Protein AF-A0A917S3P7-F1 (afdb_monomer)

Structure (mmCIF, N/CA/C/O backbone):
data_AF-A0A917S3P7-F1
#
_entry.id   AF-A0A917S3P7-F1
#
loop_
_atom_site.group_PDB
_atom_site.id
_atom_site.type_symbol
_atom_site.label_atom_id
_atom_site.label_alt_id
_atom_site.label_comp_id
_atom_site.label_asym_id
_atom_site.label_entity_id
_atom_site.label_seq_id
_atom_site.pdbx_PDB_ins_code
_atom_site.Cartn_x
_atom_site.Cartn_y
_atom_site.Cartn_z
_atom_site.occupancy
_atom_site.B_iso_or_equiv
_atom_site.auth_seq_id
_atom_site.auth_comp_id
_atom_site.auth_asym_id
_atom_site.auth_atom_id
_atom_site.pdbx_PDB_model_num
ATOM 1 N N . MET A 1 1 ? 10.057 -21.459 41.020 1.00 34.91 1 MET A N 1
ATOM 2 C CA . MET A 1 1 ? 10.204 -22.318 42.220 1.00 34.91 1 MET A CA 1
ATOM 3 C C . MET A 1 1 ? 10.832 -23.628 41.782 1.00 34.91 1 MET A C 1
ATOM 5 O O . MET A 1 1 ? 10.300 -24.242 40.869 1.00 34.91 1 MET A O 1
ATOM 9 N N . THR A 1 2 ? 11.947 -24.036 42.382 1.00 39.66 2 THR A N 1
ATOM 10 C CA . THR A 1 2 ? 12.438 -25.419 42.319 1.00 39.66 2 THR A CA 1
ATOM 11 C C . THR A 1 2 ? 11.921 -26.112 43.572 1.00 39.66 2 THR A C 1
ATOM 13 O O . THR A 1 2 ? 12.489 -25.969 44.651 1.00 39.66 2 THR A O 1
ATOM 16 N N . ALA A 1 3 ? 10.764 -26.760 43.473 1.00 42.34 3 ALA A N 1
ATOM 17 C CA . ALA A 1 3 ? 10.204 -27.456 44.618 1.00 42.34 3 ALA A CA 1
ATOM 18 C C . ALA A 1 3 ? 10.988 -28.765 44.811 1.00 42.34 3 ALA A C 1
ATOM 20 O O . ALA A 1 3 ? 10.922 -29.668 43.983 1.00 42.34 3 ALA A O 1
ATOM 21 N N . ARG A 1 4 ? 11.822 -28.803 45.856 1.00 50.31 4 ARG A N 1
ATOM 22 C CA . ARG A 1 4 ? 12.484 -30.018 46.333 1.00 50.31 4 ARG A CA 1
ATOM 23 C C . ARG A 1 4 ? 11.538 -30.688 47.322 1.00 50.31 4 ARG A C 1
ATOM 25 O O . ARG A 1 4 ? 11.303 -30.132 48.391 1.00 50.31 4 ARG A O 1
ATOM 32 N N . SER A 1 5 ? 11.036 -31.865 46.991 1.00 47.75 5 SER A N 1
ATOM 33 C CA . SER A 1 5 ? 10.492 -32.792 47.980 1.00 47.75 5 SER A CA 1
ATOM 34 C C . SER A 1 5 ? 10.891 -34.205 47.592 1.00 47.75 5 SER A C 1
ATOM 36 O O . SER A 1 5 ? 10.848 -34.564 46.418 1.00 47.75 5 SER A O 1
ATOM 38 N N . ASP A 1 6 ? 11.253 -35.015 48.583 1.00 60.62 6 ASP A N 1
ATOM 39 C CA . ASP A 1 6 ? 11.542 -36.447 48.422 1.00 60.62 6 ASP A CA 1
ATOM 40 C C . ASP A 1 6 ? 10.246 -37.282 48.260 1.00 60.62 6 ASP A C 1
ATOM 42 O O . ASP A 1 6 ? 10.195 -38.460 48.601 1.00 60.62 6 ASP A O 1
ATOM 46 N N . GLY A 1 7 ? 9.170 -36.656 47.769 1.00 74.00 7 GLY A N 1
ATOM 47 C CA . GLY A 1 7 ? 7.848 -37.248 47.581 1.00 74.00 7 GLY A CA 1
ATOM 48 C C . GLY A 1 7 ? 6.935 -36.372 46.709 1.00 74.00 7 GLY A C 1
ATOM 49 O O . GLY A 1 7 ? 7.332 -35.261 46.346 1.00 74.00 7 GLY A O 1
ATOM 50 N N . PRO A 1 8 ? 5.717 -36.841 46.377 1.00 85.25 8 PRO A N 1
ATOM 51 C CA . PRO A 1 8 ? 4.840 -36.183 45.410 1.00 85.25 8 PRO A CA 1
ATOM 52 C C . PRO A 1 8 ? 4.456 -34.743 45.786 1.00 85.25 8 PRO A C 1
ATOM 54 O O . PRO A 1 8 ? 4.190 -34.437 46.955 1.00 85.25 8 PRO A O 1
ATOM 57 N N . ILE A 1 9 ? 4.380 -33.870 44.776 1.00 87.44 9 ILE A N 1
ATOM 58 C CA . ILE A 1 9 ? 3.940 -32.473 44.902 1.00 87.44 9 ILE A CA 1
ATOM 59 C C . ILE A 1 9 ? 2.613 -32.301 44.179 1.00 87.44 9 ILE A C 1
ATOM 61 O O . ILE A 1 9 ? 2.528 -32.544 42.978 1.00 87.44 9 ILE A O 1
ATOM 65 N N . THR A 1 10 ? 1.599 -31.810 44.884 1.00 90.19 10 THR A N 1
ATOM 66 C CA . THR A 1 10 ? 0.274 -31.532 44.329 1.00 90.19 10 THR A CA 1
ATOM 67 C C . THR A 1 10 ? 0.043 -30.027 44.217 1.00 90.19 10 THR A C 1
ATOM 69 O O . THR A 1 10 ? -0.058 -29.318 45.218 1.00 90.19 10 THR A O 1
ATOM 72 N N . PHE A 1 11 ? -0.088 -29.532 42.989 1.00 90.81 11 PHE A N 1
ATOM 73 C CA . PHE A 1 11 ? -0.558 -28.182 42.696 1.00 90.81 11 PHE A CA 1
ATOM 74 C C . PHE A 1 11 ? -2.083 -28.152 42.781 1.00 90.81 11 PHE A C 1
ATOM 76 O O . PHE A 1 11 ? -2.752 -28.933 42.109 1.00 90.81 11 PHE A O 1
ATOM 83 N N . THR A 1 12 ? -2.638 -27.261 43.598 1.00 91.19 12 THR A N 1
ATOM 84 C CA . THR A 1 12 ? -4.088 -27.122 43.825 1.00 91.19 12 THR A CA 1
ATOM 85 C C . THR A 1 12 ? -4.573 -25.728 43.431 1.00 91.19 12 THR A C 1
ATOM 87 O O . THR A 1 12 ? -3.758 -24.838 43.185 1.00 91.19 12 THR A O 1
ATOM 90 N N . GLY A 1 13 ? -5.892 -25.544 43.306 1.00 87.94 13 GLY A N 1
ATOM 91 C CA . GLY A 1 13 ? -6.479 -24.241 42.970 1.00 87.94 13 GLY A CA 1
ATOM 92 C C . GLY A 1 13 ? -6.049 -23.714 41.595 1.00 87.94 13 GLY A C 1
ATOM 93 O O . GLY A 1 13 ? -5.919 -22.507 41.417 1.00 87.94 13 GLY A O 1
ATOM 94 N N . ALA A 1 14 ? -5.763 -24.596 40.634 1.00 90.94 14 ALA A N 1
ATOM 95 C CA . ALA A 1 14 ? -5.163 -24.229 39.356 1.00 90.94 14 ALA A CA 1
ATOM 96 C C . ALA A 1 14 ? -6.200 -24.124 38.230 1.00 90.94 14 ALA A C 1
ATOM 98 O O . ALA A 1 14 ? -7.011 -25.032 38.043 1.00 90.94 14 ALA A O 1
ATOM 99 N N . ARG A 1 15 ? -6.080 -23.089 37.386 1.00 92.75 15 ARG A N 1
ATOM 100 C CA . ARG A 1 15 ? -6.682 -23.067 36.041 1.00 92.75 15 ARG A CA 1
ATOM 101 C C . ARG A 1 15 ? -5.778 -23.836 35.081 1.00 92.75 15 ARG A C 1
ATOM 103 O O . ARG A 1 15 ? -4.871 -23.262 34.479 1.00 92.75 15 ARG A O 1
ATOM 110 N N . MET A 1 16 ? -5.995 -25.139 34.967 1.00 93.88 16 MET A N 1
ATOM 111 C CA . MET A 1 16 ? -5.200 -26.011 34.105 1.00 93.88 16 MET A CA 1
ATOM 112 C C . MET A 1 16 ? -5.503 -25.748 32.630 1.00 93.88 16 MET A C 1
ATOM 114 O O . MET A 1 16 ? -6.666 -25.749 32.218 1.00 93.88 16 MET A O 1
ATOM 118 N N . VAL A 1 17 ? -4.451 -25.554 31.835 1.00 94.88 17 VAL A N 1
ATOM 119 C CA . VAL A 1 17 ? -4.526 -25.418 30.378 1.00 94.88 17 VAL A CA 1
ATOM 120 C C . VAL A 1 17 ? -4.373 -26.803 29.751 1.00 94.88 17 VAL A C 1
ATOM 122 O O . VAL A 1 17 ? -3.263 -27.309 29.583 1.00 94.88 17 VAL A O 1
ATOM 125 N N . LEU A 1 18 ? -5.506 -27.441 29.459 1.00 92.81 18 LEU A N 1
ATOM 126 C CA . LEU A 1 18 ? -5.570 -28.744 28.798 1.00 92.81 18 LEU A CA 1
ATOM 127 C C . LEU A 1 18 ? -5.633 -28.562 27.265 1.00 92.81 18 LEU A C 1
ATOM 129 O O . LEU A 1 18 ? -5.976 -27.473 26.802 1.00 92.81 18 LEU A O 1
ATOM 133 N N . PRO A 1 19 ? -5.324 -29.601 26.461 1.00 83.38 19 PRO A N 1
ATOM 134 C CA . PRO A 1 19 ? -5.235 -29.502 24.995 1.00 83.38 19 PRO A CA 1
ATOM 135 C C . PRO A 1 19 ? -6.457 -28.947 24.249 1.00 83.38 19 PRO A C 1
ATOM 137 O O . PRO A 1 19 ? -6.332 -28.561 23.087 1.00 83.38 19 PRO A O 1
ATOM 140 N N . ASP A 1 20 ? -7.632 -28.992 24.872 1.00 84.12 20 ASP A N 1
ATOM 141 C CA . ASP A 1 20 ? -8.933 -28.650 24.296 1.00 84.12 20 ASP A CA 1
ATOM 142 C C . ASP A 1 20 ? -9.741 -27.658 25.151 1.00 84.12 20 ASP A C 1
ATOM 144 O O . ASP A 1 20 ? -10.780 -27.175 24.702 1.00 84.12 20 ASP A O 1
ATOM 148 N N . ARG A 1 21 ? -9.312 -27.364 26.388 1.00 91.69 21 ARG A N 1
ATOM 149 C CA . ARG A 1 21 ? -10.095 -26.560 27.339 1.00 91.69 21 ARG A CA 1
ATOM 150 C C . ARG A 1 21 ? -9.273 -26.006 28.498 1.00 91.69 21 ARG A C 1
ATOM 152 O O . ARG A 1 21 ? -8.191 -26.488 28.818 1.00 91.69 21 ARG A O 1
ATOM 159 N N . LEU A 1 22 ? -9.859 -25.037 29.197 1.00 93.19 22 LEU A N 1
ATOM 160 C CA . LEU A 1 22 ? -9.431 -24.642 30.537 1.00 93.19 22 LEU A CA 1
ATOM 161 C C . LEU A 1 22 ? -10.242 -25.413 31.582 1.00 93.19 22 LEU A C 1
ATOM 163 O O . LEU A 1 22 ? -11.458 -25.537 31.447 1.00 93.19 22 LEU A O 1
ATOM 167 N N . GLN A 1 23 ? -9.588 -25.907 32.632 1.00 93.69 23 GLN A N 1
ATOM 168 C CA . GLN A 1 23 ? -10.253 -26.659 33.696 1.00 93.69 23 GLN A CA 1
ATOM 169 C C . GLN A 1 23 ? -9.719 -26.261 35.070 1.00 93.69 23 GLN A C 1
ATOM 171 O O . GLN A 1 23 ? -8.513 -26.280 35.299 1.00 93.69 23 GLN A O 1
ATOM 176 N N . GLN A 1 24 ? -10.617 -25.945 36.003 1.00 93.94 24 GLN A N 1
ATOM 177 C CA . GLN A 1 24 ? -10.243 -25.796 37.409 1.00 93.94 24 GLN A CA 1
ATOM 178 C C . GLN A 1 24 ? -9.926 -27.166 38.008 1.00 93.94 24 GLN A C 1
ATOM 180 O O . GLN A 1 24 ? -10.706 -28.110 37.847 1.00 93.94 24 GLN A O 1
ATOM 185 N N . GLY A 1 25 ? -8.802 -27.285 38.706 1.00 93.56 25 GLY A N 1
ATOM 186 C CA . GLY A 1 25 ? -8.443 -28.545 39.338 1.00 93.56 25 GLY A CA 1
ATOM 187 C C . GLY A 1 25 ? -7.072 -28.559 39.990 1.00 93.56 25 GLY A C 1
ATOM 188 O O . GLY A 1 25 ? -6.561 -27.538 40.458 1.00 93.56 25 GLY A O 1
ATOM 189 N N . TRP A 1 26 ? -6.510 -29.759 40.037 1.00 93.25 26 TRP A N 1
ATOM 190 C CA . TRP A 1 26 ? -5.241 -30.067 40.676 1.00 93.25 26 TRP A CA 1
ATOM 191 C C . TRP A 1 26 ? -4.399 -30.987 39.788 1.00 93.25 26 TRP A C 1
ATOM 193 O O . TRP A 1 26 ? -4.928 -31.725 38.952 1.00 93.25 26 TRP A O 1
ATOM 203 N N . LEU A 1 27 ? -3.082 -30.939 39.982 1.00 93.19 27 LEU A N 1
ATOM 204 C CA . LEU A 1 27 ? -2.104 -31.759 39.272 1.00 93.19 27 LEU A CA 1
ATOM 205 C C . LEU A 1 27 ? -1.014 -32.205 40.246 1.00 93.19 27 LEU A C 1
ATOM 207 O O . LEU A 1 27 ? -0.424 -31.373 40.931 1.00 93.19 27 LEU A O 1
ATOM 211 N N . THR A 1 28 ? -0.725 -33.502 40.274 1.00 91.44 28 THR A N 1
ATOM 212 C CA . THR A 1 28 ? 0.337 -34.097 41.086 1.00 91.44 28 THR A CA 1
ATOM 213 C C . THR A 1 28 ? 1.506 -34.515 40.208 1.00 91.44 28 THR A C 1
ATOM 215 O O . THR A 1 28 ? 1.333 -35.202 39.195 1.00 91.44 28 THR A O 1
ATOM 218 N N . ILE A 1 29 ? 2.703 -34.118 40.626 1.00 89.62 29 ILE A N 1
ATOM 219 C CA . ILE A 1 29 ? 3.967 -34.564 40.049 1.00 89.62 29 ILE A CA 1
ATOM 220 C C . ILE A 1 29 ? 4.716 -35.455 41.036 1.00 89.62 29 ILE A C 1
ATOM 222 O O . ILE A 1 29 ? 4.644 -35.247 42.247 1.00 89.62 29 ILE A O 1
ATOM 226 N N . ASP A 1 30 ? 5.454 -36.416 40.499 1.00 86.56 30 ASP A N 1
ATOM 227 C CA . ASP A 1 30 ? 6.445 -37.204 41.224 1.00 86.56 30 ASP A CA 1
ATOM 228 C C . ASP A 1 30 ? 7.744 -37.210 40.409 1.00 86.56 30 ASP A C 1
ATOM 230 O O . ASP A 1 30 ? 7.759 -37.581 39.230 1.00 86.56 30 ASP A O 1
ATOM 234 N N . GLY A 1 31 ? 8.822 -36.699 41.002 1.00 82.62 31 GLY A N 1
ATOM 235 C CA . GLY A 1 31 ? 10.071 -36.430 40.292 1.00 82.62 31 GLY A CA 1
ATOM 236 C C . GLY A 1 31 ? 9.878 -35.520 39.070 1.00 82.62 31 GLY A C 1
ATOM 237 O O . GLY A 1 31 ? 9.487 -34.360 39.195 1.00 82.62 31 GLY A O 1
ATOM 238 N N . ASP A 1 32 ? 10.190 -36.041 37.879 1.00 82.50 32 ASP A N 1
ATOM 239 C CA . ASP A 1 32 ? 10.070 -35.332 36.599 1.00 82.50 32 ASP A CA 1
ATOM 240 C C . ASP A 1 32 ? 8.775 -35.660 35.836 1.00 82.50 32 ASP A C 1
ATOM 242 O O . ASP A 1 32 ? 8.660 -35.278 34.672 1.00 82.50 32 ASP A O 1
ATOM 246 N N . ARG A 1 33 ? 7.798 -36.347 36.451 1.00 90.06 33 ARG A N 1
ATOM 247 C CA . ARG A 1 33 ? 6.580 -36.835 35.779 1.00 90.06 33 ARG A CA 1
ATOM 248 C C . ARG A 1 33 ? 5.296 -36.326 36.409 1.00 90.06 33 ARG A C 1
ATOM 250 O O . ARG A 1 33 ? 5.183 -36.189 37.621 1.00 90.06 33 ARG A O 1
ATOM 257 N N . ILE A 1 34 ? 4.291 -36.125 35.564 1.00 92.44 34 ILE A N 1
ATOM 258 C CA . ILE A 1 34 ? 2.899 -35.942 35.975 1.00 92.44 34 ILE A CA 1
ATOM 259 C C . ILE A 1 34 ? 2.317 -37.328 36.269 1.00 92.44 34 ILE A C 1
ATOM 261 O O . ILE A 1 34 ? 2.250 -38.172 35.373 1.00 92.44 34 ILE A O 1
ATOM 265 N N . VAL A 1 35 ? 1.885 -37.565 37.508 1.00 92.88 35 VAL A N 1
ATOM 266 C CA . VAL A 1 35 ? 1.344 -38.869 37.943 1.00 92.88 35 VAL A CA 1
ATOM 267 C C . VAL A 1 35 ? -0.174 -38.870 38.073 1.00 92.88 35 VAL A C 1
ATOM 269 O O . VAL A 1 35 ? -0.802 -39.911 37.903 1.00 92.88 35 VAL A O 1
ATOM 272 N N . ALA A 1 36 ? -0.779 -37.710 38.327 1.00 92.50 36 ALA A N 1
ATOM 273 C CA . ALA A 1 36 ? -2.225 -37.568 38.414 1.00 92.50 36 ALA A CA 1
ATOM 274 C C . ALA A 1 36 ? -2.656 -36.122 38.145 1.00 92.50 36 ALA A C 1
ATOM 276 O O . ALA A 1 36 ? -1.907 -35.180 38.389 1.00 92.50 36 ALA A O 1
ATOM 277 N N . LEU A 1 37 ? -3.876 -35.945 37.647 1.00 94.00 37 LEU A N 1
ATOM 278 C CA . LEU A 1 37 ? -4.552 -34.655 37.546 1.00 94.00 37 LEU A CA 1
ATOM 279 C C . LEU A 1 37 ? -6.065 -34.877 37.521 1.00 94.00 37 LEU A C 1
ATOM 281 O O . LEU A 1 37 ? -6.535 -35.907 37.036 1.00 94.00 37 LEU A O 1
ATOM 285 N N . GLY A 1 38 ? -6.834 -33.910 38.009 1.00 92.44 38 GLY A N 1
ATOM 286 C CA . GLY A 1 38 ? -8.287 -34.034 38.050 1.00 92.44 38 GLY A CA 1
ATOM 287 C C . GLY A 1 38 ? -9.005 -32.725 38.369 1.00 92.44 38 GLY A C 1
ATOM 288 O O . GLY A 1 38 ? -8.377 -31.753 38.793 1.00 92.44 38 GLY A O 1
ATOM 289 N N . PRO A 1 39 ? -10.326 -32.661 38.131 1.00 92.19 39 PRO A N 1
ATOM 290 C CA . PRO A 1 39 ? -11.153 -31.560 38.610 1.00 92.19 39 PRO A CA 1
ATOM 291 C C . PRO A 1 39 ? -11.396 -31.664 40.128 1.00 92.19 39 PRO A C 1
ATOM 293 O O . PRO A 1 39 ? -11.214 -32.723 40.730 1.00 92.19 39 PRO A O 1
ATOM 296 N N . GLY A 1 40 ? -11.872 -30.575 40.736 1.00 82.12 40 GLY A N 1
ATOM 297 C CA . GLY A 1 40 ? -12.367 -30.577 42.118 1.00 82.12 40 GLY A CA 1
ATOM 298 C C . GLY A 1 40 ? -11.271 -30.707 43.182 1.00 82.12 40 GLY A C 1
ATOM 299 O O . GLY A 1 40 ? -10.222 -30.073 43.082 1.00 82.12 40 GLY A O 1
ATOM 300 N N . THR A 1 41 ? -11.544 -31.487 44.229 1.00 79.69 41 THR A N 1
ATOM 301 C CA . THR A 1 41 ? -10.649 -31.683 45.381 1.00 79.69 41 THR A CA 1
ATOM 302 C C . THR A 1 41 ? -9.595 -32.759 45.081 1.00 79.69 41 THR A C 1
ATOM 304 O O . THR A 1 41 ? -9.957 -33.814 44.556 1.00 79.69 41 THR A O 1
ATOM 307 N N . PRO A 1 42 ? -8.307 -32.542 45.412 1.00 82.88 42 PRO A N 1
ATOM 308 C CA . PRO A 1 42 ? -7.267 -33.554 45.232 1.00 82.88 42 PRO A CA 1
ATOM 309 C C . PRO A 1 42 ? -7.502 -34.794 46.117 1.00 82.88 42 PRO A C 1
ATOM 311 O O . PRO A 1 42 ? -7.999 -34.661 47.239 1.00 82.88 42 PRO A O 1
ATOM 314 N N . PRO A 1 43 ? -7.145 -36.004 45.650 1.00 71.06 43 PRO A N 1
ATOM 315 C CA . PRO A 1 43 ? -7.279 -37.233 46.416 1.00 71.06 43 PRO A CA 1
ATOM 316 C C . PRO A 1 43 ? -6.232 -37.293 47.538 1.00 71.06 43 PRO A C 1
ATOM 318 O O . PRO A 1 43 ? -5.060 -37.565 47.301 1.00 71.06 43 PRO A O 1
ATOM 321 N N . GLY A 1 44 ? -6.695 -37.092 48.775 1.00 65.62 44 GLY A N 1
ATOM 322 C CA . GLY A 1 44 ? -5.953 -37.356 50.012 1.00 65.62 44 GLY A CA 1
ATOM 323 C C . GLY A 1 44 ? -5.001 -36.233 50.475 1.00 65.62 44 GLY A C 1
ATOM 324 O O . GLY A 1 44 ? -4.575 -35.410 49.671 1.00 65.62 44 GLY A O 1
ATOM 325 N N . PRO A 1 45 ? -4.655 -36.179 51.778 1.00 56.34 45 PRO A N 1
ATOM 326 C CA . PRO A 1 45 ? -3.771 -35.158 52.360 1.00 56.34 45 PRO A CA 1
ATOM 327 C C . PRO A 1 45 ? -2.266 -35.507 52.304 1.00 56.34 45 PRO A C 1
ATOM 329 O O . PRO A 1 45 ? -1.468 -34.872 52.990 1.00 56.34 45 PRO A O 1
ATOM 332 N N . GLY A 1 46 ? -1.864 -36.555 51.575 1.00 63.44 46 GLY A N 1
ATOM 333 C CA . GLY A 1 46 ? -0.475 -37.029 51.540 1.00 63.44 46 GLY A CA 1
ATOM 334 C C . GLY A 1 46 ? 0.380 -36.304 50.493 1.00 63.44 46 GLY A C 1
ATOM 335 O O . GLY A 1 46 ? 0.006 -36.263 49.326 1.00 63.44 46 GLY A O 1
ATOM 336 N N . GLY A 1 47 ? 1.553 -35.794 50.891 1.00 70.56 47 GLY A N 1
ATOM 337 C CA . GLY A 1 47 ? 2.511 -35.106 50.007 1.00 70.56 47 GLY A CA 1
ATOM 338 C C . GLY A 1 47 ? 2.574 -33.588 50.224 1.00 70.56 47 GLY A C 1
ATOM 339 O O . GLY A 1 47 ? 1.907 -33.038 51.097 1.00 70.56 47 GLY A O 1
ATOM 340 N N . THR A 1 48 ? 3.413 -32.885 49.458 1.00 83.44 48 THR A N 1
ATOM 341 C CA . THR A 1 48 ? 3.515 -31.414 49.533 1.00 83.44 48 THR A CA 1
ATOM 342 C C . THR A 1 48 ? 2.440 -30.770 48.663 1.00 83.44 48 THR A C 1
ATOM 344 O O . THR A 1 48 ? 2.408 -30.992 47.458 1.00 83.44 48 THR A O 1
ATOM 347 N N . HIS A 1 49 ? 1.576 -29.941 49.249 1.00 86.31 49 HIS A N 1
ATOM 348 C CA . HIS A 1 49 ? 0.549 -29.207 48.506 1.00 86.31 49 HIS A CA 1
ATOM 349 C C . HIS A 1 49 ? 0.974 -27.755 48.273 1.00 86.31 49 HIS A C 1
ATOM 351 O O . HIS A 1 49 ? 1.365 -27.056 49.207 1.00 86.31 49 HIS A O 1
ATOM 357 N N . ILE A 1 50 ? 0.872 -27.294 47.026 1.00 87.44 50 ILE A N 1
ATOM 358 C CA . ILE A 1 50 ? 1.121 -25.906 46.630 1.00 87.44 50 ILE A CA 1
ATOM 359 C C . ILE A 1 50 ? -0.180 -25.349 46.054 1.00 87.44 50 ILE A C 1
ATOM 361 O O . ILE A 1 50 ? -0.612 -25.751 44.974 1.00 87.44 50 ILE A O 1
ATOM 365 N N . ASP A 1 51 ? -0.820 -24.431 46.772 1.00 88.38 51 ASP A N 1
ATOM 366 C CA . ASP A 1 51 ? -1.985 -23.712 46.256 1.00 88.38 51 ASP A CA 1
ATOM 367 C C . ASP A 1 51 ? -1.542 -22.617 45.277 1.00 88.38 51 ASP A C 1
ATOM 369 O O . ASP A 1 51 ? -0.732 -21.741 45.597 1.00 88.38 51 ASP A O 1
ATOM 373 N N . LEU A 1 52 ? -2.063 -22.685 44.053 1.00 88.25 52 LEU A N 1
ATOM 374 C CA . LEU A 1 52 ? -1.788 -21.716 43.004 1.00 88.25 52 LEU A CA 1
ATOM 375 C C . LEU A 1 52 ? -2.731 -20.509 43.049 1.00 88.25 52 LEU A C 1
ATOM 377 O O . LEU A 1 52 ? -2.451 -19.534 42.348 1.00 88.25 52 LEU A O 1
ATOM 381 N N . GLY A 1 53 ? -3.773 -20.516 43.884 1.00 86.81 53 GLY A N 1
ATOM 382 C CA . GLY A 1 53 ? -4.640 -19.363 44.138 1.00 86.81 53 GLY A CA 1
ATOM 383 C C . GLY A 1 53 ? -5.423 -18.902 42.909 1.00 86.81 53 GLY A C 1
ATOM 384 O O . GLY A 1 53 ? -5.578 -17.713 42.688 1.00 86.81 53 GLY A O 1
ATOM 385 N N . GLY A 1 54 ? -5.852 -19.820 42.043 1.00 86.00 54 GLY A N 1
ATOM 386 C CA . GLY A 1 54 ? -6.555 -19.495 40.800 1.00 86.00 54 GLY A CA 1
ATOM 387 C C . GLY A 1 54 ? -5.639 -19.098 39.638 1.00 86.00 54 GLY A C 1
ATOM 388 O O . GLY A 1 54 ? -6.130 -18.702 38.578 1.00 86.00 54 GLY A O 1
ATOM 389 N N . ARG A 1 55 ? -4.312 -19.200 39.775 1.00 88.38 55 ARG A N 1
ATOM 390 C CA . ARG A 1 55 ? -3.357 -18.978 38.673 1.00 88.38 55 ARG A CA 1
ATOM 391 C C . ARG A 1 55 ? -3.476 -20.038 37.577 1.00 88.38 55 ARG A C 1
ATOM 393 O O . ARG A 1 55 ? -3.987 -21.136 37.804 1.00 88.38 55 ARG A O 1
ATOM 400 N N . TYR A 1 56 ? -2.998 -19.706 36.379 1.00 90.50 56 TYR A N 1
ATOM 401 C CA . TYR A 1 56 ? -2.933 -20.683 35.294 1.00 90.50 56 TYR A CA 1
ATOM 402 C C . TYR A 1 56 ? -1.783 -21.656 35.521 1.00 90.50 56 TYR A C 1
ATOM 404 O O . TYR A 1 56 ? -0.669 -21.233 35.834 1.00 90.50 56 TYR A O 1
ATOM 412 N N . LEU A 1 57 ? -2.058 -22.936 35.295 1.00 92.94 57 LEU A N 1
ATOM 413 C CA . LEU A 1 57 ? -1.056 -23.986 35.183 1.00 92.94 57 LEU A CA 1
ATOM 414 C C . LEU A 1 57 ? -1.067 -24.480 33.737 1.00 92.94 57 LEU A C 1
ATOM 416 O O . LEU A 1 57 ? -2.054 -25.066 33.297 1.00 92.94 57 LEU A O 1
ATOM 420 N N . ALA A 1 58 ? -0.004 -24.202 32.993 1.00 93.75 58 ALA A N 1
ATOM 421 C CA . ALA A 1 58 ? 0.116 -24.513 31.571 1.00 93.75 58 ALA A CA 1
ATOM 422 C C . ALA A 1 58 ? 1.258 -25.509 31.312 1.00 93.75 58 ALA A C 1
ATOM 424 O O . ALA A 1 58 ? 2.182 -25.595 32.129 1.00 93.75 58 ALA A O 1
ATOM 425 N N . PRO A 1 59 ? 1.225 -26.263 30.196 1.00 94.12 59 PRO A N 1
ATOM 426 C CA . PRO A 1 59 ? 2.390 -27.026 29.768 1.00 94.12 59 PRO A CA 1
ATOM 427 C C . PRO A 1 59 ? 3.547 -26.080 29.423 1.00 94.12 59 PRO A C 1
ATOM 429 O O . PRO A 1 59 ? 3.339 -24.950 28.978 1.00 94.12 59 PRO A O 1
ATOM 432 N N . GLY A 1 60 ? 4.772 -26.552 29.617 1.00 93.12 60 GLY A N 1
ATOM 433 C CA . GLY A 1 60 ? 5.984 -25.856 29.213 1.00 93.12 60 GLY A CA 1
ATOM 434 C C . GLY A 1 60 ? 6.032 -25.586 27.707 1.00 93.12 60 GLY A C 1
ATOM 435 O O . GLY A 1 60 ? 5.491 -26.361 26.910 1.00 93.12 60 GLY A O 1
ATOM 436 N N . LEU A 1 61 ? 6.636 -24.462 27.309 1.00 96.19 61 LEU A N 1
ATOM 437 C CA . LEU A 1 61 ? 6.717 -24.073 25.898 1.00 96.19 61 LEU A CA 1
ATOM 438 C C . LEU A 1 61 ? 7.832 -24.850 25.191 1.00 96.19 61 LEU A C 1
ATOM 440 O O . LEU A 1 61 ? 8.881 -25.137 25.784 1.00 96.19 61 LEU A O 1
ATOM 444 N N . VAL A 1 62 ? 7.598 -25.165 23.920 1.00 97.94 62 VAL A N 1
ATOM 445 C CA . VAL A 1 62 ? 8.510 -25.908 23.052 1.00 97.94 62 VAL A CA 1
ATOM 446 C C . VAL A 1 62 ? 8.833 -25.058 21.828 1.00 97.94 62 VAL A C 1
ATOM 448 O O . VAL A 1 62 ? 7.982 -24.882 20.963 1.00 97.94 62 VAL A O 1
ATOM 451 N N . ASP A 1 63 ? 10.056 -24.536 21.762 1.00 98.00 63 ASP A N 1
ATOM 452 C CA . ASP A 1 63 ? 10.504 -23.671 20.665 1.00 98.00 63 ASP A CA 1
ATOM 453 C C . ASP A 1 63 ? 11.406 -24.444 19.701 1.00 98.00 63 ASP A C 1
ATOM 455 O O . ASP A 1 63 ? 12.525 -24.823 20.044 1.00 98.00 63 ASP A O 1
ATOM 459 N N . ILE A 1 64 ? 10.909 -24.735 18.503 1.00 98.06 64 ILE A N 1
ATOM 460 C CA . ILE A 1 64 ? 11.633 -25.564 17.530 1.00 98.06 64 ILE A CA 1
ATOM 461 C C . ILE A 1 64 ? 12.443 -24.743 16.521 1.00 98.06 64 ILE A C 1
ATOM 463 O O . ILE A 1 64 ? 13.184 -25.337 15.742 1.00 98.06 64 ILE A O 1
ATOM 467 N N . HIS A 1 65 ? 12.346 -23.407 16.569 1.00 97.69 65 HIS A N 1
ATOM 468 C CA . HIS A 1 65 ? 13.073 -22.520 15.667 1.00 97.69 65 HIS A CA 1
ATOM 469 C C . HIS A 1 65 ? 13.521 -21.232 16.385 1.00 97.69 65 HIS A C 1
ATOM 471 O O . HIS A 1 65 ? 12.749 -20.292 16.572 1.00 97.69 65 HIS A O 1
ATOM 477 N N . CYS A 1 66 ? 14.785 -21.208 16.816 1.00 95.25 66 CYS A N 1
ATOM 478 C CA . CYS A 1 66 ? 15.409 -20.117 17.568 1.00 95.25 66 CYS A CA 1
ATOM 479 C C . CYS A 1 66 ? 16.941 -20.115 17.400 1.00 95.25 66 CYS A C 1
ATOM 481 O O . CYS A 1 66 ? 17.613 -21.130 17.611 1.00 95.25 66 CYS A O 1
ATOM 483 N N . HIS A 1 67 ? 17.512 -18.970 17.028 1.00 95.62 67 HIS A N 1
ATOM 484 C CA . HIS A 1 67 ? 18.929 -18.852 16.667 1.00 95.62 67 HIS A CA 1
ATOM 485 C C . HIS A 1 67 ? 19.809 -18.280 17.777 1.00 95.62 67 HIS A C 1
ATOM 487 O O . HIS A 1 67 ? 21.000 -18.589 17.854 1.00 95.62 67 HIS A O 1
ATOM 493 N N . GLY A 1 68 ? 19.253 -17.419 18.623 1.00 95.00 68 GLY A N 1
ATOM 494 C CA . GLY A 1 68 ? 20.007 -16.713 19.643 1.00 95.00 68 GLY A CA 1
ATOM 495 C C . GLY A 1 68 ? 19.120 -16.019 20.661 1.00 95.00 68 GLY A C 1
ATOM 496 O O . GLY A 1 68 ? 17.904 -15.949 20.518 1.00 95.00 68 GLY A O 1
ATOM 497 N N . ALA A 1 69 ? 19.763 -15.534 21.714 1.00 95.50 69 ALA A N 1
ATOM 498 C CA . ALA A 1 69 ? 19.170 -14.691 22.736 1.00 95.50 69 ALA A CA 1
ATOM 499 C C . ALA A 1 69 ? 20.276 -14.125 23.617 1.00 95.50 69 ALA A C 1
ATOM 501 O O . ALA A 1 69 ? 21.320 -14.755 23.790 1.00 95.50 69 ALA A O 1
ATOM 502 N N . ASP A 1 70 ? 19.998 -12.977 24.234 1.00 93.38 70 ASP A N 1
ATOM 503 C CA . ASP A 1 70 ? 20.894 -12.320 25.178 1.00 93.38 70 ASP A CA 1
ATOM 504 C C . ASP A 1 70 ? 22.308 -12.235 24.590 1.00 93.38 70 ASP A C 1
ATOM 506 O O . ASP A 1 70 ? 23.240 -12.753 25.166 1.00 93.38 70 ASP A O 1
ATOM 510 N N . GLY A 1 71 ? 22.494 -11.693 23.386 1.00 91.38 71 GLY A N 1
ATOM 511 C CA . GLY A 1 71 ? 23.833 -11.424 22.843 1.00 91.38 71 GLY A CA 1
ATOM 512 C C . GLY A 1 71 ? 24.649 -12.650 22.427 1.00 91.38 71 GLY A C 1
ATOM 513 O O . GLY A 1 71 ? 25.812 -12.482 22.075 1.00 91.38 71 GLY A O 1
ATOM 514 N N . ALA A 1 72 ? 24.070 -13.850 22.464 1.00 94.44 72 ALA A N 1
ATOM 515 C CA . ALA A 1 72 ? 24.696 -15.095 22.032 1.00 94.44 72 ALA A CA 1
ATOM 516 C C . ALA A 1 72 ? 23.872 -15.784 20.932 1.00 94.44 72 ALA A C 1
ATOM 518 O O . ALA A 1 72 ? 22.666 -15.553 20.793 1.00 94.44 72 ALA A O 1
ATOM 519 N N . VAL A 1 73 ? 24.529 -16.646 20.151 1.00 94.44 73 VAL A N 1
ATOM 520 C CA . VAL A 1 73 ? 23.913 -17.467 19.096 1.00 94.44 73 VAL A CA 1
ATOM 521 C C . VAL A 1 73 ? 24.311 -18.928 19.262 1.00 94.44 73 VAL A C 1
ATOM 523 O O . VAL A 1 73 ? 25.428 -19.231 19.669 1.00 94.44 73 VAL A O 1
ATOM 526 N N . VAL A 1 74 ? 23.418 -19.850 18.908 1.00 93.88 74 VAL A N 1
ATOM 527 C CA . VAL A 1 74 ? 23.628 -21.296 19.129 1.00 93.88 74 VAL A CA 1
ATOM 528 C C . VAL A 1 74 ? 24.647 -21.930 18.179 1.00 93.88 74 VAL A C 1
ATOM 530 O O . VAL A 1 74 ? 25.081 -23.056 18.395 1.00 93.88 74 VAL A O 1
ATOM 533 N N . TYR A 1 75 ? 25.028 -21.215 17.121 1.00 91.06 75 TYR A N 1
ATOM 534 C CA . TYR A 1 75 ? 25.948 -21.680 16.082 1.00 91.06 75 TYR A CA 1
ATOM 535 C C . TYR A 1 75 ? 27.323 -20.995 16.135 1.00 91.06 75 TYR A C 1
ATOM 537 O O . TYR A 1 75 ? 28.059 -21.008 15.149 1.00 91.06 75 TYR A O 1
ATOM 545 N N . SER A 1 76 ? 27.693 -20.393 17.272 1.00 88.44 76 SER A N 1
ATOM 546 C CA . SER A 1 76 ? 29.061 -19.895 17.486 1.00 88.44 76 SER A CA 1
ATOM 547 C C . SER A 1 76 ? 30.079 -21.021 17.705 1.00 88.44 76 SER A C 1
ATOM 549 O O . SER A 1 76 ? 31.277 -20.791 17.561 1.00 88.44 76 SER A O 1
ATOM 551 N N . GLY A 1 77 ? 29.608 -22.228 18.045 1.00 81.38 77 GLY A N 1
ATOM 552 C CA . GLY A 1 77 ? 30.437 -23.369 18.447 1.00 81.38 77 GLY A CA 1
ATOM 553 C C . GLY A 1 77 ? 30.823 -23.363 19.932 1.00 81.38 77 GLY A C 1
ATOM 554 O O . GLY A 1 77 ? 31.428 -24.326 20.395 1.00 81.38 77 GLY A O 1
ATOM 555 N N . SER A 1 78 ? 30.451 -22.321 20.685 1.00 90.75 78 SER A N 1
ATOM 556 C CA . SER A 1 78 ? 30.760 -22.167 22.111 1.00 90.75 78 SER A CA 1
ATOM 557 C C . SER A 1 78 ? 29.704 -22.819 23.012 1.00 90.75 78 SER A C 1
ATOM 559 O O . SER A 1 78 ? 28.511 -22.522 22.900 1.00 90.75 78 SER A O 1
ATOM 561 N N . ASP A 1 79 ? 30.151 -23.662 23.951 1.00 91.75 79 ASP A N 1
ATOM 562 C CA . ASP A 1 79 ? 29.305 -24.230 25.014 1.00 91.75 79 ASP A CA 1
ATOM 563 C C . ASP A 1 79 ? 28.694 -23.126 25.902 1.00 91.75 79 ASP A C 1
ATOM 565 O O . ASP A 1 79 ? 27.534 -23.233 26.307 1.00 91.75 79 ASP A O 1
ATOM 569 N N . ASP A 1 80 ? 29.437 -22.042 26.161 1.00 93.62 80 ASP A N 1
ATOM 570 C CA . ASP A 1 80 ? 28.983 -20.920 26.994 1.00 93.62 80 ASP A CA 1
ATOM 571 C C . ASP A 1 80 ? 27.876 -20.111 26.310 1.00 93.62 80 ASP A C 1
ATOM 573 O O . ASP A 1 80 ? 26.874 -19.761 26.942 1.00 93.62 80 ASP A O 1
ATOM 577 N N . ASP A 1 81 ? 28.011 -19.853 25.006 1.00 95.06 81 ASP A N 1
ATOM 578 C CA . ASP A 1 81 ? 26.970 -19.171 24.231 1.00 95.06 81 ASP A CA 1
ATOM 579 C C . ASP A 1 81 ? 25.705 -20.026 24.165 1.00 95.06 81 ASP A C 1
ATOM 581 O O . ASP A 1 81 ? 24.599 -19.529 24.397 1.00 95.06 81 ASP A O 1
ATOM 585 N N . LEU A 1 82 ? 25.856 -21.332 23.923 1.00 96.19 82 LEU A N 1
ATOM 586 C CA . LEU A 1 82 ? 24.741 -22.273 23.927 1.00 96.19 82 LEU A CA 1
ATOM 587 C C . LEU A 1 82 ? 24.043 -22.308 25.299 1.00 96.19 82 LEU A C 1
ATOM 589 O O . LEU A 1 82 ? 22.809 -22.262 25.374 1.00 96.19 82 LEU A O 1
ATOM 593 N N . ALA A 1 83 ? 24.804 -22.322 26.397 1.00 95.25 83 ALA A N 1
ATOM 594 C CA . ALA A 1 83 ? 24.270 -22.249 27.755 1.00 95.25 83 ALA A CA 1
ATOM 595 C C . ALA A 1 83 ? 23.538 -20.923 28.025 1.00 95.25 83 ALA A C 1
ATOM 597 O O . ALA A 1 83 ? 22.466 -20.917 28.643 1.00 95.25 83 ALA A O 1
ATOM 598 N N . ARG A 1 84 ? 24.069 -19.797 27.533 1.00 95.38 84 ARG A N 1
ATOM 599 C CA . ARG A 1 84 ? 23.460 -18.468 27.677 1.00 95.38 84 ARG A CA 1
ATOM 600 C C . ARG A 1 84 ? 22.125 -18.379 26.944 1.00 95.38 84 ARG A C 1
ATOM 602 O O . ARG A 1 84 ? 21.125 -17.999 27.562 1.00 95.38 84 ARG A O 1
ATOM 609 N N . VAL A 1 85 ? 22.076 -18.799 25.677 1.00 96.44 85 VAL A N 1
ATOM 610 C CA . VAL A 1 85 ? 20.842 -18.802 24.874 1.00 96.44 85 VAL A CA 1
ATOM 611 C C . VAL A 1 85 ? 19.782 -19.693 25.525 1.00 96.44 85 VAL A C 1
ATOM 613 O O . VAL A 1 85 ? 18.679 -19.230 25.829 1.00 96.44 85 VAL A O 1
ATOM 616 N N . THR A 1 86 ? 20.122 -20.951 25.818 1.00 95.06 86 THR A N 1
ATOM 617 C CA . THR A 1 86 ? 19.183 -21.922 26.411 1.00 95.06 86 THR A CA 1
ATOM 618 C C . THR A 1 86 ? 18.641 -21.443 27.761 1.00 95.06 86 THR A C 1
ATOM 620 O O . THR A 1 86 ? 17.428 -21.479 27.987 1.00 95.06 86 THR A O 1
ATOM 623 N N . THR A 1 87 ? 19.494 -20.880 28.623 1.00 92.88 87 THR A N 1
ATOM 624 C CA . THR A 1 87 ? 19.091 -20.290 29.912 1.00 92.88 87 THR A CA 1
ATOM 625 C C . THR A 1 87 ? 18.162 -19.087 29.733 1.00 92.88 87 THR A C 1
ATOM 627 O O . THR A 1 87 ? 17.184 -18.941 30.474 1.00 92.88 87 THR A O 1
ATOM 630 N N . SER A 1 88 ? 18.437 -18.222 28.754 1.00 93.56 88 SER A N 1
ATOM 631 C CA . SER A 1 88 ? 17.617 -17.046 28.444 1.00 93.56 88 SER A CA 1
ATOM 632 C C . SER A 1 88 ? 16.191 -17.447 28.036 1.00 93.56 88 SER A C 1
ATOM 634 O O . SER A 1 88 ? 15.215 -16.896 28.561 1.00 93.56 88 SER A O 1
ATOM 636 N N . HIS A 1 89 ? 16.061 -18.466 27.184 1.00 94.50 89 HIS A N 1
ATOM 637 C CA . HIS A 1 89 ? 14.775 -19.041 26.779 1.00 94.50 89 HIS A CA 1
ATOM 638 C C . HIS A 1 89 ? 14.063 -19.763 27.938 1.00 94.50 89 HIS A C 1
ATOM 640 O O . HIS A 1 89 ? 12.855 -19.579 28.132 1.00 94.50 89 HIS A O 1
ATOM 646 N N . LEU A 1 90 ? 14.799 -20.515 28.768 1.00 91.62 90 LEU A N 1
ATOM 647 C CA . LEU A 1 90 ? 14.249 -21.231 29.927 1.00 91.62 90 LEU A CA 1
ATOM 648 C C . LEU A 1 90 ? 13.611 -20.285 30.944 1.00 91.62 90 LEU A C 1
ATOM 650 O O . LEU A 1 90 ? 12.487 -20.513 31.393 1.00 91.62 90 LEU A O 1
ATOM 654 N N . ARG A 1 91 ? 14.294 -19.180 31.271 1.00 88.00 91 ARG A N 1
ATOM 655 C CA . ARG A 1 91 ? 13.795 -18.154 32.207 1.00 88.00 91 ARG A CA 1
ATOM 656 C C . ARG A 1 91 ? 12.466 -17.535 31.772 1.00 88.00 91 ARG A C 1
ATOM 658 O O . ARG A 1 91 ? 11.777 -16.940 32.597 1.00 88.00 91 ARG A O 1
ATOM 665 N N . ARG A 1 92 ? 12.106 -17.674 30.495 1.00 89.50 92 ARG A N 1
ATOM 666 C CA . ARG A 1 92 ? 10.896 -17.112 29.883 1.00 89.50 92 ARG A CA 1
ATOM 667 C C . ARG A 1 92 ? 9.886 -18.185 29.467 1.00 89.50 92 ARG A C 1
ATOM 669 O O . ARG A 1 92 ? 8.921 -17.888 28.773 1.00 89.50 92 ARG A O 1
ATOM 676 N N . GLY A 1 93 ? 10.078 -19.411 29.955 1.00 89.62 93 GLY A N 1
ATOM 677 C CA . GLY A 1 93 ? 9.098 -20.492 29.896 1.00 89.62 93 GLY A CA 1
ATOM 678 C C . GLY A 1 93 ? 9.329 -21.531 28.800 1.00 89.62 93 GLY A C 1
ATOM 679 O O . GLY A 1 93 ? 8.531 -22.458 28.681 1.00 89.62 93 GLY A O 1
ATOM 680 N N . THR A 1 94 ? 10.416 -21.421 28.033 1.00 94.62 94 THR A N 1
ATOM 681 C CA . THR A 1 94 ? 10.794 -22.428 27.028 1.00 94.62 94 THR A CA 1
ATOM 682 C C . THR A 1 94 ? 11.511 -23.588 27.707 1.00 94.62 94 THR A C 1
ATOM 684 O O . THR A 1 94 ? 12.720 -23.554 27.942 1.00 94.62 94 THR A O 1
ATOM 687 N N . THR A 1 95 ? 10.752 -24.617 28.062 1.00 93.62 95 THR A N 1
ATOM 688 C CA . THR A 1 95 ? 11.232 -25.814 28.768 1.00 93.62 95 THR A CA 1
ATOM 689 C C . THR A 1 95 ? 11.807 -26.868 27.829 1.00 93.62 95 THR A C 1
ATOM 691 O O . THR A 1 95 ? 12.398 -27.843 28.281 1.00 93.62 95 THR A O 1
ATOM 694 N N . SER A 1 96 ? 11.621 -26.714 26.519 1.00 95.69 96 SER A N 1
ATOM 695 C CA . SER A 1 96 ? 12.256 -27.542 25.494 1.00 95.69 96 SER A CA 1
ATOM 696 C C . SER A 1 96 ? 12.519 -26.712 24.244 1.00 95.69 96 SER A C 1
ATOM 698 O O . SER A 1 96 ? 11.676 -25.905 23.866 1.00 95.69 96 SER A O 1
ATOM 700 N N . MET A 1 97 ? 13.663 -26.905 23.597 1.00 96.56 97 MET A N 1
ATOM 701 C CA . MET A 1 97 ? 13.989 -26.211 22.356 1.00 96.56 97 MET A CA 1
ATOM 702 C C . MET A 1 97 ? 14.823 -27.058 21.398 1.00 96.56 97 MET A C 1
ATOM 704 O O . MET A 1 97 ? 15.634 -27.880 21.842 1.00 96.56 97 MET A O 1
ATOM 708 N N . LEU A 1 98 ? 14.646 -26.826 20.096 1.00 98.19 98 LEU A N 1
ATOM 709 C CA . LEU A 1 98 ? 15.616 -27.213 19.073 1.00 98.19 98 LEU A CA 1
ATOM 710 C C . LEU A 1 98 ? 16.461 -25.985 18.720 1.00 98.19 98 LEU A C 1
ATOM 712 O O . LEU A 1 98 ? 15.952 -25.000 18.187 1.00 98.19 98 LEU A O 1
ATOM 716 N N . ALA A 1 99 ? 17.754 -26.035 19.030 1.00 97.50 99 ALA A N 1
ATOM 717 C CA . ALA A 1 99 ? 18.671 -24.939 18.729 1.00 97.50 99 ALA A CA 1
ATOM 718 C C . ALA A 1 99 ? 18.865 -24.820 17.208 1.00 97.50 99 ALA A C 1
ATOM 720 O O . ALA A 1 99 ? 19.261 -25.794 16.567 1.00 97.50 99 ALA A O 1
ATOM 721 N N . SER A 1 100 ? 18.567 -23.653 16.628 1.00 97.44 100 SER A N 1
ATOM 722 C CA . SER A 1 100 ? 18.574 -23.446 15.174 1.00 97.44 100 SER A CA 1
ATOM 723 C C . SER A 1 100 ? 19.913 -22.932 14.655 1.00 97.44 100 SER A C 1
ATOM 725 O O . SER A 1 100 ? 20.295 -21.778 14.856 1.00 97.44 100 SER A O 1
ATOM 727 N N . VAL A 1 101 ? 20.629 -23.794 13.946 1.00 96.62 101 VAL A N 1
ATOM 728 C CA . VAL A 1 101 ? 21.868 -23.466 13.243 1.00 96.62 101 VAL A CA 1
ATOM 729 C C . VAL A 1 101 ? 21.510 -22.817 11.908 1.00 96.62 101 VAL A C 1
ATOM 731 O O . VAL A 1 101 ? 20.954 -23.478 11.032 1.00 96.62 101 VAL A O 1
ATOM 734 N N . ALA A 1 102 ? 21.835 -21.531 11.757 1.00 94.12 102 ALA A N 1
ATOM 735 C CA . ALA A 1 102 ? 21.680 -20.810 10.495 1.00 94.12 102 ALA A CA 1
ATOM 736 C C . ALA A 1 102 ? 22.633 -21.362 9.416 1.00 94.12 102 ALA A C 1
ATOM 738 O O . ALA A 1 102 ? 23.685 -21.936 9.728 1.00 94.12 102 ALA A O 1
ATOM 739 N N . THR A 1 103 ? 22.313 -21.136 8.140 1.00 93.38 103 THR A N 1
ATOM 740 C CA . THR A 1 103 ? 23.197 -21.495 7.027 1.00 93.38 103 THR A CA 1
ATOM 741 C C . THR A 1 103 ? 24.467 -20.643 7.064 1.00 93.38 103 THR A C 1
ATOM 743 O O . THR A 1 103 ? 24.499 -19.463 6.701 1.00 93.38 103 THR A O 1
ATOM 746 N N . THR A 1 104 ? 25.544 -21.290 7.495 1.00 90.38 104 THR A N 1
ATOM 747 C CA . THR A 1 104 ? 26.907 -20.766 7.618 1.00 90.38 104 THR A CA 1
ATOM 748 C C . THR A 1 104 ? 27.868 -21.728 6.905 1.00 90.38 104 THR A C 1
ATOM 750 O O . THR A 1 104 ? 27.423 -22.786 6.457 1.00 90.38 104 THR A O 1
ATOM 753 N N . PRO A 1 105 ? 29.165 -21.399 6.721 1.00 91.81 105 PRO A N 1
ATOM 754 C CA . PRO A 1 105 ? 30.097 -22.334 6.092 1.00 91.81 105 PRO A CA 1
ATOM 755 C C . PRO A 1 105 ? 30.009 -23.731 6.724 1.00 91.81 105 PRO A C 1
ATOM 757 O O . PRO A 1 105 ? 29.974 -23.840 7.948 1.00 91.81 105 PRO A O 1
ATOM 760 N N . VAL A 1 106 ? 29.971 -24.774 5.888 1.00 91.75 106 VAL A N 1
ATOM 761 C CA . VAL A 1 106 ? 29.635 -26.164 6.265 1.00 91.75 106 VAL A CA 1
ATOM 762 C C . VAL A 1 106 ? 30.335 -26.651 7.534 1.00 91.75 106 VAL A C 1
ATOM 764 O O . VAL A 1 106 ? 29.690 -27.261 8.384 1.00 91.75 106 VAL A O 1
ATOM 767 N N . ASP A 1 107 ? 31.626 -26.360 7.688 1.00 92.25 107 ASP A N 1
ATOM 768 C CA . ASP A 1 107 ? 32.393 -26.802 8.855 1.00 92.25 107 ASP A CA 1
ATOM 769 C C . ASP A 1 107 ? 31.844 -26.201 10.159 1.00 92.25 107 ASP A C 1
ATOM 771 O O . ASP A 1 107 ? 31.687 -26.918 11.141 1.00 92.25 107 ASP A O 1
ATOM 775 N N . ARG A 1 108 ? 31.400 -24.935 10.147 1.00 92.69 108 ARG A N 1
ATOM 776 C CA . ARG A 1 108 ? 30.747 -24.314 11.312 1.00 92.69 108 ARG A CA 1
ATOM 777 C C . ARG A 1 108 ? 29.393 -24.937 11.625 1.00 92.69 108 ARG A C 1
ATOM 779 O O . ARG A 1 108 ? 29.044 -25.060 12.795 1.00 92.69 108 ARG A O 1
ATOM 786 N N . MET A 1 109 ? 28.624 -25.326 10.605 1.00 95.38 109 MET A N 1
ATOM 787 C CA . MET A 1 109 ? 27.351 -26.019 10.829 1.00 95.38 109 MET A CA 1
ATOM 788 C C . MET A 1 109 ? 27.574 -27.395 11.467 1.00 95.38 109 MET A C 1
ATOM 790 O O . MET A 1 109 ? 26.821 -27.782 12.358 1.00 95.38 109 MET A O 1
ATOM 794 N N . ILE A 1 110 ? 28.619 -28.113 11.042 1.00 96.25 110 ILE A N 1
ATOM 795 C CA . ILE A 1 110 ? 29.029 -29.398 11.625 1.00 96.25 110 ILE A CA 1
ATOM 796 C C . ILE A 1 110 ? 29.488 -29.212 13.075 1.00 96.25 110 ILE A C 1
ATOM 798 O O . ILE A 1 110 ? 29.025 -29.948 13.946 1.00 96.25 110 ILE A O 1
ATOM 802 N N . ASP A 1 111 ? 30.337 -28.219 13.345 1.00 95.94 111 ASP A N 1
ATOM 803 C CA . ASP A 1 111 ? 30.820 -27.918 14.696 1.00 95.94 111 ASP A CA 1
ATOM 804 C C . ASP A 1 111 ? 29.657 -27.561 15.629 1.00 95.94 111 ASP A C 1
ATOM 806 O O . ASP A 1 111 ? 29.511 -28.155 16.696 1.00 95.94 111 ASP A O 1
ATOM 810 N N . ALA A 1 112 ? 28.760 -26.669 15.196 1.00 96.31 112 ALA A N 1
ATOM 811 C CA . ALA A 1 112 ? 27.571 -26.301 15.958 1.00 96.31 112 ALA A CA 1
ATOM 812 C C . ALA A 1 112 ? 26.659 -27.509 16.230 1.00 96.31 112 ALA A C 1
ATOM 814 O O . ALA A 1 112 ? 26.229 -27.715 17.366 1.00 96.31 112 ALA A O 1
ATOM 815 N N . ALA A 1 113 ? 26.397 -28.341 15.215 1.00 97.25 113 ALA A N 1
ATOM 816 C CA . ALA A 1 113 ? 25.614 -29.564 15.373 1.00 97.25 113 ALA A CA 1
ATOM 817 C C . ALA A 1 113 ? 26.262 -30.529 16.381 1.00 97.25 113 ALA A C 1
ATOM 819 O O . ALA A 1 113 ? 25.560 -31.095 17.219 1.00 97.25 113 ALA A O 1
ATOM 820 N N . SER A 1 114 ? 27.590 -30.669 16.347 1.00 96.69 114 SER A N 1
ATOM 821 C CA . SER A 1 114 ? 28.365 -31.477 17.296 1.00 96.69 114 SER A CA 1
ATOM 822 C C . SER A 1 114 ? 28.252 -30.961 18.731 1.00 96.69 114 SER A C 1
ATOM 824 O O . SER A 1 114 ? 27.906 -31.728 19.636 1.00 96.69 114 SER A O 1
ATOM 826 N N . THR A 1 115 ? 28.457 -29.657 18.942 1.00 96.56 115 THR A N 1
ATOM 827 C CA . THR A 1 115 ? 28.332 -29.000 20.253 1.00 96.56 115 THR A CA 1
ATOM 828 C C . THR A 1 115 ? 26.926 -29.185 20.826 1.00 96.56 115 THR A C 1
ATOM 830 O O . THR A 1 115 ? 26.764 -29.686 21.942 1.00 96.56 115 THR A O 1
ATOM 833 N N . ILE A 1 116 ? 25.890 -28.892 20.032 1.00 97.62 116 ILE A N 1
ATOM 834 C CA . ILE A 1 116 ? 24.483 -29.055 20.430 1.00 97.62 116 ILE A CA 1
ATOM 835 C C . ILE A 1 116 ? 24.171 -30.525 20.742 1.00 97.62 116 ILE A C 1
ATOM 837 O O . ILE A 1 116 ? 23.562 -30.832 21.771 1.00 97.62 116 ILE A O 1
ATOM 841 N N . GLY A 1 117 ? 24.621 -31.449 19.890 1.00 96.44 117 GLY A N 1
ATOM 842 C CA . GLY A 1 117 ? 24.446 -32.888 20.066 1.00 96.44 117 GLY A CA 1
ATOM 843 C C . GLY A 1 117 ? 25.069 -33.415 21.356 1.00 96.44 117 GLY A C 1
ATOM 844 O O . GLY A 1 117 ? 24.428 -34.147 22.116 1.00 96.44 117 GLY A O 1
ATOM 845 N N . SER A 1 118 ? 26.310 -33.012 21.626 1.00 95.50 118 SER A N 1
ATOM 846 C CA . SER A 1 118 ? 27.055 -33.368 22.834 1.00 95.50 118 SER A CA 1
ATOM 847 C C . SER A 1 118 ? 26.372 -32.837 24.096 1.00 95.50 118 SER A C 1
ATOM 849 O O . SER A 1 118 ? 26.091 -33.609 25.018 1.00 95.50 118 SER A O 1
ATOM 851 N N . ALA A 1 119 ? 26.014 -31.548 24.115 1.00 94.94 119 ALA A N 1
ATOM 852 C CA . ALA A 1 119 ? 25.341 -30.913 25.246 1.00 94.94 119 ALA A CA 1
ATOM 853 C C . ALA A 1 119 ? 23.971 -31.546 25.547 1.00 94.94 119 ALA A C 1
ATOM 855 O O . ALA A 1 119 ? 23.640 -31.769 26.716 1.00 94.94 119 ALA A O 1
ATOM 856 N N . THR A 1 120 ? 23.210 -31.890 24.499 1.00 95.06 120 THR A N 1
ATOM 857 C CA . THR A 1 120 ? 21.899 -32.552 24.608 1.00 95.06 120 THR A CA 1
ATOM 858 C C . THR A 1 120 ? 22.028 -33.942 25.231 1.00 95.06 120 THR A C 1
ATOM 860 O O . THR A 1 120 ? 21.365 -34.233 26.226 1.00 95.06 120 THR A O 1
ATOM 863 N N . ARG A 1 121 ? 22.915 -34.803 24.705 1.00 93.88 121 ARG A N 1
ATOM 864 C CA . ARG A 1 121 ? 23.117 -36.170 25.231 1.00 93.88 121 ARG A CA 1
ATOM 865 C C . ARG A 1 121 ? 23.662 -36.182 26.655 1.00 93.88 121 ARG A C 1
ATOM 867 O O . ARG A 1 121 ? 23.282 -37.039 27.447 1.00 93.88 121 ARG A O 1
ATOM 874 N N . ALA A 1 122 ? 24.533 -35.230 26.982 1.00 90.50 122 ALA A N 1
ATOM 875 C CA . ALA A 1 122 ? 25.078 -35.085 28.325 1.00 90.50 122 ALA A CA 1
ATOM 876 C C . ALA A 1 122 ? 24.055 -34.529 29.335 1.00 90.50 122 ALA A C 1
ATOM 878 O O . ALA A 1 122 ? 24.327 -34.538 30.533 1.00 90.50 122 ALA A O 1
ATOM 879 N N . GLY A 1 123 ? 22.902 -34.020 28.877 1.00 85.81 123 GLY A N 1
ATOM 880 C CA . GLY A 1 123 ? 21.877 -33.435 29.743 1.00 85.81 123 GLY A CA 1
ATOM 881 C C . GLY A 1 123 ? 22.350 -32.191 30.502 1.00 85.81 123 GLY A C 1
ATOM 882 O O . GLY A 1 123 ? 21.804 -31.883 31.559 1.00 85.81 123 GLY A O 1
ATOM 883 N N . ARG A 1 124 ? 23.373 -31.484 29.993 1.00 80.75 124 ARG A N 1
ATOM 884 C CA . ARG A 1 124 ? 23.974 -30.308 30.655 1.00 80.75 124 ARG A CA 1
ATOM 885 C C . ARG A 1 124 ? 23.031 -29.110 30.678 1.00 80.75 124 ARG A C 1
ATOM 887 O O . ARG A 1 124 ? 23.074 -28.309 31.606 1.00 80.75 124 ARG A O 1
ATOM 894 N N . LEU A 1 125 ? 22.192 -28.997 29.649 1.00 89.31 125 LEU A N 1
ATOM 895 C CA . LEU A 1 125 ? 21.272 -27.884 29.448 1.00 89.31 125 LEU A CA 1
ATOM 896 C C . LEU A 1 125 ? 19.835 -28.417 29.501 1.00 89.31 125 LEU A C 1
ATOM 898 O O . LEU A 1 125 ? 19.422 -29.158 28.609 1.00 89.31 125 LEU A O 1
ATOM 902 N N . PRO A 1 126 ? 19.061 -28.087 30.548 1.00 85.12 126 PRO A N 1
ATOM 903 C CA . PRO A 1 126 ? 17.831 -28.807 30.872 1.00 85.12 126 PRO A CA 1
ATOM 904 C C . PRO A 1 126 ? 16.710 -28.682 29.834 1.00 85.12 126 PRO A C 1
ATOM 906 O O . PRO A 1 126 ? 15.840 -29.552 29.792 1.00 85.12 126 PRO A O 1
ATOM 909 N N . ASN A 1 127 ? 16.698 -27.606 29.047 1.00 93.00 127 ASN A N 1
ATOM 910 C CA . ASN A 1 127 ? 15.703 -27.349 28.009 1.00 93.00 127 ASN A CA 1
ATOM 911 C C . ASN A 1 127 ? 16.224 -27.569 26.585 1.00 93.00 127 ASN A C 1
ATOM 913 O O . ASN A 1 127 ? 15.457 -27.383 25.647 1.00 93.00 127 ASN A O 1
ATOM 917 N N . LEU A 1 128 ? 17.476 -27.986 26.388 1.00 96.31 128 LEU A N 1
ATOM 918 C CA . LEU A 1 128 ? 17.970 -28.320 25.055 1.00 96.31 128 LEU A CA 1
ATOM 919 C C . LEU A 1 128 ? 17.510 -29.736 24.687 1.00 96.31 128 LEU A C 1
ATOM 921 O O . LEU A 1 128 ? 17.897 -30.709 25.332 1.00 96.31 128 LEU A O 1
ATOM 925 N N . ALA A 1 129 ? 16.642 -29.844 23.683 1.00 96.12 129 ALA A N 1
ATOM 926 C CA . ALA A 1 129 ? 16.045 -31.112 23.267 1.00 96.12 129 ALA A CA 1
ATOM 927 C C . ALA A 1 129 ? 16.622 -31.644 21.952 1.00 96.12 129 ALA A C 1
ATOM 929 O O . ALA A 1 129 ? 16.493 -32.835 21.689 1.00 96.12 129 ALA A O 1
ATOM 930 N N . GLY A 1 130 ? 17.246 -30.792 21.139 1.00 97.50 130 GLY A N 1
ATOM 931 C CA . GLY A 1 130 ? 17.866 -31.197 19.885 1.00 97.50 130 GLY A CA 1
ATOM 932 C C . GLY A 1 130 ? 18.311 -30.012 19.032 1.00 97.50 130 GLY A C 1
ATOM 933 O O . GLY A 1 130 ? 18.522 -28.910 19.546 1.00 97.50 130 GLY A O 1
ATOM 934 N N . VAL A 1 131 ? 18.440 -30.242 17.725 1.00 98.25 131 VAL A N 1
ATOM 935 C CA . VAL A 1 131 ? 18.950 -29.259 16.758 1.00 98.25 131 VAL A CA 1
ATOM 936 C C . VAL A 1 131 ? 17.988 -29.080 15.586 1.00 98.25 131 VAL A C 1
ATOM 938 O O . VAL A 1 131 ? 17.406 -30.041 15.079 1.00 98.25 131 VAL A O 1
ATOM 941 N N . HIS A 1 132 ? 17.845 -27.838 15.143 1.00 98.44 132 HIS A N 1
ATOM 942 C CA . HIS A 1 132 ? 17.261 -27.489 13.858 1.00 98.44 132 HIS A CA 1
ATOM 943 C C . HIS A 1 132 ? 18.383 -26.965 12.952 1.00 98.44 132 HIS A C 1
ATOM 945 O O . HIS A 1 132 ? 19.141 -26.079 13.331 1.00 98.44 132 HIS A O 1
ATOM 951 N N . LEU A 1 133 ? 18.533 -27.547 11.769 1.00 98.00 133 LEU A N 1
ATOM 952 C CA . LEU A 1 133 ? 19.465 -27.099 10.742 1.00 98.00 133 LEU A CA 1
ATOM 953 C C . LEU A 1 133 ? 18.671 -26.315 9.698 1.00 98.00 133 LEU A C 1
ATOM 955 O O . LEU A 1 133 ? 17.946 -26.903 8.892 1.00 98.00 133 LEU A O 1
ATOM 959 N N . GLU A 1 134 ? 18.785 -24.992 9.703 1.00 96.00 134 GLU A N 1
ATOM 960 C CA . GLU A 1 134 ? 18.086 -24.153 8.733 1.00 96.00 134 GLU A CA 1
ATOM 961 C C . GLU A 1 134 ? 18.917 -24.052 7.445 1.00 96.00 134 GLU A C 1
ATOM 963 O O . GLU A 1 134 ? 19.594 -23.055 7.195 1.00 96.00 134 GLU A O 1
ATOM 968 N N . GLY A 1 135 ? 18.921 -25.137 6.662 1.00 93.88 135 GLY A N 1
ATOM 969 C CA . GLY A 1 135 ? 19.727 -25.322 5.451 1.00 93.88 135 GLY A CA 1
ATOM 970 C C . GLY A 1 135 ? 20.805 -26.409 5.592 1.00 93.88 135 GLY A C 1
ATOM 971 O O . GLY A 1 135 ? 20.698 -27.268 6.471 1.00 93.88 135 GLY A O 1
ATOM 972 N N . PRO A 1 136 ? 21.838 -26.429 4.719 1.00 95.31 136 PRO A N 1
ATOM 973 C CA . PRO A 1 136 ? 22.225 -25.385 3.753 1.00 95.31 136 PRO A CA 1
ATOM 974 C C . PRO A 1 136 ? 21.510 -25.457 2.390 1.00 95.31 136 PRO A C 1
ATOM 976 O O . PRO A 1 136 ? 21.807 -24.668 1.491 1.00 95.31 136 PRO A O 1
ATOM 979 N N . PHE A 1 137 ? 20.587 -26.404 2.211 1.00 97.31 137 PHE A N 1
ATOM 980 C CA . PHE A 1 137 ? 19.920 -26.695 0.936 1.00 97.31 137 PHE A CA 1
ATOM 981 C C . PHE A 1 137 ? 18.713 -25.782 0.688 1.00 97.31 137 PHE A C 1
ATOM 983 O O . PHE A 1 137 ? 17.571 -26.238 0.627 1.00 97.31 137 PHE A O 1
ATOM 990 N N . LEU A 1 138 ? 18.962 -24.476 0.598 1.00 97.19 138 LEU A N 1
ATOM 991 C CA . LEU A 1 138 ? 17.929 -23.446 0.476 1.00 97.19 138 LEU A CA 1
ATOM 992 C C . LEU A 1 138 ? 17.979 -22.765 -0.896 1.00 97.19 138 LEU A C 1
ATOM 994 O O . LEU A 1 138 ? 19.037 -22.654 -1.515 1.00 97.19 138 LEU A O 1
ATOM 998 N N . SER A 1 139 ? 16.839 -22.259 -1.361 1.00 94.88 139 SER A N 1
ATOM 999 C CA . SER A 1 139 ? 16.735 -21.584 -2.653 1.00 94.88 139 SER A CA 1
ATOM 1000 C C . SER A 1 139 ? 17.530 -20.272 -2.669 1.00 94.88 139 SER A C 1
ATOM 1002 O O . SER A 1 139 ? 17.266 -19.388 -1.842 1.00 94.88 139 SER A O 1
ATOM 1004 N N . PRO A 1 140 ? 18.447 -20.055 -3.633 1.00 90.00 140 PRO A N 1
ATOM 1005 C CA . PRO A 1 140 ? 19.236 -18.822 -3.708 1.00 90.00 140 PRO A CA 1
ATOM 1006 C C . PRO A 1 140 ? 18.397 -17.545 -3.828 1.00 90.00 140 PRO A C 1
ATOM 1008 O O . PRO A 1 140 ? 18.803 -16.492 -3.325 1.00 90.00 140 PRO A O 1
ATOM 1011 N N . VAL A 1 141 ? 17.217 -17.645 -4.454 1.00 90.56 141 VAL A N 1
ATOM 1012 C CA . VAL A 1 141 ? 16.275 -16.532 -4.666 1.00 90.56 141 VAL A CA 1
ATOM 1013 C C . VAL A 1 141 ? 15.329 -16.303 -3.480 1.00 90.56 141 VAL A C 1
ATOM 1015 O O . VAL A 1 141 ? 14.714 -15.241 -3.390 1.00 90.56 141 VAL A O 1
ATOM 1018 N N . ARG A 1 142 ? 15.245 -17.249 -2.529 1.00 88.75 142 ARG A N 1
ATOM 1019 C CA . ARG A 1 142 ? 14.416 -17.154 -1.308 1.00 88.75 142 ARG A CA 1
ATOM 1020 C C . ARG A 1 142 ? 15.204 -17.284 0.000 1.00 88.75 142 ARG A C 1
ATOM 1022 O O . ARG A 1 142 ? 14.621 -17.449 1.067 1.00 88.75 142 ARG A O 1
ATOM 1029 N N . ARG A 1 143 ? 16.525 -17.122 -0.054 1.00 83.50 143 ARG A N 1
ATOM 1030 C CA . ARG A 1 143 ? 17.468 -17.293 1.067 1.00 83.50 143 ARG A CA 1
ATOM 1031 C C . ARG A 1 143 ? 17.239 -16.423 2.311 1.00 83.50 143 ARG A C 1
ATOM 1033 O O . ARG A 1 143 ? 17.839 -16.686 3.340 1.00 83.50 143 ARG A O 1
ATOM 1040 N N . GLY A 1 144 ? 16.451 -15.350 2.238 1.00 81.19 144 GLY A N 1
ATOM 1041 C CA . GLY A 1 144 ? 16.244 -14.443 3.376 1.00 81.19 144 GLY A CA 1
ATOM 1042 C C . GLY A 1 144 ? 17.555 -13.921 3.999 1.00 81.19 144 GLY A C 1
ATOM 1043 O O . GLY A 1 144 ? 18.431 -13.379 3.307 1.00 81.19 144 GLY A O 1
ATOM 1044 N N . ALA A 1 145 ? 17.693 -14.081 5.319 1.00 76.31 145 ALA A N 1
ATOM 1045 C CA . ALA A 1 145 ? 18.863 -13.650 6.087 1.00 76.31 145 ALA A CA 1
ATOM 1046 C C . ALA A 1 145 ? 20.109 -14.550 5.908 1.00 76.31 145 ALA A C 1
ATOM 1048 O O . ALA A 1 145 ? 21.211 -14.120 6.251 1.00 76.31 145 ALA A O 1
ATOM 1049 N N . GLN A 1 146 ? 19.965 -15.723 5.285 1.00 83.50 146 GLN A N 1
ATOM 1050 C CA . GLN A 1 146 ? 21.008 -16.746 5.161 1.00 83.50 146 GLN A CA 1
ATOM 1051 C C . GLN A 1 146 ? 22.171 -16.317 4.251 1.00 83.50 146 GLN A C 1
ATOM 1053 O O . GLN A 1 146 ? 21.987 -15.561 3.283 1.00 83.50 146 GLN A O 1
ATOM 1058 N N . LEU A 1 147 ? 23.387 -16.787 4.554 1.00 82.75 147 LEU A N 1
ATOM 1059 C CA . LEU A 1 147 ? 24.606 -16.424 3.827 1.00 82.75 147 LEU A CA 1
ATOM 1060 C C . LEU A 1 147 ? 24.651 -17.096 2.443 1.00 82.75 147 LEU A C 1
ATOM 1062 O O . LEU A 1 147 ? 24.739 -18.312 2.335 1.00 82.75 147 LEU A O 1
ATOM 1066 N N . GLU A 1 148 ? 24.646 -16.289 1.376 1.00 84.44 148 GLU A N 1
ATOM 1067 C CA . GLU A 1 148 ? 24.610 -16.774 -0.015 1.00 84.44 148 GLU A CA 1
ATOM 1068 C C . GLU A 1 148 ? 25.780 -17.700 -0.359 1.00 84.44 148 GLU A C 1
ATOM 1070 O O . GLU A 1 148 ? 25.575 -18.737 -0.978 1.00 84.44 148 GLU A O 1
ATOM 1075 N N . SER A 1 149 ? 26.992 -17.363 0.087 1.00 87.25 149 SER A N 1
ATOM 1076 C CA . SER A 1 149 ? 28.191 -18.172 -0.158 1.00 87.25 149 SER A CA 1
ATOM 1077 C C . SER A 1 149 ? 28.229 -19.488 0.626 1.00 87.25 149 SER A C 1
ATOM 1079 O O . SER A 1 149 ? 29.128 -20.291 0.396 1.00 87.25 149 SER A O 1
ATOM 1081 N N . ALA A 1 150 ? 27.296 -19.699 1.559 1.00 90.25 150 ALA A N 1
ATOM 1082 C CA . ALA A 1 150 ? 27.184 -20.916 2.356 1.00 90.25 150 ALA A CA 1
ATOM 1083 C C . ALA A 1 150 ? 26.034 -21.833 1.912 1.00 90.25 150 ALA A C 1
ATOM 1085 O O . ALA A 1 150 ? 25.898 -22.931 2.451 1.00 90.25 150 ALA A O 1
ATOM 1086 N N . LEU A 1 151 ? 25.220 -21.411 0.938 1.00 93.19 151 LEU A N 1
ATOM 1087 C CA . LEU A 1 151 ? 24.210 -22.279 0.341 1.00 93.19 151 LEU A CA 1
ATOM 1088 C C . LEU A 1 151 ? 24.890 -23.429 -0.407 1.00 93.19 151 LEU A C 1
ATOM 1090 O O . LEU A 1 151 ? 25.886 -23.228 -1.105 1.00 93.19 151 LEU A O 1
ATOM 1094 N N . ALA A 1 152 ? 24.324 -24.626 -0.291 1.00 93.56 152 ALA A N 1
ATOM 1095 C CA . ALA A 1 152 ? 24.803 -25.812 -0.987 1.00 93.56 152 ALA A CA 1
ATOM 1096 C C . ALA A 1 152 ? 23.679 -26.430 -1.822 1.00 93.56 152 ALA A C 1
ATOM 1098 O O . ALA A 1 152 ? 22.504 -26.349 -1.463 1.00 93.56 152 ALA A O 1
ATOM 1099 N N . ALA A 1 153 ? 24.045 -27.081 -2.926 1.00 93.81 153 ALA A N 1
ATOM 1100 C CA . ALA A 1 153 ? 23.121 -27.983 -3.601 1.00 93.81 153 ALA A CA 1
ATOM 1101 C C . ALA A 1 153 ? 22.826 -29.191 -2.689 1.00 93.81 153 ALA A C 1
ATOM 1103 O O . ALA A 1 153 ? 23.724 -29.592 -1.940 1.00 93.81 153 ALA A O 1
ATOM 1104 N N . PRO A 1 154 ? 21.609 -29.767 -2.734 1.00 96.31 154 PRO A N 1
ATOM 1105 C CA . PRO A 1 154 ? 21.280 -30.997 -2.020 1.00 96.31 154 PRO A CA 1
ATOM 1106 C C . PRO A 1 154 ? 22.347 -32.079 -2.237 1.00 96.31 154 PRO A C 1
ATOM 1108 O O . PRO A 1 154 ? 22.540 -32.561 -3.350 1.00 96.31 154 PRO A O 1
ATOM 1111 N N . ASP A 1 155 ? 23.028 -32.473 -1.158 1.00 95.50 155 ASP A N 1
ATOM 1112 C CA . ASP A 1 155 ? 24.080 -33.491 -1.186 1.00 95.50 155 ASP A CA 1
ATOM 1113 C C . ASP A 1 155 ? 23.881 -34.536 -0.061 1.00 95.50 155 ASP A C 1
ATOM 1115 O O . ASP A 1 155 ? 23.898 -34.188 1.130 1.00 95.50 155 ASP A O 1
ATOM 1119 N N . PRO A 1 156 ? 23.684 -35.831 -0.393 1.00 94.50 156 PRO A N 1
ATOM 1120 C CA . PRO A 1 156 ? 23.493 -36.887 0.604 1.00 94.50 156 PRO A CA 1
ATOM 1121 C C . PRO A 1 156 ? 24.677 -37.064 1.565 1.00 94.50 156 PRO A C 1
ATOM 1123 O O . PRO A 1 156 ? 24.475 -37.344 2.746 1.00 94.50 156 PRO A O 1
ATOM 1126 N N . SER A 1 157 ? 25.915 -36.885 1.093 1.00 95.69 157 SER A N 1
ATOM 1127 C CA . SER A 1 157 ? 27.121 -37.051 1.916 1.00 95.69 157 SER A CA 1
ATOM 1128 C C . SER A 1 157 ? 27.201 -35.968 2.993 1.00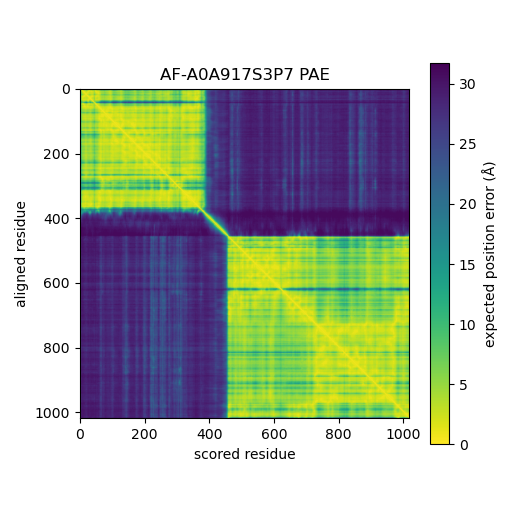 95.69 157 SER A C 1
ATOM 1130 O O . SER A 1 157 ? 27.370 -36.264 4.179 1.00 95.69 157 SER A O 1
ATOM 1132 N N . LEU A 1 158 ? 26.991 -34.712 2.602 1.00 96.94 158 LEU A N 1
ATOM 1133 C CA . LEU A 1 158 ? 26.900 -33.566 3.495 1.00 96.94 158 LEU A CA 1
ATOM 1134 C C . LEU A 1 158 ? 25.734 -33.713 4.476 1.00 96.94 158 LEU A C 1
ATOM 1136 O O . LEU A 1 158 ? 25.923 -33.489 5.671 1.00 96.94 158 LEU A O 1
ATOM 1140 N N . THR A 1 159 ? 24.567 -34.165 4.005 1.00 97.38 159 THR A N 1
ATOM 1141 C CA . THR A 1 159 ? 23.421 -34.467 4.879 1.00 97.38 159 THR A CA 1
ATOM 1142 C C . THR A 1 159 ? 23.822 -35.475 5.952 1.00 97.38 159 THR A C 1
ATOM 1144 O O . THR A 1 159 ? 23.667 -35.217 7.144 1.00 97.38 159 THR A O 1
ATOM 1147 N N . GLY A 1 160 ? 24.426 -36.598 5.552 1.00 97.44 160 GLY A N 1
ATOM 1148 C CA . GLY A 1 160 ? 24.921 -37.614 6.476 1.00 97.44 160 GLY A CA 1
ATOM 1149 C C . GLY A 1 160 ? 25.919 -37.060 7.496 1.00 97.44 160 GLY A C 1
ATOM 1150 O O . GLY A 1 160 ? 25.799 -37.370 8.679 1.00 97.44 160 GLY A O 1
ATOM 1151 N N . ARG A 1 161 ? 26.864 -36.210 7.073 1.00 97.75 161 ARG A N 1
ATOM 1152 C CA . ARG A 1 161 ? 27.842 -35.561 7.966 1.00 97.75 161 ARG A CA 1
ATOM 1153 C C . ARG A 1 161 ? 27.171 -34.672 9.012 1.00 97.75 161 ARG A C 1
ATOM 1155 O O . ARG A 1 161 ? 27.495 -34.803 10.188 1.00 97.75 161 ARG A O 1
ATOM 1162 N N . LEU A 1 162 ? 26.229 -33.821 8.605 1.00 97.81 162 LEU A N 1
ATOM 1163 C CA . LEU A 1 162 ? 25.488 -32.937 9.513 1.00 97.81 162 LEU A CA 1
ATOM 1164 C C . LEU A 1 162 ? 24.675 -33.735 10.544 1.00 97.81 162 LEU A C 1
ATOM 1166 O O . LEU A 1 162 ? 24.752 -33.462 11.741 1.00 97.81 162 LEU A O 1
ATOM 1170 N N . LEU A 1 163 ? 23.949 -34.768 10.099 1.00 97.75 163 LEU A N 1
ATOM 1171 C CA . LEU A 1 163 ? 23.163 -35.622 10.997 1.00 97.75 163 LEU A CA 1
ATOM 1172 C C . LEU A 1 163 ? 24.051 -36.436 11.948 1.00 97.75 163 LEU A C 1
ATOM 1174 O O . LEU A 1 163 ? 23.716 -36.610 13.117 1.00 97.75 163 LEU A O 1
ATOM 1178 N N . ASN A 1 164 ? 25.192 -36.935 11.468 1.00 97.62 164 ASN A N 1
ATOM 1179 C CA . ASN A 1 164 ? 26.145 -37.667 12.302 1.00 97.62 164 ASN A CA 1
ATOM 1180 C C . ASN A 1 164 ? 26.795 -36.762 13.356 1.00 97.62 164 ASN A C 1
ATOM 1182 O O . ASN A 1 164 ? 26.990 -37.211 14.481 1.00 97.62 164 ASN A O 1
ATOM 1186 N N . ALA A 1 165 ? 27.101 -35.507 13.010 1.00 97.06 165 ALA A N 1
ATOM 1187 C CA . ALA A 1 165 ? 27.642 -34.531 13.951 1.00 97.06 165 ALA A CA 1
ATOM 1188 C C . ALA A 1 165 ? 26.658 -34.267 15.101 1.00 97.06 165 ALA A C 1
ATOM 1190 O O . ALA A 1 165 ? 27.032 -34.358 16.268 1.00 97.06 165 ALA A O 1
ATOM 1191 N N . ALA A 1 166 ? 25.378 -34.053 14.780 1.00 95.25 166 ALA A N 1
ATOM 1192 C CA . ALA A 1 166 ? 24.321 -33.941 15.782 1.00 95.25 166 ALA A CA 1
ATOM 1193 C C . ALA A 1 166 ? 24.172 -35.217 16.633 1.00 95.25 166 ALA A C 1
ATOM 1195 O O . ALA A 1 166 ? 23.988 -35.134 17.848 1.00 95.25 166 ALA A O 1
ATOM 1196 N N . GLY A 1 167 ? 24.312 -36.400 16.029 1.00 94.12 167 GLY A N 1
ATOM 1197 C CA . GLY A 1 167 ? 24.182 -37.706 16.681 1.00 94.12 167 GLY A CA 1
ATOM 1198 C C . GLY A 1 167 ? 22.725 -38.116 16.928 1.00 94.12 167 GLY A C 1
ATOM 1199 O O . GLY A 1 167 ? 21.808 -37.596 16.303 1.00 94.12 167 GLY A O 1
ATOM 1200 N N . GLU A 1 168 ? 22.494 -39.077 17.826 1.00 92.88 168 GLU A N 1
ATOM 1201 C CA . GLU A 1 168 ? 21.152 -39.624 18.099 1.00 92.88 168 GLU A CA 1
ATOM 1202 C C . GLU A 1 168 ? 20.330 -38.713 19.022 1.00 92.88 168 GLU A C 1
ATOM 1204 O O . GLU A 1 168 ? 20.103 -38.998 20.197 1.00 92.88 168 GLU A O 1
ATOM 1209 N N . ILE A 1 169 ? 19.916 -37.573 18.477 1.00 95.94 169 ILE A N 1
ATOM 1210 C CA . ILE A 1 169 ? 19.014 -36.604 19.103 1.00 95.94 169 ILE A CA 1
ATOM 1211 C C . ILE A 1 169 ? 17.883 -36.255 18.122 1.00 95.94 169 ILE A C 1
ATOM 1213 O O . ILE A 1 169 ? 17.977 -36.573 16.936 1.00 95.94 169 ILE A O 1
ATOM 1217 N N . PRO A 1 170 ? 16.804 -35.598 18.570 1.00 97.44 170 PRO A N 1
ATOM 1218 C CA . PRO A 1 170 ? 15.859 -34.946 17.670 1.00 97.44 170 PRO A CA 1
ATOM 1219 C C . PRO A 1 170 ? 16.562 -33.959 16.723 1.00 97.44 170 PRO A C 1
ATOM 1221 O O . PRO A 1 170 ? 17.216 -33.014 17.172 1.00 97.44 170 PRO A O 1
ATOM 1224 N N . ILE A 1 171 ? 16.419 -34.182 15.413 1.00 98.25 171 ILE A N 1
ATOM 1225 C CA . ILE A 1 171 ? 16.986 -33.327 14.363 1.00 98.25 171 ILE A CA 1
ATOM 1226 C C . ILE A 1 171 ? 15.883 -32.908 13.395 1.00 98.25 171 ILE A C 1
ATOM 1228 O O . ILE A 1 171 ? 15.176 -33.757 12.841 1.00 98.25 171 ILE A O 1
ATOM 1232 N N . MET A 1 172 ? 15.789 -31.606 13.147 1.00 98.44 172 MET A N 1
ATOM 1233 C CA . MET A 1 172 ? 14.985 -31.021 12.077 1.00 98.44 172 MET A CA 1
ATOM 1234 C C . MET A 1 172 ? 15.898 -30.366 11.035 1.00 98.44 172 MET A C 1
ATOM 1236 O O . MET A 1 172 ? 16.924 -29.802 11.405 1.00 98.44 172 MET A O 1
ATOM 1240 N N . MET A 1 173 ? 15.547 -30.427 9.751 1.00 98.31 173 MET A N 1
ATOM 1241 C CA . MET A 1 173 ? 16.300 -29.763 8.681 1.00 98.31 173 MET A CA 1
ATOM 1242 C C . MET A 1 173 ? 15.364 -29.054 7.702 1.00 98.31 173 MET A C 1
ATOM 1244 O O . MET A 1 173 ? 14.479 -29.688 7.125 1.00 98.31 173 MET A O 1
ATOM 1248 N N . THR A 1 174 ? 15.594 -27.759 7.483 1.00 98.31 174 THR A N 1
ATOM 1249 C CA . THR A 1 174 ? 14.894 -26.978 6.455 1.00 98.31 174 THR A CA 1
ATOM 1250 C C . THR A 1 174 ? 15.542 -27.192 5.086 1.00 98.31 174 THR A C 1
ATOM 1252 O O . THR A 1 174 ? 16.759 -27.069 4.943 1.00 98.31 174 THR A O 1
ATOM 1255 N N . ILE A 1 175 ? 14.729 -27.504 4.074 1.00 98.06 175 ILE A N 1
ATOM 1256 C CA . ILE A 1 175 ? 15.161 -27.779 2.699 1.00 98.06 175 ILE A CA 1
ATOM 1257 C C . ILE A 1 175 ? 14.194 -27.171 1.673 1.00 98.06 175 ILE A C 1
ATOM 1259 O O . ILE A 1 175 ? 12.975 -27.204 1.848 1.00 98.06 175 ILE A O 1
ATOM 1263 N N . ALA A 1 176 ? 14.743 -26.639 0.581 1.00 98.25 176 ALA A N 1
ATOM 1264 C CA . ALA A 1 176 ? 13.992 -26.143 -0.566 1.00 98.25 176 ALA A CA 1
ATOM 1265 C C . ALA A 1 176 ? 13.718 -27.295 -1.559 1.00 98.25 176 ALA A C 1
ATOM 1267 O O . ALA A 1 176 ? 14.658 -27.813 -2.172 1.00 98.25 176 ALA A O 1
ATOM 1268 N N . PRO A 1 177 ? 12.459 -27.749 -1.711 1.00 97.38 177 PRO A N 1
ATOM 1269 C CA . PRO A 1 177 ? 12.138 -28.965 -2.458 1.00 97.38 177 PRO A CA 1
ATOM 1270 C C . PRO A 1 177 ? 12.287 -28.832 -3.978 1.00 97.38 177 PRO A C 1
ATOM 1272 O O . PRO A 1 177 ? 12.325 -29.848 -4.668 1.00 97.38 177 PRO A O 1
ATOM 1275 N N . GLU A 1 178 ? 12.373 -27.616 -4.522 1.00 97.25 178 GLU A N 1
ATOM 1276 C CA . GLU A 1 178 ? 12.612 -27.387 -5.949 1.00 97.25 178 GLU A CA 1
ATOM 1277 C C . GLU A 1 178 ? 14.057 -27.658 -6.385 1.00 97.25 178 GLU A C 1
ATOM 1279 O O . GLU A 1 178 ? 14.321 -27.734 -7.585 1.00 97.25 178 GLU A O 1
ATOM 1284 N N . LEU A 1 179 ? 14.992 -27.781 -5.438 1.00 96.62 179 LEU A N 1
ATOM 1285 C CA . LEU A 1 179 ? 16.394 -28.028 -5.748 1.00 96.62 179 LEU A CA 1
ATOM 1286 C C . LEU A 1 179 ? 16.612 -29.477 -6.197 1.00 96.62 179 LEU A C 1
ATOM 1288 O O . LEU A 1 179 ? 16.072 -30.426 -5.622 1.00 96.62 179 LEU A O 1
ATOM 1292 N N . GLU A 1 180 ? 17.450 -29.649 -7.216 1.00 96.25 180 GLU A N 1
ATOM 1293 C CA . GLU A 1 180 ? 17.801 -30.965 -7.745 1.00 96.25 180 GLU A CA 1
ATOM 1294 C C . GLU A 1 180 ? 18.400 -31.853 -6.641 1.00 96.25 180 GLU A C 1
ATOM 1296 O O . GLU A 1 180 ? 19.314 -31.447 -5.928 1.00 96.25 180 GLU A O 1
ATOM 1301 N N . GLY A 1 181 ? 17.847 -33.059 -6.468 1.00 95.56 181 GLY A N 1
ATOM 1302 C CA . GLY A 1 181 ? 18.259 -34.007 -5.426 1.00 95.56 181 GLY A CA 1
ATOM 1303 C C . GLY A 1 181 ? 17.578 -33.836 -4.059 1.00 95.56 181 GLY A C 1
ATOM 1304 O O . GLY A 1 181 ? 17.711 -34.727 -3.220 1.00 95.56 181 GLY A O 1
ATOM 1305 N N . ALA A 1 182 ? 16.799 -32.771 -3.824 1.00 97.31 182 ALA A N 1
ATOM 1306 C CA . ALA A 1 182 ? 16.161 -32.524 -2.524 1.00 97.31 182 ALA A CA 1
ATOM 1307 C C . ALA A 1 182 ? 15.198 -33.647 -2.101 1.00 97.31 182 ALA A C 1
ATOM 1309 O O . ALA A 1 182 ? 15.308 -34.177 -0.997 1.00 97.31 182 ALA A O 1
ATOM 1310 N N . VAL A 1 183 ? 14.290 -34.058 -2.995 1.00 97.00 183 VAL A N 1
ATOM 1311 C CA . VAL A 1 183 ? 13.309 -35.133 -2.738 1.00 97.00 183 VAL A CA 1
ATOM 1312 C C . VAL A 1 183 ? 14.004 -36.458 -2.403 1.00 97.00 183 VAL A C 1
ATOM 1314 O O . VAL A 1 183 ? 13.622 -37.123 -1.448 1.00 97.00 183 VAL A O 1
ATOM 1317 N N . MET A 1 184 ? 15.085 -36.793 -3.112 1.00 96.25 184 MET A N 1
ATOM 1318 C CA . MET A 1 184 ? 15.879 -38.002 -2.859 1.00 96.25 184 MET A CA 1
ATOM 1319 C C . MET A 1 184 ? 16.513 -37.992 -1.459 1.00 96.25 184 MET A C 1
ATOM 1321 O O . MET A 1 184 ? 16.492 -39.003 -0.760 1.00 96.25 184 MET A O 1
ATOM 1325 N N . ILE A 1 185 ? 17.059 -36.851 -1.025 1.00 96.94 185 ILE A N 1
ATOM 1326 C CA . ILE A 1 185 ? 17.625 -36.706 0.325 1.00 96.94 185 ILE A CA 1
ATOM 1327 C C . ILE A 1 185 ? 16.544 -36.860 1.392 1.00 96.94 185 ILE A C 1
ATOM 1329 O O . ILE A 1 185 ? 16.778 -37.527 2.402 1.00 96.94 185 ILE A O 1
ATOM 1333 N N . ILE A 1 186 ? 15.362 -36.283 1.158 1.00 97.75 186 ILE A N 1
ATOM 1334 C CA . ILE A 1 186 ? 14.219 -36.421 2.062 1.00 97.75 186 ILE A CA 1
ATOM 1335 C C . ILE A 1 186 ? 13.871 -37.903 2.234 1.00 97.75 186 ILE A C 1
ATOM 1337 O O . ILE A 1 186 ? 13.858 -38.387 3.364 1.00 97.75 186 ILE A O 1
ATOM 1341 N N . GLU A 1 187 ? 13.665 -38.639 1.138 1.00 96.25 187 GLU A N 1
ATOM 1342 C CA . GLU A 1 187 ? 13.334 -40.073 1.178 1.00 96.25 187 GLU A CA 1
ATOM 1343 C C . GLU A 1 187 ? 14.407 -40.890 1.905 1.00 96.25 187 GLU A C 1
ATOM 1345 O O . GLU A 1 187 ? 14.098 -41.753 2.729 1.00 96.25 187 GLU A O 1
ATOM 1350 N N . GLN A 1 188 ? 15.680 -40.594 1.635 1.00 97.06 188 GLN A N 1
ATOM 1351 C CA . GLN A 1 188 ? 16.809 -41.333 2.189 1.00 97.06 188 GLN A CA 1
ATOM 1352 C C . GLN A 1 188 ? 16.974 -41.134 3.705 1.00 97.06 188 GLN A C 1
ATOM 1354 O O . GLN A 1 188 ? 17.379 -42.068 4.402 1.00 97.06 188 GLN A O 1
ATOM 1359 N N . TYR A 1 189 ? 16.695 -39.935 4.226 1.00 96.75 189 TYR A N 1
ATOM 1360 C CA . TYR A 1 189 ? 17.019 -39.562 5.609 1.00 96.75 189 TYR A CA 1
ATOM 1361 C C . TYR A 1 189 ? 15.802 -39.288 6.508 1.00 96.75 189 TYR A C 1
ATOM 1363 O O . TYR A 1 189 ? 15.998 -39.000 7.690 1.00 96.75 189 TYR A O 1
ATOM 1371 N N . ALA A 1 190 ? 14.562 -39.430 6.023 1.00 93.31 190 ALA A N 1
ATOM 1372 C CA . ALA A 1 190 ? 13.334 -39.166 6.794 1.00 93.31 190 ALA A CA 1
ATOM 1373 C C . ALA A 1 190 ? 13.200 -39.978 8.102 1.00 93.31 190 ALA A C 1
ATOM 1375 O O . ALA A 1 190 ? 12.493 -39.568 9.021 1.00 93.31 190 ALA A O 1
ATOM 1376 N N . SER A 1 191 ? 13.877 -41.125 8.219 1.00 92.06 191 SER A N 1
ATOM 1377 C CA . SER A 1 191 ? 13.912 -41.930 9.453 1.00 92.06 191 SER A CA 1
ATOM 1378 C C . SER A 1 191 ? 14.864 -41.383 10.524 1.00 92.06 191 SER A C 1
ATOM 1380 O O . SER A 1 191 ? 14.738 -41.739 11.694 1.00 92.06 191 SER A O 1
ATOM 1382 N N . ARG A 1 192 ? 15.815 -40.526 10.135 1.00 94.12 192 ARG A N 1
ATOM 1383 C CA . ARG A 1 192 ? 16.847 -39.942 11.007 1.00 94.12 192 ARG A CA 1
ATOM 1384 C C . ARG A 1 192 ? 16.648 -38.450 11.253 1.00 94.12 192 ARG A C 1
ATOM 1386 O O . ARG A 1 192 ? 17.176 -37.921 12.224 1.00 94.12 192 ARG A O 1
ATOM 1393 N N . CYS A 1 193 ? 15.932 -37.772 10.363 1.00 95.38 193 CYS A N 1
ATOM 1394 C CA . CYS A 1 193 ? 15.727 -36.335 10.387 1.00 95.38 193 CYS A CA 1
ATOM 1395 C C . CYS A 1 193 ? 14.296 -35.996 9.980 1.00 95.38 193 CYS A C 1
ATOM 1397 O O . CYS A 1 193 ? 13.726 -36.598 9.071 1.00 95.38 193 CYS A O 1
ATOM 1399 N N . ARG A 1 194 ? 13.727 -34.989 10.637 1.00 96.75 194 ARG A N 1
ATOM 1400 C CA . ARG A 1 194 ? 12.454 -34.400 10.242 1.00 96.75 194 ARG A CA 1
ATOM 1401 C C . ARG A 1 194 ? 12.715 -33.268 9.262 1.00 96.75 194 ARG A C 1
ATOM 1403 O O . ARG A 1 194 ? 13.238 -32.228 9.646 1.00 96.75 194 ARG A O 1
ATOM 1410 N N . PHE A 1 195 ? 12.347 -33.466 8.004 1.00 97.94 195 PHE A N 1
ATOM 1411 C CA . PHE A 1 195 ? 12.478 -32.415 7.002 1.00 97.94 195 PHE A CA 1
ATOM 1412 C C . PHE A 1 195 ? 11.326 -31.413 7.085 1.00 97.94 195 PHE A C 1
ATOM 1414 O O . PHE A 1 195 ? 10.165 -31.799 7.278 1.00 97.94 195 PHE A O 1
ATOM 1421 N N . ALA A 1 196 ? 11.669 -30.141 6.902 1.00 98.19 196 ALA A N 1
ATOM 1422 C CA . ALA A 1 196 ? 10.755 -29.016 6.814 1.00 98.19 196 ALA A CA 1
ATOM 1423 C C . ALA A 1 196 ? 10.967 -28.267 5.489 1.00 98.19 196 ALA A C 1
ATOM 1425 O O . ALA A 1 196 ? 12.099 -28.089 5.043 1.00 98.19 196 ALA A O 1
ATOM 1426 N N . ILE A 1 197 ? 9.883 -27.847 4.838 1.00 98.50 197 ILE A N 1
ATOM 1427 C CA . ILE A 1 197 ? 9.953 -27.049 3.606 1.00 98.50 197 ILE A CA 1
ATOM 1428 C C . ILE A 1 197 ? 10.061 -25.572 3.973 1.00 98.50 197 ILE A C 1
ATOM 1430 O O . ILE A 1 197 ? 9.215 -25.060 4.696 1.00 98.50 197 ILE A O 1
ATOM 1434 N N . GLY A 1 198 ? 11.061 -24.875 3.445 1.00 96.38 198 GLY A N 1
ATOM 1435 C CA . GLY A 1 198 ? 11.273 -23.452 3.706 1.00 96.38 198 GLY A CA 1
ATOM 1436 C C . GLY A 1 198 ? 12.322 -22.861 2.775 1.00 96.38 198 GLY A C 1
ATOM 1437 O O . GLY A 1 198 ? 13.026 -23.603 2.092 1.00 96.38 198 GLY A O 1
ATOM 1438 N N . HIS A 1 199 ? 12.414 -21.529 2.722 1.00 95.88 199 HIS A N 1
ATOM 1439 C CA . HIS A 1 199 ? 13.336 -20.826 1.817 1.00 95.88 199 HIS A CA 1
ATOM 1440 C C . HIS A 1 199 ? 13.243 -21.326 0.372 1.00 95.88 199 HIS A C 1
ATOM 1442 O O . HIS A 1 199 ? 14.244 -21.722 -0.221 1.00 95.88 199 HIS A O 1
ATOM 1448 N N . THR A 1 200 ? 12.030 -21.341 -0.179 1.00 96.56 200 THR A N 1
ATOM 1449 C CA . THR A 1 200 ? 11.686 -22.097 -1.387 1.00 96.56 200 THR A CA 1
ATOM 1450 C C . THR A 1 200 ? 10.847 -21.294 -2.378 1.00 96.56 200 THR A C 1
ATOM 1452 O O . THR A 1 200 ? 9.903 -20.592 -2.013 1.00 96.56 200 THR A O 1
ATOM 1455 N N . ASP A 1 201 ? 11.181 -21.405 -3.659 1.00 95.00 201 ASP A N 1
ATOM 1456 C CA . ASP A 1 201 ? 10.378 -20.923 -4.785 1.00 95.00 201 ASP A CA 1
ATOM 1457 C C . ASP A 1 201 ? 9.548 -22.053 -5.422 1.00 95.00 201 ASP A C 1
ATOM 1459 O O . ASP A 1 201 ? 9.090 -21.938 -6.557 1.00 95.00 201 ASP A O 1
ATOM 1463 N N . ALA A 1 202 ? 9.369 -23.167 -4.704 1.00 95.75 202 ALA A N 1
ATOM 1464 C CA . ALA A 1 202 ? 8.716 -24.356 -5.220 1.00 95.75 202 ALA A CA 1
ATOM 1465 C C . ALA A 1 202 ? 7.267 -24.110 -5.635 1.00 95.75 202 ALA A C 1
ATOM 1467 O O . ALA A 1 202 ? 6.482 -23.419 -4.981 1.00 95.75 202 ALA A O 1
ATOM 1468 N N . THR A 1 203 ? 6.890 -24.777 -6.717 1.00 96.88 203 THR A N 1
ATOM 1469 C CA . THR A 1 203 ? 5.494 -24.944 -7.117 1.00 96.88 203 THR A CA 1
ATOM 1470 C C . THR A 1 203 ? 4.730 -25.794 -6.099 1.00 96.88 203 THR A C 1
ATOM 1472 O O . THR A 1 203 ? 5.310 -26.467 -5.235 1.00 96.88 203 THR A O 1
ATOM 1475 N N . PHE A 1 204 ? 3.402 -25.789 -6.203 1.00 96.69 204 PHE A N 1
ATOM 1476 C CA . PHE A 1 204 ? 2.560 -26.648 -5.373 1.00 96.69 204 PHE A CA 1
ATOM 1477 C C . PHE A 1 204 ? 2.908 -28.129 -5.591 1.00 96.69 204 PHE A C 1
ATOM 1479 O O . PHE A 1 204 ? 3.081 -28.874 -4.633 1.00 96.69 204 PHE A O 1
ATOM 1486 N N . GLU A 1 205 ? 3.124 -28.538 -6.837 1.00 96.56 205 GLU A N 1
ATOM 1487 C CA . GLU A 1 205 ? 3.446 -29.908 -7.233 1.00 96.56 205 GLU A CA 1
ATOM 1488 C C . GLU A 1 205 ? 4.790 -30.374 -6.659 1.00 96.56 205 GLU A C 1
ATOM 1490 O O . GLU A 1 205 ? 4.876 -31.466 -6.099 1.00 96.56 205 GLU A O 1
ATOM 1495 N N . GLN A 1 206 ? 5.828 -29.532 -6.727 1.00 97.50 206 GLN A N 1
ATOM 1496 C CA . GLN A 1 206 ? 7.130 -29.817 -6.108 1.00 97.50 206 GLN A CA 1
ATOM 1497 C C . GLN A 1 206 ? 7.021 -29.925 -4.584 1.00 97.50 206 GLN A C 1
ATOM 1499 O O . GLN A 1 206 ? 7.622 -30.812 -3.978 1.00 97.50 206 GLN A O 1
ATOM 1504 N N . THR A 1 207 ? 6.208 -29.063 -3.966 1.00 98.06 207 THR A N 1
ATOM 1505 C CA . THR A 1 207 ? 5.931 -29.134 -2.526 1.00 98.06 207 THR A CA 1
ATOM 1506 C C . THR A 1 207 ? 5.284 -30.476 -2.179 1.00 98.06 207 THR A C 1
ATOM 1508 O O . THR A 1 207 ? 5.761 -31.182 -1.293 1.00 98.06 207 THR A O 1
ATOM 1511 N N . MET A 1 208 ? 4.252 -30.886 -2.921 1.00 97.88 208 MET A N 1
ATOM 1512 C CA . MET A 1 208 ? 3.542 -32.151 -2.706 1.00 97.88 208 MET A CA 1
ATOM 1513 C C . MET A 1 208 ? 4.416 -33.387 -2.948 1.00 97.88 208 MET A C 1
ATOM 1515 O O . MET A 1 208 ? 4.261 -34.381 -2.235 1.00 97.88 208 MET A O 1
ATOM 1519 N N . ALA A 1 209 ? 5.362 -33.326 -3.890 1.00 97.25 209 ALA A N 1
ATOM 1520 C CA . ALA A 1 209 ? 6.357 -34.379 -4.089 1.00 97.25 209 ALA A CA 1
ATOM 1521 C C . ALA A 1 209 ? 7.227 -34.569 -2.835 1.00 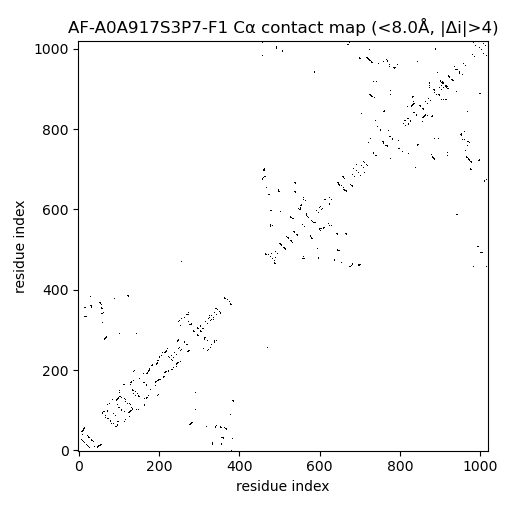97.25 209 ALA A C 1
ATOM 1523 O O . ALA A 1 209 ? 7.402 -35.694 -2.367 1.00 97.25 209 ALA A O 1
ATOM 1524 N N . ALA A 1 210 ? 7.683 -33.476 -2.218 1.00 97.94 210 ALA A N 1
ATOM 1525 C CA . ALA A 1 210 ? 8.424 -33.530 -0.960 1.00 97.94 210 ALA A CA 1
ATOM 1526 C C . ALA A 1 210 ? 7.571 -34.050 0.219 1.00 97.94 210 ALA A C 1
ATOM 1528 O O . ALA A 1 210 ? 8.064 -34.819 1.049 1.00 97.94 210 ALA A O 1
ATOM 1529 N N . VAL A 1 211 ? 6.271 -33.719 0.278 1.00 97.94 211 VAL A N 1
ATOM 1530 C CA . VAL A 1 211 ? 5.346 -34.332 1.257 1.00 97.94 211 VAL A CA 1
ATOM 1531 C C . VAL A 1 211 ? 5.243 -35.846 1.042 1.00 97.94 211 VAL A C 1
ATOM 1533 O O . VAL A 1 211 ? 5.290 -36.615 2.009 1.00 97.94 211 VAL A O 1
ATOM 1536 N N . GLY A 1 212 ? 5.133 -36.283 -0.217 1.00 97.19 212 GLY A N 1
ATOM 1537 C CA . GLY A 1 212 ? 5.140 -37.696 -0.607 1.00 97.19 212 GLY A CA 1
ATOM 1538 C C . GLY A 1 212 ? 6.399 -38.431 -0.145 1.00 97.19 212 GLY A C 1
ATOM 1539 O O . GLY A 1 212 ? 6.291 -39.518 0.415 1.00 97.19 212 GLY A O 1
ATOM 1540 N N . ALA A 1 213 ? 7.556 -37.783 -0.275 1.00 96.81 213 ALA A N 1
ATOM 1541 C CA . ALA A 1 213 ? 8.861 -38.292 0.143 1.00 96.81 213 ALA A CA 1
ATOM 1542 C C . ALA A 1 213 ? 9.070 -38.381 1.664 1.00 96.81 213 ALA A C 1
ATOM 1544 O O . ALA A 1 213 ? 9.955 -39.100 2.121 1.00 96.81 213 ALA A O 1
ATOM 1545 N N . GLY A 1 214 ? 8.270 -37.672 2.469 1.00 95.44 214 GLY A N 1
ATOM 1546 C CA . GLY A 1 214 ? 8.337 -37.776 3.931 1.00 95.44 214 GLY A CA 1
ATOM 1547 C C . GLY A 1 214 ? 8.329 -36.460 4.701 1.00 95.44 214 GLY A C 1
ATOM 1548 O O . GLY A 1 214 ? 8.314 -36.505 5.930 1.00 95.44 214 GLY A O 1
ATOM 1549 N N . VAL A 1 215 ? 8.282 -35.296 4.040 1.00 97.50 215 VAL A N 1
ATOM 1550 C CA . VAL A 1 215 ? 8.151 -34.007 4.744 1.00 97.50 215 VAL A CA 1
ATOM 1551 C C . VAL A 1 215 ? 6.838 -33.954 5.522 1.00 97.50 215 VAL A C 1
ATOM 1553 O O . VAL A 1 215 ? 5.778 -34.321 5.009 1.00 97.50 215 VAL A O 1
ATOM 1556 N N . ARG A 1 216 ? 6.898 -33.463 6.763 1.00 95.25 216 ARG A N 1
ATOM 1557 C CA . ARG A 1 216 ? 5.724 -33.252 7.631 1.00 95.25 216 ARG A CA 1
ATOM 1558 C C . ARG A 1 216 ? 5.629 -31.833 8.200 1.00 95.25 216 ARG A C 1
ATOM 1560 O O . ARG A 1 216 ? 4.741 -31.571 9.006 1.00 95.25 216 ARG A O 1
ATOM 1567 N N . HIS A 1 217 ? 6.523 -30.929 7.804 1.00 98.06 217 HIS A N 1
ATOM 1568 C CA . HIS A 1 217 ? 6.617 -29.594 8.389 1.00 98.06 217 HIS A CA 1
ATOM 1569 C C . HIS A 1 217 ? 6.948 -28.508 7.355 1.00 98.06 217 HIS A C 1
ATOM 1571 O O . HIS A 1 217 ? 7.529 -28.803 6.310 1.00 98.06 217 HIS A O 1
ATOM 1577 N N . VAL A 1 218 ? 6.590 -27.257 7.651 1.00 98.25 218 VAL A N 1
ATOM 1578 C CA . VAL A 1 218 ? 6.892 -26.071 6.836 1.00 98.25 218 VAL A CA 1
ATOM 1579 C C . VAL A 1 218 ? 7.462 -24.974 7.732 1.00 98.25 218 VAL A C 1
ATOM 1581 O O . VAL A 1 218 ? 6.796 -24.542 8.675 1.00 98.25 218 VAL A O 1
ATOM 1584 N N . THR A 1 219 ? 8.672 -24.530 7.410 1.00 96.81 219 THR A N 1
ATOM 1585 C CA . THR A 1 219 ? 9.436 -23.502 8.125 1.00 96.81 219 THR A CA 1
ATOM 1586 C C . THR A 1 219 ? 8.858 -22.111 7.850 1.00 96.81 219 THR A C 1
ATOM 1588 O O . THR A 1 219 ? 8.474 -21.824 6.714 1.00 96.81 219 THR A O 1
ATOM 1591 N N . HIS A 1 220 ? 8.757 -21.292 8.905 1.00 93.06 220 HIS A N 1
ATOM 1592 C CA . HIS A 1 220 ? 8.229 -19.914 8.973 1.00 93.06 220 HIS A CA 1
ATOM 1593 C C . HIS A 1 220 ? 7.248 -19.508 7.859 1.00 93.06 220 HIS A C 1
ATOM 1595 O O . HIS A 1 220 ? 7.498 -18.569 7.103 1.00 93.06 220 HIS A O 1
ATOM 1601 N N . LEU A 1 221 ? 6.083 -20.167 7.796 1.00 95.12 221 LEU A N 1
ATOM 1602 C CA . LEU A 1 221 ? 5.051 -19.963 6.770 1.00 95.12 221 LEU A CA 1
ATOM 1603 C C . LEU A 1 221 ? 4.881 -18.478 6.395 1.00 95.12 221 LEU A C 1
ATOM 1605 O O . LEU A 1 221 ? 4.836 -17.612 7.268 1.00 95.12 221 LEU A O 1
ATOM 1609 N N . PHE A 1 222 ? 4.764 -18.204 5.091 1.00 94.06 222 PHE A N 1
ATOM 1610 C CA . PHE A 1 222 ? 4.761 -16.876 4.450 1.00 94.06 222 PHE A CA 1
ATOM 1611 C C . PHE A 1 222 ? 6.133 -16.200 4.283 1.00 94.06 222 PHE A C 1
ATOM 1613 O O . PHE A 1 222 ? 6.261 -15.336 3.414 1.00 94.06 222 PHE A O 1
ATOM 1620 N N . ASN A 1 223 ? 7.161 -16.588 5.041 1.00 90.44 223 ASN A N 1
ATOM 1621 C CA . ASN A 1 223 ? 8.492 -15.982 4.983 1.00 90.44 223 ASN A CA 1
ATOM 1622 C C . ASN A 1 223 ? 9.437 -16.829 4.125 1.00 90.44 223 ASN A C 1
ATOM 1624 O O . ASN A 1 223 ? 9.339 -18.049 4.074 1.00 90.44 223 ASN A O 1
ATOM 1628 N N . GLY A 1 224 ? 10.329 -16.176 3.372 1.00 88.44 224 GLY A N 1
ATOM 1629 C CA . GLY A 1 224 ? 11.279 -16.895 2.517 1.00 88.44 224 GLY A CA 1
ATOM 1630 C C . GLY A 1 224 ? 10.613 -17.850 1.516 1.00 88.44 224 GLY A C 1
ATOM 1631 O O . GLY A 1 224 ? 11.181 -18.879 1.186 1.00 88.44 224 GLY A O 1
ATOM 1632 N N . MET A 1 225 ? 9.407 -17.568 1.027 1.00 94.06 225 MET A N 1
ATOM 1633 C CA . MET A 1 225 ? 8.745 -18.435 0.049 1.00 94.06 225 MET A CA 1
ATOM 1634 C C . MET A 1 225 ? 7.968 -17.644 -0.999 1.00 94.06 225 MET A C 1
ATOM 1636 O O . MET A 1 225 ? 7.776 -16.433 -0.858 1.00 94.06 225 MET A O 1
ATOM 1640 N N . ILE A 1 226 ? 7.562 -18.302 -2.086 1.00 90.38 226 ILE A N 1
ATOM 1641 C CA . ILE A 1 226 ? 6.677 -17.682 -3.077 1.00 90.38 226 ILE A CA 1
ATOM 1642 C C . ILE A 1 226 ? 5.330 -17.288 -2.426 1.00 90.38 226 ILE A C 1
ATOM 1644 O O . ILE A 1 226 ? 4.763 -18.094 -1.682 1.00 90.38 226 ILE A O 1
ATOM 1648 N N . PRO A 1 227 ? 4.810 -16.061 -2.660 1.00 90.50 227 PRO A N 1
ATOM 1649 C CA . PRO A 1 227 ? 3.539 -15.621 -2.081 1.00 90.50 227 PRO A CA 1
ATOM 1650 C C . PRO A 1 227 ? 2.343 -16.477 -2.515 1.00 90.50 227 PRO A C 1
ATOM 1652 O O . PRO A 1 227 ? 2.342 -17.070 -3.593 1.00 90.50 227 PRO A O 1
ATOM 1655 N N . LEU A 1 228 ? 1.287 -16.480 -1.698 1.00 90.12 228 LEU A N 1
ATOM 1656 C CA . LEU A 1 228 ? 0.043 -17.194 -1.985 1.00 90.12 228 LEU A CA 1
ATOM 1657 C C . LEU A 1 228 ? -0.640 -16.617 -3.239 1.00 90.12 228 LEU A C 1
ATOM 1659 O O . LEU A 1 228 ? -1.144 -15.494 -3.211 1.00 90.12 228 LEU A O 1
ATOM 1663 N N . GLY A 1 229 ? -0.685 -17.391 -4.327 1.00 83.94 229 GLY A N 1
ATOM 1664 C CA . GLY A 1 229 ? -1.327 -17.010 -5.588 1.00 83.94 229 GLY A CA 1
ATOM 1665 C C . GLY A 1 229 ? -2.526 -17.894 -5.935 1.00 83.94 229 GLY A C 1
ATOM 1666 O O . GLY A 1 229 ? -2.451 -19.112 -5.872 1.00 83.94 229 GLY A O 1
ATOM 1667 N N . HIS A 1 230 ? -3.634 -17.304 -6.390 1.00 82.38 230 HIS A N 1
ATOM 1668 C CA . HIS A 1 230 ? -4.863 -18.054 -6.706 1.00 82.38 230 HIS A CA 1
ATOM 1669 C C . HIS A 1 230 ? -4.757 -18.992 -7.933 1.00 82.38 230 HIS A C 1
ATOM 1671 O O . HIS A 1 230 ? -5.531 -19.937 -8.040 1.00 82.38 230 HIS A O 1
ATOM 1677 N N . ARG A 1 231 ? -3.817 -18.743 -8.862 1.00 83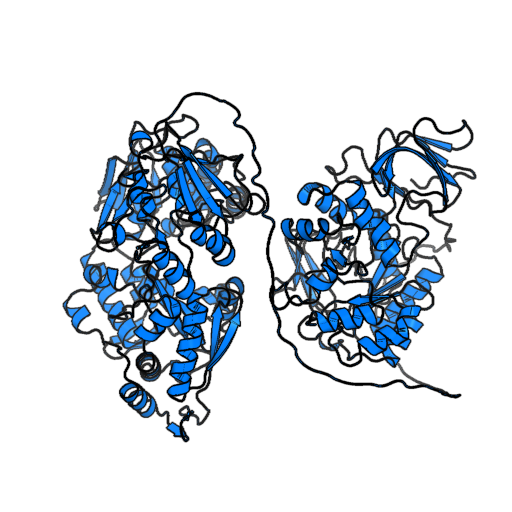.81 231 ARG A N 1
ATOM 1678 C CA . ARG A 1 231 ? -3.502 -19.624 -10.016 1.00 83.81 231 ARG A CA 1
ATOM 1679 C C . ARG A 1 231 ? -2.143 -20.321 -9.910 1.00 83.81 231 ARG A C 1
ATOM 1681 O O . ARG A 1 231 ? -1.874 -21.232 -10.682 1.00 83.81 231 ARG A O 1
ATOM 1688 N N . SER A 1 232 ? -1.326 -19.896 -8.950 1.00 82.44 232 SER A N 1
ATOM 1689 C CA . SER A 1 232 ? -0.003 -20.449 -8.652 1.00 82.44 232 SER A CA 1
ATOM 1690 C C . SER A 1 232 ? 0.088 -20.644 -7.133 1.00 82.44 232 SER A C 1
ATOM 1692 O O . SER A 1 232 ? 0.641 -19.790 -6.440 1.00 82.44 232 SER A O 1
ATOM 1694 N N . PRO A 1 233 ? -0.538 -21.710 -6.598 1.00 85.12 233 PRO A N 1
ATOM 1695 C CA . PRO A 1 233 ? -0.835 -21.839 -5.167 1.00 85.12 233 PRO A CA 1
ATOM 1696 C C . PRO A 1 233 ? 0.396 -22.010 -4.263 1.00 85.12 233 PRO A C 1
ATOM 1698 O O . PRO A 1 233 ? 0.347 -21.617 -3.093 1.00 85.12 233 PRO A O 1
ATOM 1701 N N . GLY A 1 234 ? 1.493 -22.559 -4.795 1.00 96.06 234 GLY A N 1
ATOM 1702 C CA . GLY A 1 234 ? 2.785 -22.648 -4.107 1.00 96.06 234 GLY A CA 1
ATOM 1703 C C . GLY A 1 234 ? 2.768 -23.449 -2.789 1.00 96.06 234 GLY A C 1
ATOM 1704 O O . GLY A 1 234 ? 1.814 -24.184 -2.508 1.00 96.06 234 GLY A O 1
ATOM 1705 N N . PRO A 1 235 ? 3.810 -23.301 -1.950 1.00 96.75 235 PRO A N 1
ATOM 1706 C CA . PRO A 1 235 ? 3.991 -24.081 -0.730 1.00 96.75 235 PRO A CA 1
ATOM 1707 C C . PRO A 1 235 ? 3.043 -23.645 0.394 1.00 96.75 235 PRO A C 1
ATOM 1709 O O . PRO A 1 235 ? 2.654 -24.470 1.217 1.00 96.75 235 PRO A O 1
ATOM 1712 N N . ILE A 1 236 ? 2.600 -22.379 0.403 1.00 96.94 236 ILE A N 1
ATOM 1713 C CA . ILE A 1 236 ? 1.644 -21.869 1.400 1.00 96.94 236 ILE A CA 1
ATOM 1714 C C . ILE A 1 236 ? 0.314 -22.618 1.297 1.00 96.94 236 ILE A C 1
ATOM 1716 O O . ILE A 1 236 ? -0.239 -23.049 2.307 1.00 96.94 236 ILE A O 1
ATOM 1720 N N . THR A 1 237 ? -0.194 -22.809 0.077 1.00 96.06 237 THR A N 1
ATOM 1721 C CA . THR A 1 237 ? -1.445 -23.550 -0.119 1.00 96.06 237 THR A CA 1
ATOM 1722 C C . THR A 1 237 ? -1.290 -24.998 0.320 1.00 96.06 237 THR A C 1
ATOM 1724 O O . THR A 1 237 ? -2.167 -25.505 1.014 1.00 96.06 237 THR A O 1
ATOM 1727 N N . ALA A 1 238 ? -0.177 -25.656 -0.019 1.00 96.00 238 ALA A N 1
ATOM 1728 C CA . ALA A 1 238 ? 0.088 -27.024 0.424 1.00 96.00 238 ALA A CA 1
ATOM 1729 C C . ALA A 1 238 ? 0.109 -27.125 1.958 1.00 96.00 238 ALA A C 1
ATOM 1731 O O . ALA A 1 238 ? -0.578 -27.975 2.517 1.00 96.00 238 ALA A O 1
ATOM 1732 N N . ALA A 1 239 ? 0.795 -26.207 2.645 1.00 96.19 239 ALA A N 1
ATOM 1733 C CA . ALA A 1 239 ? 0.841 -26.162 4.107 1.00 96.19 239 ALA A CA 1
ATOM 1734 C C . ALA A 1 239 ? -0.554 -26.024 4.739 1.00 96.19 239 ALA A C 1
ATOM 1736 O O . ALA A 1 239 ? -0.888 -26.721 5.697 1.00 96.19 239 ALA A O 1
ATOM 1737 N N . LEU A 1 240 ? -1.389 -25.134 4.195 1.00 95.00 240 LEU A N 1
ATOM 1738 C CA . LEU A 1 240 ? -2.717 -24.861 4.742 1.00 95.00 240 LEU A CA 1
ATOM 1739 C C . LEU A 1 240 ? -3.748 -25.939 4.378 1.00 95.00 240 LEU A C 1
ATOM 1741 O O . LEU A 1 240 ? -4.674 -26.166 5.152 1.00 95.00 240 LEU A O 1
ATOM 1745 N N . THR A 1 241 ? -3.596 -26.637 3.252 1.00 93.69 241 THR A N 1
ATOM 1746 C CA . THR A 1 241 ? -4.613 -27.583 2.751 1.00 93.69 241 THR A CA 1
ATOM 1747 C C . THR A 1 241 ? -4.277 -29.056 2.971 1.00 93.69 241 THR A C 1
ATOM 1749 O O . THR A 1 241 ? -5.203 -29.860 3.058 1.00 93.69 241 THR A O 1
ATOM 1752 N N . ASP A 1 242 ? -3.002 -29.430 3.111 1.00 94.88 242 ASP A N 1
ATOM 1753 C CA . ASP A 1 242 ? -2.610 -30.817 3.367 1.00 94.88 242 ASP A CA 1
ATOM 1754 C C . ASP A 1 242 ? -2.554 -31.104 4.881 1.00 94.88 242 ASP A C 1
ATOM 1756 O O . ASP A 1 242 ? -1.700 -30.555 5.586 1.00 94.88 242 ASP A O 1
ATOM 1760 N N . PRO A 1 243 ? -3.416 -31.992 5.413 1.00 93.62 243 PRO A N 1
ATOM 1761 C CA . PRO A 1 243 ? -3.478 -32.277 6.847 1.00 93.62 243 PRO A CA 1
ATOM 1762 C C . PRO A 1 243 ? -2.229 -32.992 7.390 1.00 93.62 243 PRO A C 1
ATOM 1764 O O . PRO A 1 243 ? -2.067 -33.107 8.604 1.00 93.62 243 PRO A O 1
ATOM 1767 N N . ARG A 1 244 ? -1.330 -33.479 6.523 1.00 94.75 244 ARG A N 1
ATOM 1768 C CA . ARG A 1 244 ? -0.066 -34.122 6.920 1.00 94.75 244 ARG A CA 1
ATOM 1769 C C . ARG A 1 244 ? 1.010 -33.117 7.332 1.00 94.75 244 ARG A C 1
ATOM 1771 O O . ARG A 1 244 ? 2.026 -33.542 7.882 1.00 94.75 244 ARG A O 1
ATOM 1778 N N . LEU A 1 245 ? 0.820 -31.827 7.041 1.00 96.69 245 LEU A N 1
ATOM 1779 C CA . LEU A 1 245 ? 1.795 -30.770 7.304 1.00 96.69 245 LEU A CA 1
ATOM 1780 C C . LEU A 1 245 ? 1.421 -29.943 8.535 1.00 96.69 245 LEU A C 1
ATOM 1782 O O . LEU A 1 245 ? 0.321 -29.400 8.617 1.00 96.69 245 LEU A O 1
ATOM 1786 N N . SER A 1 246 ? 2.362 -29.773 9.459 1.00 97.62 246 SER A N 1
ATOM 1787 C CA . SER A 1 246 ? 2.354 -28.637 10.387 1.00 97.62 246 SER A CA 1
ATOM 1788 C C . SER A 1 246 ? 3.166 -27.473 9.818 1.00 97.62 246 SER A C 1
ATOM 1790 O O . SER A 1 246 ? 3.975 -27.664 8.911 1.00 97.62 246 SER A O 1
ATOM 1792 N N . TYR A 1 247 ? 2.949 -26.261 10.323 1.00 97.94 247 TYR A N 1
ATOM 1793 C CA . TYR A 1 247 ? 3.593 -25.059 9.790 1.00 97.94 247 TYR A CA 1
ATOM 1794 C C . TYR A 1 247 ? 3.909 -24.045 10.882 1.00 97.94 247 TYR A C 1
ATOM 1796 O O . TYR A 1 247 ? 3.111 -23.835 11.798 1.00 97.94 247 TYR A O 1
ATOM 1804 N N . GLU A 1 248 ? 5.070 -23.411 10.774 1.00 97.88 248 GLU A N 1
ATOM 1805 C CA . GLU A 1 248 ? 5.523 -22.420 11.745 1.00 97.88 248 GLU A CA 1
ATOM 1806 C C . GLU A 1 248 ? 4.896 -21.043 11.501 1.00 97.88 248 GLU A C 1
ATOM 1808 O O . GLU A 1 248 ? 4.730 -20.611 10.360 1.00 97.88 248 GLU A O 1
ATOM 1813 N N . LEU A 1 249 ? 4.598 -20.322 12.581 1.00 97.50 249 LEU A N 1
ATOM 1814 C CA . LEU A 1 249 ? 4.153 -18.933 12.578 1.00 97.50 249 LEU A CA 1
ATOM 1815 C C . LEU A 1 249 ? 4.998 -18.117 13.562 1.00 97.50 249 LEU A C 1
ATOM 1817 O O . LEU A 1 249 ? 4.997 -18.384 14.766 1.00 97.50 249 LEU A O 1
ATOM 1821 N N . ILE A 1 250 ? 5.647 -17.067 13.058 1.00 96.25 250 ILE A N 1
ATOM 1822 C CA . ILE A 1 250 ? 6.348 -16.075 13.883 1.00 96.25 250 ILE A CA 1
ATOM 1823 C C . ILE A 1 250 ? 5.326 -15.013 14.311 1.00 96.25 250 ILE A C 1
ATOM 1825 O O . ILE A 1 250 ? 5.033 -14.061 13.586 1.00 96.25 250 ILE A O 1
ATOM 1829 N N . ALA A 1 251 ? 4.718 -15.205 15.484 1.00 94.69 251 ALA A N 1
ATOM 1830 C CA . ALA A 1 251 ? 3.654 -14.338 16.005 1.00 94.69 251 ALA A CA 1
ATOM 1831 C C . ALA A 1 251 ? 4.195 -13.183 16.874 1.00 94.69 251 ALA A C 1
ATOM 1833 O O . ALA A 1 251 ? 3.696 -12.916 17.969 1.00 94.69 251 ALA A O 1
ATOM 1834 N N . ASP A 1 252 ? 5.224 -12.486 16.396 1.00 89.50 252 ASP A N 1
ATOM 1835 C CA . ASP A 1 252 ? 5.827 -11.329 17.076 1.00 89.50 252 ASP A CA 1
ATOM 1836 C C . ASP A 1 252 ? 5.066 -10.010 16.830 1.00 89.50 252 ASP A C 1
ATOM 1838 O O . ASP A 1 252 ? 5.311 -9.004 17.491 1.00 89.50 252 ASP A O 1
ATOM 1842 N N . GLY A 1 253 ? 4.097 -10.030 15.909 1.00 82.94 253 GLY A N 1
ATOM 1843 C CA . GLY A 1 253 ? 3.310 -8.867 15.501 1.00 82.94 253 GLY A CA 1
ATOM 1844 C C . GLY A 1 253 ? 3.920 -8.061 14.351 1.00 82.94 253 GLY A C 1
ATOM 1845 O O . GLY A 1 253 ? 3.335 -7.046 13.977 1.00 82.94 253 GLY A O 1
ATOM 1846 N N . HIS A 1 254 ? 5.041 -8.515 13.783 1.00 86.31 254 HIS A N 1
ATOM 1847 C CA . HIS A 1 254 ? 5.776 -7.839 12.714 1.00 86.31 254 HIS A CA 1
ATOM 1848 C C . HIS A 1 254 ? 6.012 -8.739 11.496 1.00 86.31 254 HIS A C 1
ATOM 1850 O O . HIS A 1 254 ? 5.803 -8.281 10.375 1.00 86.31 254 HIS A O 1
ATOM 1856 N N . HIS A 1 255 ? 6.388 -10.007 11.696 1.00 86.31 255 HIS A N 1
ATOM 1857 C CA . HIS A 1 255 ? 6.640 -10.958 10.604 1.00 86.31 255 HIS A CA 1
ATOM 1858 C C . HIS A 1 255 ? 5.369 -11.300 9.831 1.00 86.31 255 HIS A C 1
ATOM 1860 O O . HIS A 1 255 ? 5.376 -11.381 8.605 1.00 86.31 255 HIS A O 1
ATOM 1866 N N . ILE A 1 256 ? 4.259 -11.488 10.546 1.00 90.56 256 ILE A N 1
ATOM 1867 C CA . ILE A 1 256 ? 2.975 -11.853 9.953 1.00 90.56 256 ILE A CA 1
ATOM 1868 C C . ILE A 1 256 ? 1.905 -10.900 10.483 1.00 90.56 256 ILE A C 1
ATOM 1870 O O . ILE A 1 256 ? 1.688 -10.777 11.691 1.00 90.56 256 ILE A O 1
ATOM 1874 N N . ALA A 1 257 ? 1.200 -10.232 9.567 1.00 89.88 257 ALA A N 1
ATOM 1875 C CA . ALA A 1 257 ? 0.092 -9.356 9.925 1.00 89.88 257 ALA A CA 1
ATOM 1876 C C . ALA A 1 257 ? -1.003 -10.137 10.675 1.00 89.88 257 ALA A C 1
ATOM 1878 O O . ALA A 1 257 ? -1.333 -11.270 10.323 1.00 89.88 257 ALA A O 1
ATOM 1879 N N . THR A 1 258 ? -1.628 -9.510 11.678 1.00 91.75 258 THR A N 1
ATOM 1880 C CA . THR A 1 258 ? -2.644 -10.160 12.535 1.00 91.75 258 THR A CA 1
ATOM 1881 C C . THR A 1 258 ? -3.779 -10.846 11.747 1.00 91.75 258 THR A C 1
ATOM 1883 O O . THR A 1 258 ? -4.131 -11.972 12.102 1.00 91.75 258 THR A O 1
ATOM 1886 N N . PRO A 1 259 ? -4.335 -10.270 10.656 1.00 92.75 259 PRO A N 1
ATOM 1887 C CA . PRO A 1 259 ? -5.336 -10.966 9.840 1.00 92.75 259 PRO A CA 1
ATOM 1888 C C . PRO A 1 259 ? -4.817 -12.243 9.160 1.00 92.75 259 PRO A C 1
ATOM 1890 O O . PRO A 1 259 ? -5.571 -13.200 9.012 1.00 92.75 259 PRO A O 1
ATOM 1893 N N . VAL A 1 260 ? -3.536 -12.285 8.781 1.00 93.62 260 VAL A N 1
ATOM 1894 C CA . VAL A 1 260 ? -2.905 -13.461 8.159 1.00 93.62 260 VAL A CA 1
ATOM 1895 C C . VAL A 1 260 ? -2.610 -14.536 9.209 1.00 93.62 260 VAL A C 1
ATOM 1897 O O . VAL A 1 260 ? -2.883 -15.708 8.965 1.00 93.62 260 VAL A O 1
ATOM 1900 N N . LEU A 1 261 ? -2.176 -14.147 10.417 1.00 94.12 261 LEU A N 1
ATOM 1901 C CA . LEU A 1 261 ? -2.110 -15.064 11.565 1.00 94.12 261 LEU A CA 1
ATOM 1902 C C . LEU A 1 261 ? -3.487 -15.670 11.869 1.00 94.12 261 LEU A C 1
ATOM 1904 O O . LEU A 1 261 ? -3.587 -16.868 12.117 1.00 94.12 261 LEU A O 1
ATOM 1908 N N . ARG A 1 262 ? -4.559 -14.866 11.802 1.00 93.19 262 ARG A N 1
ATOM 1909 C CA . ARG A 1 262 ? -5.938 -15.344 11.994 1.00 93.19 262 ARG A CA 1
ATOM 1910 C C . ARG A 1 262 ? -6.357 -16.331 10.910 1.00 93.19 262 ARG A C 1
ATOM 1912 O O . ARG A 1 262 ? -6.955 -17.348 11.235 1.00 93.19 262 ARG A O 1
ATOM 1919 N N . LEU A 1 263 ? -6.029 -16.052 9.648 1.00 91.69 263 LEU A N 1
ATOM 1920 C CA . LEU A 1 263 ? -6.285 -16.963 8.532 1.00 91.69 263 LEU A CA 1
ATOM 1921 C C . LEU A 1 263 ? -5.580 -18.309 8.746 1.00 91.69 263 LEU A C 1
ATOM 1923 O O . LEU A 1 263 ? -6.222 -19.354 8.681 1.00 91.69 263 LEU A O 1
ATOM 1927 N N . ALA A 1 264 ? -4.283 -18.285 9.055 1.00 92.31 264 ALA A N 1
ATOM 1928 C CA . ALA A 1 264 ? -3.509 -19.498 9.302 1.00 92.31 264 ALA A CA 1
ATOM 1929 C C . ALA A 1 264 ? -3.997 -20.259 10.548 1.00 92.31 264 ALA A C 1
ATOM 1931 O O . ALA A 1 264 ? -4.005 -21.487 10.550 1.00 92.31 264 ALA A O 1
ATOM 1932 N N . ALA A 1 265 ? -4.450 -19.557 11.590 1.00 90.69 265 ALA A N 1
ATOM 1933 C CA . ALA A 1 265 ? -5.035 -20.162 12.787 1.00 90.69 265 ALA A CA 1
ATOM 1934 C C . ALA A 1 265 ? -6.473 -20.674 12.583 1.00 90.69 265 ALA A C 1
ATOM 1936 O O . ALA A 1 265 ? -6.940 -21.491 13.368 1.00 90.69 265 ALA A O 1
ATOM 1937 N N . ALA A 1 266 ? -7.194 -20.224 11.554 1.00 88.69 266 ALA A N 1
ATOM 1938 C CA . ALA A 1 266 ? -8.538 -20.723 11.261 1.00 88.69 266 ALA A CA 1
ATOM 1939 C C . ALA A 1 266 ? -8.512 -22.138 10.659 1.00 88.69 266 ALA A C 1
ATOM 1941 O O . ALA A 1 266 ? -9.458 -22.908 10.833 1.00 88.69 266 ALA A O 1
ATOM 1942 N N . VAL A 1 267 ? -7.419 -22.502 9.985 1.00 85.12 267 VAL A N 1
ATOM 1943 C CA . VAL A 1 267 ? -7.222 -23.831 9.398 1.00 85.12 267 VAL A CA 1
ATOM 1944 C C . VAL A 1 267 ? -7.170 -24.885 10.504 1.00 85.12 267 VAL A C 1
ATOM 1946 O O . VAL A 1 267 ? -6.260 -24.898 11.329 1.00 85.12 267 VAL A O 1
ATOM 1949 N N . GLU A 1 268 ? -8.187 -25.753 10.543 1.00 77.25 268 GLU A N 1
ATOM 1950 C CA . GLU A 1 268 ? -8.388 -26.781 11.581 1.00 77.25 268 GLU A CA 1
ATOM 1951 C C . GLU A 1 268 ? -8.358 -26.242 13.024 1.00 77.25 268 GLU A C 1
ATOM 1953 O O . GLU A 1 268 ? -7.935 -26.937 13.953 1.00 77.25 268 GLU A O 1
ATOM 1958 N N . GLY A 1 269 ? -8.772 -24.987 13.226 1.00 69.50 269 GLY A N 1
ATOM 1959 C CA . GLY A 1 269 ? -8.659 -24.324 14.530 1.00 69.50 269 GLY A CA 1
ATOM 1960 C C . GLY A 1 269 ? -7.208 -24.180 15.004 1.00 69.50 269 GLY A C 1
ATOM 1961 O O . GLY A 1 269 ? -6.943 -24.192 16.202 1.00 69.50 269 GLY A O 1
ATOM 1962 N N . GLY A 1 270 ? -6.254 -24.133 14.070 1.00 76.44 270 GLY A N 1
ATOM 1963 C CA . GLY A 1 270 ? -4.842 -23.874 14.328 1.00 76.44 270 GLY A CA 1
ATOM 1964 C C . GLY A 1 270 ? -4.115 -25.046 14.978 1.00 76.44 270 GLY A C 1
ATOM 1965 O O . GLY A 1 270 ? -2.984 -24.904 15.431 1.00 76.44 270 GLY A O 1
ATOM 1966 N N . ARG A 1 271 ? -4.719 -26.240 14.986 1.00 87.56 271 ARG A N 1
ATOM 1967 C CA . ARG A 1 271 ? -4.120 -27.453 15.565 1.00 87.56 271 ARG A CA 1
ATOM 1968 C C . ARG A 1 271 ? -2.805 -27.863 14.903 1.00 87.56 271 ARG A C 1
ATOM 1970 O O . ARG A 1 271 ? -2.012 -28.536 15.555 1.00 87.56 271 ARG A O 1
ATOM 1977 N N . ARG A 1 272 ? -2.587 -27.464 13.644 1.00 93.75 272 ARG A N 1
ATOM 1978 C CA . ARG A 1 272 ? -1.360 -27.706 12.863 1.00 93.75 272 ARG A CA 1
ATOM 1979 C C . ARG A 1 272 ? -0.378 -26.527 12.880 1.00 93.75 272 ARG A C 1
ATOM 1981 O O . ARG A 1 272 ? 0.749 -26.683 12.413 1.00 93.75 272 ARG A O 1
ATOM 1988 N N . ALA A 1 273 ? -0.775 -25.387 13.444 1.00 96.88 273 ALA A N 1
ATOM 1989 C CA . ALA A 1 273 ? 0.097 -24.233 13.593 1.00 96.88 273 ALA A CA 1
ATOM 1990 C C . ALA A 1 273 ? 1.086 -24.450 14.746 1.00 96.88 273 ALA A C 1
ATOM 1992 O O . ALA A 1 273 ? 0.711 -24.875 15.843 1.00 96.88 273 ALA A O 1
ATOM 1993 N N . VAL A 1 274 ? 2.349 -24.135 14.488 1.00 98.25 274 VAL A N 1
ATOM 1994 C CA . VAL A 1 274 ? 3.442 -24.165 15.453 1.00 98.25 274 VAL A CA 1
ATOM 1995 C C . VAL A 1 274 ? 3.930 -22.738 15.657 1.00 98.25 274 VAL A C 1
ATOM 1997 O O . VAL A 1 274 ? 4.343 -22.088 14.706 1.00 98.25 274 VAL A O 1
ATOM 2000 N N . LEU A 1 275 ? 3.875 -22.219 16.880 1.00 98.19 275 LEU A N 1
ATOM 2001 C CA . LEU A 1 275 ? 4.513 -20.941 17.182 1.00 98.19 275 LEU A CA 1
ATOM 2002 C C . LEU A 1 275 ? 6.011 -21.163 17.342 1.00 98.19 275 LEU A C 1
ATOM 2004 O O . LEU A 1 275 ? 6.433 -22.066 18.063 1.00 98.19 275 LEU A O 1
ATOM 2008 N N . VAL A 1 276 ? 6.790 -20.306 16.696 1.00 98.00 276 VAL A N 1
ATOM 2009 C CA . VAL A 1 276 ? 8.243 -20.252 16.846 1.00 98.00 276 VAL A CA 1
ATOM 2010 C C . VAL A 1 276 ? 8.681 -18.819 17.077 1.00 98.00 276 VAL A C 1
ATOM 2012 O O . VAL A 1 276 ? 7.963 -17.878 16.721 1.00 98.00 276 VAL A O 1
ATOM 2015 N N . THR A 1 277 ? 9.844 -18.646 17.696 1.00 95.31 277 THR A N 1
ATOM 2016 C CA . THR A 1 277 ? 10.363 -17.300 17.931 1.00 95.31 277 THR A CA 1
ATOM 2017 C C . THR A 1 277 ? 11.117 -16.758 16.736 1.00 95.31 277 THR A C 1
ATOM 2019 O O . THR A 1 277 ? 11.028 -15.559 16.493 1.00 95.31 277 THR A O 1
ATOM 2022 N N . ASP A 1 278 ? 11.870 -17.595 16.019 1.00 94.19 278 ASP A N 1
ATOM 2023 C CA . ASP A 1 278 ? 12.925 -17.125 15.113 1.00 94.19 278 ASP A CA 1
ATOM 2024 C C . ASP A 1 278 ? 13.842 -16.101 15.827 1.00 94.19 278 ASP A C 1
ATOM 2026 O O . ASP A 1 278 ? 14.235 -15.061 15.295 1.00 94.19 278 ASP A O 1
ATOM 2030 N N . ALA A 1 279 ? 14.087 -16.332 17.127 1.00 93.56 279 ALA A N 1
ATOM 2031 C CA . ALA A 1 279 ? 14.778 -15.379 17.987 1.00 93.56 279 ALA A CA 1
ATOM 2032 C C . ALA A 1 279 ? 16.216 -15.165 17.509 1.00 93.56 279 ALA A C 1
ATOM 2034 O O . ALA A 1 279 ? 16.988 -16.114 17.353 1.00 93.56 279 ALA A O 1
ATOM 2035 N N . SER A 1 280 ? 16.572 -13.900 17.307 1.00 92.38 280 SER A N 1
ATOM 2036 C CA . SER A 1 280 ? 17.918 -13.475 16.935 1.00 92.38 280 SER A CA 1
ATOM 2037 C C . SER A 1 280 ? 18.798 -13.242 18.168 1.00 92.38 280 SER A C 1
ATOM 2039 O O . SER A 1 280 ? 18.333 -13.212 19.308 1.00 92.38 280 SER A O 1
ATOM 2041 N N . ILE A 1 281 ? 20.081 -12.960 17.931 1.00 91.88 281 ILE A N 1
ATOM 2042 C CA . ILE A 1 281 ? 21.039 -12.529 18.963 1.00 91.88 281 ILE A CA 1
ATOM 2043 C C . ILE A 1 281 ? 20.509 -11.384 19.857 1.00 91.88 281 ILE A C 1
ATOM 2045 O O . ILE A 1 281 ? 20.876 -11.285 21.028 1.00 91.88 281 ILE A O 1
ATOM 2049 N N . ALA A 1 282 ? 19.622 -10.534 19.329 1.00 90.50 282 ALA A N 1
ATOM 2050 C CA . ALA A 1 282 ? 19.087 -9.370 20.026 1.00 90.50 282 ALA A CA 1
ATOM 2051 C C . ALA A 1 282 ? 17.937 -9.689 20.999 1.00 90.50 282 ALA A C 1
ATOM 2053 O O . ALA A 1 282 ? 17.519 -8.815 21.766 1.00 90.50 282 ALA A O 1
ATOM 2054 N N . ALA A 1 283 ? 17.408 -10.919 21.005 1.00 91.38 283 ALA A N 1
ATOM 2055 C CA . ALA A 1 283 ? 16.290 -11.279 21.869 1.00 91.38 283 ALA A CA 1
ATOM 2056 C C . ALA A 1 283 ? 16.642 -11.070 23.352 1.00 91.38 283 ALA A C 1
ATOM 2058 O O . ALA A 1 283 ? 17.524 -11.719 23.915 1.00 91.38 283 ALA A O 1
ATOM 2059 N N . GLY A 1 284 ? 15.942 -10.138 24.002 1.00 84.56 284 GLY A N 1
ATOM 2060 C CA . GLY A 1 284 ? 16.177 -9.761 25.397 1.00 84.56 284 GLY A CA 1
ATOM 2061 C C . GLY A 1 284 ? 17.219 -8.661 25.651 1.00 84.56 284 GLY A C 1
ATOM 2062 O O . GLY A 1 284 ? 17.437 -8.366 26.824 1.00 84.56 284 GLY A O 1
ATOM 2063 N N . LEU A 1 285 ? 17.814 -8.044 24.619 1.00 85.00 285 LEU A N 1
ATOM 2064 C CA . LEU A 1 285 ? 18.792 -6.948 24.763 1.00 85.00 285 LEU A CA 1
ATOM 2065 C C . LEU A 1 285 ? 18.248 -5.541 24.461 1.00 85.00 285 LEU A C 1
ATOM 2067 O O . LEU A 1 285 ? 18.881 -4.563 24.852 1.00 85.00 285 LEU A O 1
ATOM 2071 N N . GLY A 1 286 ? 17.067 -5.434 23.846 1.00 83.69 286 GLY A N 1
ATOM 2072 C CA . GLY A 1 286 ? 16.462 -4.152 23.468 1.00 83.69 286 GLY A CA 1
ATOM 2073 C C . GLY A 1 286 ? 16.921 -3.653 22.097 1.00 83.69 286 GLY A C 1
ATOM 2074 O O . GLY A 1 286 ? 17.427 -4.426 21.287 1.00 83.69 286 GLY A O 1
ATOM 2075 N N . ASP A 1 287 ? 16.686 -2.369 21.837 1.00 88.00 287 ASP A N 1
ATOM 2076 C CA . ASP A 1 287 ? 17.065 -1.714 20.584 1.00 88.00 287 ASP A CA 1
ATOM 2077 C C . ASP A 1 287 ? 18.580 -1.486 20.519 1.00 88.00 287 ASP A C 1
ATOM 2079 O O . ASP A 1 287 ? 19.222 -1.171 21.524 1.00 88.00 287 ASP A O 1
ATOM 2083 N N . GLY A 1 288 ? 19.158 -1.625 19.328 1.00 87.75 288 GLY A N 1
ATOM 2084 C CA . GLY A 1 288 ? 20.603 -1.550 19.145 1.00 87.75 288 GLY A CA 1
ATOM 2085 C C . GLY A 1 288 ? 21.091 -2.147 17.831 1.00 87.75 288 GLY A C 1
ATOM 2086 O O . GLY A 1 288 ? 20.303 -2.565 16.985 1.00 87.75 288 GLY A O 1
ATOM 2087 N N . HIS A 1 289 ? 22.412 -2.180 17.680 1.00 86.69 289 HIS A N 1
ATOM 2088 C CA . HIS A 1 289 ? 23.103 -2.736 16.520 1.00 86.69 289 HIS A CA 1
ATOM 2089 C C . HIS A 1 289 ? 23.761 -4.066 16.891 1.00 86.69 289 HIS A C 1
ATOM 2091 O O . HIS A 1 289 ? 24.447 -4.145 17.915 1.00 86.69 289 HIS A O 1
ATOM 2097 N N . TYR A 1 290 ? 23.555 -5.103 16.080 1.00 85.25 290 TYR A N 1
ATOM 2098 C CA . TYR A 1 290 ? 24.027 -6.459 16.362 1.00 85.25 290 TYR A CA 1
ATOM 2099 C C . TYR A 1 290 ? 24.499 -7.175 15.094 1.00 85.25 290 TYR A C 1
ATOM 2101 O O . TYR A 1 290 ? 24.034 -6.882 13.998 1.00 85.25 290 TYR A O 1
ATOM 2109 N N . ALA A 1 291 ? 25.333 -8.203 15.259 1.00 80.38 291 ALA A N 1
ATOM 2110 C CA . ALA A 1 291 ? 25.736 -9.090 14.172 1.00 80.38 291 ALA A CA 1
ATOM 2111 C C . ALA A 1 291 ? 24.941 -10.408 14.209 1.00 80.38 291 ALA A C 1
ATOM 2113 O O . ALA A 1 291 ? 25.013 -11.168 15.176 1.00 80.38 291 ALA A O 1
ATOM 2114 N N . PHE A 1 292 ? 24.207 -10.713 13.137 1.00 77.62 292 PHE A N 1
ATOM 2115 C CA . PHE A 1 292 ? 23.383 -11.914 12.993 1.00 77.62 292 PHE A CA 1
ATOM 2116 C C . PHE A 1 292 ? 23.653 -12.615 11.653 1.00 77.62 292 PHE A C 1
ATOM 2118 O O . PHE A 1 292 ? 23.668 -11.986 10.597 1.00 77.62 292 PHE A O 1
ATOM 2125 N N . SER A 1 293 ? 23.910 -13.928 11.688 1.00 68.31 293 SER A N 1
ATOM 2126 C CA . SER A 1 293 ? 24.258 -14.756 10.517 1.00 68.31 293 SER A CA 1
ATOM 2127 C C . SER A 1 293 ? 25.321 -14.140 9.570 1.00 68.31 293 SER A C 1
ATOM 2129 O O . SER A 1 293 ? 25.231 -14.248 8.344 1.00 68.31 293 SER A O 1
ATOM 2131 N N . GLY A 1 294 ? 26.342 -13.475 10.131 1.00 66.75 294 GLY A N 1
ATOM 2132 C CA . GLY A 1 294 ? 27.424 -12.835 9.365 1.00 66.75 294 GLY A CA 1
ATOM 2133 C C . GLY A 1 294 ? 27.050 -11.500 8.704 1.00 66.75 294 GLY A C 1
ATOM 2134 O O . GLY A 1 294 ? 27.693 -11.104 7.732 1.00 66.75 294 GLY A O 1
ATOM 2135 N N . ARG A 1 295 ? 25.997 -10.827 9.185 1.00 70.81 295 ARG A N 1
ATOM 2136 C CA . ARG A 1 295 ? 25.514 -9.524 8.704 1.00 70.81 295 ARG A CA 1
ATOM 2137 C C . ARG A 1 295 ? 25.185 -8.609 9.879 1.00 70.81 295 ARG A C 1
ATOM 2139 O O . ARG A 1 295 ? 24.803 -9.094 10.937 1.00 70.81 295 ARG A O 1
ATOM 2146 N N . GLU A 1 296 ? 25.247 -7.304 9.646 1.00 82.44 296 GLU A N 1
ATOM 2147 C CA . GLU A 1 296 ? 24.766 -6.311 10.607 1.00 82.44 296 GLU A CA 1
ATOM 2148 C C . GLU A 1 296 ? 23.233 -6.175 10.554 1.00 82.44 296 GLU A C 1
ATOM 2150 O O . GLU A 1 296 ? 22.621 -6.141 9.472 1.00 82.44 296 GLU A O 1
ATOM 2155 N N . VAL A 1 297 ? 22.615 -6.112 11.732 1.00 81.69 297 VAL A N 1
ATOM 2156 C CA . VAL A 1 297 ? 21.183 -5.896 11.940 1.00 81.69 297 VAL A CA 1
ATOM 2157 C C . VAL A 1 297 ? 20.949 -4.756 12.931 1.00 81.69 297 VAL A C 1
ATOM 2159 O O . VAL A 1 297 ? 21.643 -4.628 13.937 1.00 81.69 297 VAL A O 1
ATOM 2162 N N . ASP A 1 298 ? 19.926 -3.955 12.652 1.00 86.06 298 ASP A N 1
ATOM 2163 C CA . ASP A 1 298 ? 19.445 -2.883 13.516 1.00 86.06 298 ASP A CA 1
ATOM 2164 C C . ASP A 1 298 ? 18.118 -3.296 14.148 1.00 86.06 298 ASP A C 1
ATOM 2166 O O . ASP A 1 298 ? 17.184 -3.711 13.454 1.00 86.06 298 ASP A O 1
ATOM 2170 N N . VAL A 1 299 ? 18.020 -3.147 15.463 1.00 85.75 299 VAL A N 1
ATOM 2171 C CA . VAL A 1 299 ? 16.772 -3.283 16.208 1.00 85.75 299 VAL A CA 1
ATOM 2172 C C . VAL A 1 299 ? 16.259 -1.892 16.527 1.00 85.75 299 VAL A C 1
ATOM 2174 O O . VAL A 1 299 ? 16.896 -1.147 17.269 1.00 85.75 299 VAL A O 1
ATOM 2177 N N . ILE A 1 300 ? 15.118 -1.555 15.932 1.00 78.38 300 ILE A N 1
ATOM 2178 C CA . ILE A 1 300 ? 14.434 -0.273 16.112 1.00 78.38 300 ILE A CA 1
ATOM 2179 C C . ILE A 1 300 ? 12.974 -0.576 16.432 1.00 78.38 300 ILE A C 1
ATOM 2181 O O . ILE A 1 300 ? 12.307 -1.276 15.657 1.00 78.38 300 ILE A O 1
ATOM 2185 N N . ASP A 1 301 ? 12.504 -0.059 17.564 1.00 81.25 301 ASP A N 1
ATOM 2186 C CA . ASP A 1 301 ? 11.190 -0.320 18.149 1.00 81.25 301 ASP A CA 1
ATOM 2187 C C . ASP A 1 301 ? 10.934 -1.824 18.365 1.00 81.25 301 ASP A C 1
ATOM 2189 O O . ASP A 1 301 ? 9.843 -2.338 18.117 1.00 81.25 301 ASP A O 1
ATOM 2193 N N . GLY A 1 302 ? 11.966 -2.562 18.790 1.00 80.31 302 GLY A N 1
ATOM 2194 C CA . GLY A 1 302 ? 11.924 -4.006 19.027 1.00 80.31 302 GLY A CA 1
ATOM 2195 C C . GLY A 1 302 ? 11.929 -4.878 17.767 1.00 80.31 302 GLY A C 1
ATOM 2196 O O . GLY A 1 302 ? 11.848 -6.101 17.884 1.00 80.31 302 GLY A O 1
ATOM 2197 N N . VAL A 1 303 ? 12.045 -4.297 16.569 1.00 83.94 303 VAL A N 1
ATOM 2198 C CA . VAL A 1 303 ? 12.002 -5.034 15.297 1.00 83.94 303 VAL A CA 1
ATOM 2199 C C . VAL A 1 303 ? 13.396 -5.163 14.696 1.00 83.94 303 VAL A C 1
ATOM 2201 O O . VAL A 1 303 ? 14.023 -4.154 14.372 1.00 83.94 303 VAL A O 1
ATOM 2204 N N . VAL A 1 304 ? 13.847 -6.402 14.479 1.00 81.38 304 VAL A N 1
ATOM 2205 C CA . VAL A 1 304 ? 15.147 -6.697 13.860 1.00 81.38 304 VAL A CA 1
ATOM 2206 C C . VAL A 1 304 ? 15.055 -6.511 12.351 1.00 81.38 304 VAL A C 1
ATOM 2208 O O . VAL A 1 304 ? 14.311 -7.216 11.665 1.00 81.38 304 VAL A O 1
ATOM 2211 N N . ARG A 1 305 ? 15.826 -5.571 11.809 1.00 81.00 305 ARG A N 1
ATOM 2212 C CA . ARG A 1 305 ? 15.932 -5.333 10.370 1.00 81.00 305 ARG A CA 1
ATOM 2213 C C . ARG A 1 305 ? 17.377 -5.425 9.932 1.00 81.00 305 ARG A C 1
ATOM 2215 O O . ARG A 1 305 ? 18.281 -4.952 10.607 1.00 81.00 305 ARG A O 1
ATOM 2222 N N . ARG A 1 306 ? 17.606 -5.968 8.744 1.00 75.69 306 ARG A N 1
ATOM 2223 C CA . ARG A 1 306 ? 18.923 -5.909 8.117 1.00 75.69 306 ARG A CA 1
ATOM 2224 C C . ARG A 1 306 ? 19.297 -4.454 7.831 1.00 75.69 306 ARG A C 1
ATOM 2226 O O . ARG A 1 306 ? 18.580 -3.768 7.083 1.00 75.69 306 ARG A O 1
ATOM 2233 N N . SER A 1 307 ? 20.456 -4.039 8.342 1.00 70.88 307 SER A N 1
ATOM 2234 C CA . SER A 1 307 ? 20.980 -2.684 8.185 1.00 70.88 307 SER A CA 1
ATOM 2235 C C . SER A 1 307 ? 20.993 -2.259 6.715 1.00 70.88 307 SER A C 1
ATOM 2237 O O . SER A 1 307 ? 21.440 -2.995 5.831 1.00 70.88 307 SER A O 1
ATOM 2239 N N . GLY A 1 308 ? 20.421 -1.085 6.434 1.00 64.56 308 GLY A N 1
ATOM 2240 C CA . GLY A 1 308 ? 20.364 -0.487 5.093 1.00 64.56 308 GLY A CA 1
ATOM 2241 C C . GLY A 1 308 ? 19.343 -1.081 4.107 1.00 64.56 308 GLY A C 1
ATOM 2242 O O . GLY A 1 308 ? 19.276 -0.616 2.971 1.00 64.56 308 GLY A O 1
ATOM 2243 N N . THR A 1 309 ? 18.539 -2.085 4.489 1.00 61.69 309 THR A N 1
ATOM 2244 C CA . THR A 1 309 ? 17.592 -2.747 3.555 1.00 61.69 309 THR A CA 1
ATOM 2245 C C . THR A 1 309 ? 16.144 -2.829 4.042 1.00 61.69 309 THR A C 1
ATOM 2247 O O . THR A 1 309 ? 15.262 -3.131 3.241 1.00 61.69 309 THR A O 1
ATOM 2250 N N . GLY A 1 310 ? 15.889 -2.581 5.334 1.00 63.22 310 GLY A N 1
ATOM 2251 C CA . GLY A 1 310 ? 14.549 -2.603 5.941 1.00 63.22 310 GLY A CA 1
ATOM 2252 C C . GLY A 1 310 ? 13.887 -3.987 6.037 1.00 63.22 310 GLY A C 1
ATOM 2253 O O . GLY A 1 310 ? 12.799 -4.093 6.596 1.00 63.22 310 GLY A O 1
ATOM 2254 N N . SER A 1 311 ? 14.526 -5.041 5.515 1.00 69.31 311 SER A N 1
ATOM 2255 C CA . SER A 1 311 ? 14.022 -6.422 5.549 1.00 69.31 311 SER A CA 1
ATOM 2256 C C . SER A 1 311 ? 14.132 -7.012 6.954 1.00 69.31 311 SER A C 1
ATOM 2258 O O . SER A 1 311 ? 15.165 -6.823 7.596 1.00 69.31 311 SER A O 1
ATOM 2260 N N . LEU A 1 312 ? 13.108 -7.738 7.411 1.00 78.81 312 LEU A N 1
ATOM 2261 C CA . LEU A 1 312 ? 13.130 -8.438 8.702 1.00 78.81 312 LEU A CA 1
ATOM 2262 C C . LEU A 1 312 ? 14.208 -9.533 8.716 1.00 78.81 312 LEU A C 1
ATOM 2264 O O . LEU A 1 312 ? 14.479 -10.150 7.683 1.00 78.81 312 LEU A O 1
ATOM 2268 N N . SER A 1 313 ? 14.854 -9.734 9.865 1.00 77.62 313 SER A N 1
ATOM 2269 C CA . SER A 1 313 ? 15.968 -10.678 10.015 1.00 77.62 313 SER A CA 1
ATOM 2270 C C . SER A 1 313 ? 15.967 -11.319 11.407 1.00 77.62 313 SER A C 1
ATOM 2272 O O . SER A 1 313 ? 16.840 -11.021 12.224 1.00 77.62 313 SER A O 1
ATOM 2274 N N . GLY A 1 314 ? 14.990 -12.191 11.658 1.00 82.88 314 GLY A N 1
ATOM 2275 C CA . GLY A 1 314 ? 14.722 -12.784 12.968 1.00 82.88 314 GLY A CA 1
ATOM 2276 C C . GLY A 1 314 ? 13.900 -11.862 13.870 1.00 82.88 314 GLY A C 1
ATOM 2277 O O . GLY A 1 314 ? 13.548 -10.740 13.496 1.00 82.88 314 GLY A O 1
ATOM 2278 N N . SER A 1 315 ? 13.597 -12.319 15.084 1.00 90.38 315 SER A N 1
ATOM 2279 C CA . SER A 1 315 ? 12.790 -11.586 16.064 1.00 90.38 315 SER A CA 1
ATOM 2280 C C . SER A 1 315 ? 13.555 -11.265 17.355 1.00 90.38 315 SER A C 1
ATOM 2282 O O . SER A 1 315 ? 14.674 -11.735 17.593 1.00 90.38 315 SER A O 1
ATOM 2284 N N . THR A 1 316 ? 12.950 -10.428 18.201 1.00 91.19 316 THR A N 1
ATOM 2285 C CA . THR A 1 316 ? 13.436 -10.115 19.559 1.00 91.19 316 THR A CA 1
ATOM 2286 C C . THR A 1 316 ? 12.586 -10.750 20.664 1.00 91.19 316 THR A C 1
ATOM 2288 O O . THR A 1 316 ? 12.857 -10.536 21.852 1.00 91.19 316 THR A O 1
ATOM 2291 N N . VAL A 1 317 ? 11.537 -11.495 20.295 1.00 92.44 317 VAL A N 1
ATOM 2292 C CA . VAL A 1 317 ? 10.495 -11.958 21.219 1.00 92.44 317 VAL A CA 1
ATOM 2293 C C . VAL A 1 317 ? 10.769 -13.368 21.733 1.00 92.44 317 VAL A C 1
ATOM 2295 O O . VAL A 1 317 ? 11.488 -14.147 21.114 1.00 92.44 317 VAL A O 1
ATOM 2298 N N . PHE A 1 318 ? 10.155 -13.719 22.864 1.00 93.94 318 PHE A N 1
ATOM 2299 C CA . PHE A 1 318 ? 10.148 -15.092 23.367 1.00 93.94 318 PHE A CA 1
ATOM 2300 C C . PHE A 1 318 ? 8.794 -15.751 23.116 1.00 93.94 318 PHE A C 1
ATOM 2302 O O . PHE A 1 318 ? 7.782 -15.081 22.922 1.00 93.94 318 PHE A O 1
ATOM 2309 N N . LEU A 1 319 ? 8.747 -17.082 23.167 1.00 95.25 319 LEU A N 1
ATOM 2310 C CA . LEU A 1 319 ? 7.572 -17.842 22.735 1.00 95.25 319 LEU A CA 1
ATOM 2311 C C . LEU A 1 319 ? 6.292 -17.488 23.520 1.00 95.25 319 LEU A C 1
ATOM 2313 O O . LEU A 1 319 ? 5.190 -17.502 22.976 1.00 95.25 319 LEU A O 1
ATOM 2317 N N . ILE A 1 320 ? 6.425 -17.075 24.783 1.00 92.69 320 ILE A N 1
ATOM 2318 C CA . ILE A 1 320 ? 5.294 -16.600 25.592 1.00 92.69 320 ILE A CA 1
ATOM 2319 C C . ILE A 1 320 ? 4.702 -15.273 25.088 1.00 92.69 320 ILE A C 1
ATOM 2321 O O . ILE A 1 320 ? 3.503 -15.029 25.243 1.00 92.69 320 ILE A O 1
ATOM 2325 N N . ASP A 1 321 ? 5.513 -14.422 24.457 1.00 92.88 321 ASP A N 1
ATOM 2326 C CA . ASP A 1 321 ? 5.041 -13.211 23.792 1.00 92.88 321 ASP A CA 1
ATOM 2327 C C . ASP A 1 321 ? 4.244 -13.575 22.533 1.00 92.88 321 ASP A C 1
ATOM 2329 O O . ASP A 1 321 ? 3.192 -12.980 22.302 1.00 92.88 321 ASP A O 1
ATOM 2333 N N . CYS A 1 322 ? 4.668 -14.603 21.787 1.00 95.38 322 CYS A N 1
ATOM 2334 C CA . CYS A 1 322 ? 3.918 -15.147 20.651 1.00 95.38 322 CYS A CA 1
ATOM 2335 C C . CYS A 1 322 ? 2.551 -15.693 21.090 1.00 95.38 322 CYS A C 1
ATOM 2337 O O . CYS A 1 322 ? 1.527 -15.335 20.506 1.00 95.38 322 CYS A O 1
ATOM 2339 N N . VAL A 1 323 ? 2.503 -16.483 22.172 1.00 95.00 323 VAL A N 1
ATOM 2340 C CA . VAL A 1 323 ? 1.240 -16.968 22.767 1.00 95.00 323 VAL A CA 1
ATOM 2341 C C . VAL A 1 323 ? 0.335 -15.792 23.142 1.00 95.00 323 VAL A C 1
ATOM 2343 O O . VAL A 1 323 ? -0.851 -15.780 22.806 1.00 95.00 323 VAL A O 1
ATOM 2346 N N . ARG A 1 324 ? 0.889 -14.757 23.788 1.00 92.44 324 ARG A N 1
ATOM 2347 C CA . ARG A 1 324 ? 0.135 -13.547 24.143 1.00 92.44 324 ARG A CA 1
ATOM 2348 C C . ARG A 1 324 ? -0.407 -12.836 22.904 1.00 92.44 324 ARG A C 1
ATOM 2350 O O . ARG A 1 324 ? -1.561 -12.412 22.931 1.00 92.44 324 ARG A O 1
ATOM 2357 N N . THR A 1 325 ? 0.374 -12.704 21.835 1.00 93.75 325 THR A N 1
ATOM 2358 C CA . THR A 1 325 ? -0.073 -12.096 20.571 1.00 93.75 325 THR A CA 1
ATOM 2359 C C . THR A 1 325 ? -1.241 -12.872 19.971 1.00 93.75 325 THR A C 1
ATOM 2361 O O . THR A 1 325 ? -2.252 -12.267 19.605 1.00 93.75 325 THR A O 1
ATOM 2364 N N . MET A 1 326 ? -1.154 -14.203 19.935 1.00 94.81 326 MET A N 1
ATOM 2365 C CA . MET A 1 326 ? -2.232 -15.041 19.415 1.00 94.81 326 MET A CA 1
ATOM 2366 C C . MET A 1 326 ? -3.523 -14.872 20.229 1.00 94.81 326 MET A C 1
ATOM 2368 O O . MET A 1 326 ? -4.601 -14.711 19.658 1.00 94.81 326 MET A O 1
ATOM 2372 N N . ILE A 1 327 ? -3.430 -14.834 21.559 1.00 93.31 327 ILE A N 1
ATOM 2373 C CA . ILE A 1 327 ? -4.616 -14.695 22.417 1.00 93.31 327 ILE A CA 1
ATOM 2374 C C . ILE A 1 327 ? -5.197 -13.277 22.341 1.00 93.31 327 ILE A C 1
ATOM 2376 O O . ILE A 1 327 ? -6.396 -13.106 22.150 1.00 93.31 327 ILE A O 1
ATOM 2380 N N . THR A 1 328 ? -4.362 -12.245 22.479 1.00 91.62 328 THR A N 1
ATOM 2381 C CA . THR A 1 328 ? -4.838 -10.861 22.674 1.00 91.62 328 THR A CA 1
ATOM 2382 C C . THR A 1 328 ? -5.101 -10.100 21.380 1.00 91.62 328 THR A C 1
ATOM 2384 O O . THR A 1 328 ? -5.964 -9.227 21.368 1.00 91.62 328 THR A O 1
ATOM 2387 N N . ARG A 1 329 ? -4.378 -10.401 20.293 1.00 91.25 329 ARG A N 1
ATOM 2388 C CA . ARG A 1 329 ? -4.506 -9.686 19.010 1.00 91.25 329 ARG A CA 1
ATOM 2389 C C . ARG A 1 329 ? -5.203 -10.524 17.946 1.00 91.25 329 ARG A C 1
ATOM 2391 O O . ARG A 1 329 ? -6.061 -10.022 17.222 1.00 91.25 329 ARG A O 1
ATOM 2398 N N . VAL A 1 330 ? -4.847 -11.805 17.838 1.00 92.69 330 VAL A N 1
ATOM 2399 C CA . VAL A 1 330 ? -5.445 -12.699 16.831 1.00 92.69 330 VAL A CA 1
ATOM 2400 C C . VAL A 1 330 ? -6.829 -13.172 17.279 1.00 92.69 330 VAL A C 1
ATOM 2402 O O . VAL A 1 330 ? -7.744 -13.204 16.451 1.00 92.69 330 VAL A O 1
ATOM 2405 N N . GLY A 1 331 ? -6.996 -13.422 18.581 1.00 91.62 331 GLY A N 1
ATOM 2406 C CA . GLY A 1 331 ? -8.252 -13.836 19.206 1.00 91.62 331 GLY A CA 1
ATOM 2407 C C . GLY A 1 331 ? -8.405 -15.352 19.338 1.00 91.62 331 GLY A C 1
ATOM 2408 O O . GLY A 1 331 ? -9.533 -15.836 19.364 1.00 91.62 331 GLY A O 1
ATOM 2409 N N . VAL A 1 332 ? -7.303 -16.113 19.382 1.00 92.31 332 VAL A N 1
ATOM 2410 C CA . VAL A 1 332 ? -7.377 -17.562 19.648 1.00 92.31 332 VAL A CA 1
ATOM 2411 C C . VAL A 1 332 ? -7.623 -17.824 21.136 1.00 92.31 332 VAL A C 1
ATOM 2413 O O . VAL A 1 332 ? -7.212 -17.040 21.995 1.00 92.31 332 VAL A O 1
ATOM 2416 N N . GLY A 1 333 ? -8.275 -18.943 21.459 1.00 91.69 333 GLY A N 1
ATOM 2417 C CA . GLY A 1 333 ? -8.487 -19.347 22.847 1.00 91.69 333 GLY A CA 1
ATOM 2418 C C . GLY A 1 333 ? -7.168 -19.611 23.582 1.00 91.69 333 GLY A C 1
ATOM 2419 O O . GLY A 1 333 ? -6.167 -19.986 22.975 1.00 91.69 333 GLY A O 1
ATOM 2420 N N . VAL A 1 334 ? -7.160 -19.461 24.912 1.00 91.94 334 VAL A N 1
ATOM 2421 C CA . VAL A 1 334 ? -5.959 -19.710 25.739 1.00 91.94 334 VAL A CA 1
ATOM 2422 C C . VAL A 1 334 ? -5.421 -21.131 25.535 1.00 91.94 334 VAL A C 1
ATOM 2424 O O . VAL A 1 334 ? -4.216 -21.304 25.366 1.00 91.94 334 VAL A O 1
ATOM 2427 N N . ALA A 1 335 ? -6.306 -22.134 25.511 1.00 92.81 335 ALA A N 1
ATOM 2428 C CA . ALA A 1 335 ? -5.927 -23.527 25.273 1.00 92.81 335 ALA A CA 1
ATOM 2429 C C . ALA A 1 335 ? -5.249 -23.712 23.905 1.00 92.81 335 ALA A C 1
ATOM 2431 O O . ALA A 1 335 ? -4.184 -24.321 23.837 1.00 92.81 335 ALA A O 1
ATOM 2432 N N . ASP A 1 336 ? -5.796 -23.114 22.843 1.00 93.62 336 ASP A N 1
ATOM 2433 C CA . ASP A 1 336 ? -5.226 -23.200 21.495 1.00 93.62 336 ASP A CA 1
ATOM 2434 C C . ASP A 1 336 ? -3.889 -22.458 21.388 1.00 93.62 336 ASP A C 1
ATOM 2436 O O . ASP A 1 336 ? -2.942 -22.980 20.807 1.00 93.62 336 ASP A O 1
ATOM 2440 N N . GLY A 1 337 ? -3.761 -21.280 22.009 1.00 94.19 337 GLY A N 1
ATOM 2441 C CA . GLY A 1 337 ? -2.500 -20.536 22.047 1.00 94.19 337 GLY A CA 1
ATOM 2442 C C . GLY A 1 337 ? -1.363 -21.348 22.678 1.00 94.19 337 GLY A C 1
ATOM 2443 O O . GLY A 1 337 ? -0.271 -21.422 22.116 1.00 94.19 337 GLY A O 1
ATOM 2444 N N . PHE A 1 338 ? -1.627 -22.019 23.805 1.00 95.00 338 PHE A N 1
ATOM 2445 C CA . PHE A 1 338 ? -0.659 -22.933 24.423 1.00 95.00 338 PHE A CA 1
ATOM 2446 C C . PHE A 1 338 ? -0.462 -24.217 23.621 1.00 95.00 338 PHE A C 1
ATOM 2448 O O . PHE A 1 338 ? 0.657 -24.712 23.533 1.00 95.00 338 PHE A O 1
ATOM 2455 N N . ARG A 1 339 ? -1.503 -24.747 22.977 1.00 95.44 339 ARG A N 1
ATOM 2456 C CA . ARG A 1 339 ? -1.373 -25.900 22.081 1.00 95.44 339 ARG A CA 1
ATOM 2457 C C . ARG A 1 339 ? -0.374 -25.617 20.958 1.00 95.44 339 ARG A C 1
ATOM 2459 O O . ARG A 1 339 ? 0.529 -26.429 20.753 1.00 95.44 339 ARG A O 1
ATOM 2466 N N . MET A 1 340 ? -0.493 -24.462 20.297 1.00 96.88 340 MET A N 1
ATOM 2467 C CA . MET A 1 340 ? 0.401 -24.044 19.210 1.00 96.88 340 MET A CA 1
ATOM 2468 C C . MET A 1 340 ? 1.848 -23.819 19.676 1.00 96.88 340 MET A C 1
ATOM 2470 O O . MET A 1 340 ? 2.757 -23.909 18.861 1.00 96.88 340 MET A O 1
ATOM 2474 N N . ALA A 1 341 ? 2.082 -23.551 20.965 1.00 97.06 341 ALA A N 1
ATOM 2475 C CA . ALA A 1 341 ? 3.414 -23.297 21.527 1.00 97.06 341 ALA A CA 1
ATOM 2476 C C . ALA A 1 341 ? 3.987 -24.442 22.380 1.00 97.06 341 ALA A C 1
ATOM 2478 O O . ALA A 1 341 ? 5.122 -24.350 22.842 1.00 97.06 341 ALA A O 1
ATOM 2479 N N . SER A 1 342 ? 3.224 -25.511 22.610 1.00 96.75 342 SER A N 1
ATOM 2480 C CA . SER A 1 342 ? 3.635 -26.644 23.446 1.00 96.75 342 SER A CA 1
ATOM 2481 C C . SER A 1 342 ? 3.381 -27.971 22.740 1.00 96.75 342 SER A C 1
ATOM 2483 O O . SER A 1 342 ? 4.325 -28.639 22.324 1.00 96.75 342 SER A O 1
ATOM 2485 N N . GLN A 1 343 ? 2.117 -28.366 22.574 1.00 95.94 343 GLN A N 1
ATOM 2486 C CA . GLN A 1 343 ? 1.765 -29.701 22.084 1.00 95.94 343 GLN A CA 1
ATOM 2487 C C . GLN A 1 343 ? 2.133 -29.894 20.610 1.00 95.94 343 GLN A C 1
ATOM 2489 O O . GLN A 1 343 ? 2.747 -30.900 20.251 1.00 95.94 343 GLN A O 1
ATOM 2494 N N . THR A 1 344 ? 1.756 -28.946 19.751 1.00 96.56 344 THR A N 1
ATOM 2495 C CA . THR A 1 344 ? 2.005 -29.035 18.309 1.00 96.56 344 THR A CA 1
ATOM 2496 C C . THR A 1 344 ? 3.506 -29.009 17.981 1.00 96.56 344 THR A C 1
ATOM 2498 O O . THR A 1 344 ? 3.946 -29.914 17.268 1.00 96.56 344 THR A O 1
ATOM 2501 N N . PRO A 1 345 ? 4.329 -28.084 18.527 1.00 97.56 345 PRO A N 1
ATOM 2502 C CA . PRO A 1 345 ? 5.782 -28.130 18.344 1.00 97.56 345 PRO A CA 1
ATOM 2503 C C . PRO A 1 345 ? 6.431 -29.389 18.929 1.00 97.56 345 PRO A C 1
ATOM 2505 O O . PRO A 1 345 ? 7.316 -29.956 18.292 1.00 97.56 345 PRO A O 1
ATOM 2508 N N . ALA A 1 346 ? 5.981 -29.886 20.091 1.00 97.31 346 ALA A N 1
ATOM 2509 C CA . ALA A 1 346 ? 6.491 -31.143 20.650 1.00 97.31 346 ALA A CA 1
ATOM 2510 C C . ALA A 1 346 ? 6.265 -32.316 19.684 1.00 97.31 346 ALA A C 1
ATOM 2512 O O . ALA A 1 346 ? 7.196 -33.064 19.382 1.00 97.31 346 ALA A O 1
ATOM 2513 N N . ALA A 1 347 ? 5.058 -32.436 19.124 1.00 95.75 347 ALA A N 1
ATOM 2514 C CA . ALA A 1 347 ? 4.742 -33.454 18.127 1.00 95.75 347 ALA A CA 1
ATOM 2515 C C . ALA A 1 347 ? 5.554 -33.276 16.829 1.00 95.75 347 ALA A C 1
ATOM 2517 O O . ALA A 1 347 ? 6.069 -34.261 16.286 1.00 95.75 347 ALA A O 1
ATOM 2518 N N . ALA A 1 348 ? 5.721 -32.033 16.363 1.00 96.12 348 ALA A N 1
ATOM 2519 C CA . ALA A 1 348 ? 6.530 -31.704 15.190 1.00 96.12 348 ALA A CA 1
ATOM 2520 C C . ALA A 1 348 ? 8.002 -32.102 15.387 1.00 96.12 348 ALA A C 1
ATOM 2522 O O . ALA A 1 348 ? 8.577 -32.711 14.490 1.00 96.12 348 ALA A O 1
ATOM 2523 N N . ALA A 1 349 ? 8.571 -31.884 16.576 1.00 96.06 349 ALA A N 1
ATOM 2524 C CA . ALA A 1 349 ? 9.929 -32.292 16.943 1.00 96.06 349 ALA A CA 1
ATOM 2525 C C . ALA A 1 349 ? 10.075 -33.793 17.271 1.00 96.06 349 ALA A C 1
ATOM 2527 O O . ALA A 1 349 ? 11.190 -34.300 17.356 1.00 96.06 349 ALA A O 1
ATOM 2528 N N . GLY A 1 350 ? 8.970 -34.525 17.450 1.00 94.25 350 GLY A N 1
ATOM 2529 C CA . GLY A 1 350 ? 8.990 -35.939 17.847 1.00 94.25 350 GLY A CA 1
ATOM 2530 C C . GLY A 1 350 ? 9.150 -36.186 19.345 1.00 94.25 350 GLY A C 1
ATOM 2531 O O . GLY A 1 350 ? 9.543 -37.276 19.752 1.00 94.25 350 GLY A O 1
ATOM 2532 N N . LEU A 1 351 ? 8.829 -35.192 20.167 1.00 94.62 351 LEU A N 1
ATOM 2533 C CA . LEU A 1 351 ? 8.864 -35.251 21.623 1.00 94.62 351 LEU A CA 1
ATOM 2534 C C . LEU A 1 351 ? 7.495 -35.697 22.154 1.00 94.62 351 LEU A C 1
ATOM 2536 O O . LEU A 1 351 ? 6.647 -34.875 22.487 1.00 94.62 351 LEU A O 1
ATOM 2540 N N . ALA A 1 352 ? 7.266 -37.009 22.227 1.00 90.88 352 ALA A N 1
ATOM 2541 C CA . ALA A 1 352 ? 5.976 -37.563 22.653 1.00 90.88 352 ALA A CA 1
ATOM 2542 C C . ALA A 1 352 ? 5.698 -37.427 24.164 1.00 90.88 352 ALA A C 1
ATOM 2544 O O . ALA A 1 352 ? 4.559 -37.580 24.591 1.00 90.88 352 ALA A O 1
ATOM 2545 N N . ASP A 1 353 ? 6.726 -37.156 24.973 1.00 92.81 353 ASP A N 1
ATOM 2546 C CA . ASP A 1 353 ? 6.652 -37.193 26.435 1.00 92.81 353 ASP A CA 1
ATOM 2547 C C . ASP A 1 353 ? 6.395 -35.829 27.098 1.00 92.81 353 ASP A C 1
ATOM 2549 O O . ASP A 1 353 ? 6.563 -35.704 28.310 1.00 92.81 353 ASP A O 1
ATOM 2553 N N . ARG A 1 354 ? 6.031 -34.792 26.330 1.00 93.12 354 ARG A N 1
ATOM 2554 C CA . ARG A 1 354 ? 5.792 -33.423 26.828 1.00 93.12 354 ARG A CA 1
ATOM 2555 C C . ARG A 1 354 ? 4.866 -32.621 25.909 1.00 93.12 354 ARG A C 1
ATOM 2557 O O . ARG A 1 354 ? 4.375 -33.123 24.906 1.00 93.12 354 ARG A O 1
ATOM 2564 N N . GLY A 1 355 ? 4.626 -31.359 26.265 1.00 91.81 355 GLY A N 1
ATOM 2565 C CA . GLY A 1 355 ? 3.805 -30.428 25.481 1.00 91.81 355 GLY A CA 1
ATOM 2566 C C . GLY A 1 355 ? 2.322 -30.409 25.869 1.00 91.81 355 GLY A C 1
ATOM 2567 O O . GLY A 1 355 ? 1.567 -29.588 25.358 1.00 91.81 355 GLY A O 1
ATOM 2568 N N . SER A 1 356 ? 1.895 -31.255 26.810 1.00 94.88 356 SER A N 1
ATOM 2569 C CA . SER A 1 356 ? 0.548 -31.235 27.394 1.00 94.88 356 SER A CA 1
ATOM 2570 C C . SER A 1 356 ? 0.558 -31.661 28.860 1.00 94.88 356 SER A C 1
ATOM 2572 O O . SER A 1 356 ? 1.413 -32.445 29.274 1.00 94.88 356 SER A O 1
ATOM 2574 N N . LEU A 1 357 ? -0.435 -31.206 29.627 1.00 95.12 357 LEU A N 1
ATOM 2575 C CA . LEU A 1 357 ? -0.684 -31.677 30.990 1.00 95.12 357 LEU A CA 1
ATOM 2576 C C . LEU A 1 357 ? -1.417 -33.026 30.943 1.00 95.12 357 LEU A C 1
ATOM 2578 O O . LEU A 1 357 ? -2.642 -33.070 30.852 1.00 95.12 357 LEU A O 1
ATOM 2582 N N . ALA A 1 358 ? -0.664 -34.126 30.940 1.00 94.25 358 ALA A N 1
ATOM 2583 C CA . ALA A 1 358 ? -1.201 -35.484 30.879 1.00 94.25 358 ALA A CA 1
ATOM 2584 C C . ALA A 1 358 ? -0.365 -36.443 31.735 1.00 94.25 358 ALA A C 1
ATOM 2586 O O . ALA A 1 358 ? 0.845 -36.261 31.859 1.00 94.25 358 ALA A O 1
ATOM 2587 N N . VAL A 1 359 ? -1.000 -37.468 32.309 1.00 94.56 359 VAL A N 1
ATOM 2588 C CA . VAL A 1 359 ? -0.297 -38.503 33.087 1.00 94.56 359 VAL A CA 1
ATOM 2589 C C . VAL A 1 359 ? 0.771 -39.177 32.220 1.00 94.56 359 VAL A C 1
ATOM 2591 O O . VAL A 1 359 ? 0.515 -39.515 31.068 1.00 94.56 359 VAL A O 1
ATOM 2594 N N . GLY A 1 360 ? 1.969 -39.357 32.776 1.00 92.38 360 GLY A N 1
ATOM 2595 C CA . GLY A 1 360 ? 3.135 -39.924 32.090 1.00 92.38 360 GLY A CA 1
ATOM 2596 C C . GLY A 1 360 ? 4.007 -38.891 31.367 1.00 92.38 360 GLY A C 1
ATOM 2597 O O . GLY A 1 360 ? 5.199 -39.142 31.154 1.00 92.38 360 GLY A O 1
ATOM 2598 N N . ASN A 1 361 ? 3.474 -37.703 31.059 1.00 93.81 361 ASN A N 1
ATOM 2599 C CA . ASN A 1 361 ? 4.285 -36.622 30.508 1.00 93.81 361 ASN A CA 1
ATOM 2600 C C . ASN A 1 361 ? 5.248 -36.062 31.554 1.00 93.81 361 ASN A C 1
ATOM 2602 O O . ASN A 1 361 ? 5.036 -36.158 32.766 1.00 93.81 361 ASN A O 1
ATOM 2606 N N . ARG A 1 362 ? 6.311 -35.435 31.059 1.00 90.50 362 ARG A N 1
ATOM 2607 C CA . ARG A 1 362 ? 7.229 -34.654 31.870 1.00 90.50 362 ARG A CA 1
ATOM 2608 C C . ARG A 1 362 ? 6.506 -33.504 32.565 1.00 90.50 362 ARG A C 1
ATOM 2610 O O . ARG A 1 362 ? 5.662 -32.836 31.968 1.00 90.50 362 ARG A O 1
ATOM 2617 N N . ALA A 1 363 ? 6.907 -33.235 33.801 1.00 88.69 363 ALA A N 1
ATOM 2618 C CA . ALA A 1 363 ? 6.474 -32.102 34.612 1.00 88.69 363 ALA A CA 1
ATOM 2619 C C . ALA A 1 363 ? 7.137 -30.776 34.169 1.00 88.69 363 ALA A C 1
ATOM 2621 O O . ALA A 1 363 ? 7.612 -29.977 34.981 1.00 88.69 363 ALA A O 1
ATOM 2622 N N . ASP A 1 364 ? 7.140 -30.527 32.860 1.00 90.19 364 ASP A N 1
ATOM 2623 C CA . ASP A 1 364 ? 7.524 -29.252 32.271 1.00 90.19 364 ASP A CA 1
ATOM 2624 C C . ASP A 1 364 ? 6.316 -28.310 32.422 1.00 90.19 364 ASP A C 1
ATOM 2626 O O . ASP A 1 364 ? 5.384 -28.353 31.618 1.00 90.19 364 ASP A O 1
ATOM 2630 N N . LEU A 1 365 ? 6.283 -27.522 33.501 1.00 89.69 365 LEU A N 1
ATOM 2631 C CA . LEU A 1 365 ? 5.114 -26.731 33.903 1.00 89.69 365 LEU A CA 1
ATOM 2632 C C . LEU A 1 365 ? 5.389 -25.221 33.865 1.00 89.69 365 LEU A C 1
ATOM 2634 O O . LEU A 1 365 ? 6.506 -24.752 34.088 1.00 89.69 365 LEU A O 1
ATOM 2638 N N . LEU A 1 366 ? 4.340 -24.438 33.621 1.00 90.31 366 LEU A N 1
ATOM 2639 C CA . LEU A 1 366 ? 4.360 -22.981 33.725 1.00 90.31 366 LEU A CA 1
ATOM 2640 C C . LEU A 1 366 ? 3.247 -22.497 34.633 1.00 90.31 366 LEU A C 1
ATOM 2642 O O . LEU A 1 366 ? 2.084 -22.842 34.434 1.00 90.31 366 LEU A O 1
ATOM 2646 N N . VAL A 1 367 ? 3.607 -21.646 35.594 1.00 88.00 367 VAL A N 1
ATOM 2647 C CA . VAL A 1 367 ? 2.643 -20.953 36.444 1.00 88.00 367 VAL A CA 1
ATOM 2648 C C . VAL A 1 367 ? 2.555 -19.500 35.986 1.00 88.00 367 VAL A C 1
ATOM 2650 O O . VAL A 1 367 ? 3.504 -18.720 36.099 1.00 88.00 367 VAL A O 1
ATOM 2653 N N . LEU A 1 368 ? 1.403 -19.119 35.444 1.00 85.25 368 LEU A N 1
ATOM 2654 C CA . LEU A 1 368 ? 1.164 -17.757 34.962 1.00 85.25 368 LEU A CA 1
ATOM 2655 C C . LEU A 1 368 ? 0.305 -17.006 35.970 1.00 85.25 368 LEU A C 1
ATOM 2657 O O . LEU A 1 368 ? -0.535 -17.594 36.652 1.00 85.25 368 LEU A O 1
ATOM 2661 N N . THR A 1 369 ? 0.500 -15.695 36.067 1.00 78.69 369 THR A N 1
ATOM 2662 C CA . THR A 1 369 ? -0.307 -14.866 36.964 1.00 78.69 369 THR A CA 1
ATOM 2663 C C . THR A 1 369 ? -1.776 -14.865 36.548 1.00 78.69 369 THR A C 1
ATOM 2665 O O . THR A 1 369 ? -2.127 -15.187 35.411 1.00 78.69 369 THR A O 1
ATOM 2668 N N . GLU A 1 370 ? -2.655 -14.474 37.471 1.00 68.88 370 GLU A N 1
ATOM 2669 C CA . GLU A 1 370 ? -4.087 -14.383 37.178 1.00 68.88 370 GLU A CA 1
ATOM 2670 C C . GLU A 1 370 ? -4.417 -13.389 36.065 1.00 68.88 370 GLU A C 1
ATOM 2672 O O . GLU A 1 370 ? -5.400 -13.576 35.351 1.00 68.88 370 GLU A O 1
ATOM 2677 N N . GLU A 1 371 ? -3.568 -12.372 35.919 1.00 67.06 371 GLU A N 1
ATOM 2678 C CA . GLU A 1 371 ? -3.680 -11.298 34.939 1.00 67.06 371 GLU A CA 1
ATOM 2679 C C . GLU A 1 371 ? -3.174 -11.694 33.545 1.00 67.06 371 GLU A C 1
ATOM 2681 O O . GLU A 1 371 ? -3.201 -10.859 32.645 1.00 67.06 371 GLU A O 1
ATOM 2686 N N . PHE A 1 372 ? -2.674 -12.917 33.330 1.00 70.75 372 PHE A N 1
ATOM 2687 C CA . PHE A 1 372 ? -2.351 -13.391 31.983 1.00 70.75 372 PHE A CA 1
ATOM 2688 C C . PHE A 1 372 ? -3.645 -13.508 31.153 1.00 70.75 372 PHE A C 1
ATOM 2690 O O . PHE A 1 372 ? -4.623 -14.081 31.644 1.00 70.75 372 PHE A O 1
ATOM 2697 N N . PRO A 1 373 ? -3.686 -12.995 29.906 1.00 63.19 373 PRO A N 1
ATOM 2698 C CA . PRO A 1 373 ? -2.567 -12.547 29.057 1.00 63.19 373 PRO A CA 1
ATOM 2699 C C . PRO A 1 373 ? -2.197 -11.046 29.143 1.00 63.19 373 PRO A C 1
ATOM 2701 O O . PRO A 1 373 ? -1.327 -10.586 28.403 1.00 63.19 373 PRO A O 1
ATOM 2704 N N . CYS A 1 374 ? -2.828 -10.270 30.025 1.00 50.72 374 CYS A N 1
ATOM 2705 C CA . CYS A 1 374 ? -2.763 -8.804 30.083 1.00 50.72 374 CYS A CA 1
ATOM 2706 C C . CYS A 1 374 ? -1.499 -8.214 30.750 1.00 50.72 374 CYS A C 1
ATOM 2708 O O . CYS A 1 374 ? -1.192 -7.047 30.511 1.00 50.72 374 CYS A O 1
ATOM 2710 N N . ARG A 1 375 ? -0.732 -8.968 31.560 1.00 52.91 375 ARG A N 1
ATOM 2711 C CA . ARG A 1 375 ? 0.540 -8.497 32.171 1.00 52.91 375 ARG A CA 1
ATOM 2712 C C . ARG A 1 375 ? 1.735 -9.426 31.904 1.00 52.91 375 ARG A C 1
ATOM 2714 O O . ARG A 1 375 ? 1.582 -10.628 31.734 1.00 52.91 375 ARG A O 1
ATOM 2721 N N . LYS A 1 376 ? 2.956 -8.859 31.905 1.00 49.00 376 LYS A N 1
ATOM 2722 C CA . LYS A 1 376 ? 4.235 -9.521 31.533 1.00 49.00 376 LYS A CA 1
ATOM 2723 C C . LYS A 1 376 ? 4.817 -10.508 32.565 1.00 49.00 376 LYS A C 1
ATOM 2725 O O . LYS A 1 376 ? 5.863 -11.095 32.305 1.00 49.00 376 LYS A O 1
ATOM 2730 N N . ARG A 1 377 ? 4.229 -10.659 33.757 1.00 50.41 377 ARG A N 1
ATOM 2731 C CA . ARG A 1 377 ? 4.846 -11.452 34.837 1.00 50.41 377 ARG A CA 1
ATOM 2732 C C . ARG A 1 377 ? 4.540 -12.942 34.673 1.00 50.41 377 ARG A C 1
ATOM 2734 O O . ARG A 1 377 ? 3.383 -13.340 34.668 1.00 50.41 377 ARG A O 1
ATOM 2741 N N . ILE A 1 378 ? 5.592 -13.752 34.596 1.00 54.12 378 ILE A N 1
ATOM 2742 C CA . ILE A 1 378 ? 5.536 -15.216 34.528 1.00 54.12 378 ILE A CA 1
ATOM 2743 C C . ILE A 1 378 ? 6.324 -15.755 35.719 1.00 54.12 378 ILE A C 1
ATOM 2745 O O . ILE A 1 378 ? 7.441 -15.301 35.969 1.00 54.12 378 ILE A O 1
ATOM 2749 N N . ALA A 1 379 ? 5.765 -16.720 36.446 1.00 51.59 379 ALA A N 1
ATOM 2750 C CA . ALA A 1 379 ? 6.512 -17.497 37.423 1.00 51.59 379 ALA A CA 1
ATOM 2751 C C . ALA A 1 379 ? 6.835 -18.862 36.801 1.00 51.59 379 ALA A C 1
ATOM 2753 O O . ALA A 1 379 ? 6.026 -19.785 36.812 1.00 51.59 379 ALA A O 1
ATOM 2754 N N . VAL A 1 380 ? 8.032 -19.005 36.232 1.00 50.56 380 VAL A N 1
ATOM 2755 C CA . VAL A 1 380 ? 8.469 -20.303 35.700 1.00 50.56 380 VAL A CA 1
ATOM 2756 C C . VAL A 1 380 ? 8.811 -21.226 36.878 1.00 50.56 380 VAL A C 1
ATOM 2758 O O . VAL A 1 380 ? 9.633 -20.896 37.743 1.00 50.56 380 VAL A O 1
ATOM 2761 N N . ALA A 1 381 ? 8.159 -22.384 36.946 1.00 50.50 381 ALA A N 1
ATOM 2762 C CA . ALA A 1 381 ? 8.478 -23.452 37.885 1.00 50.50 381 ALA A CA 1
ATOM 2763 C C . ALA A 1 381 ? 8.701 -24.730 37.079 1.00 50.50 381 ALA A C 1
ATOM 2765 O O . ALA A 1 381 ? 7.762 -25.292 36.537 1.00 50.50 381 ALA A O 1
ATOM 2766 N N . TYR A 1 382 ? 9.955 -25.158 36.982 1.00 50.06 382 TYR A N 1
ATOM 2767 C CA . TYR A 1 382 ? 10.357 -26.309 36.188 1.00 50.06 382 TYR A CA 1
ATOM 2768 C C . TYR A 1 382 ? 10.853 -27.418 37.116 1.00 50.06 382 TYR A C 1
ATOM 2770 O O . TYR A 1 382 ? 11.726 -27.172 37.953 1.00 50.06 382 TYR A O 1
ATOM 2778 N N . ALA A 1 383 ? 10.304 -28.623 36.975 1.00 46.28 383 ALA A N 1
ATOM 2779 C CA . ALA A 1 383 ? 10.821 -29.821 37.621 1.00 46.28 383 ALA A CA 1
ATOM 2780 C C . ALA A 1 383 ? 11.734 -30.550 36.616 1.00 46.28 383 ALA A C 1
ATOM 2782 O O . ALA A 1 383 ? 11.240 -31.215 35.713 1.00 46.28 383 ALA A O 1
ATOM 2783 N N . SER A 1 384 ? 13.064 -30.411 36.732 1.00 42.25 384 SER A N 1
ATOM 2784 C CA . SER A 1 384 ? 14.005 -31.275 35.987 1.00 42.25 384 SER A CA 1
ATOM 2785 C C . SER A 1 384 ? 14.796 -32.209 36.867 1.00 42.25 384 SER A C 1
ATOM 2787 O O . SER A 1 384 ? 15.163 -31.891 37.998 1.00 42.25 384 SER A O 1
ATOM 2789 N N . ARG A 1 385 ? 15.157 -33.324 36.225 1.00 41.06 385 ARG A N 1
ATOM 2790 C CA . ARG A 1 385 ? 16.316 -34.167 36.506 1.00 41.06 385 ARG A CA 1
ATOM 2791 C C . ARG A 1 385 ? 17.526 -33.357 36.979 1.00 41.06 385 ARG A C 1
ATOM 2793 O O . ARG A 1 385 ? 17.923 -32.385 36.343 1.00 41.06 385 ARG A O 1
ATOM 2800 N N . ARG A 1 386 ? 18.156 -33.839 38.054 1.00 35.16 386 ARG A N 1
ATOM 2801 C CA . ARG A 1 386 ? 19.522 -33.467 38.446 1.00 35.16 386 ARG A CA 1
ATOM 2802 C C . ARG A 1 386 ? 20.460 -33.614 37.239 1.00 35.16 386 ARG A C 1
ATOM 2804 O O . ARG A 1 386 ? 20.735 -34.738 36.832 1.00 35.16 386 ARG A O 1
ATOM 2811 N N . ALA A 1 387 ? 21.007 -32.512 36.737 1.00 30.91 387 ALA A N 1
ATOM 2812 C CA . ALA A 1 387 ? 22.355 -32.533 36.182 1.00 30.91 387 ALA A CA 1
ATOM 2813 C C . ALA A 1 387 ? 23.318 -32.362 37.366 1.00 30.91 387 ALA A C 1
ATOM 2815 O O . ALA A 1 387 ? 23.158 -31.440 38.167 1.00 30.91 387 ALA A O 1
ATOM 2816 N N . ALA A 1 388 ? 24.254 -33.296 37.538 1.00 26.41 388 ALA A N 1
ATOM 2817 C CA . ALA A 1 388 ? 25.304 -33.191 38.544 1.00 26.41 388 ALA A CA 1
ATOM 2818 C C . ALA A 1 388 ? 26.165 -31.952 38.246 1.00 26.41 388 ALA A C 1
ATOM 2820 O O . ALA A 1 388 ? 26.728 -31.837 37.162 1.00 26.41 388 ALA A O 1
ATOM 2821 N N . THR A 1 389 ? 26.245 -31.016 39.187 1.00 23.70 389 THR A N 1
ATOM 2822 C CA . THR A 1 389 ? 27.169 -29.876 39.137 1.00 23.70 389 THR A CA 1
ATOM 2823 C C . THR A 1 389 ? 28.604 -30.361 39.362 1.00 23.70 389 THR A C 1
ATOM 2825 O O . THR A 1 389 ? 28.847 -30.944 40.420 1.00 23.70 389 THR A O 1
ATOM 2828 N N . PRO A 1 390 ? 29.568 -30.109 38.458 1.00 27.12 390 PRO A N 1
ATOM 2829 C CA . PRO A 1 390 ? 30.965 -30.025 38.854 1.00 27.12 390 PRO A CA 1
ATOM 2830 C C . PRO A 1 390 ? 31.212 -28.649 39.494 1.00 27.12 390 PRO A C 1
ATOM 2832 O O . PRO A 1 390 ? 30.778 -27.625 38.966 1.00 27.12 390 PRO A O 1
ATOM 2835 N N . GLU A 1 391 ? 31.864 -28.631 40.655 1.00 28.70 391 GLU A N 1
ATOM 2836 C CA . GLU A 1 391 ? 32.352 -27.407 41.297 1.00 28.70 391 GLU A CA 1
ATOM 2837 C C . GLU A 1 391 ? 33.387 -26.717 40.400 1.00 28.70 391 GLU A C 1
ATOM 2839 O O . GLU A 1 391 ? 34.327 -27.361 39.935 1.00 28.70 391 GLU A O 1
ATOM 2844 N N . VAL A 1 392 ? 33.235 -25.408 40.180 1.00 26.56 392 VAL A N 1
ATOM 2845 C CA . VAL A 1 392 ? 34.283 -24.562 39.595 1.00 26.56 392 VAL A CA 1
ATOM 2846 C C . VAL A 1 392 ? 34.354 -23.257 40.392 1.00 26.56 392 VAL A C 1
ATOM 2848 O O . VAL A 1 392 ? 33.391 -22.491 40.441 1.00 26.56 392 VAL A O 1
ATOM 2851 N N . GLU A 1 393 ? 35.495 -23.043 41.049 1.00 26.16 393 GLU A N 1
ATOM 2852 C CA . GLU A 1 393 ? 35.888 -21.793 41.711 1.00 26.16 393 GLU A CA 1
ATOM 2853 C C . GLU A 1 393 ? 36.065 -20.634 40.707 1.00 26.16 393 GLU A C 1
ATOM 2855 O O . GLU A 1 393 ? 36.397 -20.867 39.542 1.00 26.16 393 GLU A O 1
ATOM 2860 N N . PRO A 1 394 ? 35.897 -19.365 41.128 1.00 26.17 394 PRO A N 1
ATOM 2861 C CA . PRO A 1 394 ? 36.012 -18.229 40.226 1.00 26.17 394 PRO A CA 1
ATOM 2862 C C . PRO A 1 394 ? 37.481 -17.826 40.029 1.00 26.17 394 PRO A C 1
ATOM 2864 O O . PRO A 1 394 ? 38.145 -17.410 40.978 1.00 26.17 394 PRO A O 1
ATOM 2867 N N . ALA A 1 395 ? 37.974 -17.846 38.787 1.00 27.03 395 ALA A N 1
ATOM 2868 C CA . ALA A 1 395 ? 39.284 -17.287 38.451 1.00 27.03 395 ALA A CA 1
ATOM 2869 C C . ALA A 1 395 ? 39.254 -16.382 37.202 1.00 27.03 395 ALA A C 1
ATOM 2871 O O . ALA A 1 395 ? 38.951 -16.821 36.101 1.00 27.03 395 ALA A O 1
ATOM 2872 N N . ALA A 1 396 ? 39.589 -15.111 37.463 1.00 26.50 396 ALA A N 1
ATOM 2873 C CA . ALA A 1 396 ? 40.405 -14.137 36.720 1.00 26.50 396 ALA A CA 1
ATOM 2874 C C . ALA A 1 396 ? 40.292 -13.921 35.186 1.00 26.50 396 ALA A C 1
ATOM 2876 O O . ALA A 1 396 ? 40.164 -14.816 34.365 1.00 26.50 396 ALA A O 1
ATOM 2877 N N . ARG A 1 397 ? 40.438 -12.637 34.825 1.00 28.09 397 ARG A N 1
ATOM 2878 C CA . ARG A 1 397 ? 40.394 -12.022 33.485 1.00 28.09 397 ARG A CA 1
ATOM 2879 C C . ARG A 1 397 ? 41.632 -12.277 32.599 1.00 28.09 397 ARG A C 1
ATOM 2881 O O . ARG A 1 397 ? 42.741 -12.060 33.075 1.00 28.09 397 ARG A O 1
ATOM 2888 N N . MET A 1 398 ? 41.341 -12.417 31.289 1.00 28.31 398 MET A N 1
ATOM 2889 C CA . MET A 1 398 ? 42.113 -12.078 30.053 1.00 28.31 398 MET A CA 1
ATOM 2890 C C . MET A 1 398 ? 43.431 -12.847 29.774 1.00 28.31 398 MET A C 1
ATOM 2892 O O . MET A 1 398 ? 44.001 -13.344 30.740 1.00 28.31 398 MET A O 1
ATOM 2896 N N . PRO A 1 399 ? 43.995 -12.910 28.527 1.00 28.05 399 PRO A N 1
ATOM 2897 C CA . PRO A 1 399 ? 43.647 -12.269 27.225 1.00 28.05 399 PRO A CA 1
ATOM 2898 C C . PRO A 1 399 ? 43.671 -13.199 25.954 1.00 28.05 399 PRO A C 1
ATOM 2900 O O . PRO A 1 399 ? 44.021 -14.371 26.037 1.00 28.05 399 PRO A O 1
ATOM 2903 N N . GLU A 1 400 ? 43.329 -12.659 24.765 1.00 31.73 400 GLU A N 1
ATOM 2904 C CA . GLU A 1 400 ? 43.605 -13.202 23.392 1.00 31.73 400 GLU A CA 1
ATOM 2905 C C . GLU A 1 400 ? 45.121 -13.463 23.150 1.00 31.73 400 GLU A C 1
ATOM 2907 O O . GLU A 1 400 ? 45.890 -12.723 23.777 1.00 31.73 400 GLU A O 1
ATOM 2912 N N . PRO A 1 401 ? 45.623 -14.396 22.269 1.00 29.75 401 PRO A N 1
ATOM 2913 C CA . PRO A 1 401 ? 45.456 -14.356 20.783 1.00 29.75 401 PRO A CA 1
ATOM 2914 C C . PRO A 1 401 ? 45.678 -15.659 19.916 1.00 29.75 401 PRO A C 1
ATOM 2916 O O . PRO A 1 401 ? 46.323 -16.610 20.330 1.00 29.75 401 PRO A O 1
ATOM 2919 N N . GLN A 1 402 ? 45.202 -15.608 18.652 1.00 22.11 402 GLN A N 1
ATOM 2920 C CA . GLN A 1 402 ? 45.677 -16.168 17.340 1.00 22.11 402 GLN A CA 1
ATOM 2921 C C . GLN A 1 402 ? 46.192 -17.638 17.080 1.00 22.11 402 GLN A C 1
ATOM 2923 O O . GLN A 1 402 ? 46.665 -18.318 17.980 1.00 22.11 402 GLN A O 1
ATOM 2928 N N . PRO A 1 403 ? 46.098 -18.140 15.807 1.00 33.31 403 PRO A N 1
ATOM 2929 C CA . PRO A 1 403 ? 46.080 -19.569 15.377 1.00 33.31 403 PRO A CA 1
ATOM 2930 C C . PRO A 1 403 ? 47.447 -20.026 14.771 1.00 33.31 403 PRO A C 1
ATOM 2932 O O . PRO A 1 403 ? 48.418 -19.304 14.995 1.00 33.31 403 PRO A O 1
ATOM 2935 N N . PRO A 1 404 ? 47.626 -21.079 13.911 1.00 43.69 404 PRO A N 1
ATOM 2936 C CA . PRO A 1 404 ? 46.856 -22.289 13.509 1.00 43.69 404 PRO A CA 1
ATOM 2937 C C . PRO A 1 404 ? 47.707 -23.610 13.529 1.00 43.69 404 PRO A C 1
ATOM 2939 O O . PRO A 1 404 ? 48.910 -23.537 13.761 1.00 43.69 404 PRO A O 1
ATOM 2942 N N . ARG A 1 405 ? 47.149 -24.795 13.171 1.00 23.30 405 ARG A N 1
ATOM 2943 C CA . ARG A 1 405 ? 47.701 -25.745 12.142 1.00 23.30 405 ARG A CA 1
ATOM 2944 C C . ARG A 1 405 ? 47.112 -27.180 12.123 1.00 23.30 405 ARG A C 1
ATOM 2946 O O . ARG A 1 405 ? 47.260 -27.936 13.068 1.00 23.30 405 ARG A O 1
ATOM 2953 N N . SER A 1 406 ? 46.595 -27.521 10.934 1.00 25.23 406 SER A N 1
ATOM 2954 C CA . SER A 1 406 ? 46.858 -28.694 10.065 1.00 25.23 406 SER A CA 1
ATOM 2955 C C . SER A 1 406 ? 46.608 -30.161 10.470 1.00 25.23 406 SER A C 1
ATOM 2957 O O . SER A 1 406 ? 47.143 -30.641 11.461 1.00 25.23 406 SER A O 1
ATOM 2959 N N . ALA A 1 407 ? 46.076 -30.859 9.446 1.00 24.06 407 ALA A N 1
ATOM 2960 C CA . ALA A 1 407 ? 46.359 -32.230 8.976 1.00 24.06 407 ALA A CA 1
ATOM 2961 C C . ALA A 1 407 ? 45.448 -33.342 9.542 1.00 24.06 407 ALA A C 1
ATOM 2963 O O . ALA A 1 407 ? 45.389 -33.544 10.744 1.00 24.06 407 ALA A O 1
ATOM 2964 N N . MET A 1 408 ? 44.565 -33.908 8.696 1.00 24.48 408 MET A N 1
ATOM 2965 C CA . MET A 1 408 ? 44.741 -35.171 7.925 1.00 24.48 408 MET A CA 1
ATOM 2966 C C . MET A 1 408 ? 44.663 -36.399 8.854 1.00 24.48 408 MET A C 1
ATOM 2968 O O . MET A 1 408 ? 45.262 -36.399 9.913 1.00 24.48 408 MET A O 1
ATOM 2972 N N . SER A 1 409 ? 43.958 -37.489 8.567 1.00 26.62 409 SER A N 1
ATOM 2973 C CA . SER A 1 409 ? 43.540 -38.108 7.306 1.00 26.62 409 SER A CA 1
ATOM 2974 C C . SER A 1 409 ? 42.702 -39.354 7.631 1.00 26.62 409 SER A C 1
ATOM 2976 O O . SER A 1 409 ? 42.914 -39.928 8.693 1.00 26.62 409 SER A O 1
ATOM 2978 N N . ASP A 1 410 ? 41.937 -39.823 6.635 1.00 26.62 410 ASP A N 1
ATOM 2979 C CA . ASP A 1 410 ? 41.756 -41.246 6.279 1.00 26.62 410 ASP A CA 1
ATOM 2980 C C . ASP A 1 410 ? 41.068 -42.192 7.296 1.00 26.62 410 ASP A C 1
ATOM 2982 O O . ASP A 1 410 ? 41.163 -42.047 8.500 1.00 26.62 410 ASP A O 1
ATOM 2986 N N . GLN A 1 411 ? 40.333 -43.236 6.918 1.00 26.14 411 GLN A N 1
ATOM 2987 C CA . GLN A 1 411 ? 40.192 -43.938 5.647 1.00 26.14 411 GLN A CA 1
ATOM 2988 C C . GLN A 1 411 ? 38.986 -44.887 5.741 1.00 26.14 411 GLN A C 1
ATOM 2990 O O . GLN A 1 411 ? 38.718 -45.420 6.812 1.00 26.14 411 GLN A O 1
ATOM 2995 N N . SER A 1 412 ? 38.411 -45.205 4.573 1.00 25.34 412 SER A N 1
ATOM 2996 C CA . SER A 1 412 ? 37.854 -46.518 4.173 1.00 25.34 412 SER A CA 1
ATOM 2997 C C . SER A 1 412 ? 36.702 -47.134 4.997 1.00 25.34 412 SER A C 1
ATOM 2999 O O . SER A 1 412 ? 36.720 -47.183 6.212 1.00 25.34 412 SER A O 1
ATOM 3001 N N . GLY A 1 413 ? 35.659 -47.728 4.427 1.00 24.31 413 GLY A N 1
ATOM 3002 C CA . GLY A 1 413 ? 35.439 -48.170 3.062 1.00 24.31 413 GLY A CA 1
ATOM 3003 C C . GLY A 1 413 ? 34.680 -49.500 3.086 1.00 24.31 413 GLY A C 1
ATOM 3004 O O . GLY A 1 413 ? 35.161 -50.443 3.690 1.00 24.31 413 GLY A O 1
ATOM 3005 N N . VAL A 1 414 ? 33.547 -49.541 2.366 1.00 24.44 414 VAL A N 1
ATOM 3006 C CA . VAL A 1 414 ? 33.135 -50.633 1.449 1.00 24.44 414 VAL A CA 1
ATOM 3007 C C . VAL A 1 414 ? 32.830 -51.994 2.143 1.00 24.44 414 VAL A C 1
ATOM 3009 O O . VAL A 1 414 ? 33.653 -52.563 2.832 1.00 24.44 414 VAL A O 1
ATOM 3012 N N . SER A 1 415 ? 31.688 -52.674 1.972 1.00 27.02 415 SER A N 1
ATOM 3013 C CA . SER A 1 415 ? 31.047 -53.023 0.701 1.00 27.02 415 SER A CA 1
ATOM 3014 C C . SER A 1 415 ? 29.757 -53.847 0.883 1.00 27.02 415 SER A C 1
ATOM 3016 O O . SER A 1 415 ? 29.715 -54.731 1.734 1.00 27.02 415 SER A O 1
ATOM 3018 N N . ARG A 1 416 ? 28.839 -53.662 -0.081 1.00 23.45 416 ARG A N 1
ATOM 3019 C CA . ARG A 1 416 ? 28.085 -54.673 -0.865 1.00 23.45 416 ARG A CA 1
ATOM 3020 C C . ARG A 1 416 ? 27.222 -55.709 -0.124 1.00 23.45 416 ARG A C 1
ATOM 3022 O O . ARG A 1 416 ? 27.748 -56.658 0.442 1.00 23.45 416 ARG A O 1
ATOM 3029 N N . ARG A 1 417 ? 25.928 -55.735 -0.468 1.00 24.92 417 ARG A N 1
ATOM 3030 C CA . ARG A 1 417 ? 25.370 -56.748 -1.394 1.00 24.92 417 ARG A CA 1
ATOM 3031 C C . ARG A 1 417 ? 23.872 -56.545 -1.642 1.00 24.92 417 ARG A C 1
ATOM 3033 O O . ARG A 1 417 ? 23.094 -56.531 -0.706 1.00 24.92 417 ARG A O 1
ATOM 3040 N N . ASN A 1 418 ? 23.559 -56.508 -2.934 1.00 25.88 418 ASN A N 1
ATOM 3041 C CA . ASN A 1 418 ? 22.397 -57.056 -3.636 1.00 25.88 418 ASN A CA 1
ATOM 3042 C C . ASN A 1 418 ? 20.973 -56.627 -3.208 1.00 25.88 418 ASN A C 1
ATOM 3044 O O . ASN A 1 418 ? 20.561 -56.875 -2.088 1.00 25.88 418 ASN A O 1
ATOM 3048 N N . LEU A 1 419 ? 20.196 -55.921 -4.042 1.00 21.92 419 LEU A N 1
ATOM 3049 C CA . LEU A 1 419 ? 19.718 -56.241 -5.410 1.00 21.92 419 LEU A CA 1
ATOM 3050 C C . LEU A 1 419 ? 18.503 -57.184 -5.372 1.00 21.92 419 LEU A C 1
ATOM 3052 O O . LEU A 1 419 ? 18.667 -58.346 -5.012 1.00 21.92 419 LEU A O 1
ATOM 3056 N N . PHE A 1 420 ? 17.339 -56.651 -5.781 1.00 21.36 420 PHE A N 1
ATOM 3057 C CA . PHE A 1 420 ? 16.378 -57.181 -6.776 1.00 21.36 420 PHE A CA 1
ATOM 3058 C C . PHE A 1 420 ? 14.926 -56.764 -6.456 1.00 21.36 420 PHE A C 1
ATOM 3060 O O . PHE A 1 420 ? 14.434 -57.026 -5.368 1.00 21.36 420 PHE A O 1
ATOM 3067 N N . GLN A 1 421 ? 14.319 -55.944 -7.336 1.00 24.06 421 GLN A N 1
ATOM 3068 C CA . GLN A 1 421 ? 13.263 -56.308 -8.322 1.00 24.06 421 GLN A CA 1
ATOM 3069 C C . GLN A 1 421 ? 11.849 -56.271 -7.707 1.00 24.06 421 GLN A C 1
ATOM 3071 O O . GLN A 1 421 ? 11.688 -56.559 -6.536 1.00 24.06 421 GLN A O 1
ATOM 3076 N N . LEU A 1 422 ? 10.762 -55.910 -8.394 1.00 21.52 422 LEU A N 1
ATOM 3077 C CA . LEU A 1 422 ? 10.382 -56.046 -9.807 1.00 21.52 422 LEU A CA 1
ATOM 3078 C C . LEU A 1 422 ? 9.190 -55.062 -10.028 1.00 21.52 422 LEU A C 1
ATOM 3080 O O . LEU A 1 422 ? 8.339 -54.959 -9.153 1.00 21.52 422 LEU A O 1
ATOM 3084 N N . VAL A 1 423 ? 9.226 -54.150 -11.010 1.00 24.92 423 VAL A N 1
ATOM 3085 C CA . VAL A 1 423 ? 8.535 -54.188 -12.330 1.00 24.92 423 VAL A CA 1
ATOM 3086 C C . VAL A 1 423 ? 6.997 -54.228 -12.285 1.00 24.92 423 VAL A C 1
ATOM 3088 O O . VAL A 1 423 ? 6.414 -55.139 -11.710 1.00 24.92 423 VAL A O 1
ATOM 3091 N N . GLY A 1 424 ? 6.354 -53.320 -13.036 1.00 22.52 424 GLY A N 1
ATOM 3092 C CA . GLY A 1 424 ? 4.944 -53.470 -13.415 1.00 22.52 424 GLY A CA 1
ATOM 3093 C C . GLY A 1 424 ? 4.304 -52.284 -14.144 1.00 22.52 424 GLY A C 1
ATOM 3094 O O . GLY A 1 424 ? 3.443 -51.626 -13.582 1.00 22.52 424 GLY A O 1
ATOM 3095 N N . LEU A 1 425 ? 4.728 -52.021 -15.385 1.00 24.25 425 LEU A N 1
ATOM 3096 C CA . LEU A 1 425 ? 4.128 -51.094 -16.365 1.00 24.25 425 LEU A CA 1
ATOM 3097 C C . LEU A 1 425 ? 2.603 -51.264 -16.561 1.00 24.25 425 LEU A C 1
ATOM 3099 O O . LEU A 1 425 ? 2.130 -52.395 -16.529 1.00 24.25 425 LEU A O 1
ATOM 3103 N N . SER A 1 426 ? 1.877 -50.197 -16.953 1.00 23.12 426 SER A N 1
ATOM 3104 C CA . SER A 1 426 ? 1.332 -50.016 -18.332 1.00 23.12 426 SER A CA 1
ATOM 3105 C C . SER A 1 426 ? 0.225 -48.931 -18.486 1.00 23.12 426 SER A C 1
ATOM 3107 O O . SER A 1 426 ? -0.871 -49.036 -17.958 1.00 23.12 426 SER A O 1
ATOM 3109 N N . SER A 1 427 ? 0.577 -47.871 -19.233 1.00 23.30 427 SER A N 1
ATOM 3110 C CA . SER A 1 427 ? -0.076 -47.248 -20.417 1.00 23.30 427 SER A CA 1
ATOM 3111 C C . SER A 1 427 ? -1.600 -46.974 -20.575 1.00 23.30 427 SER A C 1
ATOM 3113 O O . SER A 1 427 ? -2.396 -47.900 -20.635 1.00 23.30 427 SER A O 1
ATOM 3115 N N . LEU A 1 428 ? -1.874 -45.701 -20.952 1.00 24.25 428 LEU A N 1
ATOM 3116 C CA . LEU A 1 428 ? -2.693 -45.161 -22.081 1.00 24.25 428 LEU A CA 1
ATOM 3117 C C . LEU A 1 428 ? -4.238 -45.318 -22.140 1.00 24.25 428 LEU A C 1
ATOM 3119 O O . LEU A 1 428 ? -4.752 -46.426 -22.128 1.00 24.25 428 LEU A O 1
ATOM 3123 N N . GLY A 1 429 ? -4.941 -44.208 -22.468 1.00 22.47 429 GLY A N 1
ATOM 3124 C CA . GLY A 1 429 ? -6.132 -44.254 -23.352 1.00 22.47 429 GLY A CA 1
ATOM 3125 C C . GLY A 1 429 ? -7.295 -43.253 -23.148 1.00 22.47 429 GLY A C 1
ATOM 3126 O O . GLY A 1 429 ? -8.220 -43.531 -22.406 1.00 22.47 429 GLY A O 1
ATOM 3127 N N . ALA A 1 430 ? -7.242 -42.130 -23.878 1.00 24.08 430 ALA A N 1
ATOM 3128 C CA . ALA A 1 430 ? -8.276 -41.251 -24.482 1.00 24.08 430 ALA A CA 1
ATOM 3129 C C . ALA A 1 430 ? -9.827 -41.389 -24.276 1.00 24.08 430 ALA A C 1
ATOM 3131 O O . ALA A 1 430 ? -10.404 -42.447 -24.478 1.00 24.08 430 ALA A O 1
ATOM 3132 N N . VAL A 1 431 ? -10.461 -40.201 -24.117 1.00 27.77 431 VAL A N 1
ATOM 3133 C CA . VAL A 1 431 ? -11.685 -39.608 -24.757 1.00 27.77 431 VAL A CA 1
ATOM 3134 C C . VAL A 1 431 ? -13.062 -40.312 -24.689 1.00 27.77 431 VAL A C 1
ATOM 3136 O O . VAL A 1 431 ? -13.244 -41.409 -25.200 1.00 27.77 431 VAL A O 1
ATOM 3139 N N . GLY A 1 432 ? -14.097 -39.565 -24.252 1.00 22.42 432 GLY A N 1
ATOM 3140 C CA . GLY A 1 432 ? -15.515 -39.861 -24.534 1.00 22.42 432 GLY A CA 1
ATOM 3141 C C . GLY A 1 432 ? -16.517 -38.831 -23.974 1.00 22.42 432 GLY A C 1
ATOM 3142 O O . GLY A 1 432 ? -16.519 -38.549 -22.783 1.00 22.42 432 GLY A O 1
ATOM 3143 N N . VAL A 1 433 ? -17.361 -38.278 -24.852 1.00 25.19 433 VAL A N 1
ATOM 3144 C CA . VAL A 1 433 ? -18.452 -37.299 -24.632 1.00 25.19 433 VAL A CA 1
ATOM 3145 C C . VAL A 1 433 ? -19.778 -38.024 -24.329 1.00 25.19 433 VAL A C 1
ATOM 3147 O O . VAL A 1 433 ? -20.019 -39.075 -24.916 1.00 25.19 433 VAL A O 1
ATOM 3150 N N . GLY A 1 434 ? -20.687 -37.450 -23.524 1.00 22.25 434 GLY A N 1
ATOM 3151 C CA . GLY A 1 434 ? -22.096 -37.894 -23.468 1.00 22.25 434 GLY A CA 1
ATOM 3152 C C . GLY A 1 434 ? -22.896 -37.379 -22.265 1.00 22.25 434 GLY A C 1
ATOM 3153 O O . GLY A 1 434 ? -22.385 -37.345 -21.158 1.00 22.25 434 GLY A O 1
ATOM 3154 N N . ALA A 1 435 ? -24.137 -36.950 -22.501 1.00 22.80 435 ALA A N 1
ATOM 3155 C CA . ALA A 1 435 ? -24.957 -36.057 -21.671 1.00 22.80 435 ALA A CA 1
ATOM 3156 C C . ALA A 1 435 ? -26.131 -36.738 -20.914 1.00 22.80 435 ALA A C 1
ATOM 3158 O O . ALA A 1 435 ? -26.376 -37.924 -21.107 1.00 22.80 435 ALA A O 1
ATOM 3159 N N . LEU A 1 436 ? -26.922 -35.893 -20.208 1.00 23.59 436 LEU A N 1
ATOM 3160 C CA . LEU A 1 436 ? -28.291 -36.054 -19.635 1.00 23.59 436 LEU A CA 1
ATOM 3161 C C . LEU A 1 436 ? -28.342 -36.542 -18.164 1.00 23.59 436 LEU A C 1
ATOM 3163 O O . LEU A 1 436 ? -27.720 -37.535 -17.831 1.00 23.59 436 LEU A O 1
ATOM 3167 N N . GLY A 1 437 ? -29.072 -35.946 -17.209 1.00 22.86 437 GLY A N 1
ATOM 3168 C CA . GLY A 1 437 ? -29.978 -34.795 -17.197 1.00 22.86 437 GLY A CA 1
ATOM 3169 C C . GLY A 1 437 ? -30.598 -34.556 -15.795 1.00 22.86 437 GLY A C 1
ATOM 3170 O O . GLY A 1 437 ? -30.747 -35.481 -15.010 1.00 22.86 437 GLY A O 1
ATOM 3171 N N . SER A 1 438 ? -30.922 -33.283 -15.534 1.00 24.22 438 SER A N 1
ATOM 3172 C CA . SER A 1 438 ? -31.970 -32.680 -14.674 1.00 24.22 438 SER A CA 1
ATOM 3173 C C . SER A 1 438 ? -32.232 -33.070 -13.197 1.00 24.22 438 SER A C 1
ATOM 3175 O O . SER A 1 438 ? -32.660 -34.176 -12.890 1.00 24.22 438 SER A O 1
ATOM 3177 N N . ALA A 1 439 ? -32.267 -31.987 -12.398 1.00 23.31 439 ALA A N 1
ATOM 3178 C CA . ALA A 1 439 ? -33.265 -31.594 -11.382 1.00 23.31 439 ALA A CA 1
ATOM 3179 C C . ALA A 1 439 ? -33.076 -32.020 -9.909 1.00 23.31 439 ALA A C 1
ATOM 3181 O O . ALA A 1 439 ? -33.373 -33.141 -9.524 1.00 23.31 439 ALA A O 1
ATOM 3182 N N . CYS A 1 440 ? -32.709 -31.046 -9.061 1.00 23.28 440 CYS A N 1
ATOM 3183 C CA . CYS A 1 440 ? -33.607 -30.422 -8.071 1.00 23.28 440 CYS A CA 1
ATOM 3184 C C . CYS A 1 440 ? -32.939 -29.167 -7.454 1.00 23.28 440 CYS A C 1
ATOM 3186 O O . CYS A 1 440 ? -31.741 -29.153 -7.193 1.00 23.28 440 CYS A O 1
ATOM 3188 N N . ALA A 1 441 ? -33.720 -28.093 -7.297 1.00 24.94 441 ALA A N 1
ATOM 3189 C CA . ALA A 1 441 ? -33.307 -26.730 -6.933 1.00 24.94 441 ALA A CA 1
ATOM 3190 C C . ALA A 1 441 ? -32.743 -26.576 -5.501 1.00 24.94 441 ALA A C 1
ATOM 3192 O O . ALA A 1 441 ? -33.144 -27.337 -4.621 1.00 24.94 441 ALA A O 1
ATOM 3193 N N . PRO A 1 442 ? -31.921 -25.543 -5.206 1.00 27.61 442 PRO A N 1
ATOM 3194 C CA . PRO A 1 442 ? -31.624 -25.160 -3.835 1.00 27.61 442 PRO A CA 1
ATOM 3195 C C . PRO A 1 442 ? -32.578 -24.082 -3.307 1.00 27.61 442 PRO A C 1
ATOM 3197 O O . PRO A 1 442 ? -32.992 -23.153 -4.000 1.00 27.61 442 PRO A O 1
ATOM 3200 N N . ALA A 1 443 ? -32.909 -24.264 -2.034 1.00 23.50 443 ALA A N 1
ATOM 3201 C CA . ALA A 1 443 ? -33.860 -23.520 -1.237 1.00 23.50 443 ALA A CA 1
ATOM 3202 C C . ALA A 1 443 ? -33.444 -22.067 -0.948 1.00 23.50 443 ALA A C 1
ATOM 3204 O O . ALA A 1 443 ? -32.291 -21.762 -0.652 1.00 23.50 443 ALA A O 1
ATOM 3205 N N . THR A 1 444 ? -34.442 -21.188 -0.934 1.00 24.30 444 THR A N 1
ATOM 3206 C CA . THR A 1 444 ? -34.408 -19.852 -0.328 1.00 24.30 444 THR A CA 1
ATOM 3207 C C . THR A 1 444 ? -34.309 -19.934 1.202 1.00 24.30 444 THR A C 1
ATOM 3209 O O . THR A 1 444 ? -35.152 -20.608 1.806 1.00 24.30 444 THR A O 1
ATOM 3212 N N . PRO A 1 445 ? -33.409 -19.192 1.872 1.00 28.38 445 PRO A N 1
ATOM 3213 C CA . PRO A 1 445 ? -33.507 -18.969 3.308 1.00 28.38 445 PRO A CA 1
ATOM 3214 C C . PRO A 1 445 ? -34.445 -17.788 3.592 1.00 28.38 445 PRO A C 1
ATOM 3216 O O . PRO A 1 445 ? -34.174 -16.650 3.215 1.00 28.38 445 PRO A O 1
ATOM 3219 N N . LYS A 1 446 ? -35.552 -18.066 4.287 1.00 26.33 446 LYS A N 1
ATOM 3220 C CA . LYS A 1 446 ? -36.336 -17.064 5.019 1.00 26.33 446 LYS A CA 1
ATOM 3221 C C . LYS A 1 446 ? -35.624 -16.753 6.339 1.00 26.33 446 LYS A C 1
ATOM 3223 O O . LYS A 1 446 ? -35.414 -17.664 7.134 1.00 26.33 446 LYS A O 1
ATOM 3228 N N . SER A 1 447 ? -35.390 -15.479 6.629 1.00 26.89 447 SER A N 1
ATOM 3229 C CA . SER A 1 447 ? -35.365 -14.966 8.002 1.00 26.89 447 SER A CA 1
ATOM 3230 C C . SER A 1 447 ? -36.303 -13.758 8.092 1.00 26.89 447 SER A C 1
ATOM 3232 O O . SER A 1 447 ? -36.339 -12.900 7.214 1.00 26.89 447 SER A O 1
ATOM 3234 N N . ALA A 1 448 ? -37.168 -13.792 9.106 1.00 27.06 448 ALA A N 1
ATOM 3235 C CA . ALA A 1 448 ? -38.295 -12.890 9.315 1.00 27.06 448 ALA A CA 1
ATOM 3236 C C . ALA A 1 448 ? -37.866 -11.547 9.953 1.00 27.06 448 ALA A C 1
ATOM 3238 O O . ALA A 1 448 ? -36.804 -11.482 10.577 1.00 27.06 448 ALA A O 1
ATOM 3239 N N . PRO A 1 449 ? -38.685 -10.484 9.827 1.00 29.72 449 PRO A N 1
ATOM 3240 C CA . PRO A 1 449 ? -38.316 -9.125 10.201 1.00 29.72 449 PRO A CA 1
ATOM 3241 C C . PRO A 1 449 ? -38.544 -8.852 11.694 1.00 29.72 449 PRO A C 1
ATOM 3243 O O . PRO A 1 449 ? -39.634 -9.065 12.224 1.00 29.72 449 PRO A O 1
ATOM 3246 N N . GLY A 1 450 ? -37.518 -8.327 12.364 1.00 26.27 450 GLY A N 1
ATOM 3247 C CA . GLY A 1 450 ? -37.640 -7.711 13.683 1.00 26.27 450 GLY A CA 1
ATOM 3248 C C . GLY A 1 450 ? -38.103 -6.262 13.544 1.00 26.27 450 GLY A C 1
ATOM 3249 O O . GLY A 1 450 ? -37.422 -5.438 12.942 1.00 26.27 450 GLY A O 1
ATOM 3250 N N . SER A 1 451 ? -39.277 -5.961 14.086 1.00 28.19 451 SER A N 1
ATOM 3251 C CA . SER A 1 451 ? -39.902 -4.642 14.101 1.00 28.19 451 SER A CA 1
ATOM 3252 C C . SER A 1 451 ? -39.181 -3.665 15.032 1.00 28.19 451 SER A C 1
ATOM 3254 O O . SER A 1 451 ? -39.274 -3.840 16.245 1.00 28.19 451 SER A O 1
ATOM 3256 N N . HIS A 1 452 ? -38.591 -2.589 14.500 1.00 30.64 452 HIS A N 1
ATOM 3257 C CA . HIS A 1 452 ? -38.331 -1.336 15.225 1.00 30.64 452 HIS A CA 1
ATOM 3258 C C . HIS A 1 452 ? -38.689 -0.126 14.337 1.00 30.64 452 HIS A C 1
ATOM 3260 O O . HIS A 1 452 ? -38.014 0.139 13.353 1.00 30.64 452 HIS A O 1
ATOM 3266 N N . GLY A 1 453 ? -39.769 0.570 14.719 1.00 26.17 453 GLY A N 1
ATOM 3267 C CA . GLY A 1 453 ? -39.911 2.035 14.721 1.00 26.17 453 GLY A CA 1
ATOM 3268 C C . GLY A 1 453 ? -39.856 2.829 13.408 1.00 26.17 453 GLY A C 1
ATOM 3269 O O . GLY A 1 453 ? -38.777 3.092 12.905 1.00 26.17 453 GLY A O 1
ATOM 3270 N N . ALA A 1 454 ? -41.028 3.337 12.997 1.00 27.34 454 ALA A N 1
ATOM 3271 C CA . ALA A 1 454 ? -41.286 4.528 12.167 1.00 27.34 454 ALA A CA 1
ATOM 3272 C C . ALA A 1 454 ? -40.603 4.637 10.781 1.00 27.34 454 ALA A C 1
ATOM 3274 O O . ALA A 1 454 ? -39.398 4.806 10.639 1.00 27.34 454 ALA A O 1
ATOM 3275 N N . ALA A 1 455 ? -41.439 4.624 9.739 1.00 35.50 455 ALA A N 1
ATOM 3276 C CA . ALA A 1 455 ? -41.065 4.850 8.348 1.00 35.50 455 ALA A CA 1
ATOM 3277 C C . ALA A 1 455 ? -40.417 6.234 8.128 1.00 35.50 455 ALA A C 1
ATOM 3279 O O . ALA A 1 455 ? -41.049 7.259 8.381 1.00 35.50 455 ALA A O 1
ATOM 3280 N N . ALA A 1 456 ? -39.193 6.247 7.594 1.00 31.44 456 ALA A N 1
ATOM 3281 C CA . ALA A 1 456 ? -38.586 7.403 6.938 1.00 31.44 456 ALA A CA 1
ATOM 3282 C C . ALA A 1 456 ? -38.628 7.199 5.414 1.00 31.44 456 ALA A C 1
ATOM 3284 O O . ALA A 1 456 ? -38.480 6.081 4.916 1.00 31.44 456 ALA A O 1
ATOM 3285 N N . ALA A 1 457 ? -38.885 8.278 4.679 1.00 48.81 457 ALA A N 1
ATOM 3286 C CA . ALA A 1 457 ? -39.115 8.281 3.237 1.00 48.81 457 ALA A CA 1
ATOM 3287 C C . ALA A 1 457 ? -37.838 8.141 2.372 1.00 48.81 457 ALA A C 1
ATOM 3289 O O . ALA A 1 457 ? -37.946 8.208 1.150 1.00 48.81 457 ALA A O 1
ATOM 3290 N N . GLY A 1 458 ? -36.641 7.973 2.951 1.00 60.31 458 GLY A N 1
ATOM 3291 C CA . GLY A 1 458 ? -35.386 7.936 2.194 1.00 60.31 458 GLY A CA 1
ATOM 3292 C C . GLY A 1 458 ? -34.964 6.539 1.717 1.00 60.31 458 GLY A C 1
ATOM 3293 O O . GLY A 1 458 ? -35.370 5.494 2.241 1.00 60.31 458 GLY A O 1
ATOM 3294 N N . GLY A 1 459 ? -34.164 6.535 0.646 1.00 85.62 459 GLY A N 1
ATOM 3295 C CA . GLY A 1 459 ? -33.595 5.337 0.019 1.00 85.62 459 GLY A CA 1
ATOM 3296 C C . GLY A 1 459 ? -32.158 5.041 0.462 1.00 85.62 459 GLY A C 1
ATOM 3297 O O . GLY A 1 459 ? -31.530 5.836 1.165 1.00 85.62 459 GLY A O 1
ATOM 3298 N N . GLU A 1 460 ? -31.635 3.891 0.033 1.00 93.81 460 GLU A N 1
ATOM 3299 C CA . GLU A 1 460 ? -30.245 3.465 0.258 1.00 93.81 460 GLU A CA 1
ATOM 3300 C C . GLU A 1 460 ? -29.411 3.688 -1.014 1.00 93.81 460 GLU A C 1
ATOM 3302 O O . GLU A 1 460 ? -29.926 3.532 -2.119 1.00 93.81 460 GLU A O 1
ATOM 3307 N N . PHE A 1 461 ? -28.131 4.033 -0.862 1.00 97.12 461 PHE A N 1
ATOM 3308 C CA . PHE A 1 461 ? -27.148 4.105 -1.949 1.00 97.12 461 PHE A CA 1
ATOM 3309 C C . PHE A 1 461 ? -26.047 3.076 -1.718 1.00 97.12 461 PHE A C 1
ATOM 3311 O O . PHE A 1 461 ? -25.503 3.009 -0.617 1.00 97.12 461 PHE A O 1
ATOM 3318 N N . HIS A 1 462 ? -25.680 2.286 -2.722 1.00 97.50 462 HIS A N 1
ATOM 3319 C CA . HIS A 1 462 ? -24.644 1.264 -2.592 1.00 97.50 462 HIS A CA 1
ATOM 3320 C C . HIS A 1 462 ? -23.389 1.631 -3.396 1.00 97.50 462 HIS A C 1
ATOM 3322 O O . HIS A 1 462 ? -23.438 1.824 -4.608 1.00 97.50 462 HIS A O 1
ATOM 3328 N N . ALA A 1 463 ? -22.243 1.677 -2.725 1.00 96.19 463 ALA A N 1
ATOM 3329 C CA . ALA A 1 463 ? -20.953 2.072 -3.272 1.00 96.19 463 ALA A CA 1
ATOM 3330 C C . ALA A 1 463 ? -19.949 0.912 -3.292 1.00 96.19 463 ALA A C 1
ATOM 3332 O O . ALA A 1 463 ? -19.918 0.105 -2.365 1.00 96.19 463 ALA A O 1
ATOM 3333 N N . GLY A 1 464 ? -19.073 0.871 -4.294 1.00 93.00 464 GLY A N 1
ATOM 3334 C CA . GLY A 1 464 ? -17.865 0.044 -4.321 1.00 93.00 464 GLY A CA 1
ATOM 3335 C C . GLY A 1 464 ? -16.616 0.920 -4.268 1.00 93.00 464 GLY A C 1
ATOM 3336 O O . GLY A 1 464 ? -16.369 1.702 -5.184 1.00 93.00 464 GLY A O 1
ATOM 3337 N N . THR A 1 465 ? -15.834 0.814 -3.196 1.00 89.44 465 THR A N 1
ATOM 3338 C CA . THR A 1 465 ? -14.537 1.497 -3.069 1.00 89.44 465 THR A CA 1
ATOM 3339 C C . THR A 1 465 ? -13.664 0.780 -2.042 1.00 89.44 465 THR A C 1
ATOM 3341 O O . THR A 1 465 ? -14.133 -0.054 -1.273 1.00 89.44 465 THR A O 1
ATOM 3344 N N . LEU A 1 466 ? -12.385 1.133 -1.987 1.00 85.62 466 LEU A N 1
ATOM 3345 C CA . LEU A 1 466 ? -11.476 0.677 -0.944 1.00 85.62 466 LEU A CA 1
ATOM 3346 C C . LEU A 1 466 ? -11.604 1.540 0.310 1.00 85.62 466 LEU A C 1
ATOM 3348 O O . LEU A 1 466 ? -11.599 2.770 0.231 1.00 85.62 466 LEU A O 1
ATOM 3352 N N . TYR A 1 467 ? -11.624 0.894 1.470 1.00 87.81 467 TYR A N 1
ATOM 3353 C CA . TYR A 1 467 ? -11.309 1.514 2.751 1.00 87.81 467 TYR A CA 1
ATOM 3354 C C . TYR A 1 467 ? -10.486 0.549 3.612 1.00 87.81 467 TYR A C 1
ATOM 3356 O O . TYR A 1 467 ? -10.527 -0.675 3.450 1.00 87.81 467 TYR A O 1
ATOM 3364 N N . LEU A 1 468 ? -9.717 1.100 4.549 1.00 83.38 468 LEU A N 1
ATOM 3365 C CA . LEU A 1 468 ? -8.926 0.281 5.462 1.00 83.38 468 LEU A CA 1
ATOM 3366 C C . LEU A 1 468 ? -9.821 -0.381 6.514 1.00 83.38 468 LEU A C 1
ATOM 3368 O O . LEU A 1 468 ? -10.584 0.317 7.184 1.00 83.38 468 LEU A O 1
ATOM 3372 N N . PRO A 1 469 ? -9.738 -1.708 6.702 1.00 80.44 469 PRO A N 1
ATOM 3373 C CA . PRO A 1 469 ? -10.536 -2.375 7.717 1.00 80.44 469 PRO A CA 1
ATOM 3374 C C . PRO A 1 469 ? -10.125 -1.937 9.132 1.00 80.44 469 PRO A C 1
ATOM 3376 O O . PRO A 1 469 ? -8.962 -1.581 9.340 1.00 80.44 469 PRO A O 1
ATOM 3379 N N . PRO A 1 470 ? -11.002 -2.077 10.144 1.00 76.50 470 PRO A N 1
ATOM 3380 C CA . PRO A 1 470 ? -10.702 -1.718 11.539 1.00 76.50 470 PRO A CA 1
ATOM 3381 C C . PRO A 1 470 ? -9.415 -2.314 12.099 1.00 76.50 470 PRO A C 1
ATOM 3383 O O . PRO A 1 470 ? -8.752 -1.714 12.930 1.00 76.50 470 PRO A O 1
ATOM 3386 N N . THR A 1 471 ? -9.032 -3.508 11.641 1.00 73.50 471 THR A N 1
ATOM 3387 C CA . THR A 1 471 ? -7.804 -4.176 12.095 1.00 73.50 471 THR A CA 1
ATOM 3388 C C . THR A 1 471 ? -6.519 -3.524 11.584 1.00 73.50 471 THR A C 1
ATOM 3390 O O . THR A 1 471 ? -5.437 -3.909 12.017 1.00 73.50 471 THR A O 1
ATOM 3393 N N . GLN A 1 472 ? -6.623 -2.633 10.599 1.00 75.00 472 GLN A N 1
ATOM 3394 C CA . GLN 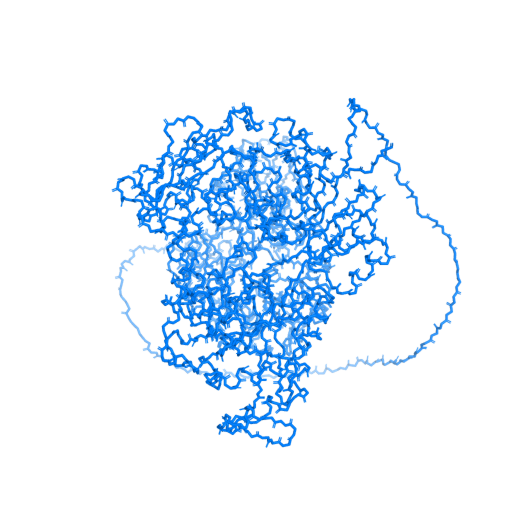A 1 472 ? -5.497 -1.975 9.940 1.00 75.00 472 GLN A CA 1
ATOM 3395 C C . GLN A 1 472 ? -5.577 -0.449 10.040 1.00 75.00 472 GLN A C 1
ATOM 3397 O O . GLN A 1 472 ? -4.541 0.197 9.927 1.00 75.00 472 GLN A O 1
ATOM 3402 N N . GLY A 1 473 ? -6.776 0.112 10.227 1.00 81.56 473 GLY A N 1
ATOM 3403 C CA . GLY A 1 473 ? -7.017 1.548 10.225 1.00 81.56 473 GLY A CA 1
ATOM 3404 C C . GLY A 1 473 ? -7.318 2.171 11.587 1.00 81.56 473 GLY A C 1
ATOM 3405 O O . GLY A 1 473 ? -7.492 1.478 12.583 1.00 81.56 473 GLY A O 1
ATOM 3406 N N . ASN A 1 474 ? -7.381 3.500 11.614 1.00 90.31 474 ASN A N 1
ATOM 3407 C CA . ASN A 1 474 ? -7.746 4.321 12.768 1.00 90.31 474 ASN A CA 1
ATOM 3408 C C . ASN A 1 474 ? -8.706 5.458 12.364 1.00 90.31 474 ASN A C 1
ATOM 3410 O O . ASN A 1 474 ? -8.891 5.740 11.176 1.00 90.31 474 ASN A O 1
ATOM 3414 N N . TYR A 1 475 ? -9.297 6.129 13.357 1.00 92.69 475 TYR A N 1
ATOM 3415 C CA . TYR A 1 475 ? -10.207 7.265 13.152 1.00 92.69 475 TYR A CA 1
ATOM 3416 C C . TYR A 1 475 ? -9.512 8.631 13.242 1.00 92.69 475 TYR A C 1
ATOM 3418 O O . TYR A 1 475 ? -10.156 9.656 13.457 1.00 92.69 475 TYR A O 1
ATOM 3426 N N . ASN A 1 476 ? -8.190 8.669 13.077 1.00 94.00 476 ASN A N 1
ATOM 3427 C CA . ASN A 1 476 ? -7.436 9.910 13.049 1.00 94.00 476 ASN A CA 1
ATOM 3428 C C . ASN A 1 476 ? -7.419 10.471 11.623 1.00 94.00 476 ASN A C 1
ATOM 3430 O O . ASN A 1 476 ? -6.677 10.012 10.756 1.00 94.00 476 ASN A O 1
ATOM 3434 N N . CYS A 1 477 ? -8.269 11.462 11.374 1.00 91.31 477 CYS A N 1
ATOM 3435 C CA . CYS A 1 477 ? -8.368 12.145 10.085 1.00 91.31 477 CYS A CA 1
ATOM 3436 C C . CYS A 1 477 ? -7.585 13.466 10.049 1.00 91.31 477 CYS A C 1
ATOM 3438 O O . CYS A 1 477 ? -7.854 14.307 9.191 1.00 91.31 477 CYS A O 1
ATOM 3440 N N . ALA A 1 478 ? -6.629 13.679 10.962 1.00 92.19 478 ALA A N 1
ATOM 3441 C CA . ALA A 1 478 ? -5.831 14.896 10.944 1.00 92.19 478 ALA A CA 1
ATOM 3442 C C . ALA A 1 478 ? -5.074 15.044 9.611 1.00 92.19 478 ALA A C 1
ATOM 3444 O O . ALA A 1 478 ? -4.500 14.090 9.081 1.00 92.19 478 ALA A O 1
ATOM 3445 N N . GLY A 1 479 ? -5.101 16.264 9.075 1.00 85.19 479 GLY A N 1
ATOM 3446 C CA . GLY A 1 479 ? -4.350 16.669 7.888 1.00 85.19 479 GLY A CA 1
ATOM 3447 C C . GLY A 1 479 ? -4.887 16.205 6.532 1.00 85.19 479 GLY A C 1
ATOM 3448 O O . GLY A 1 479 ? -4.264 16.499 5.512 1.00 85.19 479 GLY A O 1
ATOM 3449 N N . GLN A 1 480 ? -6.046 15.544 6.479 1.00 88.56 480 GLN A N 1
ATOM 3450 C CA . GLN A 1 480 ? -6.696 15.217 5.206 1.00 88.56 480 GLN A CA 1
ATOM 3451 C C . GLN A 1 480 ? -7.134 16.487 4.437 1.00 88.56 480 GLN A C 1
ATOM 3453 O O . GLN A 1 480 ? -7.434 17.512 5.059 1.00 88.56 480 GLN A O 1
ATOM 3458 N N . PRO A 1 481 ? -7.154 16.451 3.091 1.00 85.19 481 PRO A N 1
ATOM 3459 C CA . PRO A 1 481 ? -6.682 15.364 2.223 1.00 85.19 481 PRO A CA 1
ATOM 3460 C C . PRO A 1 481 ? -5.172 15.442 1.902 1.00 85.19 481 PRO A C 1
ATOM 3462 O O . PRO A 1 481 ? -4.633 14.580 1.201 1.00 85.19 481 PRO A O 1
ATOM 3465 N N . PHE A 1 482 ? -4.479 16.479 2.382 1.00 85.19 482 PHE A N 1
ATOM 3466 C CA . PHE A 1 482 ? -3.163 16.879 1.878 1.00 85.19 482 PHE A CA 1
ATOM 3467 C C . PHE A 1 482 ? -1.969 16.213 2.567 1.00 85.19 482 PHE A C 1
ATOM 3469 O O . PHE A 1 482 ? -0.980 15.897 1.906 1.00 85.19 482 PHE A O 1
ATOM 3476 N N . VAL A 1 483 ? -2.043 15.994 3.879 1.00 84.50 483 VAL A N 1
ATOM 3477 C CA . VAL A 1 483 ? -0.940 15.489 4.705 1.00 84.50 483 VAL A CA 1
ATOM 3478 C C . VAL A 1 483 ? -1.487 14.402 5.612 1.00 84.50 483 VAL A C 1
ATOM 3480 O O . VAL A 1 483 ? -2.094 14.660 6.646 1.00 84.50 483 VAL A O 1
ATOM 3483 N N . LYS A 1 484 ? -1.345 13.159 5.164 1.00 78.88 484 LYS A N 1
ATOM 3484 C CA . LYS A 1 484 ? -2.125 12.045 5.700 1.00 78.88 484 LYS A CA 1
ATOM 3485 C C . LYS A 1 484 ? -1.501 11.490 6.972 1.00 78.88 484 LYS A C 1
ATOM 3487 O O . LYS A 1 484 ? -0.342 11.073 6.961 1.00 78.88 484 LYS A O 1
ATOM 3492 N N . VAL A 1 485 ? -2.304 11.361 8.028 1.00 85.88 485 VAL A N 1
ATOM 3493 C CA . VAL A 1 485 ? -2.014 10.378 9.077 1.00 85.88 485 VAL A CA 1
ATOM 3494 C C . VAL A 1 485 ? -2.119 8.977 8.460 1.00 85.88 485 VAL A C 1
ATOM 3496 O O . VAL A 1 485 ? -3.097 8.686 7.757 1.00 85.88 485 VAL A O 1
ATOM 3499 N N . PRO A 1 486 ? -1.123 8.097 8.673 1.00 81.75 486 PRO A N 1
ATOM 3500 C CA . PRO A 1 486 ? -1.181 6.739 8.166 1.00 81.75 486 PRO A CA 1
ATOM 3501 C C . PRO A 1 486 ? -2.431 6.011 8.650 1.00 81.75 486 PRO A C 1
ATOM 3503 O O . PRO A 1 486 ? -2.827 6.092 9.812 1.00 81.75 486 PRO A O 1
ATOM 3506 N N . ASN A 1 487 ? -3.003 5.228 7.748 1.00 85.44 487 ASN A N 1
ATOM 3507 C CA . ASN A 1 487 ? -4.081 4.298 8.028 1.00 85.44 487 ASN A CA 1
ATOM 3508 C C . ASN A 1 487 ? -5.437 4.901 8.462 1.00 85.44 487 ASN A C 1
ATOM 3510 O O . ASN A 1 487 ? -6.230 4.212 9.097 1.00 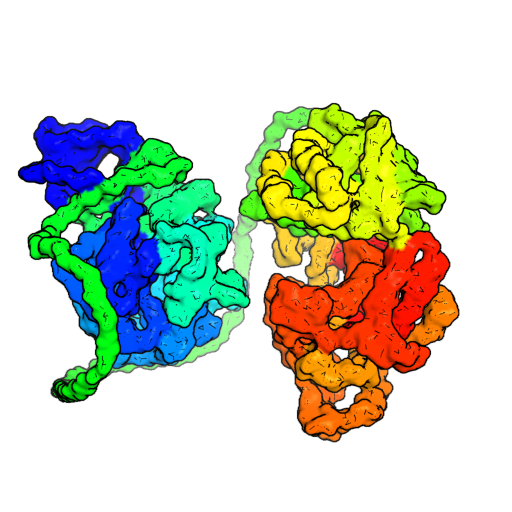85.44 487 ASN A O 1
ATOM 3514 N N . ALA A 1 488 ? -5.757 6.148 8.109 1.00 89.19 488 ALA A N 1
ATOM 3515 C CA . ALA A 1 488 ? -7.103 6.687 8.336 1.00 89.19 488 ALA A CA 1
ATOM 3516 C C . ALA A 1 488 ? -8.174 5.874 7.567 1.00 89.19 488 ALA A C 1
ATOM 3518 O O . ALA A 1 488 ? -8.075 5.699 6.349 1.00 89.19 488 ALA A O 1
ATOM 3519 N N . ILE A 1 489 ? -9.198 5.368 8.264 1.00 89.88 489 ILE A N 1
ATOM 3520 C CA . ILE A 1 489 ? -10.315 4.615 7.659 1.00 89.88 489 ILE A CA 1
ATOM 3521 C C . ILE A 1 489 ? -11.139 5.550 6.765 1.00 89.88 489 ILE A C 1
ATOM 3523 O O . ILE A 1 489 ? -11.316 6.708 7.099 1.00 89.88 489 ILE A O 1
ATOM 3527 N N . LEU A 1 490 ? -11.664 5.066 5.634 1.00 86.69 490 LEU A N 1
ATOM 3528 C CA . LEU A 1 490 ? -12.535 5.808 4.696 1.00 86.69 490 LEU A CA 1
ATOM 3529 C C . LEU A 1 490 ? -11.878 6.980 3.928 1.00 86.69 490 LEU A C 1
ATOM 3531 O O . LEU A 1 490 ? -12.240 7.218 2.780 1.00 86.69 490 LEU A O 1
ATOM 3535 N N . PHE A 1 491 ? -10.875 7.653 4.496 1.00 81.19 491 PHE A N 1
ATOM 3536 C CA . PHE A 1 491 ? -10.180 8.811 3.905 1.00 81.19 491 PHE A CA 1
ATOM 3537 C C . PHE A 1 491 ? -9.114 8.447 2.855 1.00 81.19 491 PHE A C 1
ATOM 3539 O O . PHE A 1 491 ? -8.397 9.307 2.344 1.00 81.19 491 PHE A O 1
ATOM 3546 N N . SER A 1 492 ? -9.000 7.165 2.500 1.00 66.31 492 SER A N 1
ATOM 3547 C CA . SER A 1 492 ? -8.298 6.734 1.287 1.00 66.31 492 SER A CA 1
ATOM 3548 C C . SER A 1 492 ? -9.156 6.854 0.018 1.00 66.31 492 SER A C 1
ATOM 3550 O O . SER A 1 492 ? -8.610 6.706 -1.073 1.00 66.31 492 SER A O 1
ATOM 3552 N N . GLY A 1 493 ? -10.460 7.136 0.145 1.00 74.56 493 GLY A N 1
ATOM 3553 C CA . GLY A 1 493 ? -11.396 7.353 -0.963 1.00 74.56 493 GLY A CA 1
ATOM 3554 C C . GLY A 1 493 ? -12.312 8.564 -0.740 1.00 74.56 493 GLY A C 1
ATOM 3555 O O . GLY A 1 493 ? -12.189 9.281 0.246 1.00 74.56 493 GLY A O 1
ATOM 3556 N N . ASN A 1 494 ? -13.261 8.775 -1.656 1.00 84.81 494 ASN A N 1
ATOM 3557 C CA . ASN A 1 494 ? -14.034 10.028 -1.745 1.00 84.81 494 ASN A CA 1
ATOM 3558 C C . ASN A 1 494 ? -15.194 10.137 -0.733 1.00 84.81 494 ASN A C 1
ATOM 3560 O O . ASN A 1 494 ? -15.769 11.200 -0.547 1.00 84.81 494 ASN A O 1
ATOM 3564 N N . TYR A 1 495 ? -15.573 9.037 -0.078 1.00 92.69 495 TYR A N 1
ATOM 3565 C CA . TYR A 1 495 ? -16.719 9.018 0.843 1.00 92.69 495 TYR A CA 1
ATOM 3566 C C . TYR A 1 495 ? -16.413 9.625 2.219 1.00 92.69 495 TYR A C 1
ATOM 3568 O O . TYR A 1 495 ? -17.343 9.876 2.985 1.00 92.69 495 TYR A O 1
ATOM 3576 N N . GLY A 1 496 ? -15.137 9.887 2.531 1.00 92.50 496 GLY A N 1
ATOM 3577 C CA . GLY A 1 496 ? -14.747 10.614 3.742 1.00 92.50 496 GLY A CA 1
ATOM 3578 C C . GLY A 1 496 ? -15.342 12.024 3.795 1.00 92.50 496 GLY A C 1
ATOM 3579 O O . GLY A 1 496 ? -15.728 12.482 4.868 1.00 92.50 496 GLY A O 1
ATOM 3580 N N . ASP A 1 497 ? -15.533 12.652 2.634 1.00 92.19 497 ASP A N 1
ATOM 3581 C CA . ASP A 1 497 ? -16.097 14.000 2.500 1.00 92.19 497 ASP A CA 1
ATOM 3582 C C . ASP A 1 497 ? -17.584 14.087 2.878 1.00 92.19 497 ASP A C 1
ATOM 3584 O O . ASP A 1 497 ? -18.091 15.161 3.188 1.00 92.19 497 ASP A O 1
ATOM 3588 N N . LEU A 1 498 ? -18.296 12.957 2.929 1.00 95.50 498 LEU A N 1
ATOM 3589 C CA . LEU A 1 498 ? -19.669 12.903 3.447 1.00 95.50 498 LEU A CA 1
ATOM 3590 C C . LEU A 1 498 ? -19.731 12.861 4.982 1.00 95.50 498 LEU A C 1
ATOM 3592 O O . LEU A 1 498 ? -20.809 13.022 5.558 1.00 95.50 498 LEU A O 1
ATOM 3596 N N . VAL A 1 499 ? -18.587 12.640 5.635 1.00 96.19 499 VAL A N 1
ATOM 3597 C CA . VAL A 1 499 ? -18.437 12.585 7.095 1.00 96.19 499 VAL A CA 1
ATOM 3598 C C . VAL A 1 499 ? -17.735 13.847 7.600 1.00 96.19 499 VAL A C 1
ATOM 3600 O O . VAL A 1 499 ? -18.237 14.515 8.502 1.00 96.19 499 VAL A O 1
ATOM 3603 N N . MET A 1 500 ? -16.602 14.213 6.999 1.00 94.56 500 MET A N 1
ATOM 3604 C CA . MET A 1 500 ? -15.803 15.384 7.369 1.00 94.56 500 MET A CA 1
ATOM 3605 C C . MET A 1 500 ? -15.695 16.324 6.174 1.00 94.56 500 MET A C 1
ATOM 3607 O O . MET A 1 500 ? -14.967 16.039 5.231 1.00 94.56 500 MET A O 1
ATOM 3611 N N . LEU A 1 501 ? -16.405 17.448 6.205 1.00 94.38 501 LEU A N 1
ATOM 3612 C CA . LEU A 1 501 ? -16.427 18.392 5.088 1.00 94.38 501 LEU A CA 1
ATOM 3613 C C . LEU A 1 501 ? -15.216 19.345 5.095 1.00 94.38 501 LEU A C 1
ATOM 3615 O O . LEU A 1 501 ? -14.772 19.768 6.171 1.00 94.38 501 LEU A O 1
ATOM 3619 N N . PRO A 1 502 ? -14.704 19.731 3.913 1.00 95.25 502 PRO A N 1
ATOM 3620 C CA . PRO A 1 502 ? -13.889 20.928 3.767 1.00 95.25 502 PRO A CA 1
ATOM 3621 C C . PRO A 1 502 ? -14.748 22.200 3.817 1.00 95.25 502 PRO A C 1
ATOM 3623 O O . PRO A 1 502 ? -15.981 22.148 3.796 1.00 95.25 502 PRO A O 1
ATOM 3626 N N . SER A 1 503 ? -14.107 23.370 3.843 1.00 97.12 503 SER A N 1
ATOM 3627 C CA . SER A 1 503 ? -14.821 24.649 3.750 1.00 97.12 503 SER A CA 1
ATOM 3628 C C . SER A 1 503 ? -15.491 24.847 2.391 1.00 97.12 503 SER A C 1
ATOM 3630 O O . SER A 1 503 ? -16.572 25.436 2.345 1.00 97.12 503 SER A O 1
ATOM 3632 N N . ALA A 1 504 ? -14.880 24.360 1.308 1.00 95.69 504 ALA A N 1
ATOM 3633 C CA . ALA A 1 504 ? -15.395 24.467 -0.051 1.00 95.69 504 ALA A CA 1
ATOM 3634 C C . ALA A 1 504 ? -14.893 23.341 -0.977 1.00 95.69 504 ALA A C 1
ATOM 3636 O O . ALA A 1 504 ? -13.814 22.771 -0.778 1.00 95.69 504 ALA A O 1
ATOM 3637 N N . PHE A 1 505 ? -15.661 23.078 -2.035 1.00 92.56 505 PHE A N 1
ATOM 3638 C CA . PHE A 1 505 ? -15.271 22.233 -3.169 1.00 92.56 505 PHE A CA 1
ATOM 3639 C C . PHE A 1 505 ? -15.028 23.087 -4.411 1.00 92.56 505 PHE A C 1
ATOM 3641 O O . PHE A 1 505 ? -15.594 24.174 -4.540 1.00 92.56 505 PHE A O 1
ATOM 3648 N N . TYR A 1 506 ? -14.165 22.622 -5.309 1.00 89.25 506 TYR A N 1
ATOM 3649 C CA . TYR A 1 506 ? -13.778 23.379 -6.496 1.00 89.25 506 TYR A CA 1
ATOM 3650 C C . TYR A 1 506 ? -14.416 22.816 -7.763 1.00 89.25 506 TYR A C 1
ATOM 3652 O O . TYR A 1 506 ? -14.259 21.637 -8.076 1.00 89.25 506 TYR A O 1
ATOM 3660 N N . HIS A 1 507 ? -15.064 23.692 -8.527 1.00 87.12 507 HIS A N 1
ATOM 3661 C CA . HIS A 1 507 ? -15.581 23.382 -9.853 1.00 87.12 507 HIS A CA 1
ATOM 3662 C C . HIS A 1 507 ? -14.533 23.715 -10.912 1.00 87.12 507 HIS A C 1
ATOM 3664 O O . HIS A 1 507 ? -14.256 24.883 -11.200 1.00 87.12 507 HIS A O 1
ATOM 3670 N N . TRP A 1 508 ? -13.939 22.683 -11.503 1.00 81.38 508 TRP A N 1
ATOM 3671 C CA . TRP A 1 508 ? -12.715 22.798 -12.297 1.00 81.38 508 TRP A CA 1
ATOM 3672 C C . TRP A 1 508 ? -12.931 23.478 -13.645 1.00 81.38 508 TRP A C 1
ATOM 3674 O O . TRP A 1 508 ? -12.078 24.239 -14.103 1.00 81.38 508 TRP A O 1
ATOM 3684 N N . LYS A 1 509 ? -14.092 23.250 -14.264 1.00 77.44 509 LYS A N 1
ATOM 3685 C CA . LYS A 1 509 ? -14.453 23.871 -15.542 1.00 77.44 509 LYS A CA 1
ATOM 3686 C C . LYS A 1 509 ? -14.762 25.361 -15.388 1.00 77.44 509 LYS A C 1
ATOM 3688 O O . LYS A 1 509 ? -14.378 26.158 -16.238 1.00 77.44 509 LYS A O 1
ATOM 3693 N N . GLN A 1 510 ? -15.482 25.726 -14.330 1.00 81.06 510 GLN A N 1
ATOM 3694 C CA . GLN A 1 510 ? -15.908 27.098 -14.042 1.00 81.06 510 GLN A CA 1
ATOM 3695 C C . GLN A 1 510 ? -14.820 27.903 -13.329 1.00 81.06 510 GLN A C 1
ATOM 3697 O O . GLN A 1 510 ? -14.867 29.129 -13.345 1.00 81.06 510 GLN A O 1
ATOM 3702 N N . GLN A 1 511 ? -13.844 27.218 -12.733 1.00 80.56 511 GLN A N 1
ATOM 3703 C CA . GLN A 1 511 ? -12.789 27.790 -11.905 1.00 80.56 511 GLN A CA 1
ATOM 3704 C C . GLN A 1 511 ? -13.317 28.551 -10.680 1.00 80.56 511 GLN A C 1
ATOM 3706 O O . GLN A 1 511 ? -12.798 29.604 -10.311 1.00 80.56 511 GLN A O 1
ATOM 3711 N N . THR A 1 512 ? -14.353 28.011 -10.036 1.00 88.50 512 THR A N 1
ATOM 3712 C CA . THR A 1 512 ? -15.047 28.639 -8.900 1.00 88.50 512 THR A CA 1
ATOM 3713 C C . THR A 1 512 ? -15.161 27.697 -7.710 1.00 88.50 512 THR A C 1
ATOM 3715 O O . THR A 1 512 ? -15.267 26.484 -7.884 1.00 88.50 512 THR A O 1
ATOM 3718 N N . TRP A 1 513 ? -15.212 28.260 -6.504 1.00 92.94 513 TRP A N 1
ATOM 3719 C CA . TRP A 1 513 ? -15.466 27.517 -5.271 1.00 92.94 513 TRP A CA 1
ATOM 3720 C C . TRP A 1 513 ? -16.956 27.489 -4.925 1.00 92.94 513 TRP A C 1
ATOM 3722 O O . TRP A 1 513 ? -17.607 28.534 -4.922 1.00 92.94 513 TRP A O 1
ATOM 3732 N N . ASP A 1 514 ? -17.468 26.309 -4.581 1.00 93.62 514 ASP A N 1
ATOM 3733 C CA . ASP A 1 514 ? -18.773 26.128 -3.942 1.00 93.62 514 ASP A CA 1
ATOM 3734 C C . ASP A 1 514 ? -18.586 26.029 -2.423 1.00 93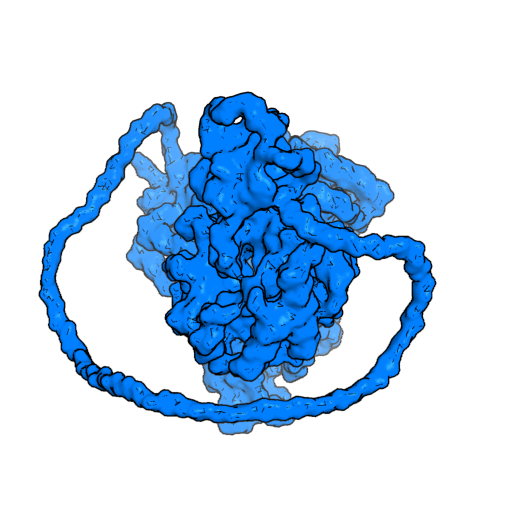.62 514 ASP A C 1
ATOM 3736 O O . ASP A 1 514 ? -17.797 25.213 -1.940 1.00 93.62 514 ASP A O 1
ATOM 3740 N N . LEU A 1 515 ? -19.264 26.899 -1.668 1.00 96.19 515 LEU A N 1
ATOM 3741 C CA . LEU A 1 515 ? -18.982 27.148 -0.252 1.00 96.19 515 LEU A CA 1
ATOM 3742 C C . LEU A 1 515 ? -19.894 26.332 0.674 1.00 96.19 515 LEU A C 1
ATOM 3744 O O . LEU A 1 515 ? -21.124 26.424 0.635 1.00 96.19 515 LEU A O 1
ATOM 3748 N N . TYR A 1 516 ? -19.274 25.561 1.567 1.00 95.31 516 TYR A N 1
ATOM 3749 C CA . TYR A 1 516 ? -19.946 24.606 2.446 1.00 95.31 516 TYR A CA 1
ATOM 3750 C C . TYR A 1 516 ? -19.973 25.101 3.887 1.00 95.31 516 TYR A C 1
ATOM 3752 O O . TYR A 1 516 ? -21.021 25.545 4.355 1.00 95.31 516 TYR A O 1
ATOM 3760 N N . LEU A 1 517 ? -18.831 25.069 4.579 1.00 97.12 517 LEU A N 1
ATOM 3761 C CA . LEU A 1 517 ? -18.748 25.428 6.003 1.00 97.12 517 LEU A CA 1
ATOM 3762 C C . LEU A 1 517 ? -18.554 26.934 6.246 1.00 97.12 517 LEU A C 1
ATOM 3764 O O . LEU A 1 517 ? -18.470 27.377 7.390 1.00 97.12 517 LEU A O 1
ATOM 3768 N N . ILE A 1 518 ? -18.454 27.723 5.178 1.00 98.12 518 ILE A N 1
ATOM 3769 C CA . ILE A 1 518 ? -18.137 29.152 5.231 1.00 98.12 518 ILE A CA 1
ATOM 3770 C C . ILE A 1 518 ? -19.144 29.948 4.403 1.00 98.12 518 ILE A C 1
ATOM 3772 O O . ILE A 1 518 ? -19.677 29.438 3.419 1.00 98.12 518 ILE A O 1
ATOM 3776 N N . ASP A 1 519 ? -19.396 31.189 4.802 1.00 97.81 519 ASP A N 1
ATOM 3777 C CA . ASP A 1 519 ? -20.205 32.144 4.038 1.00 97.81 519 ASP A CA 1
ATOM 3778 C C . ASP A 1 519 ? -19.364 32.904 3.015 1.00 97.81 519 ASP A C 1
ATOM 3780 O O . ASP A 1 519 ? -19.844 33.243 1.935 1.00 97.81 519 ASP A O 1
ATOM 3784 N N . SER A 1 520 ? -18.101 33.190 3.344 1.00 98.00 520 SER A N 1
ATOM 3785 C CA . SER A 1 520 ? -17.205 33.902 2.437 1.00 98.00 520 SER A CA 1
ATOM 3786 C C . SER A 1 520 ? -15.732 33.676 2.760 1.00 98.00 520 SER A C 1
ATOM 3788 O O . SER A 1 520 ? -15.364 33.272 3.866 1.00 98.00 520 SER A O 1
ATOM 3790 N N . TYR A 1 521 ? -14.885 33.980 1.780 1.00 97.62 521 TYR A N 1
ATOM 3791 C CA . TYR A 1 521 ? -13.448 34.126 1.946 1.00 97.62 521 TYR A CA 1
ATOM 3792 C C . TYR A 1 521 ? -12.962 35.328 1.129 1.00 97.62 521 TYR A C 1
ATOM 3794 O O . TYR A 1 521 ? -13.550 35.675 0.102 1.00 97.62 521 TYR A O 1
ATOM 3802 N N . LYS A 1 522 ? -11.899 35.992 1.582 1.00 96.88 522 LYS A N 1
ATOM 3803 C CA . LYS A 1 522 ? -11.330 37.160 0.903 1.00 96.88 522 LYS A CA 1
ATOM 3804 C C . LYS A 1 522 ? -9.825 37.239 1.112 1.00 96.88 522 LYS A C 1
ATOM 3806 O O . LYS A 1 522 ? -9.370 37.153 2.248 1.00 96.88 522 LYS A O 1
ATOM 3811 N N . LEU A 1 523 ? -9.081 37.477 0.033 1.00 95.06 523 LEU A N 1
ATOM 3812 C CA . LEU A 1 523 ? -7.677 37.875 0.094 1.00 95.06 523 LEU A CA 1
ATOM 3813 C C . LEU A 1 523 ? -7.564 39.401 0.204 1.00 95.06 523 LEU A C 1
ATOM 3815 O O . LEU A 1 523 ? -8.122 40.135 -0.614 1.00 95.06 523 LEU A O 1
ATOM 3819 N N . ASP A 1 524 ? -6.833 39.881 1.204 1.00 94.38 524 ASP A N 1
ATOM 3820 C CA . ASP A 1 524 ? -6.310 41.244 1.232 1.00 94.38 524 ASP A CA 1
ATOM 3821 C C . ASP A 1 524 ? -4.930 41.263 0.564 1.00 94.38 524 ASP A C 1
ATOM 3823 O O . ASP A 1 524 ? -3.956 40.718 1.088 1.00 94.38 524 ASP A O 1
ATOM 3827 N N . ASP A 1 525 ? -4.841 41.888 -0.609 1.00 86.75 525 ASP A N 1
ATOM 3828 C CA . ASP A 1 525 ? -3.596 41.972 -1.368 1.00 86.75 525 ASP A CA 1
ATOM 3829 C C . ASP A 1 525 ? -2.520 42.830 -0.695 1.00 86.75 525 ASP A C 1
ATOM 3831 O O . ASP A 1 525 ? -1.336 42.617 -0.961 1.00 86.75 525 ASP A O 1
ATOM 3835 N N . ALA A 1 526 ? -2.877 43.798 0.148 1.00 89.94 526 ALA A N 1
ATOM 3836 C CA . ALA A 1 526 ? -1.896 44.643 0.817 1.00 89.94 526 ALA A CA 1
ATOM 3837 C C . ALA A 1 526 ? -1.209 43.879 1.952 1.00 89.94 526 ALA A C 1
ATOM 3839 O O . ALA A 1 526 ? 0.013 43.950 2.092 1.00 89.94 526 ALA A O 1
ATOM 3840 N N . THR A 1 527 ? -1.979 43.116 2.729 1.00 91.88 527 THR A N 1
ATOM 3841 C CA . THR A 1 527 ? -1.452 42.352 3.870 1.00 91.88 527 THR A CA 1
ATOM 3842 C C . THR A 1 527 ? -1.108 40.905 3.529 1.00 91.88 527 THR A C 1
ATOM 3844 O O . THR A 1 527 ? -0.502 40.221 4.349 1.00 91.88 527 THR A O 1
ATOM 3847 N N . LYS A 1 528 ? -1.484 40.434 2.331 1.00 94.38 528 LYS A N 1
ATOM 3848 C CA . LYS A 1 528 ? -1.369 39.034 1.890 1.00 94.38 528 LYS A CA 1
ATOM 3849 C C . LYS A 1 528 ? -2.073 38.068 2.846 1.00 94.38 528 LYS A C 1
ATOM 3851 O O . LYS A 1 528 ? -1.585 36.969 3.103 1.00 94.38 528 LYS A O 1
ATOM 3856 N N . THR A 1 529 ? -3.225 38.483 3.369 1.00 96.00 529 THR A N 1
ATOM 3857 C CA . THR A 1 529 ? -3.994 37.728 4.365 1.00 96.00 529 THR A CA 1
ATOM 3858 C C . THR A 1 529 ? -5.321 37.270 3.789 1.00 96.00 529 THR A C 1
ATOM 3860 O O . THR A 1 529 ? -6.118 38.086 3.330 1.00 96.00 529 THR A O 1
ATOM 3863 N N . TYR A 1 530 ? -5.588 35.972 3.872 1.00 97.69 530 TYR A N 1
ATOM 3864 C CA . TYR A 1 530 ? -6.924 35.431 3.682 1.00 97.69 530 TYR A CA 1
ATOM 3865 C C . TYR A 1 530 ? -7.744 35.594 4.961 1.00 97.69 530 TYR A C 1
ATOM 3867 O O . TYR A 1 530 ? -7.268 35.269 6.047 1.00 97.69 530 TYR A O 1
ATOM 3875 N N . THR A 1 531 ? -8.979 36.068 4.826 1.00 98.31 531 THR A N 1
ATOM 3876 C CA . THR A 1 531 ? -10.002 36.077 5.880 1.00 98.31 531 THR A CA 1
ATOM 3877 C C . THR A 1 531 ? -11.145 35.168 5.456 1.00 98.31 531 THR A C 1
ATOM 3879 O O . THR A 1 531 ? -11.627 35.289 4.332 1.00 98.31 531 THR A O 1
ATOM 3882 N N . VAL A 1 532 ? -11.567 34.274 6.343 1.00 98.31 532 VAL A N 1
ATOM 3883 C CA . VAL A 1 532 ? -12.661 33.321 6.150 1.00 98.31 532 VAL A CA 1
ATOM 3884 C C . VAL A 1 532 ? -13.742 33.599 7.187 1.00 98.31 532 VAL A C 1
ATOM 3886 O O . VAL A 1 532 ? -13.436 33.711 8.375 1.00 98.31 532 VAL A O 1
ATOM 3889 N N . THR A 1 533 ? -14.994 33.680 6.736 1.00 98.50 533 THR A N 1
ATOM 3890 C CA . THR A 1 533 ? -16.177 33.817 7.596 1.00 98.50 533 THR A CA 1
ATOM 3891 C C . THR A 1 533 ? -16.929 32.493 7.639 1.00 98.50 533 THR A C 1
ATOM 3893 O O . THR A 1 533 ? -17.448 32.039 6.622 1.00 98.50 533 THR A O 1
ATOM 3896 N N . ILE A 1 534 ? -16.967 31.870 8.810 1.00 98.38 534 ILE A N 1
ATOM 3897 C CA . ILE A 1 534 ? -17.561 30.560 9.091 1.00 98.38 534 ILE A CA 1
ATOM 3898 C C . ILE A 1 534 ? -19.055 30.737 9.361 1.00 98.38 534 ILE A C 1
ATOM 3900 O O . ILE A 1 534 ? -19.454 31.687 10.035 1.00 98.38 534 ILE A O 1
ATOM 3904 N N . LYS A 1 535 ? -19.877 29.806 8.871 1.00 97.06 535 LYS A N 1
ATOM 3905 C CA . LYS A 1 535 ? -21.324 29.819 9.131 1.00 97.06 535 LYS A CA 1
ATOM 3906 C C . LYS A 1 535 ? -21.612 29.642 10.621 1.00 97.06 535 LYS A C 1
ATOM 3908 O O . LYS A 1 535 ? -20.983 28.822 11.288 1.00 97.06 535 LYS A O 1
ATOM 3913 N N . SER A 1 536 ? -22.573 30.396 11.145 1.00 93.25 536 SER A N 1
ATOM 3914 C CA . SER A 1 536 ? -22.848 30.453 12.587 1.00 93.25 536 SER A CA 1
ATOM 3915 C C . SER A 1 536 ? -23.793 29.367 13.108 1.00 93.25 536 SER A C 1
ATOM 3917 O O . SER A 1 536 ? -23.873 29.153 14.315 1.00 93.25 536 SER A O 1
ATOM 3919 N N . ASP A 1 537 ? -24.487 28.657 12.221 1.00 91.00 537 ASP A N 1
ATOM 3920 C CA . ASP A 1 537 ? -25.497 27.639 12.532 1.00 91.00 537 ASP A CA 1
ATOM 3921 C C . ASP A 1 537 ? -24.973 26.195 12.432 1.00 91.00 537 ASP A C 1
ATOM 3923 O O . ASP A 1 537 ? -25.746 25.236 12.479 1.00 91.00 537 ASP A O 1
ATOM 3927 N N . LEU A 1 538 ? -23.655 26.018 12.314 1.00 95.19 538 LEU A N 1
ATOM 3928 C CA . LEU A 1 538 ? -23.031 24.709 12.155 1.00 95.19 538 LEU A CA 1
ATOM 3929 C C . LEU A 1 538 ? -22.821 23.995 13.489 1.00 95.19 538 LEU A C 1
ATOM 3931 O O . LEU A 1 538 ? -22.284 24.559 14.444 1.00 95.19 538 LEU A O 1
ATOM 3935 N N . THR A 1 539 ? -23.134 22.699 13.515 1.00 95.69 539 THR A N 1
ATOM 3936 C CA . THR A 1 539 ? -22.823 21.823 14.648 1.00 95.69 539 THR A CA 1
ATOM 3937 C C . THR A 1 539 ? -22.133 20.544 14.208 1.00 95.69 539 THR A C 1
ATOM 3939 O O . THR A 1 539 ? -22.511 19.920 13.217 1.00 95.69 539 THR A O 1
ATOM 3942 N N . TRP A 1 540 ? -21.164 20.115 15.005 1.00 97.38 540 TRP A N 1
ATOM 3943 C CA . TRP A 1 540 ? -20.606 18.775 14.979 1.00 97.38 540 TRP A CA 1
ATOM 3944 C C . TRP A 1 540 ? -21.661 17.729 15.380 1.00 97.38 540 TRP A C 1
ATOM 3946 O O . TRP A 1 540 ? -22.627 18.016 16.091 1.00 97.38 540 TRP A O 1
ATOM 3956 N N . SER A 1 541 ? -21.454 16.474 14.982 1.00 95.44 541 SER A N 1
ATOM 3957 C CA . SER A 1 541 ? -22.315 15.340 15.371 1.00 95.44 541 SER A CA 1
ATOM 3958 C C . SER A 1 541 ? -22.420 15.107 16.889 1.00 95.44 541 SER A C 1
ATOM 3960 O O . SER A 1 541 ? -23.415 14.540 17.345 1.00 95.44 541 SER A O 1
ATOM 3962 N N . ASP A 1 542 ? -21.454 15.582 17.684 1.00 93.81 542 ASP A N 1
ATOM 3963 C CA . ASP A 1 542 ? -21.500 15.563 19.155 1.00 93.81 542 ASP A CA 1
ATOM 3964 C C . ASP A 1 542 ? -22.329 16.722 19.755 1.00 93.81 542 ASP A C 1
ATOM 3966 O O . ASP A 1 542 ? -22.527 16.791 20.969 1.00 93.81 542 ASP A O 1
ATOM 3970 N N . GLY A 1 543 ? -22.861 17.609 18.907 1.00 93.75 543 GLY A N 1
ATOM 3971 C CA . GLY A 1 543 ? -23.711 18.740 19.266 1.00 93.75 543 GLY A CA 1
ATOM 3972 C C . GLY A 1 543 ? -22.966 20.036 19.585 1.00 93.75 543 GLY A C 1
ATOM 3973 O O . GLY A 1 543 ? -23.627 21.029 19.884 1.00 93.75 543 GLY A O 1
ATOM 3974 N N . LYS A 1 544 ? -21.629 20.058 19.535 1.00 95.81 544 LYS A N 1
ATOM 3975 C CA . LYS A 1 544 ? -20.852 21.291 19.732 1.00 95.81 544 LYS A CA 1
ATOM 3976 C C . LYS A 1 544 ? -20.876 22.164 18.471 1.00 95.81 544 LYS A C 1
ATOM 3978 O O . LYS A 1 544 ? -20.939 21.614 17.372 1.00 95.81 544 LYS A O 1
ATOM 3983 N N . PRO A 1 545 ? -20.821 23.500 18.597 1.00 96.94 545 PRO A N 1
ATOM 3984 C CA . PRO A 1 545 ? -20.736 24.383 17.437 1.00 96.94 545 PRO A CA 1
ATOM 3985 C C . PRO A 1 545 ? -19.410 24.192 16.691 1.00 96.94 545 PRO A C 1
ATOM 3987 O O . PRO A 1 545 ? -18.396 23.888 17.321 1.00 96.94 545 PRO A O 1
ATOM 3990 N N . ILE A 1 546 ? -19.424 24.386 15.369 1.00 97.69 546 ILE A N 1
ATOM 3991 C CA . ILE A 1 546 ? -18.197 24.501 14.567 1.00 97.69 546 ILE A CA 1
ATOM 3992 C C . ILE A 1 546 ? -17.745 25.964 14.596 1.00 97.69 546 ILE A C 1
ATOM 3994 O O . ILE A 1 546 ? -18.522 26.848 14.237 1.00 97.69 546 ILE A O 1
ATOM 3998 N N . THR A 1 547 ? -16.507 26.233 15.014 1.00 98.06 547 THR A N 1
ATOM 3999 C CA . THR A 1 547 ? -15.988 27.605 15.172 1.00 98.06 547 THR A CA 1
ATOM 4000 C C . THR A 1 547 ? -14.603 27.781 14.550 1.00 98.06 547 THR A C 1
ATOM 4002 O O . THR A 1 547 ? -13.951 26.836 14.102 1.00 98.06 547 THR A O 1
ATOM 4005 N N . SER A 1 548 ? -14.106 29.014 14.536 1.00 98.25 548 SER A N 1
ATOM 4006 C CA . SER A 1 548 ? -12.740 29.367 14.123 1.00 98.25 548 SER A CA 1
ATOM 4007 C C . SER A 1 548 ? -11.644 28.640 14.917 1.00 98.25 548 SER A C 1
ATOM 4009 O O . SER A 1 548 ? -10.528 28.460 14.417 1.00 98.25 548 SER A O 1
ATOM 4011 N N . GLN A 1 549 ? -11.957 28.138 16.115 1.00 98.25 549 GLN A N 1
ATOM 4012 C CA . GLN A 1 549 ? -11.039 27.320 16.903 1.00 98.25 549 GLN A CA 1
ATOM 4013 C C . GLN A 1 549 ? -10.777 25.948 16.254 1.00 98.25 549 GLN A C 1
ATOM 4015 O O . GLN A 1 549 ? -9.655 25.431 16.339 1.00 98.25 549 GLN A O 1
ATOM 4020 N N . ASP A 1 550 ? -11.757 25.388 15.538 1.00 98.50 550 ASP A N 1
ATOM 4021 C CA . ASP A 1 550 ? -11.590 24.151 14.766 1.00 98.50 550 ASP A CA 1
ATOM 4022 C C . ASP A 1 550 ? -10.630 24.373 13.584 1.00 98.50 550 ASP A C 1
ATOM 4024 O O . ASP A 1 550 ? -9.797 23.518 13.275 1.00 98.50 550 ASP A O 1
ATOM 4028 N N . TYR A 1 551 ? -10.646 25.565 12.979 1.00 98.44 551 TYR A N 1
ATOM 4029 C CA . TYR A 1 551 ? -9.699 25.947 11.926 1.00 98.44 551 TYR A CA 1
ATOM 4030 C C . TYR A 1 551 ? -8.278 26.083 12.481 1.00 98.44 551 TYR A C 1
ATOM 4032 O O . TYR A 1 551 ? -7.348 25.483 11.938 1.00 98.44 551 TYR A O 1
ATOM 4040 N N . LEU A 1 552 ? -8.098 26.781 13.612 1.00 97.94 552 LEU A N 1
ATOM 4041 C CA . LEU A 1 552 ? -6.805 26.818 14.311 1.00 97.94 552 LEU A CA 1
ATOM 4042 C C . LEU A 1 552 ? -6.299 25.405 14.618 1.00 97.94 552 LEU A C 1
ATOM 4044 O O . LEU A 1 552 ? -5.140 25.089 14.357 1.00 97.94 552 LEU A O 1
ATOM 4048 N N . THR A 1 553 ? -7.180 24.545 15.129 1.00 98.38 553 THR A N 1
ATOM 4049 C CA . THR A 1 553 ? -6.860 23.148 15.441 1.00 98.38 553 THR A CA 1
ATOM 4050 C C . THR A 1 553 ? -6.388 22.394 14.202 1.00 98.38 553 THR A C 1
ATOM 4052 O O . THR A 1 553 ? -5.350 21.730 14.239 1.00 98.38 553 THR A O 1
ATOM 4055 N N . THR A 1 554 ? -7.120 22.538 13.098 1.00 98.06 554 THR A N 1
ATOM 4056 C CA . THR A 1 554 ? -6.842 21.885 11.816 1.00 98.06 554 THR A CA 1
ATOM 4057 C C . THR A 1 554 ? -5.453 22.243 11.303 1.00 98.06 554 THR A C 1
ATOM 4059 O O . THR A 1 554 ? -4.630 21.355 11.059 1.00 98.06 554 THR A O 1
ATOM 4062 N N . PHE A 1 555 ? -5.149 23.537 11.191 1.00 97.25 555 PHE A N 1
ATOM 4063 C CA . PHE A 1 555 ? -3.890 23.975 10.593 1.00 97.25 555 PHE A CA 1
ATOM 4064 C C . PHE A 1 555 ? -2.687 23.750 11.511 1.00 97.25 555 PHE A C 1
ATOM 4066 O O . PHE A 1 555 ? -1.616 23.393 11.016 1.00 97.25 555 PHE A O 1
ATOM 4073 N N . TRP A 1 556 ? -2.846 23.841 12.835 1.00 96.50 556 TRP A N 1
ATOM 4074 C CA . TRP A 1 556 ? -1.775 23.464 13.762 1.00 96.50 556 TRP A CA 1
ATOM 4075 C C . TRP A 1 556 ? -1.492 21.962 13.762 1.00 96.50 556 TRP A C 1
ATOM 4077 O O . TRP A 1 556 ? -0.330 21.564 13.815 1.00 96.50 556 TRP A O 1
ATOM 4087 N N . CYS A 1 557 ? -2.507 21.105 13.632 1.00 96.69 557 CYS A N 1
ATOM 4088 C CA . CYS A 1 557 ? -2.265 19.674 13.438 1.00 96.69 557 CYS A CA 1
ATOM 4089 C C . CYS A 1 557 ? -1.547 19.406 12.108 1.00 96.69 557 CYS A C 1
ATOM 4091 O O . CYS A 1 557 ? -0.611 18.612 12.062 1.00 96.69 557 CYS A O 1
ATOM 4093 N N . GLN A 1 558 ? -1.905 20.117 11.036 1.00 95.50 558 GLN A N 1
ATOM 4094 C CA . GLN A 1 558 ? -1.172 20.043 9.770 1.00 95.50 558 GLN A CA 1
ATOM 4095 C C . GLN A 1 558 ? 0.281 20.529 9.888 1.00 95.50 558 GLN A C 1
ATOM 4097 O O . GLN A 1 558 ? 1.161 19.948 9.255 1.00 95.50 558 GLN A O 1
ATOM 4102 N N . TRP A 1 559 ? 0.559 21.543 10.713 1.00 94.31 559 TRP A N 1
ATOM 4103 C CA . TRP A 1 559 ? 1.931 21.966 11.019 1.00 94.31 559 TRP A CA 1
ATOM 4104 C C . TRP A 1 559 ? 2.730 20.834 11.665 1.00 94.31 559 TRP A C 1
ATOM 4106 O O . TRP A 1 559 ? 3.844 20.540 11.239 1.00 94.31 559 TRP A O 1
ATOM 4116 N N . VAL A 1 560 ? 2.134 20.141 12.645 1.00 94.81 560 VAL A N 1
ATOM 4117 C CA . VAL A 1 560 ? 2.753 18.983 13.311 1.00 94.81 560 VAL A CA 1
ATOM 4118 C C . VAL A 1 560 ? 3.087 17.871 12.319 1.00 94.81 560 VAL A C 1
ATOM 4120 O O . VAL A 1 560 ? 4.121 17.225 12.455 1.00 94.81 560 VAL A O 1
ATOM 4123 N N . LEU A 1 561 ? 2.250 17.667 11.302 1.00 92.62 561 LEU A N 1
ATOM 4124 C CA . LEU A 1 561 ? 2.482 16.680 10.244 1.00 92.62 561 LEU A CA 1
ATOM 4125 C C . LEU A 1 561 ? 3.484 17.148 9.173 1.00 92.62 561 LEU A C 1
ATOM 4127 O O . LEU A 1 561 ? 3.758 16.403 8.234 1.00 92.62 561 LEU A O 1
ATOM 4131 N N . GLY A 1 562 ? 4.037 18.359 9.295 1.00 90.19 562 GLY A N 1
ATOM 4132 C CA . GLY A 1 562 ? 4.982 18.915 8.329 1.00 90.19 562 GLY A CA 1
ATOM 4133 C C . GLY A 1 562 ? 4.323 19.333 7.015 1.00 90.19 562 GLY A C 1
ATOM 4134 O O . GLY A 1 562 ? 4.896 19.113 5.950 1.00 90.19 562 GLY A O 1
ATOM 4135 N N . SER A 1 563 ? 3.112 19.896 7.073 1.00 91.06 563 SER A N 1
ATOM 4136 C CA . SER A 1 563 ? 2.393 20.337 5.875 1.00 91.06 563 SER A CA 1
ATOM 4137 C C . SER A 1 563 ? 3.174 21.377 5.064 1.00 91.06 563 SER A C 1
ATOM 4139 O O . SER A 1 563 ? 3.583 22.390 5.641 1.00 91.06 563 SER A O 1
ATOM 4141 N N . PRO A 1 564 ? 3.303 21.203 3.729 1.00 86.50 564 PRO A N 1
ATOM 4142 C CA . PRO A 1 564 ? 3.943 22.184 2.850 1.00 86.50 564 PRO A CA 1
ATOM 4143 C C . PRO A 1 564 ? 3.285 23.568 2.869 1.00 86.50 564 PRO A C 1
ATOM 4145 O O . PRO A 1 564 ? 3.921 24.548 2.500 1.00 86.50 564 PRO A O 1
ATOM 4148 N N . LEU A 1 565 ? 2.026 23.679 3.318 1.00 90.56 565 LEU A N 1
ATOM 4149 C CA . LEU A 1 565 ? 1.350 24.967 3.513 1.00 90.56 565 LEU A CA 1
ATOM 4150 C C . LEU A 1 565 ? 2.210 25.950 4.325 1.00 90.56 565 LEU A C 1
ATOM 4152 O O . LEU A 1 565 ? 2.279 27.131 3.995 1.00 90.56 565 LEU A O 1
ATOM 4156 N N . TRP A 1 566 ? 2.892 25.457 5.361 1.00 91.12 566 TRP A N 1
ATOM 4157 C CA . TRP A 1 566 ? 3.674 26.274 6.291 1.00 9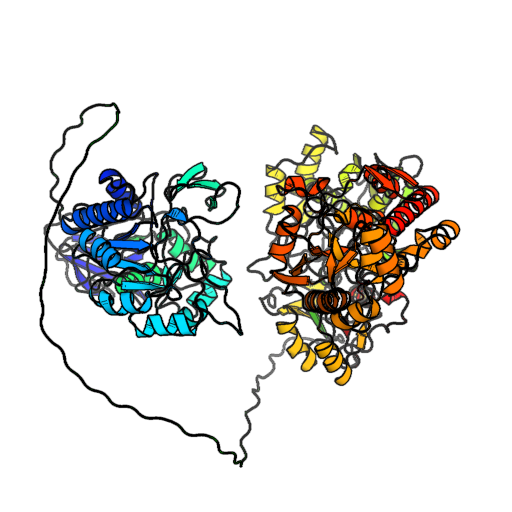1.12 566 TRP A CA 1
ATOM 4158 C C . TRP A 1 566 ? 4.988 26.812 5.710 1.00 91.12 566 TRP A C 1
ATOM 4160 O O . TRP A 1 566 ? 5.678 27.582 6.371 1.00 91.12 566 TRP A O 1
ATOM 4170 N N . GLU A 1 567 ? 5.314 26.474 4.461 1.00 88.00 567 GLU A N 1
ATOM 4171 C CA . GLU A 1 567 ? 6.363 27.155 3.691 1.00 88.00 567 GLU A CA 1
ATOM 4172 C C . GLU A 1 567 ? 5.893 28.515 3.139 1.00 88.00 567 GLU A C 1
ATOM 4174 O O . GLU A 1 567 ? 6.726 29.366 2.826 1.00 88.00 567 GLU A O 1
ATOM 4179 N N . TYR A 1 568 ? 4.574 28.727 3.045 1.00 90.50 568 TYR A N 1
ATOM 4180 C CA . TYR A 1 568 ? 3.954 29.902 2.421 1.00 90.50 568 TYR A CA 1
ATOM 4181 C C . TYR A 1 568 ? 3.278 30.858 3.406 1.00 90.50 568 TYR A C 1
ATOM 4183 O O . TYR A 1 568 ? 2.957 31.993 3.042 1.00 90.50 568 TYR A O 1
ATOM 4191 N N . ILE A 1 569 ? 3.041 30.409 4.641 1.00 93.06 569 ILE A N 1
ATOM 4192 C CA . ILE A 1 569 ? 2.341 31.170 5.679 1.00 93.06 569 ILE A CA 1
ATOM 4193 C C . ILE A 1 569 ? 3.218 31.353 6.915 1.00 93.06 569 ILE A C 1
ATOM 4195 O O . ILE A 1 569 ? 4.074 30.525 7.217 1.00 93.06 569 ILE A O 1
ATOM 4199 N N . ASP A 1 570 ? 2.995 32.436 7.651 1.00 88.94 570 ASP A N 1
ATOM 4200 C CA . ASP A 1 570 ? 3.695 32.725 8.910 1.00 88.94 570 ASP A CA 1
ATOM 4201 C C . ASP A 1 570 ? 2.760 32.939 10.101 1.00 88.94 570 ASP A C 1
ATOM 4203 O O . ASP A 1 570 ? 3.194 32.845 11.252 1.00 88.94 570 ASP A O 1
ATOM 4207 N N . LYS A 1 571 ? 1.478 33.211 9.847 1.00 92.75 571 LYS A N 1
ATOM 4208 C CA . LYS A 1 571 ? 0.515 33.527 10.895 1.00 92.75 571 LYS A CA 1
ATOM 4209 C C . LYS A 1 571 ? -0.877 33.028 10.547 1.00 92.75 571 LYS A C 1
ATOM 4211 O O . LYS A 1 571 ? -1.380 33.258 9.451 1.00 92.75 571 LYS A O 1
ATOM 4216 N N . ILE A 1 572 ? -1.523 32.428 11.539 1.00 96.50 572 ILE A N 1
ATOM 4217 C CA . ILE A 1 572 ? -2.957 32.142 11.543 1.00 96.50 572 ILE A CA 1
ATOM 4218 C C . ILE A 1 572 ? -3.585 32.711 12.815 1.00 96.50 572 ILE A C 1
ATOM 4220 O O . ILE A 1 572 ? -2.913 32.794 13.847 1.00 96.50 572 ILE A O 1
ATOM 4224 N N . ALA A 1 573 ? -4.848 33.125 12.756 1.00 96.19 573 ALA A N 1
ATOM 4225 C CA . ALA A 1 573 ? -5.567 33.634 13.920 1.00 96.19 573 ALA A CA 1
ATOM 4226 C C . ALA A 1 573 ? -7.077 33.381 13.829 1.00 96.19 573 ALA A C 1
ATOM 4228 O O . ALA A 1 573 ? -7.633 33.221 12.747 1.00 96.19 573 ALA A O 1
ATOM 4229 N N . ALA A 1 574 ? -7.729 33.401 14.990 1.00 97.12 574 ALA A N 1
ATOM 4230 C CA . ALA A 1 574 ? -9.178 33.365 15.146 1.00 97.12 574 ALA A CA 1
ATOM 4231 C C . ALA A 1 574 ? -9.613 34.590 15.972 1.00 97.12 574 ALA A C 1
ATOM 4233 O O . ALA A 1 574 ? -9.564 34.529 17.201 1.00 97.12 574 ALA A O 1
ATOM 4234 N N . PRO A 1 575 ? -9.917 35.743 15.342 1.00 96.69 575 PRO A N 1
ATOM 4235 C CA . PRO A 1 575 ? -10.279 36.964 16.069 1.00 96.69 575 PRO A CA 1
ATOM 4236 C C . PRO A 1 575 ? -11.572 36.847 16.891 1.00 96.69 575 PRO A C 1
ATOM 4238 O O . PRO A 1 575 ? -11.711 37.520 17.908 1.00 96.69 575 PRO A O 1
ATOM 4241 N N . ASP A 1 576 ? -12.494 35.999 16.443 1.00 97.88 576 ASP A N 1
ATOM 4242 C CA . ASP A 1 576 ? -13.774 35.673 17.075 1.00 97.88 576 ASP A CA 1
ATOM 4243 C C . ASP A 1 576 ? -14.210 34.261 16.641 1.00 97.88 576 ASP A C 1
ATOM 4245 O O . ASP A 1 576 ? -13.507 33.619 15.858 1.00 97.88 576 ASP A O 1
ATOM 4249 N N . ASP A 1 577 ? -15.358 33.775 17.122 1.00 97.56 577 ASP A N 1
ATOM 4250 C CA . ASP A 1 577 ? -15.845 32.404 16.884 1.00 97.56 577 ASP A CA 1
ATOM 4251 C C . ASP A 1 577 ? -16.150 32.078 15.409 1.00 97.56 577 ASP A C 1
ATOM 4253 O O . ASP A 1 577 ? -16.198 30.903 15.040 1.00 97.56 577 ASP A O 1
ATOM 4257 N N . HIS A 1 578 ? -16.326 33.081 14.547 1.00 98.19 578 HIS A N 1
ATOM 4258 C CA . HIS A 1 578 ? -16.738 32.893 13.153 1.00 98.19 578 HIS A CA 1
ATOM 4259 C C . HIS A 1 578 ? -15.743 33.460 12.139 1.00 98.19 578 HIS A C 1
ATOM 4261 O O . HIS A 1 578 ? -15.951 33.323 10.937 1.00 98.19 578 HIS A O 1
ATOM 4267 N N . THR A 1 579 ? -14.638 34.044 12.592 1.00 98.44 579 THR A N 1
ATOM 4268 C CA . THR A 1 579 ? -13.611 34.615 11.725 1.00 98.44 579 THR A CA 1
ATOM 4269 C C . THR A 1 579 ? -12.303 33.857 11.891 1.00 98.44 579 THR A C 1
ATOM 4271 O O . THR A 1 579 ? -11.776 33.732 12.995 1.00 98.44 579 THR A O 1
ATOM 4274 N N . PHE A 1 580 ? -11.733 33.390 10.782 1.00 98.69 580 PHE A N 1
ATOM 4275 C CA . PHE A 1 580 ? -10.392 32.809 10.733 1.00 98.69 580 PHE A CA 1
ATOM 4276 C C . PHE A 1 580 ? -9.530 33.561 9.716 1.00 98.69 580 PHE A C 1
ATOM 4278 O O . PHE A 1 580 ? -9.997 33.897 8.628 1.00 98.69 580 PHE A O 1
ATOM 4285 N N . THR A 1 581 ? -8.271 33.835 10.052 1.00 98.31 581 THR A N 1
ATOM 4286 C CA . THR A 1 581 ? -7.330 34.528 9.164 1.00 98.31 581 THR A CA 1
ATOM 4287 C C . THR A 1 581 ? -6.041 33.736 8.973 1.00 98.31 581 THR A C 1
ATOM 4289 O O . THR A 1 581 ? -5.569 33.058 9.886 1.00 98.31 581 THR A O 1
ATOM 4292 N N . MET A 1 582 ? -5.460 33.840 7.777 1.00 97.62 582 MET A N 1
ATOM 4293 C CA . MET A 1 582 ? -4.212 33.184 7.384 1.00 97.62 582 MET A CA 1
ATOM 4294 C C . MET A 1 582 ? -3.360 34.143 6.550 1.00 97.62 582 MET A C 1
ATOM 4296 O O . MET A 1 582 ? -3.751 34.529 5.449 1.00 97.62 582 MET A O 1
ATOM 4300 N N . SER A 1 583 ? -2.205 34.541 7.077 1.00 95.50 583 SER A N 1
ATOM 4301 C CA . SER A 1 583 ? -1.268 35.454 6.418 1.00 95.50 583 SER A CA 1
ATOM 4302 C C . SER A 1 583 ? -0.151 34.700 5.716 1.00 95.50 583 SER A C 1
ATOM 4304 O O . SER A 1 583 ? 0.448 33.782 6.278 1.00 95.50 583 SER A O 1
ATOM 4306 N N . MET A 1 584 ? 0.137 35.120 4.487 1.00 94.31 584 MET A N 1
ATOM 4307 C CA . MET A 1 584 ? 1.221 34.584 3.680 1.00 94.31 584 MET A CA 1
ATOM 4308 C C . MET A 1 584 ? 2.506 35.385 3.886 1.00 94.31 584 MET A C 1
ATOM 4310 O O . MET A 1 584 ? 2.511 36.606 3.731 1.00 94.31 584 MET A O 1
ATOM 4314 N N . ASN A 1 585 ? 3.616 34.685 4.116 1.00 91.12 585 ASN A N 1
ATOM 4315 C CA . ASN A 1 585 ? 4.962 35.257 4.004 1.00 91.12 585 ASN A CA 1
ATOM 4316 C C . ASN A 1 585 ? 5.533 35.093 2.584 1.00 91.12 585 ASN A C 1
ATOM 4318 O O . ASN A 1 585 ? 6.394 35.865 2.162 1.00 91.12 585 ASN A O 1
ATOM 4322 N N . GLN A 1 586 ? 5.025 34.115 1.830 1.00 89.75 586 GLN A N 1
ATOM 4323 C CA . GLN A 1 586 ? 5.337 33.876 0.429 1.00 89.75 586 GLN A CA 1
ATOM 4324 C C . GLN A 1 586 ? 4.024 33.676 -0.334 1.00 89.75 586 GLN A C 1
ATOM 4326 O O . GLN A 1 586 ? 3.430 32.601 -0.258 1.00 89.75 586 GLN A O 1
ATOM 4331 N N . PRO A 1 587 ? 3.547 34.693 -1.073 1.00 90.75 587 PRO A N 1
ATOM 4332 C CA . PRO A 1 587 ? 2.305 34.579 -1.828 1.00 90.75 587 PRO A CA 1
ATOM 4333 C C . PRO A 1 587 ? 2.354 33.408 -2.814 1.00 90.75 587 PRO A C 1
ATOM 4335 O O . PRO A 1 587 ? 3.300 33.306 -3.598 1.00 90.75 587 PRO A O 1
ATOM 4338 N N . ALA A 1 588 ? 1.337 32.549 -2.790 1.00 89.69 588 ALA A N 1
ATOM 4339 C CA . ALA A 1 588 ? 1.207 31.407 -3.690 1.00 89.69 588 ALA A CA 1
ATOM 4340 C C . ALA A 1 588 ? -0.275 31.026 -3.862 1.00 89.69 588 ALA A C 1
ATOM 4342 O O . ALA A 1 588 ? -1.018 31.039 -2.878 1.00 89.69 588 ALA A O 1
ATOM 4343 N N . PRO A 1 589 ? -0.718 30.614 -5.067 1.00 84.62 589 PRO A N 1
ATOM 4344 C CA . PRO A 1 589 ? -2.125 30.294 -5.320 1.00 84.62 589 PRO A CA 1
ATOM 4345 C C . PRO A 1 589 ? -2.576 29.024 -4.583 1.00 84.62 589 PRO A C 1
ATOM 4347 O O . PRO A 1 589 ? -3.760 28.826 -4.332 1.00 84.62 589 PRO A O 1
ATOM 4350 N N . VAL A 1 590 ? -1.633 28.156 -4.198 1.00 87.38 590 VAL A N 1
ATOM 4351 C CA . VAL A 1 590 ? -1.945 26.925 -3.464 1.00 87.38 590 VAL A CA 1
ATOM 4352 C C . VAL A 1 590 ? -2.474 27.199 -2.052 1.00 87.38 590 VAL A C 1
ATOM 4354 O O . VAL A 1 590 ? -3.230 26.386 -1.525 1.00 87.38 590 VAL A O 1
ATOM 4357 N N . VAL A 1 591 ? -2.128 28.340 -1.442 1.00 92.19 591 VAL A N 1
ATOM 4358 C CA . VAL A 1 591 ? -2.573 28.680 -0.079 1.00 92.19 591 VAL A CA 1
ATOM 4359 C C . VAL A 1 591 ? -4.096 28.708 -0.002 1.00 92.19 591 VAL A C 1
ATOM 4361 O O . VAL A 1 591 ? -4.663 28.131 0.921 1.00 92.19 591 VAL A O 1
ATOM 4364 N N . GLU A 1 592 ? -4.760 29.274 -1.013 1.00 93.25 592 GLU A N 1
ATOM 4365 C CA . GLU A 1 592 ? -6.221 29.271 -1.110 1.00 93.25 592 GLU A CA 1
ATOM 4366 C C . GLU A 1 592 ? -6.793 27.853 -1.101 1.00 93.25 592 GLU A C 1
ATOM 4368 O O . GLU A 1 592 ? -7.723 27.559 -0.353 1.00 93.25 592 GLU A O 1
ATOM 4373 N N . ARG A 1 593 ? -6.204 26.937 -1.881 1.00 90.75 593 ARG A N 1
ATOM 4374 C CA . ARG A 1 593 ? -6.679 25.551 -1.928 1.00 90.75 593 ARG A CA 1
ATOM 4375 C C . ARG A 1 593 ? -6.452 24.824 -0.607 1.00 90.75 593 ARG A C 1
ATOM 4377 O O . ARG A 1 593 ? -7.348 24.112 -0.167 1.00 90.75 593 ARG A O 1
ATOM 4384 N N . TYR A 1 594 ? -5.302 24.998 0.039 1.00 92.62 594 TYR A N 1
ATOM 4385 C CA . TYR A 1 594 ? -5.075 24.414 1.362 1.00 92.62 594 TYR A CA 1
ATOM 4386 C C . TYR A 1 594 ? -6.071 24.944 2.392 1.00 92.62 594 TYR A C 1
ATOM 4388 O O . TYR A 1 594 ? -6.614 24.164 3.174 1.00 92.62 594 TYR A O 1
ATOM 4396 N N . LEU A 1 595 ? -6.325 26.252 2.372 1.00 95.69 595 LEU A N 1
ATOM 4397 C CA . LEU A 1 595 ? -7.253 26.913 3.276 1.00 95.69 595 LEU A CA 1
ATOM 4398 C C . LEU A 1 595 ? -8.684 26.400 3.097 1.00 95.69 595 LEU A C 1
ATOM 4400 O O . LEU A 1 595 ? -9.333 26.050 4.077 1.00 95.69 595 LEU A O 1
ATOM 4404 N N . LEU A 1 596 ? -9.167 26.356 1.856 1.00 96.06 596 LEU A N 1
ATOM 4405 C CA . LEU A 1 596 ? -10.573 26.086 1.562 1.00 96.06 596 LEU A CA 1
ATOM 4406 C C . LEU A 1 596 ? -10.909 24.595 1.480 1.00 96.06 596 LEU A C 1
ATOM 4408 O O . LEU A 1 596 ? -12.045 24.213 1.744 1.00 96.06 596 LEU A O 1
ATOM 4412 N N . HIS A 1 597 ? -9.941 23.751 1.128 1.00 93.25 597 HIS A N 1
ATOM 4413 C CA . HIS A 1 597 ? -10.191 22.347 0.804 1.00 93.25 597 HIS A CA 1
ATOM 4414 C C . HIS A 1 597 ? -9.581 21.353 1.808 1.00 93.25 597 HIS A C 1
ATOM 4416 O O . HIS A 1 597 ? -9.575 20.148 1.574 1.00 93.25 597 HIS A O 1
ATOM 4422 N N . SER A 1 598 ? -9.054 21.835 2.937 1.00 93.44 598 SER A N 1
ATOM 4423 C CA . SER A 1 598 ? -8.712 20.958 4.064 1.00 93.44 598 SER A CA 1
ATOM 4424 C C . SER A 1 598 ? -9.983 20.502 4.774 1.00 93.44 598 SER A C 1
ATOM 4426 O O . SER A 1 598 ? -10.842 21.333 5.067 1.00 93.44 598 SER A O 1
ATOM 4428 N N . ASN A 1 599 ? -10.091 19.213 5.114 1.00 94.44 599 ASN A N 1
ATOM 4429 C CA . ASN A 1 599 ? -11.184 18.751 5.969 1.00 94.44 599 ASN A CA 1
ATOM 4430 C C . ASN A 1 599 ? -10.984 19.342 7.374 1.00 94.44 599 ASN A C 1
ATOM 4432 O O . ASN A 1 599 ? -9.938 19.139 8.000 1.00 94.44 599 ASN A O 1
ATOM 4436 N N . ILE A 1 600 ? -11.975 20.086 7.864 1.00 97.19 600 ILE A N 1
ATOM 4437 C CA . ILE A 1 600 ? -11.904 20.709 9.190 1.00 97.19 600 ILE A CA 1
ATOM 4438 C C . ILE A 1 600 ? -12.068 19.624 10.256 1.00 97.19 600 ILE A C 1
ATOM 4440 O O . ILE A 1 600 ? -12.910 18.742 10.104 1.00 97.19 600 ILE A O 1
ATOM 4444 N N . ILE A 1 601 ? -11.266 19.675 11.323 1.00 97.25 601 ILE A N 1
ATOM 4445 C CA . ILE A 1 601 ? -11.284 18.699 12.425 1.00 97.25 601 ILE A CA 1
ATOM 4446 C C . ILE A 1 601 ? -11.703 19.341 13.757 1.00 97.25 601 ILE A C 1
ATOM 4448 O O . ILE A 1 601 ? -11.376 20.501 14.007 1.00 97.25 601 ILE A O 1
ATOM 4452 N N . PRO A 1 602 ? -12.379 18.588 14.644 1.00 97.50 602 PRO A N 1
ATOM 4453 C CA . PRO A 1 602 ? -12.956 19.131 15.869 1.00 97.50 602 PRO A CA 1
ATOM 4454 C C . PRO A 1 602 ? -11.894 19.407 16.943 1.00 97.50 602 PRO A C 1
ATOM 4456 O O . PRO A 1 602 ? -11.133 18.519 17.353 1.00 97.50 602 PRO A O 1
ATOM 4459 N N . THR A 1 603 ? -11.905 20.605 17.521 1.00 97.75 603 THR A N 1
ATOM 4460 C CA . THR A 1 603 ? -11.073 20.967 18.680 1.00 97.75 603 THR A CA 1
ATOM 4461 C C . THR A 1 603 ? -11.283 20.017 19.854 1.00 97.75 603 THR A C 1
ATOM 4463 O O . THR A 1 603 ? -10.338 19.733 20.587 1.00 97.75 603 THR A O 1
ATOM 4466 N N . SER A 1 604 ? -12.483 19.457 20.017 1.00 96.00 604 SER A N 1
ATOM 4467 C CA . SER A 1 604 ? -12.787 18.517 21.101 1.00 96.00 604 SER A CA 1
ATOM 4468 C C . SER A 1 604 ? -11.945 17.236 21.082 1.00 96.00 604 SER A C 1
ATOM 4470 O O . SER A 1 604 ? -11.781 16.628 22.137 1.00 96.00 604 SER A O 1
ATOM 4472 N N . GLN A 1 605 ? -11.399 16.835 19.927 1.00 96.38 605 GLN A N 1
ATOM 4473 C CA . GLN A 1 605 ? -10.524 15.661 19.806 1.00 96.38 605 GLN A CA 1
ATOM 4474 C C . GLN A 1 605 ? -9.042 16.028 19.687 1.00 96.38 605 GLN A C 1
ATOM 4476 O O . GLN A 1 605 ? -8.189 15.292 20.179 1.00 96.38 605 GLN A O 1
ATOM 4481 N N . TYR A 1 606 ? -8.726 17.149 19.036 1.00 97.62 606 TYR A N 1
ATOM 4482 C CA . TYR A 1 606 ? -7.354 17.469 18.624 1.00 97.62 606 TYR A CA 1
ATOM 4483 C C . TYR A 1 606 ? -6.770 18.722 19.303 1.00 97.62 606 TYR A C 1
ATOM 4485 O O . TYR A 1 606 ? -5.577 19.005 19.157 1.00 97.62 606 TYR A O 1
ATOM 4493 N N . GLY A 1 607 ? -7.577 19.463 20.070 1.00 97.19 607 GLY A N 1
ATOM 4494 C CA . GLY A 1 607 ? -7.235 20.778 20.620 1.00 97.19 607 GLY A CA 1
ATOM 4495 C C . GLY A 1 607 ? -5.988 20.786 21.502 1.00 97.19 607 GLY A C 1
ATOM 4496 O O . GLY A 1 607 ? -5.142 21.664 21.353 1.00 97.19 607 GLY A O 1
ATOM 4497 N N . ASP A 1 608 ? -5.805 19.772 22.351 1.00 97.00 608 ASP A N 1
ATOM 4498 C CA . ASP A 1 608 ? -4.632 19.675 23.232 1.00 97.00 608 ASP A CA 1
ATOM 4499 C C . ASP A 1 608 ? -3.313 19.603 22.452 1.00 97.00 608 ASP A C 1
ATOM 4501 O O . ASP A 1 608 ? -2.297 20.167 22.874 1.00 97.00 608 ASP A O 1
ATOM 4505 N N . ILE A 1 609 ? -3.310 18.884 21.327 1.00 96.69 609 ILE A N 1
ATOM 4506 C CA . ILE A 1 609 ? -2.135 18.734 20.463 1.00 96.69 609 ILE A CA 1
ATOM 4507 C C . ILE A 1 609 ? -1.919 20.014 19.658 1.00 96.69 609 ILE A C 1
ATOM 4509 O O . ILE A 1 609 ? -0.786 20.485 19.574 1.00 96.69 609 ILE A O 1
ATOM 4513 N N . ALA A 1 610 ? -2.988 20.606 19.122 1.00 96.88 610 ALA A N 1
ATOM 4514 C CA . ALA A 1 610 ? -2.915 21.877 18.411 1.00 96.88 610 ALA A CA 1
ATOM 4515 C C . ALA A 1 610 ? -2.373 23.011 19.298 1.00 96.88 610 ALA A C 1
ATOM 4517 O O . ALA A 1 610 ? -1.532 23.792 18.862 1.00 96.88 610 ALA A O 1
ATOM 4518 N N . GLU A 1 611 ? -2.769 23.066 20.569 1.00 96.19 611 GLU A N 1
ATOM 4519 C CA . GLU A 1 611 ? -2.268 24.067 21.513 1.00 96.19 611 GLU A CA 1
ATOM 4520 C C . GLU A 1 611 ? -0.788 23.840 21.867 1.00 96.19 611 GLU A C 1
ATOM 4522 O O . GLU A 1 611 ? -0.013 24.790 22.003 1.00 96.19 611 GLU A O 1
ATOM 4527 N N . GLN A 1 612 ? -0.356 22.578 21.966 1.00 94.75 612 GLN A N 1
ATOM 4528 C CA . GLN A 1 612 ? 1.065 22.235 22.106 1.00 94.75 612 GLN A CA 1
ATOM 4529 C C . GLN A 1 612 ? 1.871 22.645 20.870 1.00 94.75 612 GLN A C 1
ATOM 4531 O O . GLN A 1 612 ? 2.985 23.158 21.006 1.00 94.75 612 GLN A O 1
ATOM 4536 N N . ALA A 1 613 ? 1.305 22.455 19.678 1.00 93.88 613 ALA A N 1
ATOM 4537 C CA . ALA A 1 613 ? 1.903 22.876 18.419 1.00 93.88 613 ALA A CA 1
ATOM 4538 C C . ALA A 1 613 ? 2.059 24.396 18.356 1.00 93.88 613 ALA A C 1
ATOM 4540 O O . ALA A 1 613 ? 3.172 24.868 18.140 1.00 93.88 613 ALA A O 1
ATOM 4541 N N . ARG A 1 614 ? 0.998 25.153 18.662 1.00 93.12 614 ARG A N 1
ATOM 4542 C CA . ARG A 1 614 ? 1.020 26.621 18.703 1.00 93.12 614 ARG A CA 1
ATOM 4543 C C . ARG A 1 614 ? 2.123 27.149 19.622 1.00 93.12 614 ARG A C 1
ATOM 4545 O O . ARG A 1 614 ? 2.962 27.924 19.179 1.00 93.12 614 ARG A O 1
ATOM 4552 N N . LYS A 1 615 ? 2.188 26.678 20.874 1.00 91.56 615 LYS A N 1
ATOM 4553 C CA . LYS A 1 615 ? 3.233 27.095 21.835 1.00 91.56 615 LYS A CA 1
ATOM 4554 C C . LYS A 1 615 ? 4.647 26.761 21.351 1.00 91.56 615 LYS A C 1
ATOM 4556 O O . LYS A 1 615 ? 5.580 27.538 21.561 1.00 91.56 615 LYS A O 1
ATOM 4561 N N . SER A 1 616 ? 4.809 25.605 20.707 1.00 87.69 616 SER A N 1
ATOM 4562 C CA . SER A 1 616 ? 6.095 25.182 20.139 1.00 87.69 616 SER A CA 1
ATOM 4563 C C . SER A 1 616 ? 6.500 26.058 18.948 1.00 87.69 616 SER A C 1
ATOM 4565 O O . SER A 1 616 ? 7.659 26.445 18.827 1.00 87.69 616 SER A O 1
ATOM 4567 N N . ALA A 1 617 ? 5.547 26.415 18.088 1.00 85.38 617 ALA A N 1
ATOM 4568 C CA . ALA A 1 617 ? 5.780 27.293 16.949 1.00 85.38 617 ALA A CA 1
ATOM 4569 C C . ALA A 1 617 ? 6.023 28.749 17.377 1.00 85.38 617 ALA A C 1
ATOM 4571 O O . ALA A 1 617 ? 6.841 29.428 16.778 1.00 85.38 617 ALA A O 1
ATOM 4572 N N . GLU A 1 618 ? 5.394 29.242 18.444 1.00 82.06 618 GLU A N 1
ATOM 4573 C CA . GLU A 1 618 ? 5.646 30.598 18.963 1.00 82.06 618 GLU A CA 1
ATOM 4574 C C . GLU A 1 618 ? 7.050 30.755 19.556 1.00 82.06 618 GLU A C 1
ATOM 4576 O O . GLU A 1 618 ? 7.644 31.827 19.473 1.00 82.06 618 GLU A O 1
ATOM 4581 N N . THR A 1 619 ? 7.606 29.681 20.117 1.00 74.38 619 THR A N 1
ATOM 4582 C CA . THR A 1 619 ? 8.978 29.674 20.645 1.00 74.38 619 THR A CA 1
ATOM 4583 C C . THR A 1 619 ? 10.039 29.483 19.557 1.00 74.38 619 THR A C 1
ATOM 4585 O O . THR A 1 619 ? 11.150 29.985 19.714 1.00 74.38 619 THR A O 1
ATOM 4588 N N . GLY A 1 620 ? 9.717 28.790 18.457 1.00 66.00 620 GLY A N 1
ATOM 4589 C CA . GLY A 1 620 ? 10.646 28.501 17.352 1.00 66.00 620 GLY A CA 1
ATOM 4590 C C . GLY A 1 620 ? 10.438 29.303 16.055 1.00 66.00 620 GLY A C 1
ATOM 4591 O O . GLY A 1 620 ? 11.283 29.238 15.165 1.00 66.00 620 GLY A O 1
ATOM 4592 N N . GLY A 1 621 ? 9.336 30.043 15.933 1.00 67.62 621 GLY A N 1
ATOM 4593 C CA . GLY A 1 621 ? 8.813 30.600 14.679 1.00 67.62 621 GLY A CA 1
ATOM 4594 C C . GLY A 1 621 ? 7.937 29.606 13.895 1.00 67.62 621 GLY A C 1
ATOM 4595 O O . GLY A 1 621 ? 8.107 28.392 13.998 1.00 67.62 621 GLY A O 1
ATOM 4596 N N . ALA A 1 622 ? 7.020 30.110 13.059 1.00 59.38 622 ALA A N 1
ATOM 4597 C CA . ALA A 1 622 ? 6.120 29.283 12.236 1.00 59.38 622 ALA A CA 1
ATOM 4598 C C . ALA A 1 622 ? 6.860 28.358 11.244 1.00 59.38 622 ALA A C 1
ATOM 4600 O O . ALA A 1 622 ? 6.364 27.286 10.904 1.00 59.38 622 ALA A O 1
ATOM 4601 N N . SER A 1 623 ? 8.081 28.728 10.845 1.00 62.62 623 SER A N 1
ATOM 4602 C CA . SER A 1 623 ? 8.974 27.925 10.000 1.00 62.62 623 SER A CA 1
ATOM 4603 C C . SER A 1 623 ? 9.790 26.873 10.767 1.00 62.62 623 SER A C 1
ATOM 4605 O O . SER A 1 623 ? 10.617 26.180 10.168 1.00 62.62 623 SER A O 1
ATOM 4607 N N . ALA A 1 624 ? 9.640 26.775 12.093 1.00 74.75 624 ALA A N 1
ATOM 4608 C CA . ALA A 1 624 ? 10.301 25.737 12.872 1.00 74.75 624 ALA A CA 1
ATOM 4609 C C . ALA A 1 624 ? 9.778 24.355 12.477 1.00 74.75 624 ALA A C 1
ATOM 4611 O O . ALA A 1 624 ? 8.601 24.173 12.172 1.00 74.75 624 ALA A O 1
ATOM 4612 N N . LYS A 1 625 ? 10.659 23.353 12.520 1.00 79.88 625 LYS A N 1
ATOM 4613 C CA . LYS A 1 625 ? 10.235 21.967 12.324 1.00 79.88 625 LYS A CA 1
ATOM 4614 C C . LYS A 1 625 ? 9.504 21.466 13.573 1.00 79.88 625 LYS A C 1
ATOM 4616 O O . LYS A 1 625 ? 9.991 21.710 14.683 1.00 79.88 625 LYS A O 1
ATOM 4621 N N . PRO A 1 626 ? 8.396 20.723 13.420 1.00 85.56 626 PRO A N 1
ATOM 4622 C CA . PRO A 1 626 ? 7.729 20.102 14.552 1.00 85.56 626 PRO A CA 1
ATOM 4623 C C . PRO A 1 626 ? 8.659 19.092 15.232 1.00 85.56 626 PRO A C 1
ATOM 4625 O O . PRO A 1 626 ? 9.469 18.420 14.588 1.00 85.56 626 PRO A O 1
ATOM 4628 N N . SER A 1 627 ? 8.558 18.977 16.558 1.00 87.56 627 SER A N 1
ATOM 4629 C CA . SER A 1 627 ? 9.345 17.983 17.291 1.00 87.56 627 SER A CA 1
ATOM 4630 C C . SER A 1 627 ? 8.867 16.564 16.964 1.00 87.56 627 SER A C 1
ATOM 4632 O O . SER A 1 627 ? 7.668 16.318 16.793 1.00 87.56 627 SER A O 1
ATOM 4634 N N . ALA A 1 628 ? 9.794 15.602 16.934 1.00 87.75 628 ALA A N 1
ATOM 4635 C CA . ALA A 1 628 ? 9.455 14.195 16.713 1.00 87.75 628 ALA A CA 1
ATOM 4636 C C . ALA A 1 628 ? 8.468 13.667 17.771 1.00 87.75 628 ALA A C 1
ATOM 4638 O O . ALA A 1 628 ? 7.554 12.921 17.445 1.00 87.75 628 ALA A O 1
ATOM 4639 N N . SER A 1 629 ? 8.598 14.118 19.025 1.00 91.62 629 SER A N 1
ATOM 4640 C CA . SER A 1 629 ? 7.677 13.762 20.114 1.00 91.62 629 SER A CA 1
ATOM 4641 C C . SER A 1 629 ? 6.240 14.216 19.832 1.00 91.62 629 SER A C 1
ATOM 4643 O O . SER A 1 629 ? 5.307 13.419 19.929 1.00 91.62 629 SER A O 1
ATOM 4645 N N . LEU A 1 630 ? 6.054 15.475 19.417 1.00 92.75 630 LEU A N 1
ATOM 4646 C CA . LEU A 1 630 ? 4.730 16.013 19.100 1.00 92.75 630 LEU A CA 1
ATOM 4647 C C . LEU A 1 630 ? 4.132 15.350 17.851 1.00 92.75 630 LEU A C 1
ATOM 4649 O O . LEU A 1 630 ? 2.947 15.022 17.838 1.00 92.75 630 LEU A O 1
ATOM 4653 N N . THR A 1 631 ? 4.970 15.087 16.847 1.00 93.12 631 THR A N 1
ATOM 4654 C CA . THR A 1 631 ? 4.581 14.355 15.632 1.00 93.12 631 THR A CA 1
ATOM 4655 C C . THR A 1 631 ? 4.096 12.947 15.974 1.00 93.12 631 THR A C 1
ATOM 4657 O O . THR A 1 631 ? 2.986 12.570 15.605 1.00 93.12 631 THR A O 1
ATOM 4660 N N . ASN A 1 632 ? 4.869 12.195 16.764 1.00 91.81 632 ASN A N 1
ATOM 4661 C CA . ASN A 1 632 ? 4.507 10.848 17.208 1.00 91.81 632 ASN A CA 1
ATOM 4662 C C . ASN A 1 632 ? 3.232 10.844 18.056 1.00 91.81 632 ASN A C 1
ATOM 4664 O O . ASN A 1 632 ? 2.439 9.911 17.961 1.00 91.81 632 ASN A O 1
ATOM 4668 N N . LYS A 1 633 ? 3.003 11.891 18.856 1.00 94.62 633 LYS A N 1
ATOM 4669 C CA . LYS A 1 633 ? 1.774 12.044 19.638 1.00 94.62 633 LYS A CA 1
ATOM 4670 C C . LYS A 1 633 ? 0.547 12.241 18.748 1.00 94.62 633 LYS A C 1
ATOM 4672 O O . LYS A 1 633 ? -0.466 11.596 18.996 1.00 94.62 633 LYS A O 1
ATOM 4677 N N . LEU A 1 634 ? 0.629 13.094 17.722 1.00 95.38 634 LEU A N 1
ATOM 4678 C CA . LEU A 1 634 ? -0.475 13.287 16.777 1.00 95.38 634 LEU A CA 1
ATOM 4679 C C . LEU A 1 634 ? -0.722 12.035 15.937 1.00 95.38 634 LEU A C 1
ATOM 4681 O O . LEU A 1 634 ? -1.861 11.604 15.831 1.00 95.38 634 LEU A O 1
ATOM 4685 N N . VAL A 1 635 ? 0.326 11.425 15.379 1.00 92.81 635 VAL A N 1
ATOM 4686 C CA . VAL A 1 635 ? 0.209 10.200 14.568 1.00 92.81 635 VAL A CA 1
ATOM 4687 C C . VAL A 1 635 ? -0.295 9.019 15.405 1.00 92.81 635 VAL A C 1
ATOM 4689 O O . VAL A 1 635 ? -1.073 8.202 14.921 1.00 92.81 635 VAL A O 1
ATOM 4692 N N . GLY A 1 636 ? 0.119 8.935 16.670 1.00 90.69 636 GLY A N 1
ATOM 4693 C CA . GLY A 1 636 ? -0.297 7.900 17.613 1.00 90.69 636 GLY A CA 1
ATOM 4694 C C . GLY A 1 636 ? -1.668 8.127 18.253 1.00 90.69 636 GLY A C 1
ATOM 4695 O O . GLY A 1 636 ? -2.143 7.232 18.950 1.00 90.69 636 GLY A O 1
ATOM 4696 N N . LEU A 1 637 ? -2.311 9.283 18.041 1.00 93.94 637 LEU A N 1
ATOM 4697 C CA . LEU A 1 637 ? -3.652 9.553 18.559 1.00 93.94 637 LEU A CA 1
ATOM 4698 C C . LEU A 1 637 ? -4.652 8.564 17.945 1.00 93.94 637 LEU A C 1
ATOM 4700 O O . LEU A 1 637 ? -4.722 8.417 16.725 1.00 93.94 637 LEU A O 1
ATOM 4704 N N . GLN A 1 638 ? -5.434 7.910 18.804 1.00 90.19 638 GLN A N 1
ATOM 4705 C CA . GLN A 1 638 ? -6.475 6.950 18.432 1.00 90.19 638 GLN A CA 1
ATOM 4706 C C . GLN A 1 638 ? -7.837 7.478 18.902 1.00 90.19 638 GLN A C 1
ATOM 4708 O O . GLN A 1 638 ? -8.246 7.158 20.018 1.00 90.19 638 GLN A O 1
ATOM 4713 N N . PRO A 1 639 ? -8.528 8.322 18.114 1.00 93.25 639 PRO A N 1
ATOM 4714 C CA . PRO A 1 639 ? -9.910 8.684 18.413 1.00 93.25 639 PRO A CA 1
ATOM 4715 C C . PRO A 1 639 ? -10.797 7.433 18.402 1.00 93.25 639 PRO A C 1
ATOM 4717 O O . PRO A 1 639 ? -10.562 6.541 17.593 1.00 93.25 639 PRO A O 1
ATOM 4720 N N . ASP A 1 640 ? -11.827 7.381 19.250 1.00 89.88 640 ASP A N 1
ATOM 4721 C CA . ASP A 1 640 ? -12.764 6.242 19.305 1.00 89.88 640 ASP A CA 1
ATOM 4722 C C . ASP A 1 640 ? -13.762 6.230 18.131 1.00 89.88 640 ASP A C 1
ATOM 4724 O O . ASP A 1 640 ? -14.319 5.189 17.783 1.00 89.88 640 ASP A O 1
ATOM 4728 N N . ALA A 1 641 ? -14.003 7.402 17.537 1.00 93.31 641 ALA A N 1
ATOM 4729 C CA . ALA A 1 641 ? -14.960 7.643 16.463 1.00 93.31 641 ALA A CA 1
ATOM 4730 C C . ALA A 1 641 ? -14.636 8.966 15.745 1.00 93.31 641 ALA A C 1
ATOM 4732 O O . ALA A 1 641 ? -14.036 9.869 16.333 1.00 93.31 641 ALA A O 1
ATOM 4733 N N . TYR A 1 642 ? -15.097 9.122 14.503 1.00 95.00 642 TYR A N 1
ATOM 4734 C CA . TYR A 1 642 ? -15.209 10.440 13.875 1.00 95.00 642 TYR A CA 1
ATOM 4735 C C . TYR A 1 642 ? -16.328 11.254 14.523 1.00 95.00 642 TYR A C 1
ATOM 4737 O O . TYR A 1 642 ? -17.417 10.730 14.769 1.00 95.00 642 TYR A O 1
ATOM 4745 N N . ILE A 1 643 ? -16.073 12.545 14.726 1.00 95.94 643 ILE A N 1
ATOM 4746 C CA . ILE A 1 643 ? -17.103 13.539 15.024 1.00 95.94 643 ILE A CA 1
ATOM 4747 C C . ILE A 1 643 ? -17.364 14.295 13.721 1.00 95.94 643 ILE A C 1
ATOM 4749 O O . ILE A 1 643 ? -16.599 15.173 13.341 1.00 95.94 643 ILE A O 1
ATOM 4753 N N . ALA A 1 644 ? -18.426 13.902 13.022 1.00 96.44 644 ALA A N 1
ATOM 4754 C CA . ALA A 1 644 ? -18.756 14.377 11.683 1.00 96.44 644 ALA A CA 1
ATOM 4755 C C . ALA A 1 644 ? -19.254 15.832 11.658 1.00 96.44 644 ALA A C 1
ATOM 4757 O O . ALA A 1 644 ? -20.044 16.223 12.524 1.00 96.44 644 ALA A O 1
ATOM 4758 N N . SER A 1 645 ? -18.855 16.590 10.632 1.00 96.38 645 SER A N 1
ATOM 4759 C CA . SER A 1 645 ? -19.492 17.853 10.208 1.00 96.38 645 SER A CA 1
ATOM 4760 C C . SER A 1 645 ? -20.484 17.642 9.059 1.00 96.38 645 SER A C 1
ATOM 4762 O O . SER A 1 645 ? -21.397 18.445 8.867 1.00 96.38 645 SER A O 1
ATOM 4764 N N . GLY A 1 646 ? -20.311 16.562 8.295 1.00 96.38 646 GLY A N 1
ATOM 4765 C CA . GLY A 1 646 ? -21.109 16.233 7.123 1.00 96.38 646 GLY A CA 1
ATOM 4766 C C . GLY A 1 646 ? -22.448 15.554 7.427 1.00 96.38 646 GLY A C 1
ATOM 4767 O O . GLY A 1 646 ? -22.768 15.249 8.584 1.00 96.38 646 GLY A O 1
ATOM 4768 N N . PRO A 1 647 ? -23.241 15.289 6.372 1.00 97.12 647 PRO A N 1
ATOM 4769 C CA . PRO A 1 647 ? -24.604 14.783 6.495 1.00 97.12 647 PRO A CA 1
ATOM 4770 C C . PRO A 1 647 ? -24.689 13.305 6.882 1.00 97.12 647 PRO A C 1
ATOM 4772 O O . PRO A 1 647 ? -25.799 12.792 7.030 1.00 97.12 647 PRO A O 1
ATOM 4775 N N . PHE A 1 648 ? -23.564 12.605 7.061 1.00 97.75 648 PHE A N 1
ATOM 4776 C CA . PHE A 1 648 ? -23.549 11.207 7.476 1.00 97.75 648 PHE A CA 1
ATOM 4777 C C . PHE A 1 648 ? -22.557 10.929 8.612 1.00 97.75 648 PHE A C 1
ATOM 4779 O O . PHE A 1 648 ? -21.460 11.476 8.670 1.00 97.75 648 PHE A O 1
ATOM 4786 N N . ASN A 1 649 ? -22.946 10.010 9.494 1.00 96.62 649 ASN A N 1
ATOM 4787 C CA . ASN A 1 649 ? -22.086 9.365 10.481 1.00 96.62 649 ASN A CA 1
ATOM 4788 C C . ASN A 1 649 ? -21.733 7.948 10.018 1.00 96.62 649 ASN A C 1
ATOM 4790 O O . ASN A 1 649 ? -22.469 7.338 9.245 1.00 96.62 649 ASN A O 1
ATOM 4794 N N . ILE A 1 650 ? -20.653 7.384 10.553 1.00 95.00 650 ILE A N 1
ATOM 4795 C CA . ILE A 1 650 ? -20.365 5.955 10.404 1.00 95.00 650 ILE A CA 1
ATOM 4796 C C . ILE A 1 650 ? -21.282 5.138 11.327 1.00 95.00 650 ILE A C 1
ATOM 4798 O O . ILE A 1 650 ? -21.351 5.397 12.529 1.00 95.00 650 ILE A O 1
ATOM 4802 N N . ASP A 1 651 ? -21.931 4.100 10.792 1.00 95.50 651 ASP A N 1
ATOM 4803 C CA . ASP A 1 651 ? -22.504 3.026 11.606 1.00 95.50 651 ASP A CA 1
ATOM 4804 C C . ASP A 1 651 ? -21.425 1.985 11.923 1.00 95.50 651 ASP A C 1
ATOM 4806 O O . ASP A 1 651 ? -21.205 1.015 11.186 1.00 95.50 651 ASP A O 1
ATOM 4810 N N . TYR A 1 652 ? -20.756 2.184 13.058 1.00 93.00 652 TYR A N 1
ATOM 4811 C CA . TYR A 1 652 ? -19.645 1.346 13.510 1.00 93.00 652 TYR A CA 1
ATOM 4812 C C . TYR A 1 652 ? -20.017 -0.131 13.700 1.00 93.00 652 TYR A C 1
ATOM 4814 O O . TYR A 1 652 ? -19.128 -0.978 13.693 1.00 93.00 652 TYR A O 1
ATOM 4822 N N . LYS A 1 653 ? -21.308 -0.479 13.818 1.00 92.56 653 LYS A N 1
ATOM 4823 C CA . LYS A 1 653 ? -21.750 -1.883 13.916 1.00 92.56 653 LYS A CA 1
ATOM 4824 C C . LYS A 1 653 ? -21.588 -2.637 12.602 1.00 92.56 653 LYS A C 1
ATOM 4826 O O . LYS A 1 653 ? -21.476 -3.859 12.606 1.00 92.56 653 LYS A O 1
ATOM 4831 N N . THR A 1 654 ? -21.606 -1.914 11.486 1.00 92.81 654 THR A N 1
ATOM 4832 C CA . THR A 1 654 ? -21.489 -2.498 10.146 1.00 92.81 654 THR A CA 1
ATOM 4833 C C . THR A 1 654 ? -20.046 -2.579 9.672 1.00 92.81 654 THR A C 1
ATOM 4835 O O . THR A 1 654 ? -19.753 -3.386 8.798 1.00 92.81 654 THR A O 1
ATOM 4838 N N . LEU A 1 655 ? -19.143 -1.790 10.261 1.00 91.50 655 LEU A N 1
ATOM 4839 C CA . LEU A 1 655 ? -17.759 -1.655 9.827 1.00 91.50 655 LEU A CA 1
ATOM 4840 C C . LEU A 1 655 ? -16.969 -2.966 9.999 1.00 91.50 655 LEU A C 1
ATOM 4842 O O . LEU A 1 655 ? -16.646 -3.388 11.109 1.00 91.50 655 LEU A O 1
ATOM 4846 N N . ASN A 1 656 ? -16.606 -3.596 8.883 1.00 90.06 656 ASN A N 1
ATOM 4847 C CA . ASN A 1 656 ? -15.789 -4.810 8.847 1.00 90.06 656 ASN A CA 1
ATOM 4848 C C . ASN A 1 656 ? -14.872 -4.838 7.607 1.00 90.06 656 ASN A C 1
ATOM 4850 O O . ASN A 1 656 ? -14.642 -3.810 6.978 1.00 90.06 656 ASN A O 1
ATOM 4854 N N . ASN A 1 657 ? -14.309 -5.997 7.249 1.00 87.50 657 ASN A N 1
ATOM 4855 C CA . ASN A 1 657 ? -13.398 -6.117 6.101 1.00 87.50 657 ASN A CA 1
ATOM 4856 C C . ASN A 1 657 ? -14.078 -5.987 4.733 1.00 87.50 657 ASN A C 1
ATOM 4858 O O . ASN A 1 657 ? -13.387 -5.744 3.753 1.00 87.50 657 ASN A O 1
ATOM 4862 N N . THR A 1 658 ? -15.390 -6.190 4.664 1.00 89.50 658 THR A N 1
ATOM 4863 C CA . THR A 1 658 ? -16.160 -6.316 3.417 1.00 89.50 658 THR A CA 1
ATOM 4864 C C . THR A 1 658 ? -17.185 -5.209 3.231 1.00 89.50 658 THR A C 1
ATOM 4866 O O . THR A 1 658 ? -17.584 -4.944 2.100 1.00 89.50 658 THR A O 1
ATOM 4869 N N . GLN A 1 659 ? -17.625 -4.573 4.317 1.00 93.00 659 GLN A N 1
ATOM 4870 C CA . GLN A 1 659 ? -18.672 -3.564 4.270 1.00 93.00 659 GLN A CA 1
ATOM 4871 C C . GLN A 1 659 ? -18.557 -2.530 5.400 1.00 93.00 659 GLN A C 1
ATOM 4873 O O . GLN A 1 659 ? -18.129 -2.849 6.512 1.00 93.00 659 GLN A O 1
ATOM 4878 N N . LEU A 1 660 ? -18.974 -1.302 5.097 1.00 94.69 660 LEU A N 1
ATOM 4879 C CA . LEU A 1 660 ? -19.181 -0.179 6.006 1.00 94.69 660 LEU A CA 1
ATOM 4880 C C . LEU A 1 660 ? -20.471 0.542 5.600 1.00 94.69 660 LEU A C 1
ATOM 4882 O O . LEU A 1 660 ? -20.711 0.725 4.416 1.00 94.69 660 LEU A O 1
ATOM 4886 N N . THR A 1 661 ? -21.282 0.995 6.551 1.00 97.25 661 THR A N 1
ATOM 4887 C CA . THR A 1 661 ? -22.478 1.807 6.275 1.00 97.25 661 THR A CA 1
ATOM 4888 C C . THR A 1 661 ? -22.333 3.198 6.874 1.00 97.25 661 THR A C 1
ATOM 4890 O O . THR A 1 661 ? -21.946 3.344 8.033 1.00 97.25 661 THR A O 1
ATOM 4893 N N . LEU A 1 662 ? -22.674 4.220 6.093 1.00 97.81 662 LEU A N 1
ATOM 4894 C CA . LEU A 1 662 ? -22.894 5.579 6.570 1.00 97.81 662 LEU A CA 1
ATOM 4895 C C . LEU A 1 662 ? -24.395 5.797 6.779 1.00 97.81 662 LEU A C 1
ATOM 4897 O O . LEU A 1 662 ? -25.202 5.406 5.936 1.00 97.81 662 LEU A O 1
ATOM 4901 N N . VAL A 1 663 ? -24.767 6.424 7.890 1.00 97.06 663 VAL A N 1
ATOM 4902 C CA . VAL A 1 663 ? -26.155 6.707 8.278 1.00 97.06 663 VAL A CA 1
ATOM 4903 C C . VAL A 1 663 ? -26.361 8.203 8.436 1.00 97.06 663 VAL A C 1
ATOM 4905 O O . VAL A 1 663 ? -25.469 8.911 8.903 1.00 97.06 663 VAL A O 1
ATOM 4908 N N . LYS A 1 664 ? -27.532 8.692 8.034 1.00 96.12 664 LYS A N 1
ATOM 4909 C CA . LYS A 1 664 ? -27.837 10.123 8.026 1.00 96.12 664 LYS A CA 1
ATOM 4910 C C . LYS A 1 664 ? -27.611 10.775 9.397 1.00 96.12 664 LYS A C 1
ATOM 4912 O O . LYS A 1 664 ? -28.162 10.350 10.412 1.00 96.12 664 LYS A O 1
ATOM 4917 N N . ASN A 1 665 ? -26.812 11.835 9.415 1.00 95.44 665 ASN A N 1
ATOM 4918 C CA . ASN A 1 665 ? -26.586 12.719 10.548 1.00 95.44 665 ASN A CA 1
ATOM 4919 C C . ASN A 1 665 ? -27.539 13.913 10.432 1.00 95.44 665 ASN A C 1
ATOM 4921 O O . ASN A 1 665 ? -27.227 14.881 9.751 1.00 95.44 665 ASN A O 1
ATOM 4925 N N . ALA A 1 666 ? -28.691 13.866 11.105 1.00 91.75 666 ALA A N 1
ATOM 4926 C CA . ALA A 1 666 ? -29.718 14.909 10.992 1.00 91.75 666 ALA A CA 1
ATOM 4927 C C . ALA A 1 666 ? -29.256 16.321 11.417 1.00 91.75 666 ALA A C 1
ATOM 4929 O O . ALA A 1 666 ? -29.922 17.294 11.081 1.00 91.75 666 ALA A O 1
ATOM 4930 N N . LYS A 1 667 ? -28.146 16.429 12.159 1.00 88.06 667 LYS A N 1
ATOM 4931 C CA . LYS A 1 667 ? -27.545 17.702 12.594 1.00 88.06 667 LYS A CA 1
ATOM 4932 C C . LYS A 1 667 ? -26.348 18.139 11.742 1.00 88.06 667 LYS A C 1
ATOM 4934 O O . LYS A 1 667 ? -25.792 19.203 11.983 1.00 88.06 667 LYS A O 1
ATOM 4939 N N . GLY A 1 668 ? -25.913 17.295 10.809 1.00 92.69 668 GLY A N 1
ATOM 4940 C CA . GLY A 1 668 ? -24.779 17.578 9.941 1.00 92.69 668 GLY A CA 1
ATOM 4941 C C . GLY A 1 668 ? -25.134 18.573 8.845 1.00 92.69 668 GLY A C 1
ATOM 4942 O O . GLY A 1 668 ? -26.296 18.694 8.447 1.00 92.69 668 GLY A O 1
ATOM 4943 N N . TYR A 1 669 ? -24.126 19.256 8.312 1.00 94.00 669 TYR A N 1
ATOM 4944 C CA . TYR A 1 669 ? -24.320 20.134 7.166 1.00 94.00 669 TYR A CA 1
ATOM 4945 C C . TYR A 1 669 ? -24.886 19.353 5.970 1.00 94.00 669 TYR A C 1
ATOM 4947 O O . TYR A 1 669 ? -24.503 18.209 5.730 1.00 94.00 669 TYR A O 1
ATOM 4955 N N . ALA A 1 670 ? -25.792 19.982 5.217 1.00 93.75 670 ALA A N 1
ATOM 4956 C CA . ALA A 1 670 ? -26.502 19.404 4.071 1.00 93.75 670 ALA A CA 1
ATOM 4957 C C . ALA A 1 670 ? -27.403 18.188 4.383 1.00 93.75 670 ALA A C 1
ATOM 4959 O O . ALA A 1 670 ? -27.893 17.538 3.455 1.00 93.75 670 ALA A O 1
ATOM 4960 N N . ALA A 1 671 ? -27.683 17.874 5.654 1.00 93.81 671 ALA A N 1
ATOM 4961 C CA . ALA A 1 671 ? -28.568 16.763 6.019 1.00 93.81 671 ALA A CA 1
ATOM 4962 C C . ALA A 1 671 ? -30.007 16.933 5.491 1.00 93.81 671 ALA A C 1
ATOM 4964 O O . ALA A 1 671 ? -30.686 15.957 5.170 1.00 93.81 671 ALA A O 1
ATOM 4965 N N . ASP A 1 672 ? -30.476 18.169 5.363 1.00 92.81 672 ASP A N 1
ATOM 4966 C CA . ASP A 1 672 ? -31.758 18.548 4.763 1.00 92.81 672 ASP A CA 1
ATOM 4967 C C . ASP A 1 672 ? -31.763 18.433 3.224 1.00 92.81 672 ASP A C 1
ATOM 4969 O O . ASP A 1 672 ? -32.814 18.224 2.608 1.00 92.81 672 ASP A O 1
ATOM 4973 N N . ARG A 1 673 ? -30.585 18.514 2.595 1.00 93.75 673 ARG A N 1
ATOM 4974 C CA . ARG A 1 673 ? -30.410 18.441 1.137 1.00 93.75 673 ARG A CA 1
ATOM 4975 C C . ARG A 1 673 ? -30.270 17.009 0.644 1.00 93.75 673 ARG A C 1
ATOM 4977 O O . ARG A 1 673 ? -30.956 16.647 -0.315 1.00 93.75 673 ARG A O 1
ATOM 4984 N N . VAL A 1 674 ? -29.442 16.195 1.307 1.00 95.31 674 VAL A N 1
ATOM 4985 C CA . VAL A 1 674 ? -29.196 14.803 0.901 1.00 95.31 674 VAL A CA 1
ATOM 4986 C C . VAL A 1 674 ? -30.484 13.975 0.947 1.00 95.31 674 VAL A C 1
ATOM 4988 O O . VAL A 1 674 ? -31.255 14.016 1.915 1.00 95.31 674 VAL A O 1
ATOM 4991 N N . LYS A 1 675 ? -30.720 13.197 -0.113 1.00 95.06 675 LYS A N 1
ATOM 4992 C CA . LYS A 1 675 ? -31.965 12.430 -0.301 1.00 95.06 675 LYS A CA 1
ATOM 4993 C C . LYS A 1 675 ? -31.876 10.965 0.139 1.00 95.06 675 LYS A C 1
ATOM 4995 O O . LYS A 1 675 ? -32.901 10.291 0.213 1.00 95.06 675 LYS A O 1
ATOM 5000 N N . PHE A 1 676 ? -30.675 10.481 0.447 1.00 95.50 676 PHE A N 1
ATOM 5001 C CA . PHE A 1 676 ? -30.437 9.120 0.928 1.00 95.50 676 PHE A CA 1
ATOM 5002 C C . PHE A 1 676 ? -30.338 9.086 2.453 1.00 95.50 676 PHE A C 1
ATOM 5004 O O . PHE A 1 676 ? -29.736 9.972 3.061 1.00 95.50 676 PHE A O 1
ATOM 5011 N N . ASP A 1 677 ? -30.893 8.039 3.062 1.00 94.50 677 ASP A N 1
ATOM 5012 C CA . ASP A 1 677 ? -30.805 7.820 4.512 1.00 94.50 677 ASP A CA 1
ATOM 5013 C C . ASP A 1 677 ? -29.575 6.986 4.891 1.00 94.50 677 ASP A C 1
ATOM 5015 O O . ASP A 1 677 ? -29.069 7.085 6.015 1.00 94.50 677 ASP A O 1
ATOM 5019 N N . LYS A 1 678 ? -29.083 6.165 3.953 1.00 96.12 678 LYS A N 1
ATOM 5020 C CA . LYS A 1 678 ? -27.912 5.308 4.144 1.00 96.12 678 LYS A CA 1
ATOM 5021 C C . LYS A 1 678 ? -27.051 5.206 2.897 1.00 96.12 678 LYS A C 1
ATOM 5023 O O . LYS A 1 678 ? -27.564 5.175 1.778 1.00 96.12 678 LYS A O 1
ATOM 5028 N N . ILE A 1 679 ? -25.754 5.040 3.123 1.00 97.56 679 ILE A N 1
ATOM 5029 C CA . ILE A 1 679 ? -24.763 4.730 2.096 1.00 97.56 679 ILE A CA 1
ATOM 5030 C C . ILE A 1 679 ? -24.039 3.455 2.511 1.00 97.56 679 ILE A C 1
ATOM 5032 O O . ILE A 1 679 ? -23.317 3.443 3.503 1.00 97.56 679 ILE A O 1
ATOM 5036 N N . VAL A 1 680 ? -24.234 2.376 1.766 1.00 97.31 680 VAL A N 1
ATOM 5037 C CA . VAL A 1 680 ? -23.608 1.077 2.008 1.00 97.31 680 VAL A CA 1
ATOM 5038 C C . VAL A 1 680 ? -22.369 0.963 1.133 1.00 97.31 680 VAL A C 1
ATOM 5040 O O . VAL A 1 680 ? -22.467 0.900 -0.086 1.00 97.31 680 VAL A O 1
ATOM 5043 N N . ILE A 1 681 ? -21.195 0.925 1.745 1.00 96.69 681 ILE A N 1
ATOM 5044 C CA . ILE A 1 681 ? -19.899 0.863 1.075 1.00 96.69 681 ILE A CA 1
ATOM 5045 C C . ILE A 1 681 ? -19.369 -0.565 1.151 1.00 96.69 681 ILE A C 1
ATOM 5047 O O . ILE A 1 681 ? -19.077 -1.070 2.233 1.00 96.69 681 ILE A O 1
ATOM 5051 N N . TYR A 1 682 ? -19.212 -1.206 -0.000 1.00 95.06 682 TYR A N 1
ATOM 5052 C CA . TYR A 1 682 ? -18.589 -2.516 -0.148 1.00 95.06 682 TYR A CA 1
ATOM 5053 C C . TYR A 1 682 ? -17.088 -2.356 -0.388 1.00 95.06 682 TYR A C 1
ATOM 5055 O O . TYR A 1 682 ? -16.675 -1.645 -1.306 1.00 95.06 682 TYR A O 1
ATOM 5063 N N . ASN A 1 683 ? -16.286 -3.029 0.437 1.00 91.88 683 ASN A N 1
ATOM 5064 C CA . ASN A 1 683 ? -14.831 -2.943 0.411 1.00 91.88 683 ASN A CA 1
ATOM 5065 C C . ASN A 1 683 ? -14.213 -3.944 -0.562 1.00 91.88 683 ASN A C 1
ATOM 5067 O O . ASN A 1 683 ? -14.502 -5.142 -0.491 1.00 91.88 683 ASN A O 1
ATOM 5071 N N . GLY A 1 684 ? -13.265 -3.485 -1.373 1.00 82.62 684 GLY A N 1
ATOM 5072 C CA . GLY A 1 684 ? -12.331 -4.374 -2.051 1.00 82.62 684 GLY A CA 1
ATOM 5073 C C . GLY A 1 684 ? -11.813 -3.859 -3.386 1.00 82.62 684 GLY A C 1
ATOM 5074 O O . GLY A 1 684 ? -12.341 -2.920 -3.982 1.00 82.62 684 GLY A O 1
ATOM 5075 N N . GLU A 1 685 ? -10.755 -4.517 -3.854 1.00 81.75 685 GLU A N 1
ATOM 5076 C CA . GLU A 1 685 ? -10.205 -4.309 -5.192 1.00 81.75 685 GLU A CA 1
ATOM 5077 C C . GLU A 1 685 ? -11.142 -4.855 -6.271 1.00 81.75 685 GLU A C 1
ATOM 5079 O O . GLU A 1 685 ? -12.078 -5.608 -5.987 1.00 81.75 685 GLU A O 1
ATOM 5084 N N . THR A 1 686 ? -10.847 -4.536 -7.533 1.00 84.12 686 THR A N 1
ATOM 5085 C CA . THR A 1 686 ? -11.645 -4.936 -8.702 1.00 84.12 686 THR A CA 1
ATOM 5086 C C . THR A 1 686 ? -12.157 -6.391 -8.658 1.00 84.12 686 THR A C 1
ATOM 5088 O O . THR A 1 686 ? -13.353 -6.587 -8.896 1.00 84.12 686 THR A O 1
ATOM 5091 N N . PRO A 1 687 ? -11.360 -7.425 -8.308 1.00 83.06 687 PRO A N 1
ATOM 5092 C CA . PRO A 1 687 ? -11.857 -8.805 -8.240 1.00 83.06 687 PRO A CA 1
ATOM 5093 C C . PRO A 1 687 ? -12.940 -9.047 -7.176 1.00 83.06 687 PRO A C 1
ATOM 5095 O O . PRO A 1 687 ? -13.795 -9.906 -7.372 1.00 83.06 687 PRO A O 1
ATOM 5098 N N . ALA A 1 688 ? -12.912 -8.304 -6.067 1.00 85.19 688 ALA A N 1
ATOM 5099 C CA . ALA A 1 688 ? -13.878 -8.433 -4.979 1.00 85.19 688 ALA A CA 1
ATOM 5100 C C . ALA A 1 688 ? -15.204 -7.729 -5.303 1.00 85.19 688 ALA A C 1
ATOM 5102 O O . ALA A 1 688 ? -16.271 -8.276 -5.030 1.00 85.19 688 ALA A O 1
ATOM 5103 N N . VAL A 1 689 ? -15.152 -6.547 -5.929 1.00 91.56 689 VAL A N 1
ATOM 5104 C CA . VAL A 1 689 ? -16.359 -5.764 -6.253 1.00 91.56 689 VAL A CA 1
ATOM 5105 C C . VAL A 1 689 ? -17.028 -6.191 -7.563 1.00 91.56 689 VAL A C 1
ATOM 5107 O O . VAL A 1 689 ? -18.238 -6.043 -7.699 1.00 91.56 689 VAL A O 1
ATOM 5110 N N . THR A 1 690 ? -16.294 -6.779 -8.519 1.00 93.44 690 THR A N 1
ATOM 5111 C CA . THR A 1 690 ? -16.843 -7.167 -9.838 1.00 93.44 690 THR A CA 1
ATOM 5112 C C . THR A 1 690 ? -18.082 -8.074 -9.744 1.00 93.44 690 THR A C 1
ATOM 5114 O O . THR A 1 690 ? -19.077 -7.762 -10.397 1.00 93.44 690 THR A O 1
ATOM 5117 N N . PRO A 1 691 ? -18.112 -9.152 -8.931 1.00 95.06 691 PRO A N 1
ATOM 5118 C CA . PRO A 1 691 ? -19.319 -9.975 -8.790 1.00 95.06 691 PRO A CA 1
ATOM 5119 C C . PRO A 1 691 ? -20.517 -9.200 -8.219 1.00 95.06 691 PRO A C 1
ATOM 5121 O O . PRO A 1 691 ? -21.659 -9.429 -8.619 1.00 95.06 691 PRO A O 1
ATOM 5124 N N . LEU A 1 692 ? -20.266 -8.245 -7.317 1.00 95.50 692 LEU A N 1
ATOM 5125 C CA . LEU A 1 692 ? -21.308 -7.399 -6.733 1.00 95.50 692 LEU A CA 1
ATOM 5126 C C . LEU A 1 692 ? -21.892 -6.438 -7.777 1.00 95.50 692 LEU A C 1
ATOM 5128 O O . LEU A 1 692 ? -23.110 -6.275 -7.829 1.00 95.50 692 LEU A O 1
ATOM 5132 N N . MET A 1 693 ? -21.055 -5.896 -8.665 1.00 96.25 693 MET A N 1
ATOM 5133 C CA . MET A 1 693 ? -21.498 -5.114 -9.827 1.00 96.25 693 MET A CA 1
ATOM 5134 C C . MET A 1 693 ? -22.342 -5.965 -10.786 1.00 96.25 693 MET A C 1
ATOM 5136 O O . MET A 1 693 ? -23.449 -5.584 -11.151 1.00 96.25 693 MET A O 1
ATOM 5140 N N . LEU A 1 694 ? -21.883 -7.173 -11.139 1.00 95.69 694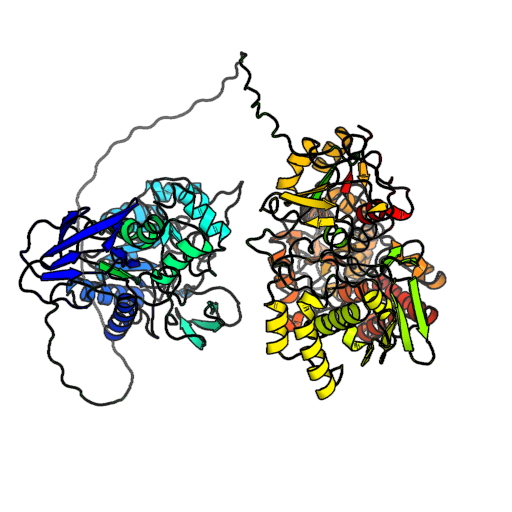 LEU A N 1
ATOM 5141 C CA . LEU A 1 694 ? -22.629 -8.074 -12.032 1.00 95.69 694 LEU A CA 1
ATOM 5142 C C . LEU A 1 694 ? -24.003 -8.466 -11.469 1.00 95.69 694 LEU A C 1
ATOM 5144 O O . LEU A 1 694 ? -24.955 -8.653 -12.222 1.00 95.69 694 LEU A O 1
ATOM 5148 N N . SER A 1 695 ? -24.118 -8.560 -10.143 1.00 95.62 695 SER A N 1
ATOM 5149 C CA . SER A 1 695 ? -25.387 -8.834 -9.457 1.00 95.62 695 SER A CA 1
ATOM 5150 C C . SER A 1 695 ? -26.267 -7.596 -9.233 1.00 95.62 695 SER A C 1
ATOM 5152 O O . SER A 1 695 ? -27.331 -7.724 -8.631 1.00 95.62 695 SER A O 1
ATOM 5154 N N . LYS A 1 696 ? -25.846 -6.403 -9.686 1.00 96.31 696 LYS A N 1
ATOM 5155 C CA . LYS A 1 696 ? -26.514 -5.113 -9.421 1.00 96.31 696 LYS A CA 1
ATOM 5156 C C . LYS A 1 696 ? -26.646 -4.774 -7.931 1.00 96.31 696 LYS A C 1
ATOM 5158 O O . LYS A 1 696 ? -27.537 -4.022 -7.526 1.00 96.31 696 LYS A O 1
ATOM 5163 N N . THR A 1 697 ? -25.753 -5.317 -7.104 1.00 96.31 697 THR A N 1
ATOM 5164 C CA . THR A 1 697 ? -25.699 -5.038 -5.661 1.00 96.31 697 THR A CA 1
ATOM 5165 C C . THR A 1 697 ? -25.111 -3.657 -5.371 1.00 96.31 697 THR A C 1
ATOM 5167 O O . THR A 1 697 ? -25.481 -3.051 -4.373 1.00 96.31 697 THR A O 1
ATOM 5170 N N . ILE A 1 698 ? -24.229 -3.146 -6.234 1.00 97.19 698 ILE A N 1
ATOM 5171 C CA . ILE A 1 698 ? -23.578 -1.834 -6.098 1.00 97.19 698 ILE A CA 1
ATOM 5172 C C . ILE A 1 698 ? -24.140 -0.874 -7.150 1.00 97.19 698 ILE A C 1
ATOM 5174 O O . ILE A 1 698 ? -24.279 -1.254 -8.310 1.00 97.19 698 ILE A O 1
ATOM 5178 N N . ASP A 1 699 ? -24.436 0.365 -6.761 1.00 97.00 699 ASP A N 1
ATOM 5179 C CA . ASP A 1 699 ? -24.922 1.409 -7.668 1.00 97.00 699 ASP A CA 1
ATOM 5180 C C . ASP A 1 699 ? -23.786 2.162 -8.348 1.00 97.00 699 ASP A C 1
ATOM 5182 O O . ASP A 1 699 ? -23.910 2.520 -9.510 1.00 97.00 699 ASP A O 1
ATOM 5186 N N . TYR A 1 700 ? -22.683 2.399 -7.641 1.00 96.38 700 TYR A N 1
ATOM 5187 C CA . TYR A 1 700 ? -21.552 3.160 -8.160 1.00 96.38 700 TYR A CA 1
ATOM 5188 C C . TYR A 1 700 ? -20.227 2.638 -7.620 1.00 96.38 700 TYR A C 1
ATOM 5190 O O . TYR A 1 700 ? -20.105 2.385 -6.422 1.00 96.38 700 TYR A O 1
ATOM 5198 N N . ALA A 1 701 ? -19.218 2.516 -8.478 1.00 93.94 701 ALA A N 1
ATOM 5199 C CA . ALA A 1 701 ? -17.874 2.128 -8.062 1.00 93.94 701 ALA A CA 1
ATOM 5200 C C . ALA A 1 701 ? -16.797 2.974 -8.745 1.00 93.94 701 ALA A C 1
ATOM 5202 O O . ALA A 1 701 ? -16.944 3.352 -9.902 1.00 93.94 701 ALA A O 1
ATOM 5203 N N . THR A 1 702 ? -15.696 3.240 -8.037 1.00 88.56 702 THR A N 1
ATOM 5204 C CA . THR A 1 702 ? -14.569 4.067 -8.522 1.00 88.56 702 THR A CA 1
ATOM 5205 C C . THR A 1 702 ? -13.310 3.254 -8.853 1.00 88.56 702 THR A C 1
ATOM 5207 O O . THR A 1 702 ? -12.262 3.826 -9.173 1.00 88.56 702 THR A O 1
ATOM 5210 N N . ASN A 1 703 ? -13.388 1.920 -8.775 1.00 86.75 703 ASN A N 1
ATOM 5211 C CA . ASN A 1 703 ? -12.286 1.011 -9.094 1.00 86.75 703 ASN A CA 1
ATOM 5212 C C . ASN A 1 703 ? -11.882 1.078 -10.583 1.00 86.75 703 ASN A C 1
ATOM 5214 O O . ASN A 1 703 ? -12.691 1.365 -11.463 1.00 86.75 703 ASN A O 1
ATOM 5218 N N . GLY A 1 704 ? -10.622 0.744 -10.881 1.00 81.12 704 GLY A N 1
ATOM 5219 C CA . GLY A 1 704 ? -10.137 0.575 -12.254 1.00 81.12 704 GLY A CA 1
ATOM 5220 C C . GLY A 1 704 ? -10.558 -0.777 -12.835 1.00 81.12 704 GLY A C 1
ATOM 5221 O O . GLY A 1 704 ? -9.866 -1.780 -12.647 1.00 81.12 704 GLY A O 1
ATOM 5222 N N . PHE A 1 705 ? -11.701 -0.825 -13.520 1.00 86.00 705 PHE A N 1
ATOM 5223 C CA . PHE A 1 705 ? -12.190 -2.053 -14.151 1.00 86.00 705 PHE A CA 1
ATOM 5224 C C . PHE A 1 705 ? -11.525 -2.314 -15.516 1.00 86.00 705 PHE A C 1
ATOM 5226 O O . PHE A 1 705 ? -11.374 -1.385 -16.309 1.00 86.00 705 PHE A O 1
ATOM 5233 N N . PRO A 1 706 ? -11.175 -3.573 -15.847 1.00 84.50 706 PRO A N 1
ATOM 5234 C CA . PRO A 1 706 ? -10.782 -3.948 -17.200 1.00 84.50 706 PRO A CA 1
ATOM 5235 C C . PRO A 1 706 ? -11.897 -3.678 -18.213 1.00 84.50 706 PRO A C 1
ATOM 5237 O O . PRO A 1 706 ? -13.080 -3.817 -17.896 1.00 84.50 706 PRO A O 1
ATOM 5240 N N . VAL A 1 707 ? -11.520 -3.420 -19.468 1.00 87.12 707 VAL A N 1
ATOM 5241 C CA . VAL A 1 707 ? -12.455 -3.165 -20.583 1.00 87.12 707 VAL A CA 1
ATOM 5242 C C . VAL A 1 707 ? -13.525 -4.254 -20.716 1.00 87.12 707 VAL A C 1
ATOM 5244 O O . VAL A 1 707 ? -14.694 -3.958 -20.950 1.00 87.12 707 VAL A O 1
ATOM 5247 N N . ALA A 1 708 ? -13.146 -5.523 -20.539 1.00 88.75 708 ALA A N 1
ATOM 5248 C CA . ALA A 1 708 ? -14.083 -6.641 -20.614 1.00 88.75 708 ALA A CA 1
ATOM 5249 C C . ALA A 1 708 ? -15.168 -6.573 -19.525 1.00 88.75 708 ALA A C 1
ATOM 5251 O O . ALA A 1 708 ? -16.339 -6.798 -19.821 1.00 88.75 708 ALA A O 1
ATOM 5252 N N . SER A 1 709 ? -14.791 -6.229 -18.291 1.00 91.00 709 SER A N 1
ATOM 5253 C CA . SER A 1 709 ? -15.732 -6.068 -17.179 1.00 91.00 709 SER A CA 1
ATOM 5254 C C . SER A 1 709 ? -16.637 -4.856 -17.392 1.00 91.00 709 SER A C 1
ATOM 5256 O O . SER A 1 709 ? -17.846 -4.974 -17.231 1.00 91.00 709 SER A O 1
ATOM 5258 N N . ALA A 1 710 ? -16.079 -3.722 -17.831 1.00 91.12 710 ALA A N 1
ATOM 5259 C CA . ALA A 1 710 ? -16.860 -2.520 -18.136 1.00 91.12 710 ALA A CA 1
ATOM 5260 C C . ALA A 1 710 ? -17.955 -2.800 -19.181 1.00 91.12 710 ALA A C 1
ATOM 5262 O O . ALA A 1 710 ? -19.120 -2.499 -18.936 1.00 91.12 710 ALA A O 1
ATOM 5263 N N . LYS A 1 711 ? -17.620 -3.502 -20.275 1.00 92.50 711 LYS A N 1
ATOM 5264 C CA . LYS A 1 711 ? -18.599 -3.928 -21.294 1.00 92.50 711 LYS A CA 1
ATOM 5265 C C . LYS A 1 711 ? -19.692 -4.841 -20.740 1.00 92.50 711 LYS A C 1
ATOM 5267 O O . LYS A 1 711 ? -20.839 -4.765 -21.172 1.00 92.50 711 LYS A O 1
ATOM 5272 N N . GLN A 1 712 ? -19.357 -5.724 -19.797 1.00 95.38 712 GLN A N 1
ATOM 5273 C CA . GLN A 1 712 ? -20.359 -6.560 -19.129 1.00 95.38 712 GLN A CA 1
ATOM 5274 C C . GLN A 1 712 ? -21.308 -5.721 -18.272 1.00 95.38 712 GLN A C 1
ATOM 5276 O O . GLN A 1 712 ? -22.504 -6.001 -18.258 1.00 95.38 712 GLN A O 1
ATOM 5281 N N . PHE A 1 713 ? -20.801 -4.692 -17.589 1.00 96.25 713 PHE A N 1
ATOM 5282 C CA . PHE A 1 713 ? -21.631 -3.772 -16.813 1.00 96.25 713 PHE A CA 1
ATOM 5283 C C . PHE A 1 713 ? -22.568 -2.966 -17.718 1.00 96.25 713 PHE A C 1
ATOM 5285 O O . PHE A 1 713 ? -23.766 -2.900 -17.444 1.00 96.25 713 PHE A O 1
ATOM 5292 N N . GLU A 1 714 ? -22.060 -2.433 -18.830 1.00 95.25 714 GLU A N 1
ATOM 5293 C CA . GLU A 1 714 ? -22.872 -1.745 -19.843 1.00 95.25 714 GLU A CA 1
ATOM 5294 C C . GLU A 1 714 ? -23.993 -2.652 -20.369 1.00 95.25 714 GLU A C 1
ATOM 5296 O O . GLU A 1 714 ? -25.158 -2.256 -20.399 1.00 95.25 714 GLU A O 1
ATOM 5301 N N . ALA A 1 715 ? -23.678 -3.913 -20.688 1.00 96.81 715 ALA A N 1
ATOM 5302 C CA . ALA A 1 715 ? -24.654 -4.887 -21.180 1.00 96.81 715 ALA A CA 1
ATOM 5303 C C . ALA A 1 715 ? -25.786 -5.194 -20.182 1.00 96.81 715 ALA A C 1
ATOM 5305 O O . ALA A 1 715 ? -26.871 -5.604 -20.596 1.00 96.81 715 ALA A O 1
ATOM 5306 N N . ILE A 1 716 ? -25.557 -4.996 -18.880 1.00 96.06 716 ILE A N 1
ATOM 5307 C CA . ILE A 1 716 ? -26.583 -5.159 -17.842 1.00 96.06 716 ILE A CA 1
ATOM 5308 C C . ILE A 1 716 ? -27.176 -3.822 -17.373 1.00 96.06 716 ILE A C 1
ATOM 5310 O O . ILE A 1 716 ? -27.990 -3.825 -16.450 1.00 96.06 716 ILE A O 1
ATOM 5314 N N . GLY A 1 717 ? -26.848 -2.699 -18.016 1.00 95.00 717 GLY A N 1
ATOM 5315 C CA . GLY A 1 717 ? -27.498 -1.402 -17.801 1.00 95.00 717 GLY A CA 1
ATOM 5316 C C . GLY A 1 717 ? -26.754 -0.416 -16.897 1.00 95.00 717 GLY A C 1
ATOM 5317 O O . GLY A 1 717 ? -27.380 0.531 -16.429 1.00 95.00 717 GLY A O 1
ATOM 5318 N N . TYR A 1 718 ? -25.460 -0.617 -16.635 1.00 96.62 718 TYR A N 1
ATOM 5319 C CA . TYR A 1 718 ? -24.625 0.441 -16.057 1.00 96.62 718 TYR A CA 1
ATOM 5320 C C . TYR A 1 718 ? -24.227 1.463 -17.127 1.00 96.62 718 TYR A C 1
ATOM 5322 O O . TYR A 1 718 ? -23.889 1.097 -18.250 1.00 96.62 718 TYR A O 1
ATOM 5330 N N . GLU A 1 719 ? -24.179 2.734 -16.749 1.00 94.44 719 GLU A N 1
ATOM 5331 C CA . GLU A 1 719 ? -23.492 3.782 -17.498 1.00 94.44 719 GLU A CA 1
ATOM 5332 C C . GLU A 1 719 ? -22.072 3.948 -16.949 1.00 94.44 719 GLU A C 1
ATOM 5334 O O . GLU A 1 719 ? -21.869 3.966 -15.738 1.00 94.44 719 GLU A O 1
ATOM 5339 N N . ILE A 1 720 ? -21.067 4.069 -17.815 1.00 93.88 720 ILE A N 1
ATOM 5340 C CA . ILE A 1 720 ? -19.691 4.328 -17.376 1.00 93.88 720 ILE A CA 1
ATOM 5341 C C . ILE A 1 720 ? -19.459 5.837 -17.312 1.00 93.88 720 ILE A C 1
ATOM 5343 O O . ILE A 1 720 ? -19.348 6.488 -18.355 1.00 93.88 720 ILE A O 1
ATOM 5347 N N . LEU A 1 721 ? -19.347 6.386 -16.100 1.00 93.38 721 LEU A N 1
ATOM 5348 C CA . LEU A 1 721 ? -19.007 7.793 -15.883 1.00 93.38 721 LEU A CA 1
ATOM 5349 C C . LEU A 1 721 ? -17.505 8.017 -16.068 1.00 93.38 721 LEU A C 1
ATOM 5351 O O . LEU A 1 721 ? -16.683 7.239 -15.568 1.00 93.38 721 LEU A O 1
ATOM 5355 N N . LYS A 1 722 ? -17.155 9.105 -16.761 1.00 92.81 722 LYS A N 1
ATOM 5356 C CA . LYS A 1 722 ? -15.785 9.414 -17.198 1.00 92.81 722 LYS A CA 1
ATOM 5357 C C . LYS A 1 722 ? -15.285 10.786 -16.734 1.00 92.81 722 LYS A C 1
ATOM 5359 O O . LYS A 1 722 ? -14.774 11.544 -17.561 1.00 92.81 722 LYS A O 1
ATOM 5364 N N . PRO A 1 723 ? -15.384 11.122 -15.434 1.00 91.75 723 PRO A N 1
ATOM 5365 C CA . PRO A 1 723 ? -14.817 12.367 -14.938 1.00 91.75 723 PRO A CA 1
ATOM 5366 C C . PRO A 1 723 ? -13.293 12.402 -15.113 1.00 91.75 723 PRO A C 1
ATOM 5368 O O . PRO A 1 723 ? -12.646 11.353 -15.021 1.00 91.75 723 PRO A O 1
ATOM 5371 N N . PRO A 1 724 ? -12.682 13.570 -15.352 1.00 90.88 724 PRO A N 1
ATOM 5372 C CA . PRO A 1 724 ? -11.240 13.673 -15.480 1.00 90.88 724 PRO A CA 1
ATOM 5373 C C . PRO A 1 724 ? -10.547 13.277 -14.175 1.00 90.88 724 PRO A C 1
ATOM 5375 O O . PRO A 1 724 ? -10.997 13.581 -13.069 1.00 90.88 724 PRO A O 1
ATOM 5378 N N . THR A 1 725 ? -9.410 12.592 -14.302 1.00 91.19 725 THR A N 1
ATOM 5379 C CA . THR A 1 725 ? -8.536 12.309 -13.153 1.00 91.19 725 THR A CA 1
ATOM 5380 C C . THR A 1 725 ? -7.341 13.256 -13.080 1.00 91.19 725 THR A C 1
ATOM 5382 O O . THR A 1 725 ? -6.604 13.208 -12.096 1.00 91.19 725 THR A O 1
ATOM 5385 N N . TYR A 1 726 ? -7.154 14.112 -14.095 1.00 92.06 726 TYR A N 1
ATOM 5386 C CA . TYR A 1 726 ? -6.041 15.063 -14.231 1.00 92.06 726 TYR A CA 1
ATOM 5387 C C . TYR A 1 726 ? -4.645 14.414 -14.184 1.00 92.06 726 TYR A C 1
ATOM 5389 O O . TYR A 1 726 ? -3.647 15.035 -13.803 1.00 92.06 726 TYR A O 1
ATOM 5397 N N . SER A 1 727 ? -4.582 13.129 -14.524 1.00 93.56 727 SER A N 1
ATOM 5398 C CA . SER A 1 727 ? -3.388 12.296 -14.470 1.00 93.56 727 SER A CA 1
ATOM 5399 C C . SER A 1 727 ? -3.514 11.121 -15.440 1.00 93.56 727 SER A C 1
ATOM 5401 O O . SER A 1 727 ? -4.540 10.926 -16.096 1.00 93.56 727 SER A O 1
ATOM 5403 N N . GLY A 1 728 ? -2.464 10.315 -15.537 1.00 94.12 728 GLY A N 1
ATOM 5404 C CA . GLY A 1 728 ? -2.485 9.059 -16.279 1.00 94.12 728 GLY A CA 1
ATOM 5405 C C . GLY A 1 728 ? -1.155 8.318 -16.176 1.00 94.12 728 GLY A C 1
ATOM 5406 O O . GLY A 1 728 ? -0.247 8.780 -15.479 1.00 94.12 728 GLY A O 1
ATOM 5407 N N . PRO A 1 729 ? -1.004 7.164 -16.840 1.00 96.00 729 PRO A N 1
ATOM 5408 C CA . PRO A 1 729 ? 0.282 6.492 -16.950 1.00 96.00 729 PRO A CA 1
ATOM 5409 C C . PRO A 1 729 ? 1.184 7.195 -17.973 1.00 96.00 729 PRO A C 1
ATOM 5411 O O . PRO A 1 729 ? 0.733 7.689 -19.006 1.00 96.00 729 PRO A O 1
ATOM 5414 N N . ALA A 1 730 ? 2.478 7.239 -17.684 1.00 97.94 730 ALA A N 1
ATOM 5415 C CA . ALA A 1 730 ? 3.523 7.743 -18.563 1.00 97.94 730 ALA A CA 1
ATOM 5416 C C . ALA A 1 730 ? 4.707 6.774 -18.596 1.00 97.94 730 ALA A C 1
ATOM 5418 O O . ALA A 1 730 ? 4.985 6.068 -17.626 1.00 97.94 730 ALA A O 1
ATOM 5419 N N . LEU A 1 731 ? 5.437 6.781 -19.706 1.00 98.56 731 LEU A N 1
ATOM 5420 C CA . LEU A 1 731 ? 6.720 6.115 -19.848 1.00 98.56 731 LEU A CA 1
ATOM 5421 C C . LEU A 1 731 ? 7.825 6.985 -19.237 1.00 98.56 731 LEU A C 1
ATOM 5423 O O . LEU A 1 731 ? 8.111 8.094 -19.695 1.00 98.56 731 LEU A O 1
ATOM 5427 N N . PHE A 1 732 ? 8.454 6.449 -18.201 1.00 98.56 732 PHE A N 1
ATOM 5428 C CA . PHE A 1 732 ? 9.610 7.002 -17.514 1.00 98.56 732 PHE A CA 1
ATOM 5429 C C . PHE A 1 732 ? 10.881 6.348 -18.052 1.00 98.56 732 PHE A C 1
ATOM 5431 O O . PHE A 1 732 ? 10.914 5.148 -18.336 1.00 98.56 732 PHE A O 1
ATOM 5438 N N . MET A 1 733 ? 11.945 7.140 -18.150 1.00 98.38 733 MET A N 1
ATOM 5439 C CA . MET A 1 733 ? 13.231 6.743 -18.719 1.00 98.38 733 MET A CA 1
ATOM 5440 C C . MET A 1 733 ? 14.343 6.945 -17.693 1.00 98.38 733 MET A C 1
ATOM 5442 O O . MET A 1 733 ? 14.377 7.951 -16.986 1.00 98.38 733 MET A O 1
ATOM 5446 N N . ASN A 1 734 ? 15.278 6.000 -17.613 1.00 98.06 734 ASN A N 1
ATOM 5447 C CA . ASN A 1 734 ? 16.456 6.149 -16.766 1.00 98.06 734 ASN A CA 1
ATOM 5448 C C . ASN A 1 734 ? 17.620 6.777 -17.547 1.00 98.06 734 ASN A C 1
ATOM 5450 O O . ASN A 1 734 ? 18.381 6.080 -18.211 1.00 98.06 734 ASN A O 1
ATOM 5454 N N . TYR A 1 735 ? 17.793 8.091 -17.419 1.00 97.50 735 TYR A N 1
ATOM 5455 C CA . TYR A 1 735 ? 18.834 8.880 -18.090 1.00 97.50 735 TYR A CA 1
ATOM 5456 C C . TYR A 1 735 ? 20.248 8.577 -17.583 1.00 97.50 735 TYR A C 1
ATOM 5458 O O . TYR A 1 735 ? 21.226 8.859 -18.278 1.00 97.50 735 TYR A O 1
ATOM 5466 N N . GLY A 1 736 ? 20.368 8.036 -16.364 1.00 92.62 736 GLY A N 1
ATOM 5467 C CA . GLY A 1 736 ? 21.644 7.616 -15.788 1.00 92.62 736 GLY A CA 1
ATOM 5468 C C . GLY A 1 736 ? 22.107 6.258 -16.312 1.00 92.62 736 GLY A C 1
ATOM 5469 O O . GLY A 1 736 ? 23.279 6.098 -16.641 1.00 92.62 736 GLY A O 1
ATOM 5470 N N . ALA A 1 737 ? 21.193 5.290 -16.401 1.00 93.31 737 ALA A N 1
ATOM 5471 C CA . ALA A 1 737 ? 21.497 3.937 -16.866 1.00 93.31 737 ALA A CA 1
ATOM 5472 C C . ALA A 1 737 ? 21.472 3.797 -18.397 1.00 93.31 737 ALA A C 1
ATOM 5474 O O . ALA A 1 737 ? 22.181 2.943 -18.925 1.00 93.31 737 ALA A O 1
ATOM 5475 N N . GLN A 1 738 ? 20.676 4.619 -19.091 1.00 97.06 738 GLN A N 1
ATOM 5476 C CA . GLN A 1 738 ? 20.502 4.617 -20.549 1.00 97.06 738 GLN A CA 1
ATOM 5477 C C . GLN A 1 738 ? 20.830 6.013 -21.118 1.00 97.06 738 GLN A C 1
ATOM 5479 O O . GLN A 1 738 ? 19.941 6.859 -21.280 1.00 97.06 738 GLN A O 1
ATOM 5484 N N . PRO A 1 739 ? 22.119 6.313 -21.379 1.00 95.19 739 PRO A N 1
ATOM 5485 C CA . PRO A 1 739 ? 22.562 7.643 -21.790 1.00 95.19 739 PRO A CA 1
ATOM 5486 C C . PRO A 1 739 ? 21.935 8.153 -23.092 1.00 95.19 739 PRO A C 1
ATOM 5488 O O . PRO A 1 739 ? 21.834 9.366 -23.271 1.00 95.19 739 PRO A O 1
ATOM 5491 N N . GLU A 1 740 ? 21.500 7.265 -23.986 1.00 96.94 740 GLU A N 1
ATOM 5492 C CA . GLU A 1 740 ? 20.823 7.601 -25.240 1.00 96.94 740 GLU A CA 1
ATOM 5493 C C . GLU A 1 740 ? 19.533 8.398 -25.028 1.00 96.94 740 GLU A C 1
ATOM 5495 O O . GLU A 1 740 ? 19.188 9.231 -25.865 1.00 96.94 740 GLU A O 1
ATOM 5500 N N . PHE A 1 741 ? 18.865 8.228 -23.882 1.00 97.56 741 PHE A N 1
ATOM 5501 C CA . PHE A 1 741 ? 17.677 9.006 -23.555 1.00 97.56 741 PHE A CA 1
ATOM 5502 C C . PHE A 1 741 ? 18.003 10.460 -23.232 1.00 97.56 741 PHE A C 1
ATOM 5504 O O . PHE A 1 741 ? 17.074 11.244 -23.113 1.00 97.56 741 PHE A O 1
ATOM 5511 N N . ASN A 1 742 ? 19.273 10.877 -23.135 1.00 96.62 742 ASN A N 1
ATOM 5512 C CA . ASN A 1 742 ? 19.618 12.296 -23.005 1.00 96.62 742 ASN A CA 1
ATOM 5513 C C . ASN A 1 742 ? 19.363 13.096 -24.292 1.00 96.62 742 ASN A C 1
ATOM 5515 O O . ASN A 1 742 ? 19.112 14.300 -24.193 1.00 96.62 742 ASN A O 1
ATOM 5519 N N . ASP A 1 743 ? 19.339 12.458 -25.464 1.00 97.12 743 ASP A N 1
ATOM 5520 C CA . ASP A 1 743 ? 18.992 13.112 -26.729 1.00 97.12 743 ASP A CA 1
ATOM 5521 C C . ASP A 1 743 ? 17.468 13.276 -26.851 1.00 97.12 743 ASP A C 1
ATOM 5523 O O . ASP A 1 743 ? 16.717 12.300 -26.838 1.00 97.12 743 ASP A O 1
ATOM 5527 N N . ALA A 1 744 ? 16.996 14.522 -26.962 1.00 96.75 744 ALA A N 1
ATOM 5528 C CA . ALA A 1 744 ? 15.568 14.819 -27.081 1.00 96.75 744 ALA A CA 1
ATOM 5529 C C . ALA A 1 744 ? 14.938 14.178 -28.324 1.00 96.75 744 ALA A C 1
ATOM 5531 O O . ALA A 1 744 ? 13.790 13.748 -28.267 1.00 96.75 744 ALA A O 1
ATOM 5532 N N . ARG A 1 745 ? 15.695 14.024 -29.417 1.00 97.62 745 ARG A N 1
ATOM 5533 C CA . ARG A 1 745 ? 15.201 13.404 -30.655 1.00 97.62 745 ARG A CA 1
ATOM 5534 C C . ARG A 1 745 ? 14.862 11.935 -30.455 1.00 97.62 745 ARG A C 1
ATOM 5536 O O . ARG A 1 745 ? 13.897 11.459 -31.038 1.00 97.62 745 ARG A O 1
ATOM 5543 N N . VAL A 1 746 ? 15.611 11.233 -29.599 1.00 98.38 746 VAL A N 1
ATOM 5544 C CA . VAL A 1 746 ? 15.307 9.842 -29.234 1.00 98.38 746 VAL A CA 1
ATOM 5545 C C . VAL A 1 746 ? 13.982 9.786 -28.482 1.00 98.38 746 VAL A C 1
ATOM 5547 O O . VAL A 1 746 ? 13.117 9.004 -28.849 1.00 98.38 746 VAL A O 1
ATOM 5550 N N . ARG A 1 747 ? 13.768 10.655 -27.488 1.00 98.12 747 ARG A N 1
ATOM 5551 C CA . ARG A 1 747 ? 12.513 10.680 -26.711 1.00 98.12 747 ARG A CA 1
ATOM 5552 C C . ARG A 1 747 ? 11.306 11.063 -27.567 1.00 98.12 747 ARG A C 1
ATOM 5554 O O . ARG A 1 747 ? 10.268 10.417 -27.489 1.00 98.12 747 ARG A O 1
ATOM 5561 N N . GLN A 1 748 ? 11.471 12.054 -28.441 1.00 98.44 748 GLN A N 1
ATOM 5562 C CA . GLN A 1 748 ? 10.471 12.421 -29.444 1.00 98.44 748 GLN A CA 1
ATOM 5563 C C . GLN A 1 748 ? 10.158 11.249 -30.377 1.00 98.44 748 GLN A C 1
ATOM 5565 O O . GLN A 1 748 ? 8.988 10.969 -30.613 1.00 98.44 748 GLN A O 1
ATOM 5570 N N . ALA A 1 749 ? 11.176 10.532 -30.863 1.00 98.56 749 ALA A N 1
ATOM 5571 C CA . ALA A 1 749 ? 10.978 9.348 -31.688 1.00 98.56 749 ALA A CA 1
ATOM 5572 C C . ALA A 1 749 ? 10.190 8.265 -30.948 1.00 98.56 749 ALA A C 1
ATOM 55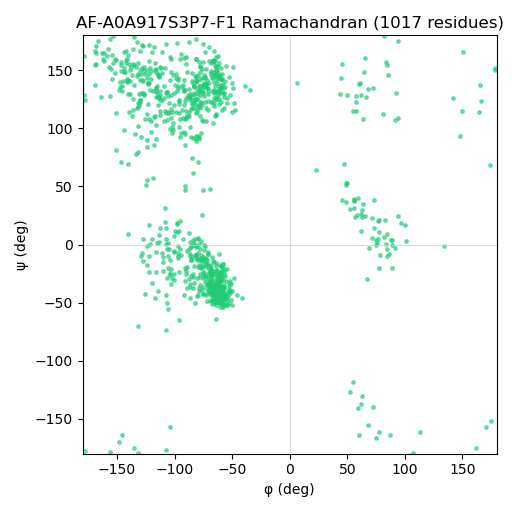74 O O . ALA A 1 749 ? 9.232 7.750 -31.508 1.00 98.56 749 ALA A O 1
ATOM 5575 N N . LEU A 1 750 ? 10.541 7.960 -29.691 1.00 98.44 750 LEU A N 1
ATOM 5576 C CA . LEU A 1 750 ? 9.791 6.995 -28.881 1.00 98.44 750 LEU A CA 1
ATOM 5577 C C . LEU A 1 750 ? 8.319 7.396 -28.745 1.00 98.44 750 LEU A C 1
ATOM 5579 O O . LEU A 1 750 ? 7.470 6.520 -28.811 1.00 98.44 750 LEU A O 1
ATOM 5583 N N . ASN A 1 751 ? 8.016 8.691 -28.620 1.00 98.44 751 ASN A N 1
ATOM 5584 C CA . ASN A 1 751 ? 6.640 9.188 -28.589 1.00 98.44 751 ASN A CA 1
ATOM 5585 C C . ASN A 1 751 ? 5.914 8.936 -29.923 1.00 98.44 751 ASN A C 1
ATOM 5587 O O . ASN A 1 751 ? 4.836 8.363 -29.941 1.00 98.44 751 ASN A O 1
ATOM 5591 N N . TYR A 1 752 ? 6.547 9.262 -31.057 1.00 98.69 752 TYR A N 1
ATOM 5592 C CA . TYR A 1 752 ? 5.983 9.018 -32.394 1.00 98.69 752 TYR A CA 1
ATOM 5593 C C . TYR A 1 752 ? 5.795 7.526 -32.732 1.00 98.69 752 TYR A C 1
ATOM 5595 O O . TYR A 1 752 ? 4.977 7.198 -33.589 1.00 98.69 752 TYR A O 1
ATOM 5603 N N . VAL A 1 753 ? 6.523 6.612 -32.076 1.00 98.44 753 VAL A N 1
ATOM 5604 C CA . VAL A 1 753 ? 6.289 5.161 -32.217 1.00 98.44 753 VAL A CA 1
ATOM 5605 C C . VAL A 1 753 ? 4.958 4.748 -31.597 1.00 98.44 753 VAL A C 1
ATOM 5607 O O . VAL A 1 753 ? 4.350 3.791 -32.068 1.00 98.44 753 VAL A O 1
ATOM 5610 N N . ILE A 1 754 ? 4.503 5.437 -30.553 1.00 98.44 754 ILE A N 1
ATOM 5611 C CA . ILE A 1 754 ? 3.344 5.022 -29.770 1.00 98.44 754 ILE A CA 1
ATOM 5612 C C . ILE A 1 754 ? 2.068 5.533 -30.446 1.00 98.44 754 ILE A C 1
ATOM 5614 O O . ILE A 1 754 ? 1.854 6.725 -30.635 1.00 98.44 754 ILE A O 1
ATOM 5618 N N . ASP A 1 755 ? 1.194 4.607 -30.804 1.00 98.25 755 ASP A N 1
ATOM 5619 C CA . ASP A 1 755 ? -0.225 4.847 -31.002 1.00 98.25 755 ASP A CA 1
ATOM 5620 C C . ASP A 1 755 ? -0.888 4.944 -29.623 1.00 98.25 755 ASP A C 1
ATOM 5622 O O . ASP A 1 755 ? -1.168 3.941 -28.956 1.00 98.25 755 ASP A O 1
ATOM 5626 N N . HIS A 1 756 ? -1.044 6.187 -29.167 1.00 97.62 756 HIS A N 1
ATOM 5627 C CA . HIS A 1 756 ? -1.575 6.524 -27.850 1.00 97.62 756 HIS A CA 1
ATOM 5628 C C . HIS A 1 756 ? -3.069 6.223 -27.713 1.00 97.62 756 HIS A C 1
ATOM 5630 O O . HIS A 1 756 ? -3.504 5.836 -26.628 1.00 97.62 756 HIS A O 1
ATOM 5636 N N . ASP A 1 757 ? -3.842 6.358 -28.795 1.00 96.50 757 ASP A N 1
ATOM 5637 C CA . ASP A 1 757 ? -5.264 6.008 -28.796 1.00 96.50 757 ASP A CA 1
ATOM 5638 C C . ASP A 1 757 ? -5.418 4.496 -28.628 1.00 96.50 757 ASP A C 1
ATOM 5640 O O . ASP A 1 757 ? -6.115 4.040 -27.721 1.00 96.50 757 ASP A O 1
ATOM 5644 N N . ARG A 1 758 ? -4.659 3.708 -29.404 1.00 96.75 758 ARG A N 1
ATOM 5645 C CA . ARG A 1 758 ? -4.600 2.251 -29.242 1.00 96.75 758 ARG A CA 1
ATOM 5646 C C . ARG A 1 758 ? -4.160 1.847 -27.832 1.00 96.75 758 ARG A C 1
ATOM 5648 O O . ARG A 1 758 ? -4.741 0.926 -27.256 1.00 96.75 758 ARG A O 1
ATOM 5655 N N . ASN A 1 759 ? -3.149 2.513 -27.269 1.00 97.38 759 ASN A N 1
ATOM 5656 C CA . ASN A 1 759 ? -2.647 2.185 -25.934 1.00 97.38 759 ASN A CA 1
ATOM 5657 C C . ASN A 1 759 ? -3.683 2.477 -24.835 1.00 97.38 759 ASN A C 1
ATOM 5659 O O . ASN A 1 759 ? -3.899 1.643 -23.951 1.00 97.38 759 ASN A O 1
ATOM 5663 N N . GLY A 1 760 ? -4.357 3.629 -24.917 1.00 95.38 760 GLY A N 1
ATOM 5664 C CA . GLY A 1 760 ? -5.462 3.994 -24.030 1.00 95.38 760 GLY A CA 1
ATOM 5665 C C . GLY A 1 760 ? -6.644 3.031 -24.147 1.00 95.38 760 GLY A C 1
ATOM 5666 O O . GLY A 1 760 ? -7.149 2.552 -23.128 1.00 95.38 760 GLY A O 1
ATOM 5667 N N . ASP A 1 761 ? -7.016 2.663 -25.374 1.00 94.19 761 ASP A N 1
ATOM 5668 C CA . ASP A 1 761 ? -8.093 1.711 -25.645 1.00 94.19 761 ASP A CA 1
ATOM 5669 C C . ASP A 1 761 ? -7.790 0.316 -25.083 1.00 94.19 761 ASP A C 1
ATOM 5671 O O . ASP A 1 761 ? -8.662 -0.319 -24.481 1.00 94.19 761 ASP A O 1
ATOM 5675 N N . ALA A 1 762 ? -6.549 -0.156 -25.221 1.00 91.94 762 ALA A N 1
ATOM 5676 C CA . ALA A 1 762 ? -6.112 -1.432 -24.663 1.00 91.94 762 ALA A CA 1
ATOM 5677 C C . ALA A 1 762 ? -6.165 -1.450 -23.124 1.00 91.94 762 ALA A C 1
ATOM 5679 O O . ALA A 1 762 ? -6.451 -2.491 -22.526 1.00 91.94 762 ALA A O 1
ATOM 5680 N N . ALA A 1 763 ? -5.902 -0.310 -22.481 1.00 91.44 763 ALA A N 1
ATOM 5681 C CA . ALA A 1 763 ? -5.877 -0.184 -21.028 1.00 91.44 763 ALA A CA 1
ATOM 5682 C C . ALA A 1 763 ? -7.276 -0.008 -20.411 1.00 91.44 763 ALA A C 1
ATOM 5684 O O . ALA A 1 763 ? -7.626 -0.707 -19.457 1.00 91.44 763 ALA A O 1
ATOM 5685 N N . LEU A 1 764 ? -8.071 0.931 -20.934 1.00 91.06 764 LEU A N 1
ATOM 5686 C CA . LEU A 1 764 ? -9.322 1.409 -20.326 1.00 91.06 764 LEU A CA 1
ATOM 5687 C C . LEU A 1 764 ? -10.445 1.664 -21.348 1.00 91.06 764 LEU A C 1
ATOM 5689 O O . LEU A 1 764 ? -11.492 2.210 -20.992 1.00 91.06 764 LEU A O 1
ATOM 5693 N N . GLY A 1 765 ? -10.265 1.272 -22.613 1.00 91.38 765 GLY A N 1
ATOM 5694 C CA . GLY A 1 765 ? -11.204 1.598 -23.683 1.00 91.38 765 GLY A CA 1
ATOM 5695 C C . GLY A 1 765 ? -11.344 3.113 -23.821 1.00 91.38 765 GLY A C 1
ATOM 5696 O O . GLY A 1 765 ? -10.405 3.866 -23.586 1.00 91.38 765 GLY A O 1
ATOM 5697 N N . SER A 1 766 ? -12.570 3.576 -24.059 1.00 90.44 766 SER A N 1
ATOM 5698 C CA . SER A 1 766 ? -12.854 5.008 -24.226 1.00 90.44 766 SER A CA 1
ATOM 5699 C C . SER A 1 766 ? -12.534 5.912 -23.018 1.00 90.44 766 SER A C 1
ATOM 5701 O O . SER A 1 766 ? -12.631 7.132 -23.164 1.00 90.44 766 SER A O 1
ATOM 5703 N N . SER A 1 767 ? -12.181 5.350 -21.852 1.00 93.31 767 SER A N 1
ATOM 5704 C CA . SER A 1 767 ? -11.700 6.097 -20.678 1.00 93.31 767 SER A CA 1
ATOM 5705 C C . SER A 1 767 ? -10.182 6.348 -20.684 1.00 93.31 767 SER A C 1
ATOM 5707 O O . SER A 1 767 ? -9.703 7.134 -19.870 1.00 93.31 767 SER A O 1
ATOM 5709 N N . GLY A 1 768 ? -9.417 5.726 -21.586 1.00 94.81 768 GLY A N 1
ATOM 5710 C CA . GLY A 1 768 ? -8.041 6.118 -21.896 1.00 94.81 768 GLY A CA 1
ATOM 5711 C C . GLY A 1 768 ? -8.038 7.072 -23.088 1.00 94.81 768 GLY A C 1
ATOM 5712 O O . GLY A 1 768 ? -8.452 6.691 -24.178 1.00 94.81 768 GLY A O 1
ATOM 5713 N N . LYS A 1 769 ? -7.616 8.324 -22.895 1.00 94.69 769 LYS A N 1
ATOM 5714 C CA . LYS A 1 769 ? -7.597 9.345 -23.954 1.00 94.69 769 LYS A CA 1
ATOM 5715 C C . LYS A 1 769 ? -6.174 9.752 -24.286 1.00 94.69 769 LYS A C 1
ATOM 5717 O O . LYS A 1 769 ? -5.442 10.153 -23.388 1.00 94.69 769 LYS A O 1
ATOM 5722 N N . ALA A 1 770 ? -5.777 9.692 -25.554 1.00 95.44 770 ALA A N 1
ATOM 5723 C CA . ALA A 1 770 ? -4.474 10.203 -25.957 1.00 95.44 770 ALA A CA 1
ATOM 5724 C C . ALA A 1 770 ? -4.317 11.678 -25.553 1.00 95.44 770 ALA A C 1
ATOM 5726 O O . ALA A 1 770 ? -5.229 12.489 -25.731 1.00 95.44 770 ALA A O 1
ATOM 5727 N N . THR A 1 771 ? -3.154 12.020 -25.002 1.00 94.50 771 THR A N 1
ATOM 5728 C CA . THR A 1 771 ? -2.815 13.409 -24.687 1.00 94.50 771 THR A CA 1
ATOM 5729 C C . THR A 1 771 ? -2.561 14.167 -25.987 1.00 94.50 771 THR A C 1
ATOM 5731 O O . THR A 1 771 ? -1.851 13.696 -26.869 1.00 94.50 771 THR A O 1
ATOM 5734 N N . LYS A 1 772 ? -3.120 15.364 -26.117 1.00 94.31 772 LYS A N 1
ATOM 5735 C CA . LYS A 1 772 ? -3.035 16.193 -27.318 1.00 94.31 772 LYS A CA 1
ATOM 5736 C C . LYS A 1 772 ? -1.860 17.158 -27.272 1.00 94.31 772 LYS A C 1
ATOM 5738 O O . LYS A 1 772 ? -1.191 17.356 -28.286 1.00 94.31 772 LYS A O 1
ATOM 5743 N N . TYR A 1 773 ? -1.635 17.801 -26.126 1.00 96.38 773 TYR A N 1
ATOM 5744 C CA . TYR A 1 773 ? -0.726 18.948 -26.047 1.00 96.38 773 TYR A CA 1
ATOM 5745 C C . TYR A 1 773 ? 0.637 18.620 -25.433 1.00 96.38 773 TYR A C 1
ATOM 5747 O O . TYR A 1 773 ? 1.600 19.351 -25.670 1.00 96.38 773 TYR A O 1
ATOM 5755 N N . TYR A 1 774 ? 0.736 17.525 -24.670 1.00 96.62 774 TYR A N 1
ATOM 5756 C CA . TYR A 1 774 ? 1.963 17.090 -23.991 1.00 96.62 774 TYR A CA 1
ATOM 5757 C C . TYR A 1 774 ? 2.618 18.241 -23.213 1.00 96.62 774 TYR A C 1
ATOM 5759 O O . TYR A 1 774 ? 3.795 18.539 -23.391 1.00 96.62 774 TYR A O 1
ATOM 5767 N N . THR A 1 775 ? 1.843 18.936 -22.379 1.00 97.00 775 THR A N 1
ATOM 5768 C CA . THR A 1 775 ? 2.304 20.097 -21.596 1.00 97.00 775 THR A CA 1
ATOM 5769 C C . THR A 1 775 ? 2.914 19.717 -20.250 1.00 97.00 775 THR A C 1
ATOM 5771 O O . THR A 1 775 ? 3.390 20.593 -19.537 1.00 97.00 775 THR A O 1
ATOM 5774 N N . GLY A 1 776 ? 2.901 18.432 -19.884 1.00 94.62 776 GLY A N 1
ATOM 5775 C CA . GLY A 1 776 ? 3.313 17.949 -18.561 1.00 94.62 776 GLY A CA 1
ATOM 5776 C C . GLY A 1 776 ? 2.214 18.025 -17.498 1.00 94.62 776 GLY A C 1
ATOM 5777 O O . GLY A 1 776 ? 2.448 17.623 -16.360 1.00 94.62 776 GLY A O 1
ATOM 5778 N N . PHE A 1 777 ? 1.021 18.494 -17.867 1.00 95.75 777 PHE A N 1
ATOM 5779 C CA . PHE A 1 777 ? -0.193 18.495 -17.055 1.00 95.75 777 PHE A CA 1
ATOM 5780 C C . PHE A 1 777 ? -1.421 18.239 -17.939 1.00 95.75 777 PHE A C 1
ATOM 5782 O O . PHE A 1 777 ? -1.316 18.249 -19.162 1.00 95.75 777 PHE A O 1
ATOM 5789 N N . SER A 1 778 ? -2.547 17.927 -17.303 1.00 94.75 778 SER A N 1
ATOM 5790 C CA . SER A 1 778 ? -3.796 17.519 -17.952 1.00 94.75 778 SER A CA 1
ATOM 5791 C C . SER A 1 778 ? -4.243 18.454 -19.083 1.00 94.75 778 SER A C 1
ATOM 5793 O O . SER A 1 778 ? -4.214 19.680 -18.925 1.00 94.75 778 SER A O 1
ATOM 5795 N N . ASP A 1 779 ? -4.741 17.890 -20.186 1.00 94.25 779 ASP A N 1
ATOM 5796 C CA . ASP A 1 779 ? -5.269 18.673 -21.309 1.00 94.25 779 ASP A CA 1
ATOM 5797 C C . ASP A 1 779 ? -6.492 19.513 -20.902 1.00 94.25 779 ASP A C 1
ATOM 5799 O O . ASP A 1 779 ? -6.717 20.583 -21.474 1.00 94.25 779 ASP A O 1
ATOM 5803 N N . PHE A 1 780 ? -7.232 19.090 -19.868 1.00 90.50 780 PHE A N 1
ATOM 5804 C CA . PHE A 1 780 ? -8.370 19.825 -19.301 1.00 90.50 780 PHE A CA 1
ATOM 5805 C C . PHE A 1 780 ? -7.974 21.183 -18.705 1.00 90.50 780 PHE A C 1
ATOM 5807 O O . PHE A 1 780 ? -8.807 22.077 -18.590 1.00 90.50 780 PHE A O 1
ATOM 5814 N N . LEU A 1 781 ? -6.700 21.366 -18.349 1.00 91.00 781 LEU A N 1
ATOM 5815 C CA . LEU A 1 781 ? -6.194 22.602 -17.750 1.00 91.00 781 LEU A CA 1
ATOM 5816 C C . LEU A 1 781 ? -5.547 23.539 -18.779 1.00 91.00 781 LEU A C 1
ATOM 5818 O O . LEU A 1 781 ? -5.253 24.689 -18.457 1.00 91.00 781 LEU A O 1
ATOM 5822 N N . VAL A 1 782 ? -5.297 23.080 -20.009 1.00 94.06 782 VAL A N 1
ATOM 5823 C CA . VAL A 1 782 ? -4.474 23.821 -20.981 1.00 94.06 782 VAL A CA 1
ATOM 5824 C C . VAL A 1 782 ? -5.074 25.178 -21.331 1.00 94.06 782 VAL A C 1
ATOM 5826 O O . VAL A 1 782 ? -4.340 26.161 -21.354 1.00 94.06 782 VAL A O 1
ATOM 5829 N N . ASP A 1 783 ? -6.388 25.266 -21.532 1.00 91.50 783 ASP A N 1
ATOM 5830 C CA . ASP A 1 783 ? -7.039 26.531 -21.909 1.00 91.50 783 ASP A CA 1
ATOM 5831 C C . ASP A 1 783 ? -7.024 27.583 -20.789 1.00 91.50 783 ASP A C 1
ATOM 5833 O O . ASP A 1 783 ? -7.068 28.778 -21.075 1.00 91.50 783 ASP A O 1
ATOM 5837 N N . GLY A 1 784 ? -6.910 27.157 -19.527 1.00 89.62 784 GLY A N 1
ATOM 5838 C CA . GLY A 1 784 ? -6.806 28.059 -18.376 1.00 89.62 784 GLY A CA 1
ATOM 5839 C C . GLY A 1 784 ? -5.373 28.461 -18.015 1.00 89.62 784 GLY A C 1
ATOM 5840 O O . GLY A 1 784 ? -5.177 29.453 -17.316 1.00 89.62 784 GLY A O 1
ATOM 5841 N N . TRP A 1 785 ? -4.371 27.700 -18.472 1.00 93.31 785 TRP A N 1
ATOM 5842 C CA . TRP A 1 785 ? -2.994 27.800 -17.970 1.00 93.31 785 TRP A CA 1
ATOM 5843 C C . TRP A 1 785 ? -1.919 27.975 -19.045 1.00 93.31 785 TRP A C 1
ATOM 5845 O O . TRP A 1 785 ? -0.760 28.224 -18.710 1.00 93.31 785 TRP A O 1
ATOM 5855 N N . VAL A 1 786 ? -2.278 27.877 -20.325 1.00 96.75 786 VAL A N 1
ATOM 5856 C CA . VAL A 1 786 ? -1.388 28.143 -21.458 1.00 96.75 786 VAL A CA 1
ATOM 5857 C C . VAL A 1 786 ? -2.017 29.217 -22.327 1.00 96.75 786 VAL A C 1
ATOM 5859 O O . VAL A 1 786 ? -3.108 29.040 -22.865 1.00 96.75 786 VAL A O 1
ATOM 5862 N N . ASP A 1 787 ? -1.312 30.330 -22.508 1.00 95.12 787 ASP A N 1
ATOM 5863 C CA . ASP A 1 787 ? -1.812 31.394 -23.373 1.00 95.12 787 ASP A CA 1
ATOM 5864 C C . ASP A 1 787 ? -1.942 30.924 -24.844 1.00 95.12 787 ASP A C 1
ATOM 5866 O O . ASP A 1 787 ? -1.172 30.068 -25.301 1.00 95.12 787 ASP A O 1
ATOM 5870 N N . PRO A 1 788 ? -2.891 31.480 -25.626 1.00 95.62 788 PRO A N 1
ATOM 5871 C CA . PRO A 1 788 ? -3.159 31.015 -26.989 1.00 95.62 788 PRO A CA 1
ATOM 5872 C C . PRO A 1 788 ? -1.938 31.048 -27.919 1.00 95.62 788 PRO A C 1
ATOM 5874 O O . PRO A 1 788 ? -1.757 30.152 -28.750 1.00 95.62 788 PRO A O 1
ATOM 5877 N N . ALA A 1 789 ? -1.072 32.056 -27.771 1.00 95.44 789 ALA A N 1
ATOM 5878 C CA . ALA A 1 789 ? 0.127 32.192 -28.590 1.00 95.44 789 ALA A CA 1
ATOM 5879 C C . ALA A 1 789 ? 1.140 31.088 -28.267 1.00 95.44 789 ALA A C 1
ATOM 5881 O O . ALA A 1 789 ? 1.747 30.516 -29.175 1.00 95.44 789 ALA A O 1
ATOM 5882 N N . GLY A 1 790 ? 1.311 30.752 -26.992 1.00 95.00 790 GLY A N 1
ATOM 5883 C CA . GLY A 1 790 ? 2.171 29.668 -26.561 1.00 95.00 790 GLY A CA 1
ATOM 5884 C C . GLY A 1 790 ? 1.626 28.290 -26.921 1.00 95.00 790 GLY A C 1
ATOM 5885 O O . GLY A 1 790 ? 2.391 27.455 -27.410 1.00 95.00 790 GLY A O 1
ATOM 5886 N N . LYS A 1 791 ? 0.310 28.088 -26.786 1.00 96.31 791 LYS A N 1
ATOM 5887 C CA . LYS A 1 791 ? -0.391 26.854 -27.171 1.00 96.31 791 LYS A CA 1
ATOM 5888 C C . LYS A 1 791 ? -0.209 26.527 -28.655 1.00 96.31 791 LYS A C 1
ATOM 5890 O O . LYS A 1 791 ? 0.040 25.377 -28.999 1.00 96.31 791 LYS A O 1
ATOM 5895 N N . SER A 1 792 ? -0.253 27.537 -29.530 1.00 95.69 792 SER A N 1
ATOM 5896 C CA . SER A 1 792 ? -0.063 27.360 -30.982 1.00 95.69 792 SER A CA 1
ATOM 5897 C C . SER A 1 792 ? 1.329 26.853 -31.393 1.00 95.69 792 SER A C 1
ATOM 5899 O O . SER A 1 792 ? 1.506 26.395 -32.518 1.00 95.69 792 SER A O 1
ATOM 5901 N N . LYS A 1 793 ? 2.317 26.925 -30.490 1.00 95.00 793 LYS A N 1
ATOM 5902 C CA . LYS A 1 793 ? 3.708 26.500 -30.727 1.00 95.00 793 LYS A CA 1
ATOM 5903 C C . LYS A 1 793 ? 4.008 25.091 -30.206 1.00 95.00 793 LYS A C 1
ATOM 5905 O O . LYS A 1 793 ? 5.148 24.648 -30.308 1.00 95.00 793 LYS A O 1
ATOM 5910 N N . LEU A 1 794 ? 3.032 24.418 -29.598 1.00 96.38 794 LEU A N 1
ATOM 5911 C CA . LEU A 1 794 ? 3.202 23.058 -29.095 1.00 96.38 794 LEU A CA 1
ATOM 5912 C C . LEU A 1 794 ? 3.245 22.072 -30.266 1.00 96.38 794 LEU A C 1
ATOM 5914 O O . LEU A 1 794 ? 2.438 22.149 -31.192 1.00 96.38 794 LEU A O 1
ATOM 5918 N N . ASN A 1 795 ? 4.177 21.126 -30.211 1.00 93.38 795 ASN A N 1
ATOM 5919 C CA . ASN A 1 795 ? 4.242 20.033 -31.171 1.00 93.38 795 ASN A CA 1
ATOM 5920 C C . ASN A 1 795 ? 3.115 19.034 -30.897 1.00 93.38 795 ASN A C 1
ATOM 5922 O O . ASN A 1 795 ? 2.883 18.665 -29.745 1.00 93.38 795 ASN A O 1
ATOM 5926 N N . GLY A 1 796 ? 2.470 18.552 -31.959 1.00 89.88 796 GLY A N 1
ATOM 5927 C CA . GLY A 1 796 ? 1.630 17.358 -31.894 1.00 89.88 796 GLY A CA 1
ATOM 5928 C C . GLY A 1 796 ? 2.478 16.096 -32.043 1.00 89.88 796 GLY A C 1
ATOM 5929 O O . GLY A 1 796 ? 3.377 16.060 -32.884 1.00 89.88 796 GLY A O 1
ATOM 5930 N N . TYR A 1 797 ? 2.172 15.067 -31.256 1.00 93.06 797 TYR A N 1
ATOM 5931 C CA . TYR A 1 797 ? 2.841 13.763 -31.294 1.00 93.06 797 TYR A CA 1
ATOM 5932 C C . TYR A 1 797 ? 1.855 12.641 -31.642 1.00 93.06 797 TYR A C 1
ATOM 5934 O O . TYR A 1 797 ? 1.670 11.701 -30.881 1.00 93.06 797 TYR A O 1
ATOM 5942 N N . GLY A 1 798 ? 1.184 12.760 -32.790 1.00 93.00 798 GLY A N 1
ATOM 5943 C CA . GLY A 1 798 ? 0.403 11.642 -33.330 1.00 93.00 798 GLY A CA 1
ATOM 5944 C C . GLY A 1 798 ? 1.311 10.486 -33.759 1.00 93.00 798 GLY A C 1
ATOM 5945 O O . GLY A 1 798 ? 2.486 10.713 -34.035 1.00 93.00 798 GLY A O 1
ATOM 5946 N N . HIS A 1 799 ? 0.774 9.269 -33.843 1.00 97.69 799 HIS A N 1
ATOM 5947 C CA . HIS A 1 799 ? 1.524 8.091 -34.285 1.00 97.69 799 HIS A CA 1
ATOM 5948 C C . HIS A 1 799 ? 2.134 8.298 -35.685 1.00 97.69 799 HIS A C 1
ATOM 5950 O O . HIS A 1 799 ? 1.407 8.486 -36.661 1.00 97.69 799 HIS A O 1
ATOM 5956 N N . ASP A 1 800 ? 3.466 8.270 -35.780 1.00 98.25 800 ASP A N 1
ATOM 5957 C CA . ASP A 1 800 ? 4.227 8.486 -37.018 1.00 98.25 800 ASP A CA 1
ATOM 5958 C C . ASP A 1 800 ? 5.571 7.719 -36.978 1.00 98.25 800 ASP A C 1
ATOM 5960 O O . ASP A 1 800 ? 6.630 8.282 -36.660 1.00 98.25 800 ASP A O 1
ATOM 5964 N N . PRO A 1 801 ? 5.562 6.408 -37.287 1.00 97.50 801 PRO A N 1
ATOM 5965 C CA . PRO A 1 801 ? 6.767 5.579 -37.272 1.00 97.50 801 PRO A CA 1
ATOM 5966 C C . PRO A 1 801 ? 7.868 6.046 -38.236 1.00 97.50 801 PRO A C 1
ATOM 5968 O O . PRO A 1 801 ? 9.051 5.820 -37.970 1.00 97.50 801 PRO A O 1
ATOM 5971 N N . ASP A 1 802 ? 7.515 6.702 -39.342 1.00 97.94 802 ASP A N 1
ATOM 5972 C CA . ASP A 1 802 ? 8.493 7.181 -40.323 1.00 97.94 802 ASP A CA 1
ATOM 5973 C C . ASP A 1 802 ? 9.255 8.391 -39.778 1.00 97.94 802 ASP A C 1
ATOM 5975 O O . ASP A 1 802 ? 10.490 8.437 -39.828 1.00 97.94 802 ASP A O 1
ATOM 5979 N N . LYS A 1 803 ? 8.546 9.333 -39.149 1.00 98.25 803 LYS A N 1
ATOM 5980 C CA . LYS A 1 803 ? 9.174 10.441 -38.426 1.00 98.25 803 LYS A CA 1
ATOM 5981 C C . LYS A 1 803 ? 9.994 9.952 -37.238 1.00 98.25 803 LYS A C 1
ATOM 5983 O O . LYS A 1 803 ? 11.090 10.471 -37.010 1.00 98.25 803 LYS A O 1
ATOM 5988 N N . ALA A 1 804 ? 9.521 8.934 -36.515 1.00 98.38 804 ALA A N 1
ATOM 5989 C CA . ALA A 1 804 ? 10.304 8.292 -35.463 1.00 98.38 804 ALA A CA 1
ATOM 5990 C C . ALA A 1 804 ? 11.626 7.725 -36.008 1.00 98.38 804 ALA A C 1
ATOM 5992 O O . ALA A 1 804 ? 12.687 7.960 -35.428 1.00 98.38 804 ALA A O 1
ATOM 5993 N N . ALA A 1 805 ? 11.587 7.027 -37.148 1.00 98.25 805 ALA A N 1
ATOM 5994 C CA . ALA A 1 805 ? 12.778 6.473 -37.785 1.00 98.25 805 ALA A CA 1
ATOM 5995 C C . ALA A 1 805 ? 13.763 7.573 -38.210 1.00 98.25 805 ALA A C 1
ATOM 5997 O O . ALA A 1 805 ? 14.942 7.491 -37.865 1.00 98.25 805 ALA A O 1
ATOM 5998 N N . ALA A 1 806 ? 13.278 8.633 -38.864 1.00 98.44 806 ALA A N 1
ATOM 5999 C CA . ALA A 1 806 ? 14.104 9.767 -39.278 1.00 98.44 806 ALA A CA 1
ATOM 6000 C C . ALA A 1 806 ? 14.783 10.464 -38.082 1.00 98.44 806 ALA A C 1
ATOM 6002 O O . ALA A 1 806 ? 15.962 10.827 -38.143 1.00 98.44 806 ALA A O 1
ATOM 6003 N N . LEU A 1 807 ? 14.068 10.617 -36.962 1.00 98.38 807 LEU A N 1
ATOM 6004 C CA . LEU A 1 807 ? 14.623 11.179 -35.731 1.00 98.38 807 LEU A CA 1
ATOM 6005 C C . LEU A 1 807 ? 15.723 10.287 -35.141 1.00 98.38 807 LEU A C 1
ATOM 6007 O O . LEU A 1 807 ? 16.794 10.808 -34.816 1.00 98.38 807 LEU A O 1
ATOM 6011 N N . LEU A 1 808 ? 15.510 8.968 -35.055 1.00 98.56 808 LEU A N 1
ATOM 6012 C CA . LEU A 1 808 ? 16.527 8.023 -34.576 1.00 98.56 808 LEU A CA 1
ATOM 6013 C C . LEU A 1 808 ? 17.773 8.013 -35.472 1.00 98.56 808 LEU A C 1
ATOM 6015 O O . LEU A 1 808 ? 18.894 8.072 -34.962 1.00 98.56 808 LEU A O 1
ATOM 6019 N N . GLU A 1 809 ? 17.602 8.001 -36.793 1.00 98.19 809 GLU A N 1
ATOM 6020 C CA . GLU A 1 809 ? 18.710 8.069 -37.754 1.00 98.19 809 GLU A CA 1
ATOM 6021 C C . GLU A 1 809 ? 19.509 9.366 -37.598 1.00 98.19 809 GLU A C 1
ATOM 6023 O O . GLU A 1 809 ? 20.740 9.336 -37.528 1.00 98.19 809 GLU A O 1
ATOM 6028 N N . SER A 1 810 ? 18.826 10.504 -37.429 1.00 97.88 810 SER A N 1
ATOM 6029 C CA . SER A 1 810 ? 19.487 11.784 -37.151 1.00 97.88 810 SER A CA 1
ATOM 6030 C C . SER A 1 810 ? 20.238 11.781 -35.811 1.00 97.88 810 SER A C 1
ATOM 6032 O O . SER A 1 810 ? 21.250 12.472 -35.662 1.00 97.88 810 SER A O 1
ATOM 6034 N N . ALA A 1 811 ? 19.769 10.994 -34.836 1.00 97.44 811 ALA A N 1
ATOM 6035 C CA . ALA A 1 811 ? 20.425 10.760 -33.551 1.00 97.44 811 ALA A CA 1
ATOM 6036 C C . ALA A 1 811 ? 21.574 9.734 -33.632 1.00 97.44 811 ALA A C 1
ATOM 6038 O O . ALA A 1 811 ? 22.177 9.390 -32.616 1.00 97.44 811 ALA A O 1
ATOM 6039 N N . GLY A 1 812 ? 21.907 9.255 -34.835 1.00 97.44 812 GLY A N 1
ATOM 6040 C CA . GLY A 1 812 ? 23.020 8.342 -35.091 1.00 97.44 812 GLY A CA 1
ATOM 6041 C C . GLY A 1 812 ? 22.690 6.867 -34.869 1.00 97.44 812 GLY A C 1
ATOM 6042 O O . GLY A 1 812 ? 23.601 6.034 -34.889 1.00 97.44 812 GLY A O 1
ATOM 6043 N N . TRP A 1 813 ? 21.420 6.524 -34.651 1.00 98.25 813 TRP A N 1
ATOM 6044 C CA . TRP A 1 813 ? 20.982 5.134 -34.577 1.00 98.25 813 TRP A CA 1
ATOM 6045 C C . TRP A 1 813 ? 20.985 4.513 -35.972 1.00 98.25 813 TRP A C 1
ATOM 6047 O O . TRP A 1 813 ? 20.808 5.193 -36.982 1.00 98.25 813 TRP A O 1
ATOM 6057 N N . LYS A 1 814 ? 21.194 3.198 -36.041 1.00 96.75 814 LYS A N 1
ATOM 6058 C CA . LYS A 1 814 ? 21.258 2.463 -37.310 1.00 96.75 814 LYS A CA 1
ATOM 6059 C C . LYS A 1 814 ? 20.384 1.225 -37.264 1.00 96.75 814 LYS A C 1
ATOM 6061 O O . LYS A 1 814 ? 20.290 0.562 -36.232 1.00 96.75 814 LYS A O 1
ATOM 6066 N N . ARG A 1 815 ? 19.797 0.858 -38.401 1.00 94.19 815 ARG A N 1
ATOM 6067 C CA . ARG A 1 815 ? 19.100 -0.424 -38.547 1.00 94.19 815 ARG A CA 1
ATOM 6068 C C . ARG A 1 815 ? 20.082 -1.563 -38.822 1.00 94.19 815 ARG A C 1
ATOM 6070 O O . ARG A 1 815 ? 21.052 -1.422 -39.560 1.00 94.19 815 ARG A O 1
ATOM 6077 N N . SER A 1 816 ? 19.804 -2.715 -38.223 1.00 90.19 816 SER A N 1
ATOM 6078 C CA . SER A 1 816 ? 20.468 -3.996 -38.453 1.00 90.19 816 SER A CA 1
ATOM 6079 C C . SER A 1 816 ? 19.370 -5.032 -38.706 1.00 90.19 816 SER A C 1
ATOM 6081 O O . SER A 1 816 ? 18.768 -5.573 -37.776 1.00 90.19 816 SER A O 1
ATOM 6083 N N . GLY A 1 817 ? 19.032 -5.231 -39.983 1.00 89.69 817 GLY A N 1
ATOM 6084 C CA . GLY A 1 817 ? 17.798 -5.919 -40.369 1.00 89.69 817 GLY A CA 1
ATOM 6085 C C . GLY A 1 817 ? 16.563 -5.143 -39.893 1.00 89.69 817 GLY A C 1
ATOM 6086 O O . GLY A 1 817 ? 16.483 -3.933 -40.083 1.00 89.69 817 GLY A O 1
ATOM 6087 N N . LYS A 1 818 ? 15.621 -5.831 -39.234 1.00 91.00 818 LYS A N 1
ATOM 6088 C CA . LYS A 1 818 ? 14.407 -5.225 -38.649 1.00 91.00 818 LYS A CA 1
ATOM 6089 C C . LYS A 1 818 ? 14.612 -4.616 -37.251 1.00 91.00 818 LYS A C 1
ATOM 6091 O O . LYS A 1 818 ? 13.638 -4.217 -36.629 1.00 91.00 818 LYS A O 1
ATOM 6096 N N . LYS A 1 819 ? 15.839 -4.599 -36.717 1.00 96.62 819 LYS A N 1
ATOM 6097 C CA . LYS A 1 819 ? 16.130 -4.140 -35.347 1.00 96.62 819 LYS A CA 1
ATOM 6098 C C . LYS A 1 819 ? 16.984 -2.880 -35.348 1.00 96.62 819 LYS A C 1
ATOM 6100 O O . LYS A 1 819 ? 17.864 -2.730 -36.198 1.00 96.62 819 LYS A O 1
ATOM 6105 N N . TRP A 1 820 ? 16.773 -2.015 -34.365 1.00 98.06 820 TRP A N 1
ATOM 6106 C CA . TRP A 1 820 ? 17.588 -0.823 -34.157 1.00 98.06 820 TRP A CA 1
ATOM 6107 C C . TRP A 1 820 ? 18.851 -1.113 -33.338 1.00 98.06 820 TRP A C 1
ATOM 6109 O O . TRP A 1 820 ? 18.879 -1.971 -32.449 1.00 98.06 820 TRP A O 1
ATOM 6119 N N . ARG A 1 821 ? 19.917 -0.374 -33.643 1.00 97.75 821 ARG A N 1
ATOM 6120 C CA . ARG A 1 821 ? 21.165 -0.319 -32.882 1.00 97.75 821 ARG A CA 1
ATOM 6121 C C . ARG A 1 821 ? 21.456 1.116 -32.473 1.00 97.75 821 ARG A C 1
ATOM 6123 O O . ARG A 1 821 ? 21.307 2.039 -33.276 1.00 97.75 821 ARG A O 1
ATOM 6130 N N . LEU A 1 822 ? 21.918 1.259 -31.238 1.00 97.50 822 LEU A N 1
ATOM 6131 C CA . LEU A 1 822 ? 22.392 2.512 -30.668 1.00 97.50 822 LEU A CA 1
ATOM 6132 C C . LEU A 1 822 ? 23.622 3.029 -31.442 1.00 97.50 822 LEU A C 1
ATOM 6134 O O . LEU A 1 822 ? 24.314 2.230 -32.085 1.00 97.50 822 LEU A O 1
ATOM 6138 N N . PRO A 1 823 ? 23.982 4.321 -31.322 1.00 95.75 823 PRO A N 1
ATOM 6139 C CA . PRO A 1 823 ? 25.180 4.880 -31.961 1.00 95.75 823 PRO A CA 1
ATOM 6140 C C . PRO A 1 823 ? 26.483 4.152 -31.590 1.00 95.75 823 PRO A C 1
ATOM 6142 O O . PRO A 1 823 ? 27.422 4.102 -32.380 1.00 95.75 823 PRO A O 1
ATOM 6145 N N . ASN A 1 824 ? 26.529 3.530 -30.406 1.00 93.62 824 ASN A N 1
ATOM 6146 C CA . ASN A 1 824 ? 27.654 2.712 -29.937 1.00 93.62 824 ASN A CA 1
ATOM 6147 C C . ASN A 1 824 ? 27.650 1.259 -30.474 1.00 93.62 824 ASN A C 1
ATOM 6149 O O . ASN A 1 824 ? 28.468 0.445 -30.052 1.00 93.62 824 ASN A O 1
ATOM 6153 N N . GLY A 1 825 ? 26.712 0.905 -31.359 1.00 93.25 825 GLY A N 1
ATOM 6154 C CA . GLY A 1 825 ? 26.586 -0.412 -31.986 1.00 93.25 825 GLY A CA 1
ATOM 6155 C C . GLY A 1 825 ? 25.816 -1.467 -31.180 1.00 93.25 825 GLY A C 1
ATOM 6156 O O . GLY A 1 825 ? 25.488 -2.525 -31.736 1.00 93.25 825 GLY A O 1
ATOM 6157 N N . LYS A 1 826 ? 25.479 -1.215 -29.907 1.00 95.38 826 LYS A N 1
ATOM 6158 C CA . LYS A 1 826 ? 24.682 -2.148 -29.089 1.00 95.38 826 LYS A CA 1
ATOM 6159 C C . LYS A 1 826 ? 23.234 -2.245 -29.604 1.00 95.38 826 LYS A C 1
ATOM 6161 O O . LYS A 1 826 ? 22.721 -1.269 -30.151 1.00 95.38 826 LYS A O 1
ATOM 6166 N N . PRO A 1 827 ? 22.560 -3.400 -29.456 1.00 96.12 827 PRO A N 1
ATOM 6167 C CA . PRO A 1 827 ? 21.132 -3.512 -29.754 1.00 96.12 827 PRO A CA 1
ATOM 6168 C C . PRO A 1 827 ? 20.302 -2.555 -28.890 1.00 96.12 827 PRO A C 1
ATOM 6170 O O . PRO A 1 827 ? 20.547 -2.463 -27.689 1.00 96.12 827 PRO A O 1
ATOM 6173 N N . ALA A 1 828 ? 19.311 -1.890 -29.485 1.00 96.62 828 ALA A N 1
ATOM 6174 C CA . ALA A 1 828 ? 18.335 -1.096 -28.745 1.00 96.62 828 ALA A CA 1
ATOM 6175 C C . ALA A 1 828 ? 17.241 -2.017 -28.189 1.00 96.62 828 ALA A C 1
ATOM 6177 O O . ALA A 1 828 ? 16.285 -2.357 -28.885 1.00 96.62 828 ALA A O 1
ATOM 6178 N N . THR A 1 829 ? 17.426 -2.492 -26.962 1.00 97.19 829 THR A N 1
ATOM 6179 C CA . THR A 1 829 ? 16.479 -3.371 -26.271 1.00 97.19 829 THR A CA 1
ATOM 6180 C C . THR A 1 829 ? 16.412 -2.987 -24.805 1.00 97.19 829 THR A C 1
ATOM 6182 O O . THR A 1 829 ? 17.443 -2.652 -24.219 1.00 97.19 829 THR A O 1
ATOM 6185 N N . TYR A 1 830 ? 15.210 -3.027 -24.231 1.00 98.25 830 TYR A N 1
ATOM 6186 C CA . TYR A 1 830 ? 14.970 -2.510 -22.889 1.00 98.25 830 TYR A CA 1
ATOM 6187 C C . TYR A 1 830 ? 14.068 -3.420 -22.057 1.00 98.25 830 TYR A C 1
ATOM 6189 O O . TYR A 1 830 ? 13.209 -4.120 -22.585 1.00 98.25 830 TYR A O 1
ATOM 6197 N N . GLU A 1 831 ? 14.228 -3.374 -20.740 1.00 98.44 831 GLU A N 1
ATOM 6198 C CA . GLU A 1 831 ? 13.255 -3.889 -19.774 1.00 98.44 831 GLU A CA 1
ATOM 6199 C C . GLU A 1 831 ? 12.270 -2.778 -19.366 1.00 98.44 831 GLU A C 1
ATOM 6201 O O . GLU A 1 831 ? 12.693 -1.668 -19.025 1.00 98.44 831 GLU A O 1
ATOM 6206 N N . LEU A 1 832 ? 10.968 -3.084 -19.368 1.00 98.69 832 LEU A N 1
ATOM 6207 C CA . LEU A 1 832 ? 9.889 -2.195 -18.929 1.00 98.69 832 LEU A CA 1
ATOM 6208 C C . LEU A 1 832 ? 9.311 -2.662 -17.589 1.00 98.69 832 LEU A C 1
ATOM 6210 O O . LEU A 1 832 ? 8.664 -3.708 -17.514 1.00 98.69 832 LEU A O 1
ATOM 6214 N N . LEU A 1 833 ? 9.510 -1.856 -16.546 1.00 98.56 833 LEU A N 1
ATOM 6215 C CA . LEU A 1 833 ? 8.974 -2.069 -15.202 1.00 98.56 833 LEU A CA 1
ATOM 6216 C C . LEU A 1 833 ? 7.557 -1.480 -15.061 1.00 98.56 833 LEU A C 1
ATOM 6218 O O . LEU A 1 833 ? 7.362 -0.285 -15.272 1.00 98.56 833 LEU A O 1
ATOM 6222 N N . PHE A 1 834 ? 6.573 -2.262 -14.623 1.00 97.25 834 PHE A N 1
ATOM 6223 C CA . PHE A 1 834 ? 5.191 -1.784 -14.428 1.00 97.25 834 PHE A CA 1
ATOM 6224 C C . PHE A 1 834 ? 4.499 -2.480 -13.238 1.00 97.25 834 PHE A C 1
ATOM 6226 O O . PHE A 1 834 ? 4.910 -3.585 -12.859 1.00 97.25 834 PHE A O 1
ATOM 6233 N N . PRO A 1 835 ? 3.464 -1.867 -12.628 1.00 92.31 835 PRO A N 1
ATOM 6234 C CA . PRO A 1 835 ? 2.704 -2.490 -11.554 1.00 92.31 835 PRO A CA 1
ATOM 6235 C C . PRO A 1 835 ? 1.728 -3.509 -12.155 1.00 92.31 835 PRO A C 1
ATOM 6237 O O . PRO A 1 835 ? 0.788 -3.173 -12.870 1.00 92.31 835 PRO A O 1
ATOM 6240 N N . SER A 1 836 ? 1.996 -4.785 -11.913 1.00 88.56 836 SER A N 1
ATOM 6241 C CA . SER A 1 836 ? 1.260 -5.921 -12.480 1.00 88.56 836 SER A CA 1
ATOM 6242 C C . SER A 1 836 ? -0.110 -6.161 -11.844 1.00 88.56 836 SER A C 1
ATOM 6244 O O . SER A 1 836 ? -0.955 -6.817 -12.452 1.00 88.56 836 SER A O 1
ATOM 6246 N N . ASP A 1 837 ? -0.324 -5.623 -10.646 1.00 80.44 837 ASP A N 1
ATOM 6247 C CA . ASP A 1 837 ? -1.574 -5.631 -9.888 1.00 80.44 837 ASP A CA 1
ATOM 6248 C C . ASP A 1 837 ? -2.561 -4.540 -10.339 1.00 80.44 837 ASP A C 1
ATOM 6250 O O . ASP A 1 837 ? -3.744 -4.630 -10.018 1.00 80.44 837 ASP A O 1
ATOM 6254 N N . TYR A 1 838 ? -2.125 -3.565 -11.147 1.00 84.56 838 TYR A N 1
ATOM 6255 C CA . TYR A 1 838 ? -3.003 -2.588 -11.801 1.00 84.56 838 TYR A CA 1
ATOM 6256 C C . TYR A 1 838 ? -3.340 -3.051 -13.220 1.00 84.56 838 TYR A C 1
ATOM 6258 O O . TYR A 1 838 ? -2.494 -3.063 -14.118 1.00 84.56 838 TYR A O 1
ATOM 6266 N N . ALA A 1 839 ? -4.588 -3.477 -13.425 1.00 82.25 839 ALA A N 1
ATOM 6267 C CA . ALA A 1 839 ? -5.011 -4.122 -14.668 1.00 82.25 839 ALA A CA 1
ATOM 6268 C C . ALA A 1 839 ? -4.894 -3.204 -15.898 1.00 82.25 839 ALA A C 1
ATOM 6270 O O . ALA A 1 839 ? -4.460 -3.656 -16.957 1.00 82.25 839 ALA A O 1
ATOM 6271 N N . ASP A 1 840 ? -5.232 -1.925 -15.743 1.00 84.19 840 ASP A N 1
ATOM 6272 C CA . ASP A 1 840 ? -5.116 -0.889 -16.770 1.00 84.19 840 ASP A CA 1
ATOM 6273 C C . ASP A 1 840 ? -3.652 -0.624 -17.153 1.00 84.19 840 ASP A C 1
ATOM 6275 O O . ASP A 1 840 ? -3.310 -0.614 -18.335 1.00 84.19 840 ASP A O 1
ATOM 6279 N N . TRP A 1 841 ? -2.749 -0.517 -16.175 1.00 91.12 841 TRP A N 1
ATOM 6280 C CA . TRP A 1 841 ? -1.322 -0.277 -16.439 1.00 91.12 841 TRP A CA 1
ATOM 6281 C C . TRP A 1 841 ? -0.630 -1.512 -17.026 1.00 91.12 841 TRP A C 1
ATOM 6283 O O . TRP A 1 841 ? 0.245 -1.394 -17.882 1.00 91.12 841 TRP A O 1
ATOM 6293 N N . SER A 1 842 ? -1.051 -2.708 -16.611 1.00 91.19 842 SER A N 1
ATOM 6294 C CA . SER A 1 842 ? -0.618 -3.979 -17.199 1.00 91.19 842 SER A CA 1
ATOM 6295 C C . SER A 1 842 ? -1.063 -4.111 -18.661 1.00 91.19 842 SER A C 1
ATOM 6297 O O . SER A 1 842 ? -0.288 -4.582 -19.497 1.00 91.19 842 SER A O 1
ATOM 6299 N N . GLY A 1 843 ? -2.279 -3.658 -18.991 1.00 91.81 843 GLY A N 1
ATOM 6300 C CA . GLY A 1 843 ? -2.763 -3.549 -20.371 1.00 91.81 843 GLY A CA 1
ATOM 6301 C C . GLY A 1 843 ? -1.904 -2.600 -21.208 1.00 91.81 843 GLY A C 1
ATOM 6302 O O . GLY A 1 843 ? -1.385 -3.006 -22.249 1.00 91.81 843 GLY A O 1
ATOM 6303 N N . ALA A 1 844 ? -1.660 -1.390 -20.695 1.00 95.12 844 ALA A N 1
ATOM 6304 C CA . ALA A 1 844 ? -0.809 -0.390 -21.341 1.00 95.12 844 ALA A CA 1
ATOM 6305 C C . ALA A 1 844 ? 0.619 -0.906 -21.599 1.00 95.12 844 ALA A C 1
ATOM 6307 O O . ALA A 1 844 ? 1.159 -0.703 -22.684 1.00 95.12 844 ALA A O 1
ATOM 6308 N N . ALA A 1 845 ? 1.222 -1.614 -20.634 1.00 97.75 845 ALA A N 1
ATOM 6309 C CA . ALA A 1 845 ? 2.571 -2.169 -20.756 1.00 97.75 845 ALA A CA 1
ATOM 6310 C C . ALA A 1 845 ? 2.690 -3.224 -21.860 1.00 97.75 845 ALA A C 1
ATOM 6312 O O . ALA A 1 845 ? 3.666 -3.222 -22.611 1.00 97.75 845 ALA A O 1
ATOM 6313 N N . LYS A 1 846 ? 1.708 -4.128 -21.960 1.00 97.19 846 LYS A N 1
ATOM 6314 C CA . LYS A 1 846 ? 1.697 -5.185 -22.981 1.00 97.19 846 LYS A CA 1
ATOM 6315 C C . LYS A 1 846 ? 1.605 -4.599 -24.378 1.00 97.19 846 LYS A C 1
ATOM 6317 O O . LYS A 1 846 ? 2.430 -4.928 -25.224 1.00 97.19 846 LYS A O 1
ATOM 6322 N N . ASP A 1 847 ? 0.654 -3.693 -24.575 1.00 98.00 847 ASP A N 1
ATOM 6323 C CA . ASP A 1 847 ? 0.464 -3.024 -25.854 1.00 98.00 847 ASP A CA 1
ATOM 6324 C C . ASP A 1 847 ? 1.703 -2.196 -26.241 1.00 98.00 847 ASP A C 1
ATOM 6326 O O . ASP A 1 847 ? 2.217 -2.333 -27.349 1.00 98.00 847 ASP A O 1
ATOM 6330 N N . LEU A 1 848 ? 2.290 -1.453 -25.296 1.00 98.06 848 LEU A N 1
ATOM 6331 C CA . LEU A 1 848 ? 3.530 -0.705 -25.520 1.00 98.06 848 LEU A CA 1
ATOM 6332 C C . LEU A 1 848 ? 4.696 -1.615 -25.953 1.00 98.06 848 LEU A C 1
ATOM 6334 O O . LEU A 1 848 ? 5.471 -1.265 -26.846 1.00 98.06 848 LEU A O 1
ATOM 6338 N N . GLY A 1 849 ? 4.814 -2.800 -25.344 1.00 98.06 849 GLY A N 1
ATOM 6339 C CA . GLY A 1 849 ? 5.811 -3.803 -25.719 1.00 98.06 849 GLY A CA 1
ATOM 6340 C C . GLY A 1 849 ? 5.633 -4.328 -27.147 1.00 98.06 849 GLY A C 1
ATOM 6341 O O . GLY A 1 849 ? 6.623 -4.498 -27.863 1.00 98.06 849 GLY A O 1
ATOM 6342 N N . GLU A 1 850 ? 4.390 -4.535 -27.589 1.00 98.31 850 GLU A N 1
ATOM 6343 C CA . GLU A 1 850 ? 4.075 -4.927 -28.968 1.00 98.31 850 GLU A CA 1
ATOM 6344 C C . GLU A 1 850 ? 4.430 -3.825 -29.969 1.00 98.31 850 GLU A C 1
ATOM 6346 O O . GLU A 1 850 ? 5.061 -4.107 -30.991 1.00 98.31 850 GLU A O 1
ATOM 6351 N N . GLN A 1 851 ? 4.068 -2.575 -29.669 1.00 98.50 851 GLN A N 1
ATOM 6352 C CA . GLN A 1 851 ? 4.318 -1.433 -30.549 1.00 98.50 851 GLN A CA 1
ATOM 6353 C C . GLN A 1 851 ? 5.822 -1.181 -30.747 1.00 98.50 851 GLN A C 1
ATOM 6355 O O . GLN A 1 851 ? 6.305 -1.137 -31.883 1.00 98.50 851 GLN A O 1
ATOM 6360 N N . PHE A 1 852 ? 6.600 -1.118 -29.660 1.00 98.50 852 PHE A N 1
ATOM 6361 C CA . PHE A 1 852 ? 8.058 -0.978 -29.760 1.00 98.50 852 PHE A CA 1
ATOM 6362 C C . PHE A 1 852 ? 8.717 -2.194 -30.423 1.00 98.50 852 PHE A C 1
ATOM 6364 O O . PHE A 1 852 ? 9.607 -2.033 -31.265 1.00 98.50 852 PHE A O 1
ATOM 6371 N N . GLY A 1 853 ? 8.257 -3.408 -30.104 1.00 97.38 853 GLY A N 1
ATOM 6372 C CA . GLY A 1 853 ? 8.740 -4.636 -30.732 1.00 97.38 853 GLY A CA 1
ATOM 6373 C C . GLY A 1 853 ? 8.528 -4.640 -32.249 1.00 97.38 853 GLY A C 1
ATOM 6374 O O . GLY A 1 853 ? 9.461 -4.950 -32.995 1.00 97.38 853 GLY A O 1
ATOM 6375 N N . GLY A 1 854 ? 7.342 -4.227 -32.707 1.00 97.06 854 GLY A N 1
ATOM 6376 C CA . GLY A 1 854 ? 7.003 -4.067 -34.124 1.00 97.06 854 GLY A CA 1
ATOM 6377 C C . GLY A 1 854 ? 7.852 -3.010 -34.833 1.00 97.06 854 GLY A C 1
ATOM 6378 O O . GLY A 1 854 ? 8.248 -3.210 -35.982 1.00 97.06 854 GLY A O 1
ATOM 6379 N N . PHE A 1 855 ? 8.217 -1.937 -34.128 1.00 98.00 855 PHE A N 1
ATOM 6380 C CA . PHE A 1 855 ? 9.111 -0.892 -34.631 1.00 98.00 855 PHE A CA 1
ATOM 6381 C C . PHE A 1 855 ? 10.604 -1.287 -34.642 1.00 98.00 855 PHE A C 1
ATOM 6383 O O . PHE A 1 855 ? 11.440 -0.583 -35.215 1.00 98.00 855 PHE A O 1
ATOM 6390 N N . GLY A 1 856 ? 10.962 -2.425 -34.039 1.00 97.75 856 GLY A N 1
ATOM 6391 C CA . GLY A 1 856 ? 12.332 -2.940 -34.009 1.00 97.75 856 GLY A CA 1
ATOM 6392 C C . GLY A 1 856 ? 13.128 -2.598 -32.746 1.00 97.75 856 GLY A C 1
ATOM 6393 O O . GLY A 1 856 ? 14.358 -2.696 -32.777 1.00 97.75 856 GLY A O 1
ATOM 6394 N N . ILE A 1 857 ? 12.454 -2.217 -31.655 1.00 98.19 857 ILE A N 1
ATOM 6395 C CA . ILE A 1 857 ? 13.018 -1.984 -30.314 1.00 98.19 857 ILE A CA 1
ATOM 6396 C C . ILE A 1 857 ? 12.400 -3.016 -29.350 1.00 98.19 857 ILE A C 1
ATOM 6398 O O . ILE A 1 857 ? 11.330 -2.783 -28.796 1.00 98.19 857 ILE A O 1
ATOM 6402 N N . PRO A 1 858 ? 13.010 -4.198 -29.158 1.00 97.50 858 PRO A N 1
ATOM 6403 C CA . PRO A 1 858 ? 12.421 -5.234 -28.313 1.00 97.50 858 PRO A CA 1
ATOM 6404 C C . PRO A 1 858 ? 12.332 -4.821 -26.836 1.00 97.50 858 PRO A C 1
ATOM 6406 O O . PRO A 1 858 ? 13.335 -4.385 -26.257 1.00 97.50 858 PRO A O 1
ATOM 6409 N N . ILE A 1 859 ? 11.158 -5.036 -26.229 1.00 98.12 859 ILE A N 1
ATOM 6410 C CA . ILE A 1 859 ? 10.873 -4.764 -24.814 1.00 98.12 859 ILE A CA 1
ATOM 6411 C C . ILE A 1 859 ? 10.644 -6.069 -24.041 1.00 98.12 859 ILE A C 1
ATOM 6413 O O . ILE A 1 859 ? 9.807 -6.885 -24.424 1.00 98.12 859 ILE A O 1
ATOM 6417 N N . THR A 1 860 ? 11.342 -6.237 -22.918 1.00 98.25 860 THR A N 1
ATOM 6418 C CA . THR A 1 860 ? 11.081 -7.296 -21.933 1.00 98.25 860 THR A CA 1
ATOM 6419 C C . THR A 1 860 ? 10.197 -6.746 -20.819 1.00 98.25 860 THR A C 1
ATOM 6421 O O . THR A 1 860 ? 10.562 -5.787 -20.143 1.00 98.25 860 THR A O 1
ATOM 6424 N N . LEU A 1 861 ? 9.027 -7.347 -20.613 1.00 98.25 861 LEU A N 1
ATOM 6425 C CA . LEU A 1 861 ? 8.068 -6.919 -19.596 1.00 98.25 861 LEU A CA 1
ATOM 6426 C C . LEU A 1 861 ? 8.453 -7.447 -18.208 1.00 98.25 861 LEU A C 1
ATOM 6428 O O . LEU A 1 861 ? 8.569 -8.656 -18.014 1.00 98.25 861 LEU A O 1
ATOM 6432 N N . ARG A 1 862 ? 8.577 -6.548 -17.227 1.00 97.75 862 ARG A N 1
ATOM 6433 C CA . ARG A 1 862 ? 8.813 -6.873 -15.817 1.00 97.75 862 ARG A CA 1
ATOM 6434 C C . ARG A 1 862 ? 7.689 -6.321 -14.943 1.00 97.75 862 ARG A C 1
ATOM 6436 O O . ARG A 1 862 ? 7.695 -5.158 -14.542 1.00 97.75 862 ARG A O 1
ATOM 6443 N N . GLY A 1 863 ? 6.735 -7.191 -14.630 1.00 95.44 863 GLY A N 1
ATOM 6444 C CA . GLY A 1 863 ? 5.671 -6.897 -13.677 1.00 95.44 863 GLY A CA 1
ATOM 6445 C C . GLY A 1 863 ? 6.161 -7.014 -12.232 1.00 95.44 863 GLY A C 1
ATOM 6446 O O . GLY A 1 863 ? 6.795 -8.004 -11.872 1.00 95.44 863 GLY A O 1
ATOM 6447 N N . VAL A 1 864 ? 5.855 -6.020 -11.401 1.00 91.94 864 VAL A N 1
ATOM 6448 C CA . VAL A 1 864 ? 6.050 -6.051 -9.938 1.00 91.94 864 VAL A CA 1
ATOM 6449 C C . VAL A 1 864 ? 4.746 -5.681 -9.234 1.00 91.94 864 VAL A C 1
ATOM 6451 O O . VAL A 1 864 ? 3.796 -5.267 -9.891 1.00 91.94 864 VAL A O 1
ATOM 6454 N N . VAL A 1 865 ? 4.662 -5.823 -7.914 1.00 84.06 865 VAL A N 1
ATOM 6455 C CA . VAL A 1 865 ? 3.529 -5.260 -7.158 1.00 84.06 865 VAL A CA 1
ATOM 6456 C C . VAL A 1 865 ? 3.666 -3.738 -7.044 1.00 84.06 865 VAL A C 1
ATOM 6458 O O . VAL A 1 865 ? 4.783 -3.219 -6.934 1.00 84.06 865 VAL A O 1
ATOM 6461 N N . SER A 1 866 ? 2.547 -3.017 -7.050 1.00 81.50 866 SER A N 1
ATOM 6462 C CA . SER A 1 866 ? 2.476 -1.548 -7.018 1.00 81.50 866 SER A CA 1
ATOM 6463 C C . SER A 1 866 ? 3.268 -0.914 -5.872 1.00 81.50 866 SER A C 1
ATOM 6465 O O . SER A 1 866 ? 3.874 0.137 -6.052 1.00 81.50 866 SER A O 1
ATOM 6467 N N . THR A 1 867 ? 3.362 -1.579 -4.719 1.00 80.31 867 THR A N 1
ATOM 6468 C CA . THR A 1 867 ? 4.136 -1.108 -3.557 1.00 80.31 867 THR A CA 1
ATOM 6469 C C . THR A 1 867 ? 5.652 -1.184 -3.752 1.00 80.31 867 THR A C 1
ATOM 6471 O O . THR A 1 867 ? 6.390 -0.388 -3.174 1.00 80.31 867 THR A O 1
ATOM 6474 N N . GLN A 1 868 ? 6.141 -2.110 -4.580 1.00 87.75 868 GLN A N 1
ATOM 6475 C CA . GLN A 1 868 ? 7.569 -2.281 -4.861 1.00 87.75 868 GLN A CA 1
ATOM 6476 C C . GLN A 1 868 ? 8.057 -1.314 -5.945 1.00 87.75 868 GLN A C 1
ATOM 6478 O O . GLN A 1 868 ? 9.212 -0.877 -5.925 1.00 87.75 868 GLN A O 1
ATOM 6483 N N . GLN A 1 869 ? 7.193 -0.993 -6.907 1.00 93.62 869 GLN A N 1
ATOM 6484 C CA . GLN A 1 869 ? 7.580 -0.267 -8.108 1.00 93.62 869 GLN A CA 1
ATOM 6485 C C . GLN A 1 869 ? 8.207 1.114 -7.825 1.00 93.62 869 GLN A C 1
ATOM 6487 O O . GLN A 1 869 ? 9.308 1.354 -8.337 1.00 93.62 869 GLN A O 1
ATOM 6492 N N . PRO A 1 870 ? 7.606 2.009 -7.005 1.00 91.75 870 PRO A N 1
ATOM 6493 C CA . PRO A 1 870 ? 8.206 3.302 -6.686 1.00 91.75 870 PRO A CA 1
ATOM 6494 C C . PRO A 1 870 ? 9.621 3.158 -6.132 1.00 91.75 870 PRO A C 1
ATOM 6496 O O . PRO A 1 870 ? 10.524 3.867 -6.567 1.00 91.75 870 PRO A O 1
ATOM 6499 N N . THR A 1 871 ? 9.855 2.192 -5.238 1.00 90.06 871 THR A N 1
ATOM 6500 C CA . THR A 1 871 ? 11.179 1.940 -4.653 1.00 90.06 871 THR A CA 1
ATOM 6501 C C . THR A 1 871 ? 12.218 1.580 -5.710 1.00 90.06 871 THR A C 1
ATOM 6503 O O . THR A 1 871 ? 13.337 2.096 -5.664 1.00 90.06 871 THR A O 1
ATOM 6506 N N . SER A 1 872 ? 11.872 0.730 -6.680 1.00 93.75 872 SER A N 1
ATOM 6507 C CA . SER A 1 872 ? 12.769 0.404 -7.794 1.00 93.75 872 SER A CA 1
ATOM 6508 C C . SER A 1 872 ? 13.087 1.633 -8.646 1.00 93.75 872 SER A C 1
ATOM 6510 O O . SER A 1 872 ? 14.247 1.829 -9.013 1.00 93.75 872 SER A O 1
ATOM 6512 N N . ILE A 1 873 ? 12.097 2.495 -8.900 1.00 95.94 873 ILE A N 1
ATOM 6513 C CA . ILE A 1 873 ? 12.304 3.744 -9.639 1.00 95.94 873 ILE A CA 1
ATOM 6514 C C . ILE A 1 873 ? 13.210 4.691 -8.845 1.00 95.94 873 ILE A C 1
ATOM 6516 O O . ILE A 1 873 ? 14.226 5.123 -9.379 1.00 95.94 873 ILE A O 1
ATOM 6520 N N . TYR A 1 874 ? 12.929 4.951 -7.563 1.00 94.50 874 TYR A N 1
ATOM 6521 C CA . TYR A 1 874 ? 13.753 5.807 -6.697 1.00 94.50 874 TYR A CA 1
ATOM 6522 C C . TYR A 1 874 ? 15.222 5.371 -6.661 1.00 94.50 874 TYR A C 1
ATOM 6524 O O . TYR A 1 874 ? 16.129 6.192 -6.812 1.00 94.50 874 TYR A O 1
ATOM 6532 N N . LYS A 1 875 ? 15.468 4.063 -6.537 1.00 93.62 875 LYS A N 1
ATOM 6533 C CA . LYS A 1 875 ? 16.821 3.490 -6.531 1.00 93.62 875 LYS A CA 1
ATOM 6534 C C . LYS A 1 875 ? 17.516 3.535 -7.897 1.00 93.62 875 LYS A C 1
ATOM 6536 O O . LYS A 1 875 ? 18.698 3.216 -7.975 1.00 93.62 875 LYS A O 1
ATOM 6541 N N . GLY A 1 876 ? 16.817 3.919 -8.968 1.00 95.31 876 GLY A N 1
ATOM 6542 C CA . GLY A 1 876 ? 17.336 3.884 -10.338 1.00 95.31 876 GLY A CA 1
ATOM 6543 C C . GLY A 1 876 ? 17.481 2.461 -10.893 1.00 95.31 876 GLY A C 1
ATOM 6544 O O . GLY A 1 876 ? 18.274 2.234 -11.801 1.00 95.31 876 GLY A O 1
ATOM 6545 N N . GLN A 1 877 ? 16.745 1.488 -10.346 1.00 95.19 877 GLN A N 1
ATOM 6546 C CA . GLN A 1 877 ? 16.802 0.063 -10.702 1.00 95.19 877 GLN A CA 1
ATOM 6547 C C . GLN A 1 877 ? 15.800 -0.298 -11.813 1.00 95.19 877 GLN A C 1
ATOM 6549 O O . GLN A 1 877 ? 15.008 -1.229 -11.676 1.00 95.19 877 GLN A O 1
ATOM 6554 N N . PHE A 1 878 ? 15.815 0.462 -12.905 1.00 97.69 878 PHE A N 1
ATOM 6555 C CA . PHE A 1 878 ? 14.954 0.266 -14.074 1.00 97.69 878 PHE A CA 1
ATOM 6556 C C . PHE A 1 878 ? 15.622 0.852 -15.325 1.00 97.69 878 PHE A C 1
ATOM 6558 O O . PHE A 1 878 ? 16.544 1.663 -15.211 1.00 97.69 878 PHE A O 1
ATOM 6565 N N . GLN A 1 879 ? 15.160 0.459 -16.512 1.00 98.19 879 GLN A N 1
ATOM 6566 C CA . GLN A 1 879 ? 15.579 1.071 -17.780 1.00 98.19 879 GLN A CA 1
ATOM 6567 C C . GLN A 1 879 ? 14.456 1.956 -18.321 1.00 98.19 879 GLN A C 1
ATOM 6569 O O . GLN A 1 879 ? 14.638 3.162 -18.492 1.00 98.19 879 GLN A O 1
ATOM 6574 N N . LEU A 1 880 ? 13.280 1.348 -18.483 1.00 98.69 880 LEU A N 1
ATOM 6575 C CA . LEU A 1 880 ? 12.001 2.003 -18.710 1.00 98.69 880 LEU A CA 1
ATOM 6576 C C . LEU A 1 880 ? 11.031 1.612 -17.589 1.00 98.69 880 LEU A C 1
ATOM 6578 O O . LEU A 1 880 ? 11.123 0.513 -17.036 1.00 98.69 880 LEU A O 1
ATOM 6582 N N . ALA A 1 881 ? 10.100 2.494 -17.244 1.00 98.50 881 ALA A N 1
ATOM 6583 C CA . ALA A 1 881 ? 9.025 2.178 -16.308 1.00 98.50 881 ALA A CA 1
ATOM 6584 C C . ALA A 1 881 ? 7.713 2.862 -16.705 1.00 98.50 881 ALA A C 1
ATOM 6586 O O . ALA A 1 881 ? 7.745 3.940 -17.286 1.00 98.50 881 ALA A O 1
ATOM 6587 N N . ILE A 1 882 ? 6.568 2.273 -16.360 1.00 98.38 882 ILE A N 1
ATOM 6588 C CA . ILE A 1 882 ? 5.280 2.982 -16.395 1.00 98.38 882 ILE A CA 1
ATOM 6589 C C . ILE A 1 882 ? 5.024 3.595 -15.026 1.00 98.38 882 ILE A C 1
ATOM 6591 O O . ILE A 1 882 ? 4.930 2.863 -14.048 1.00 98.38 882 ILE A O 1
ATOM 6595 N N . GLN A 1 883 ? 4.890 4.912 -14.939 1.00 95.75 883 GLN A N 1
ATOM 6596 C CA . GLN A 1 883 ? 4.558 5.601 -13.692 1.00 95.75 883 GLN A CA 1
ATOM 6597 C C . GLN A 1 883 ? 3.598 6.767 -13.951 1.00 95.75 883 GLN A C 1
ATOM 6599 O O . GLN A 1 883 ? 3.474 7.233 -15.080 1.00 95.75 883 GLN A O 1
ATOM 6604 N N . SER A 1 884 ? 2.882 7.219 -12.924 1.00 94.12 884 SER A N 1
ATOM 6605 C CA . SER A 1 884 ? 1.892 8.285 -13.032 1.00 94.12 884 SER A CA 1
ATOM 6606 C C . SER A 1 884 ? 2.523 9.625 -13.414 1.00 94.12 884 SER A C 1
ATOM 6608 O O . SER A 1 884 ? 3.518 10.039 -12.811 1.00 94.12 884 SER A O 1
ATOM 6610 N N . TRP A 1 885 ? 1.883 10.341 -14.333 1.00 94.94 885 TRP A N 1
ATOM 6611 C CA . TRP A 1 885 ? 2.089 11.767 -14.588 1.00 94.94 885 TRP A CA 1
ATOM 6612 C C . TRP A 1 885 ? 0.850 12.566 -14.165 1.00 94.94 885 TRP A C 1
ATOM 6614 O O . TRP A 1 885 ? -0.213 11.986 -13.955 1.00 94.94 885 TRP A O 1
ATOM 6624 N N . GLY A 1 886 ? 0.973 13.891 -14.052 1.00 93.50 886 GLY A N 1
ATOM 6625 C CA . GLY A 1 886 ? -0.113 14.753 -13.573 1.00 93.50 886 GLY A CA 1
ATOM 6626 C C . GLY A 1 886 ? -0.316 14.664 -12.058 1.00 93.50 886 GLY A C 1
ATOM 6627 O O . GLY A 1 886 ? 0.539 14.149 -11.331 1.00 93.50 886 GLY A O 1
ATOM 6628 N N . ASN A 1 887 ? -1.437 15.187 -11.561 1.00 88.38 887 ASN A N 1
ATOM 6629 C CA . ASN A 1 887 ? -1.771 15.120 -10.139 1.00 88.38 887 ASN A CA 1
ATOM 6630 C C . ASN A 1 887 ? -3.287 15.117 -9.917 1.00 88.38 887 ASN A C 1
ATOM 6632 O O . ASN A 1 887 ? -3.964 16.117 -10.140 1.00 88.38 887 ASN A O 1
ATOM 6636 N N . SER A 1 888 ? -3.804 13.994 -9.420 1.00 83.81 888 SER A N 1
ATOM 6637 C CA . SER A 1 888 ? -5.242 13.805 -9.214 1.00 83.81 888 SER A CA 1
ATOM 6638 C C . SER A 1 888 ? -5.818 14.491 -7.978 1.00 83.81 888 SER A C 1
ATOM 6640 O O . SER A 1 888 ? -7.011 14.776 -7.961 1.00 83.81 888 SER A O 1
ATOM 6642 N N . ALA A 1 889 ? -5.003 14.742 -6.950 1.00 75.94 889 ALA A N 1
ATOM 6643 C CA . ALA A 1 889 ? -5.453 15.343 -5.689 1.00 75.94 889 ALA A CA 1
ATOM 6644 C C . ALA A 1 889 ? -5.348 16.877 -5.708 1.00 75.94 889 ALA A C 1
ATOM 6646 O O . ALA A 1 889 ? -6.138 17.588 -5.083 1.00 75.94 889 ALA A O 1
ATOM 6647 N N . GLN A 1 890 ? -4.361 17.395 -6.442 1.00 78.75 890 GLN A N 1
ATOM 6648 C CA . GLN A 1 890 ? -4.123 18.823 -6.622 1.00 78.75 890 GLN A CA 1
ATOM 6649 C C . GLN A 1 890 ? -3.926 19.142 -8.112 1.00 78.75 890 GLN A C 1
ATOM 6651 O O . GLN A 1 890 ? -2.782 19.295 -8.548 1.00 78.75 890 GLN A O 1
ATOM 6656 N N . PRO A 1 891 ? -5.016 19.254 -8.894 1.00 77.19 891 PRO A N 1
ATOM 6657 C CA . PRO A 1 891 ? -4.969 19.537 -10.332 1.00 77.19 891 PRO A CA 1
ATOM 6658 C C . PRO A 1 891 ? -4.501 20.961 -10.711 1.00 77.19 891 PRO A C 1
ATOM 6660 O O . PRO A 1 891 ? -5.095 21.629 -11.550 1.00 77.19 891 PRO A O 1
ATOM 6663 N N . TYR A 1 892 ? -3.404 21.448 -10.126 1.00 85.44 892 TYR A N 1
ATOM 6664 C CA . TYR A 1 892 ? -2.692 22.636 -10.601 1.00 85.44 892 TYR A CA 1
ATOM 6665 C C . TYR A 1 892 ? -1.470 22.236 -11.444 1.00 85.44 892 TYR A C 1
ATOM 6667 O O . TYR A 1 892 ? -0.802 21.240 -11.126 1.00 85.44 892 TYR A O 1
ATOM 6675 N N . PRO A 1 893 ? -1.102 23.032 -12.470 1.00 92.19 893 PRO A N 1
ATOM 6676 C CA . PRO A 1 893 ? 0.075 22.758 -13.297 1.00 92.19 893 PRO A CA 1
ATOM 6677 C C . PRO A 1 893 ? 1.363 22.581 -12.492 1.00 92.19 893 PRO A C 1
ATOM 6679 O O . PRO A 1 893 ? 2.127 21.659 -12.764 1.00 92.19 893 PRO A O 1
ATOM 6682 N N . TYR A 1 894 ? 1.567 23.396 -11.449 1.00 92.06 894 TYR A N 1
ATOM 6683 C CA . TYR A 1 894 ? 2.730 23.303 -10.562 1.00 92.06 894 TYR A CA 1
ATOM 6684 C C . TYR A 1 894 ? 2.964 21.874 -10.043 1.00 92.06 894 TYR A C 1
ATOM 6686 O O . TYR A 1 894 ? 4.049 21.320 -10.227 1.00 92.06 894 TYR A O 1
ATOM 6694 N N . PHE A 1 895 ? 1.940 21.229 -9.472 1.00 90.75 895 PHE A N 1
ATOM 6695 C CA . PHE A 1 895 ? 2.078 19.874 -8.924 1.00 90.75 895 PHE A CA 1
ATOM 6696 C C . PHE A 1 895 ? 2.287 18.808 -9.991 1.00 90.75 895 PHE A C 1
ATOM 6698 O O . PHE A 1 895 ? 2.989 17.826 -9.750 1.00 90.75 895 PHE A O 1
ATOM 6705 N N . SER A 1 896 ? 1.711 19.006 -11.173 1.00 94.38 896 SER A N 1
ATOM 6706 C CA . SER A 1 896 ? 1.932 18.116 -12.310 1.00 94.38 896 SER A CA 1
ATOM 6707 C C . SER A 1 896 ? 3.382 18.194 -12.805 1.00 94.38 896 SER A C 1
ATOM 6709 O O . SER A 1 896 ? 4.011 17.164 -13.048 1.00 94.38 896 SER A O 1
ATOM 6711 N N . PHE A 1 897 ? 3.972 19.394 -12.846 1.00 96.50 897 PHE A N 1
ATOM 6712 C CA . PHE A 1 897 ? 5.391 19.556 -13.159 1.00 96.50 897 PHE A CA 1
ATOM 6713 C C . PHE A 1 897 ? 6.305 18.971 -12.080 1.00 96.50 897 PHE A C 1
ATOM 6715 O O . PHE A 1 897 ? 7.295 18.320 -12.415 1.00 96.50 897 PHE A O 1
ATOM 6722 N N . VAL A 1 898 ? 5.978 19.150 -10.797 1.00 93.44 898 VAL A N 1
ATOM 6723 C CA . VAL A 1 898 ? 6.699 18.493 -9.693 1.00 93.44 898 VAL A CA 1
ATOM 6724 C C . VAL A 1 898 ? 6.663 16.972 -9.871 1.00 93.44 898 VAL A C 1
ATOM 6726 O O . VAL A 1 898 ? 7.712 16.324 -9.814 1.00 93.44 898 VAL A O 1
ATOM 6729 N N . ALA A 1 899 ? 5.492 16.403 -10.175 1.00 92.81 899 ALA A N 1
ATOM 6730 C CA . ALA A 1 899 ? 5.343 14.973 -10.418 1.00 92.81 899 ALA A CA 1
ATOM 6731 C C . ALA A 1 899 ? 6.206 14.483 -11.588 1.00 92.81 899 ALA A C 1
ATOM 6733 O O . ALA A 1 899 ? 6.893 13.467 -11.466 1.00 92.81 899 ALA A O 1
ATOM 6734 N N . ALA A 1 900 ? 6.221 15.226 -12.694 1.00 94.69 900 ALA A N 1
ATOM 6735 C CA . ALA A 1 900 ? 6.919 14.808 -13.898 1.00 94.69 900 ALA A CA 1
ATOM 6736 C C . ALA A 1 900 ? 8.444 15.012 -13.849 1.00 94.69 900 ALA A C 1
ATOM 6738 O O . ALA A 1 900 ? 9.186 14.203 -14.402 1.00 94.69 900 ALA A O 1
ATOM 6739 N N . PHE A 1 901 ? 8.931 16.070 -13.192 1.00 96.38 901 PHE A N 1
ATOM 6740 C CA . PHE A 1 901 ? 10.358 16.416 -13.181 1.00 96.38 901 PHE A CA 1
ATOM 6741 C C . PHE A 1 901 ? 11.099 16.022 -11.902 1.00 96.38 901 PHE A C 1
ATOM 6743 O O . PHE A 1 901 ? 12.315 15.812 -11.965 1.00 96.38 901 PHE A O 1
ATOM 6750 N N . LEU A 1 902 ? 10.421 15.978 -10.748 1.00 94.62 902 LEU A N 1
ATOM 6751 C CA . LEU A 1 902 ? 11.073 15.935 -9.432 1.00 94.62 902 LEU A CA 1
ATOM 6752 C C . LEU A 1 902 ? 10.783 14.652 -8.655 1.00 94.62 902 LEU A C 1
ATOM 6754 O O . LEU A 1 902 ? 11.733 14.056 -8.148 1.00 94.62 902 LEU A O 1
ATOM 6758 N N . ASN A 1 903 ? 9.521 14.201 -8.602 1.00 91.62 903 ASN A N 1
ATOM 6759 C CA . ASN A 1 903 ? 9.104 13.092 -7.729 1.00 91.62 903 ASN A CA 1
ATOM 6760 C C . ASN A 1 903 ? 9.994 11.858 -7.873 1.00 91.62 903 ASN A C 1
ATOM 6762 O O . ASN A 1 903 ? 10.464 11.337 -6.874 1.00 91.62 903 ASN A O 1
ATOM 6766 N N . TYR A 1 904 ? 10.285 11.426 -9.098 1.00 94.62 904 TYR A N 1
ATOM 6767 C CA . TYR A 1 904 ? 11.127 10.257 -9.369 1.00 94.62 904 TYR A CA 1
ATOM 6768 C C . TYR A 1 904 ? 12.500 10.628 -9.933 1.00 94.62 904 TYR A C 1
ATOM 6770 O O . TYR A 1 904 ? 13.080 9.881 -10.718 1.00 94.62 904 TYR A O 1
ATOM 6778 N N . ASN A 1 905 ? 13.033 11.785 -9.548 1.00 96.44 905 ASN A N 1
ATOM 6779 C CA . ASN A 1 905 ? 14.327 12.284 -9.999 1.00 96.44 905 ASN A CA 1
ATOM 6780 C C . ASN A 1 905 ? 15.271 12.538 -8.811 1.00 96.44 905 ASN A C 1
ATOM 6782 O O . ASN A 1 905 ? 14.861 12.452 -7.655 1.00 96.44 905 ASN A O 1
ATOM 6786 N N . TYR A 1 906 ? 16.546 12.834 -9.071 1.00 93.06 906 TYR A N 1
ATOM 6787 C CA . TYR A 1 906 ? 17.599 12.860 -8.046 1.00 93.06 906 TYR A CA 1
ATOM 6788 C C . TYR A 1 906 ? 17.326 13.807 -6.866 1.00 93.06 906 TYR A C 1
ATOM 6790 O O . TYR A 1 906 ? 17.826 13.560 -5.774 1.00 93.06 906 TYR A O 1
ATOM 6798 N N . THR A 1 907 ? 16.520 14.856 -7.050 1.00 86.69 907 THR A N 1
ATOM 6799 C CA . THR A 1 907 ? 16.160 15.811 -5.989 1.00 86.69 907 THR A CA 1
ATOM 6800 C C . THR A 1 907 ? 15.371 15.162 -4.852 1.00 86.69 907 THR A C 1
ATOM 6802 O O . THR A 1 907 ? 15.640 15.453 -3.688 1.00 86.69 907 THR A O 1
ATOM 6805 N N . MET A 1 908 ? 14.446 14.252 -5.171 1.00 85.81 908 MET A N 1
ATOM 6806 C CA . MET A 1 908 ? 13.604 13.551 -4.189 1.00 85.81 908 MET A CA 1
ATOM 6807 C C . MET A 1 908 ? 14.014 12.086 -3.992 1.00 85.81 908 MET A C 1
ATOM 6809 O O . MET A 1 908 ? 13.870 11.527 -2.904 1.00 85.81 908 MET A O 1
ATOM 6813 N N . ALA A 1 909 ? 14.588 11.458 -5.019 1.00 87.69 909 ALA A N 1
ATOM 6814 C CA . ALA A 1 909 ? 15.042 10.074 -4.964 1.00 87.69 909 ALA A CA 1
ATOM 6815 C C . ALA A 1 909 ? 16.246 9.862 -4.032 1.00 87.69 909 ALA A C 1
ATOM 6817 O O . ALA A 1 909 ? 16.405 8.766 -3.493 1.00 87.69 909 ALA A O 1
ATOM 6818 N N . GLN A 1 910 ? 17.060 10.896 -3.789 1.00 87.12 910 GLN A N 1
ATOM 6819 C CA . GLN A 1 910 ? 18.215 10.810 -2.886 1.00 87.12 910 GLN A CA 1
ATOM 6820 C C . GLN A 1 910 ? 17.822 10.425 -1.454 1.00 87.12 910 GLN A C 1
ATOM 6822 O O . GLN A 1 910 ? 18.498 9.605 -0.837 1.00 87.12 910 GLN A O 1
ATOM 6827 N N . SER A 1 911 ? 16.678 10.913 -0.964 1.00 76.62 911 SER A N 1
ATOM 6828 C CA . SER A 1 911 ? 16.130 10.547 0.350 1.00 76.62 911 SER A CA 1
ATOM 6829 C C . SER A 1 911 ? 15.716 9.073 0.429 1.00 76.62 911 SER A C 1
ATOM 6831 O O . SER A 1 911 ? 15.536 8.535 1.514 1.00 76.62 911 SER A O 1
ATOM 6833 N N . ASN A 1 912 ? 15.601 8.411 -0.725 1.00 78.81 912 ASN A N 1
ATOM 6834 C CA . ASN A 1 912 ? 15.293 6.993 -0.884 1.00 78.81 912 ASN A CA 1
ATOM 6835 C C . ASN A 1 912 ? 16.522 6.170 -1.336 1.00 78.81 912 ASN A C 1
ATOM 6837 O O . ASN A 1 912 ? 16.382 5.026 -1.776 1.00 78.81 912 ASN A O 1
ATOM 6841 N N . GLY A 1 913 ? 17.733 6.738 -1.239 1.00 83.56 913 GLY A N 1
ATOM 6842 C CA . GLY A 1 913 ? 18.996 6.042 -1.499 1.00 83.56 913 GLY A CA 1
ATOM 6843 C C . GLY A 1 913 ? 19.350 5.850 -2.978 1.00 83.56 913 GLY A C 1
ATOM 6844 O O . GLY A 1 913 ? 20.133 4.956 -3.296 1.00 83.56 913 GLY A O 1
ATOM 6845 N N . GLY A 1 914 ? 18.789 6.649 -3.893 1.00 90.81 914 GLY A N 1
ATOM 6846 C CA . GLY A 1 914 ? 19.090 6.562 -5.325 1.00 90.81 914 GLY A CA 1
ATOM 6847 C C . GLY A 1 914 ? 19.003 7.891 -6.072 1.00 90.81 914 GLY A C 1
ATOM 6848 O O . GLY A 1 914 ? 18.922 8.959 -5.474 1.00 90.81 914 GLY A O 1
ATOM 6849 N N . LYS A 1 915 ? 19.054 7.832 -7.408 1.00 93.69 915 LYS A N 1
ATOM 6850 C CA . LYS A 1 915 ? 18.990 9.015 -8.291 1.00 93.69 915 LYS A CA 1
ATOM 6851 C C . LYS A 1 915 ? 17.724 9.078 -9.149 1.00 93.69 915 LYS A C 1
ATOM 6853 O O . LYS A 1 915 ? 17.578 10.009 -9.942 1.00 93.69 915 LYS A O 1
ATOM 6858 N N . GLY A 1 916 ? 16.805 8.124 -8.998 1.00 96.00 916 GLY A N 1
ATOM 6859 C CA . GLY A 1 916 ? 15.592 8.090 -9.807 1.00 96.00 916 GLY A CA 1
ATOM 6860 C C . GLY A 1 916 ? 15.893 7.923 -11.300 1.00 96.00 916 GLY A C 1
ATOM 6861 O O . GLY A 1 916 ? 16.795 7.182 -11.688 1.00 96.00 916 GLY A O 1
ATOM 6862 N N . MET A 1 917 ? 15.179 8.690 -12.124 1.00 97.19 917 MET A N 1
ATOM 6863 C CA . MET A 1 917 ? 15.438 8.877 -13.556 1.00 97.19 917 MET A CA 1
ATOM 6864 C C . MET A 1 917 ? 16.802 9.508 -13.850 1.00 97.19 917 MET A C 1
ATOM 6866 O O . MET A 1 917 ? 17.333 9.316 -14.939 1.00 97.19 917 MET A O 1
ATOM 6870 N N . ASN A 1 918 ? 17.368 10.270 -12.908 1.00 96.88 918 ASN A N 1
ATOM 6871 C CA . ASN A 1 918 ? 18.594 11.049 -13.084 1.00 96.88 918 ASN A CA 1
ATOM 6872 C C . ASN A 1 918 ? 18.543 12.043 -14.273 1.00 96.88 918 ASN A C 1
ATOM 6874 O O . ASN A 1 918 ? 19.533 12.243 -14.977 1.00 96.88 918 ASN A O 1
ATOM 6878 N N . TYR A 1 919 ? 17.384 12.662 -14.507 1.00 97.00 919 TYR A N 1
ATOM 6879 C CA . TYR A 1 919 ? 17.170 13.669 -15.548 1.00 97.00 919 TYR A CA 1
ATOM 6880 C C . TYR A 1 919 ? 17.738 15.030 -15.121 1.00 97.00 919 TYR A C 1
ATOM 6882 O O . TYR A 1 919 ? 17.314 15.587 -14.109 1.00 97.00 919 TYR A O 1
ATOM 6890 N N . ALA A 1 920 ? 18.665 15.602 -15.894 1.00 96.94 920 ALA A N 1
ATOM 6891 C CA . ALA A 1 920 ? 19.306 16.877 -15.562 1.00 96.94 920 ALA A CA 1
ATOM 6892 C C . ALA A 1 920 ? 18.319 18.063 -15.577 1.00 96.94 920 ALA A C 1
ATOM 6894 O O . ALA A 1 920 ? 17.766 18.404 -16.621 1.00 96.94 920 ALA A O 1
ATOM 6895 N N . LEU A 1 921 ? 18.153 18.747 -14.436 1.00 97.00 921 LEU A N 1
ATOM 6896 C CA . LEU A 1 921 ? 17.258 19.914 -14.321 1.00 97.00 921 LEU A CA 1
ATOM 6897 C C . LEU A 1 921 ? 17.865 21.210 -14.880 1.00 97.00 921 LEU A C 1
ATOM 6899 O O . LEU A 1 921 ? 17.136 22.155 -15.169 1.00 97.00 921 LEU A O 1
ATOM 6903 N N . LYS A 1 922 ? 19.188 21.259 -15.059 1.00 97.31 922 LYS A N 1
ATOM 6904 C CA . LYS A 1 922 ? 19.872 22.300 -15.833 1.00 97.31 922 LYS A CA 1
ATOM 6905 C C . LYS A 1 922 ? 20.333 21.689 -17.143 1.00 97.31 922 LYS A C 1
ATOM 6907 O O . LYS A 1 922 ? 21.261 20.882 -17.142 1.00 97.31 922 LYS A O 1
ATOM 6912 N N . ARG A 1 923 ? 19.676 22.039 -18.246 1.00 95.25 923 ARG A N 1
ATOM 6913 C CA . ARG A 1 923 ? 19.980 21.468 -19.564 1.00 95.25 923 ARG A CA 1
ATOM 6914 C C . ARG A 1 923 ? 19.643 22.431 -20.691 1.00 95.25 923 ARG A C 1
ATOM 6916 O O . ARG A 1 923 ? 18.856 23.360 -20.514 1.00 95.25 923 ARG A O 1
ATOM 6923 N N . THR A 1 924 ? 20.245 22.199 -21.851 1.00 95.75 924 THR A N 1
ATOM 6924 C CA . THR A 1 924 ? 19.915 22.917 -23.082 1.00 95.75 924 THR A CA 1
ATOM 6925 C C . THR A 1 924 ? 18.695 22.279 -23.733 1.00 95.75 924 THR A C 1
ATOM 6927 O O . THR A 1 924 ? 18.693 21.077 -23.993 1.00 95.75 924 THR A O 1
ATOM 6930 N N . VAL A 1 925 ? 17.672 23.089 -23.997 1.00 95.00 925 VAL A N 1
ATOM 6931 C CA . VAL A 1 925 ? 16.428 22.680 -24.657 1.00 95.00 925 VAL A CA 1
ATOM 6932 C C . VAL A 1 925 ? 16.305 23.428 -25.982 1.00 95.00 925 VAL A C 1
ATOM 6934 O O . VAL A 1 925 ? 16.554 24.637 -26.056 1.00 95.00 925 VAL A O 1
ATOM 6937 N N . SER A 1 926 ? 15.938 22.707 -27.043 1.00 87.81 926 SER A N 1
ATOM 6938 C CA . SER A 1 926 ? 15.781 23.283 -28.384 1.00 87.81 926 SER A CA 1
ATOM 6939 C C . SER A 1 926 ? 14.776 24.438 -28.369 1.00 87.81 926 SER A C 1
ATOM 6941 O O . SER A 1 926 ? 13.692 24.308 -27.809 1.00 87.81 926 SER A O 1
ATOM 6943 N N . GLY A 1 927 ? 15.149 25.584 -28.942 1.00 90.88 927 GLY A N 1
ATOM 6944 C CA . GLY A 1 927 ? 14.324 26.800 -28.947 1.00 90.88 927 GLY A CA 1
ATOM 6945 C C . GLY A 1 927 ? 14.330 27.620 -27.648 1.00 90.88 927 GLY A C 1
ATOM 6946 O O . GLY A 1 927 ? 13.858 28.753 -27.663 1.00 90.88 927 GLY A O 1
ATOM 6947 N N . PHE A 1 928 ? 14.905 27.110 -26.550 1.00 94.62 928 PHE A N 1
ATOM 6948 C CA . PHE A 1 928 ? 14.926 27.788 -25.241 1.00 94.62 928 PHE A CA 1
ATOM 6949 C C . PHE A 1 928 ? 16.333 28.025 -24.674 1.00 94.62 928 PHE A C 1
ATOM 6951 O O . PHE A 1 928 ? 16.481 28.753 -23.692 1.00 94.62 928 PHE A O 1
ATOM 6958 N N . GLY A 1 929 ? 17.369 27.442 -25.285 1.00 95.19 929 GLY A N 1
ATOM 6959 C CA . GLY A 1 929 ? 18.739 27.526 -24.783 1.00 95.19 929 GLY A CA 1
ATOM 6960 C C . GLY A 1 929 ? 18.911 26.759 -23.470 1.00 95.19 929 GLY A C 1
ATOM 6961 O O . GLY A 1 929 ? 18.185 25.804 -23.194 1.00 95.19 929 GLY A O 1
ATOM 6962 N N . THR A 1 930 ? 19.897 27.143 -22.661 1.00 96.69 930 THR A N 1
ATOM 6963 C CA . THR A 1 930 ? 20.115 26.535 -21.341 1.00 96.69 930 THR A CA 1
ATOM 6964 C C . THR A 1 930 ? 19.094 27.059 -20.340 1.00 96.69 930 THR A C 1
ATOM 6966 O O . THR A 1 930 ? 19.049 28.255 -20.056 1.00 96.69 930 THR A O 1
ATOM 6969 N N . VAL A 1 931 ? 18.297 26.152 -19.781 1.00 96.88 931 VAL A N 1
ATOM 6970 C CA . VAL A 1 931 ? 17.233 26.458 -18.822 1.00 96.88 931 VAL A CA 1
ATOM 6971 C C . VAL A 1 931 ? 17.511 25.819 -17.465 1.00 96.88 931 VAL A C 1
ATOM 6973 O O . VAL A 1 931 ? 18.138 24.763 -17.377 1.00 96.88 931 VAL A O 1
ATOM 6976 N N . ASP A 1 932 ? 17.021 26.463 -16.406 1.00 97.69 932 ASP A N 1
ATOM 6977 C CA . ASP A 1 932 ? 16.938 25.895 -15.059 1.00 97.69 932 ASP A CA 1
ATOM 6978 C C . ASP A 1 932 ? 15.483 25.499 -14.796 1.00 97.69 932 ASP A C 1
ATOM 6980 O O . ASP A 1 932 ? 14.627 26.341 -14.511 1.00 97.69 932 ASP A O 1
ATOM 6984 N N . ILE A 1 933 ? 15.196 24.212 -14.964 1.00 97.56 933 ILE A N 1
ATOM 6985 C CA . ILE A 1 933 ? 13.844 23.660 -14.900 1.00 97.56 933 ILE A CA 1
ATOM 6986 C C . ILE A 1 933 ? 13.290 23.763 -13.481 1.00 97.56 933 ILE A C 1
ATOM 6988 O O . ILE A 1 933 ? 12.133 24.133 -13.323 1.00 97.56 933 ILE A O 1
ATOM 6992 N N . GLN A 1 934 ? 14.101 23.527 -12.445 1.00 95.94 934 GLN A N 1
ATOM 6993 C CA . GLN A 1 934 ? 13.644 23.663 -11.058 1.00 95.94 934 GLN A CA 1
ATOM 6994 C C . GLN A 1 934 ? 13.209 25.100 -10.762 1.00 95.94 934 GLN A C 1
ATOM 6996 O O . GLN A 1 934 ? 12.156 25.321 -10.165 1.00 95.94 934 GLN A O 1
ATOM 7001 N N . LYS A 1 935 ? 13.996 26.087 -11.210 1.00 95.50 935 LYS A N 1
ATOM 7002 C CA . LYS A 1 935 ? 13.641 27.501 -11.049 1.00 95.50 935 LYS A CA 1
ATOM 7003 C C . LYS A 1 935 ? 12.336 27.842 -11.772 1.00 95.50 935 LYS A C 1
ATOM 7005 O O . LYS A 1 935 ? 11.529 28.591 -11.230 1.00 95.50 935 LYS A O 1
ATOM 7010 N N . LEU A 1 936 ? 12.125 27.295 -12.970 1.00 96.31 936 LEU A N 1
ATOM 7011 C CA . LEU A 1 936 ? 10.883 27.488 -13.721 1.00 96.31 936 LEU A CA 1
ATOM 7012 C C . LEU A 1 936 ? 9.687 26.832 -13.026 1.00 96.31 936 LEU A C 1
ATOM 7014 O O . LEU A 1 936 ? 8.664 27.492 -12.900 1.00 96.31 936 LEU A O 1
ATOM 7018 N N . ILE A 1 937 ? 9.828 25.602 -12.516 1.00 95.56 937 ILE A N 1
ATOM 7019 C CA . ILE A 1 937 ? 8.781 24.924 -11.732 1.00 95.56 937 ILE A CA 1
ATOM 7020 C C . ILE A 1 937 ? 8.365 25.814 -10.562 1.00 95.56 937 ILE A C 1
ATOM 7022 O O . ILE A 1 937 ? 7.190 26.147 -10.442 1.00 95.56 937 ILE A O 1
ATOM 7026 N N . ASN A 1 938 ? 9.321 26.288 -9.760 1.00 91.94 938 ASN A N 1
ATOM 7027 C CA . ASN A 1 938 ? 9.030 27.158 -8.619 1.00 91.94 938 ASN A CA 1
ATOM 7028 C C . ASN A 1 938 ? 8.299 28.445 -9.046 1.00 91.94 938 ASN A C 1
ATOM 7030 O O . ASN A 1 938 ? 7.367 28.876 -8.374 1.00 91.94 938 ASN A O 1
ATOM 7034 N N . ALA A 1 939 ? 8.665 29.026 -10.191 1.00 93.81 939 ALA A N 1
ATOM 7035 C CA . ALA A 1 939 ? 8.016 30.221 -10.729 1.00 93.81 939 ALA A CA 1
ATOM 7036 C C . ALA A 1 939 ? 6.569 29.985 -11.216 1.00 93.81 939 ALA A C 1
ATOM 7038 O O . ALA A 1 939 ? 5.803 30.942 -11.299 1.00 93.81 939 ALA A O 1
ATOM 7039 N N . THR A 1 940 ? 6.172 28.742 -11.522 1.00 94.06 940 THR A N 1
ATOM 7040 C CA . THR A 1 940 ? 4.768 28.407 -11.852 1.00 94.06 940 THR A CA 1
ATOM 7041 C C . THR A 1 940 ? 3.850 28.340 -10.629 1.00 94.06 940 THR A C 1
ATOM 7043 O O . THR A 1 940 ? 2.635 28.349 -10.790 1.00 94.06 940 THR A O 1
ATOM 7046 N N . GLY A 1 941 ? 4.412 28.278 -9.416 1.00 89.31 941 GLY A N 1
ATOM 7047 C CA . GLY A 1 941 ? 3.659 28.202 -8.158 1.00 89.31 941 GLY A CA 1
ATOM 7048 C C . GLY A 1 941 ? 3.909 29.368 -7.198 1.00 89.31 941 GLY A C 1
ATOM 7049 O O . GLY A 1 941 ? 3.415 29.331 -6.077 1.00 89.31 941 GLY A O 1
ATOM 7050 N N . SER A 1 942 ? 4.686 30.379 -7.602 1.00 89.19 942 SER A N 1
ATOM 7051 C CA . SER A 1 942 ? 5.086 31.507 -6.751 1.00 89.19 942 SER A CA 1
ATOM 7052 C C . SER A 1 942 ? 4.453 32.815 -7.226 1.00 89.19 942 SER A C 1
ATOM 7054 O O . SER A 1 942 ? 4.513 33.153 -8.408 1.00 89.19 942 SER A O 1
ATOM 7056 N N . GLY A 1 943 ? 3.880 33.570 -6.290 1.00 89.25 943 GLY A N 1
ATOM 7057 C CA . GLY A 1 943 ? 3.089 34.771 -6.542 1.00 89.25 943 GLY A CA 1
ATOM 7058 C C . GLY A 1 943 ? 1.589 34.482 -6.619 1.00 89.25 943 GLY A C 1
ATOM 7059 O O . GLY A 1 943 ? 1.159 33.340 -6.564 1.00 89.25 943 GLY A O 1
ATOM 7060 N N . ILE A 1 944 ? 0.787 35.537 -6.745 1.00 85.81 944 ILE A N 1
ATOM 7061 C CA . ILE A 1 944 ? -0.682 35.459 -6.893 1.00 85.81 944 ILE A CA 1
ATOM 7062 C C . ILE A 1 944 ? -1.182 36.168 -8.162 1.00 85.81 944 ILE A C 1
ATOM 7064 O O . ILE A 1 944 ? -2.371 36.154 -8.458 1.00 85.81 944 ILE A O 1
ATOM 7068 N N . ASP A 1 945 ? -0.278 36.776 -8.940 1.00 89.25 945 ASP A N 1
ATOM 7069 C CA . ASP A 1 945 ? -0.628 37.386 -10.223 1.00 89.25 945 ASP A CA 1
ATOM 7070 C C . ASP A 1 945 ? -0.831 36.291 -11.276 1.00 89.25 945 ASP A C 1
ATOM 7072 O O . ASP A 1 945 ? 0.122 35.692 -11.788 1.00 89.25 945 ASP A O 1
ATOM 7076 N N . GLN A 1 946 ? -2.094 36.056 -11.618 1.00 87.69 946 GLN A N 1
ATOM 7077 C CA . GLN A 1 946 ? -2.499 35.030 -12.569 1.00 87.69 946 GLN A CA 1
ATOM 7078 C C . GLN A 1 946 ? -1.831 35.188 -13.944 1.00 87.69 946 GLN A C 1
ATOM 7080 O O . GLN A 1 946 ? -1.486 34.185 -14.568 1.00 87.69 946 GLN A O 1
ATOM 7085 N N . LYS A 1 947 ? -1.574 36.416 -14.421 1.00 92.81 947 LYS A N 1
ATOM 7086 C CA . LYS A 1 947 ? -0.920 36.629 -15.725 1.00 92.81 947 LYS A CA 1
ATOM 7087 C C . LYS A 1 947 ? 0.533 36.166 -15.698 1.00 92.81 947 LYS A C 1
ATOM 7089 O O . LYS A 1 947 ? 1.001 35.557 -16.659 1.00 92.81 947 LYS A O 1
ATOM 7094 N N . VAL A 1 948 ? 1.236 36.429 -14.597 1.00 94.38 948 VAL A N 1
ATOM 7095 C CA . VAL A 1 948 ? 2.622 35.977 -14.400 1.00 94.38 948 VAL A CA 1
ATOM 7096 C C . VAL A 1 948 ? 2.679 34.453 -14.287 1.00 94.38 948 VAL A C 1
ATOM 7098 O O . VAL A 1 948 ? 3.521 33.822 -14.930 1.00 94.38 948 VAL A O 1
ATOM 7101 N N . LEU A 1 949 ? 1.758 33.852 -13.527 1.00 93.69 949 LEU A N 1
ATOM 7102 C CA . LEU A 1 949 ? 1.672 32.398 -13.365 1.00 93.69 949 LEU A CA 1
ATOM 7103 C C . LEU A 1 949 ? 1.390 31.686 -14.698 1.00 93.69 949 LEU A C 1
ATOM 7105 O O . LEU A 1 949 ? 2.069 30.705 -15.013 1.00 93.69 949 LEU A O 1
ATOM 7109 N N . ILE A 1 950 ? 0.459 32.203 -15.511 1.00 95.50 950 ILE A N 1
ATOM 7110 C CA . ILE A 1 950 ? 0.171 31.680 -16.857 1.00 95.50 950 ILE A CA 1
ATOM 7111 C C . ILE A 1 950 ? 1.409 31.798 -17.747 1.00 95.50 950 ILE A C 1
ATOM 7113 O O . ILE A 1 950 ? 1.814 30.808 -18.341 1.00 95.50 950 ILE A O 1
ATOM 7117 N N . ALA A 1 951 ? 2.083 32.951 -17.792 1.00 96.69 951 ALA A N 1
ATOM 7118 C CA . ALA A 1 951 ? 3.274 33.122 -18.630 1.00 96.69 951 ALA A CA 1
ATOM 7119 C C . ALA A 1 951 ? 4.408 32.138 -18.271 1.00 96.69 951 ALA A C 1
ATOM 7121 O O . ALA A 1 951 ? 5.041 31.550 -19.157 1.00 96.69 951 ALA A O 1
ATOM 7122 N N . ASN A 1 952 ? 4.652 31.917 -16.974 1.00 96.81 952 ASN A N 1
ATOM 7123 C CA . ASN A 1 952 ? 5.630 30.931 -16.505 1.00 96.81 952 ASN A CA 1
ATOM 7124 C C . ASN A 1 952 ? 5.204 29.499 -16.863 1.00 96.81 952 ASN A C 1
ATOM 7126 O O . ASN A 1 952 ? 6.033 28.704 -17.314 1.00 96.81 952 ASN A O 1
ATOM 7130 N N . THR A 1 953 ? 3.915 29.190 -16.703 1.00 97.62 953 THR A N 1
ATOM 7131 C CA . THR A 1 953 ? 3.334 27.880 -17.022 1.00 97.62 953 THR A CA 1
ATOM 7132 C C . THR A 1 953 ? 3.400 27.586 -18.516 1.00 97.62 953 THR A C 1
ATOM 7134 O O . THR A 1 953 ? 3.894 26.523 -18.887 1.00 97.62 953 THR A O 1
ATOM 7137 N N . THR A 1 954 ? 3.028 28.537 -19.381 1.00 98.25 954 THR A N 1
ATOM 7138 C CA . THR A 1 954 ? 3.180 28.439 -20.839 1.00 98.25 954 THR A CA 1
ATOM 7139 C C . THR A 1 954 ? 4.617 28.082 -21.205 1.00 98.25 954 THR A C 1
ATOM 7141 O O . THR A 1 954 ? 4.856 27.137 -21.960 1.00 98.25 954 THR A O 1
ATOM 7144 N N . LYS A 1 955 ? 5.598 28.813 -20.662 1.00 97.62 955 LYS A N 1
ATOM 7145 C CA . LYS A 1 955 ? 7.010 28.586 -20.982 1.00 97.62 955 LYS A CA 1
ATOM 7146 C C . LYS A 1 955 ? 7.460 27.177 -20.595 1.00 97.62 955 LYS A C 1
ATOM 7148 O O . LYS A 1 955 ? 8.129 26.511 -21.385 1.00 97.62 955 LYS A O 1
ATOM 7153 N N . LEU A 1 956 ? 7.110 26.717 -19.394 1.00 98.12 956 LEU A N 1
ATOM 7154 C CA . LEU A 1 956 ? 7.493 25.383 -18.936 1.00 98.12 956 LEU A CA 1
ATOM 7155 C C . LEU A 1 956 ? 6.744 24.273 -19.690 1.00 98.12 956 LEU A C 1
ATOM 7157 O O . LEU A 1 956 ? 7.353 23.255 -20.005 1.00 98.12 956 LEU A O 1
ATOM 7161 N N . ALA A 1 957 ? 5.482 24.493 -20.064 1.00 98.38 957 ALA A N 1
ATOM 7162 C CA . ALA A 1 957 ? 4.709 23.580 -20.905 1.00 98.38 957 ALA A CA 1
ATOM 7163 C C . ALA A 1 957 ? 5.352 23.387 -22.285 1.00 98.38 957 ALA A C 1
ATOM 7165 O O . ALA A 1 957 ? 5.458 22.262 -22.768 1.00 98.38 957 ALA A O 1
ATOM 7166 N N . GLN A 1 958 ? 5.845 24.462 -22.906 1.00 98.06 958 GLN A N 1
ATOM 7167 C CA . GLN A 1 958 ? 6.567 24.368 -24.177 1.00 98.06 958 GLN A CA 1
ATOM 7168 C C . GLN A 1 958 ? 7.908 23.643 -24.037 1.00 98.06 958 GLN A C 1
ATOM 7170 O O . GLN A 1 958 ? 8.279 22.869 -24.916 1.00 98.06 958 GLN A O 1
ATOM 7175 N N . ILE A 1 959 ? 8.623 23.858 -22.928 1.00 98.00 959 ILE A N 1
ATOM 7176 C CA . ILE A 1 959 ? 9.857 23.122 -22.620 1.00 98.00 959 ILE A CA 1
ATOM 7177 C C . ILE A 1 959 ? 9.560 21.634 -22.432 1.00 98.00 959 ILE A C 1
ATOM 7179 O O . ILE A 1 959 ? 10.272 20.805 -22.993 1.00 98.00 959 ILE A O 1
ATOM 7183 N N . PHE A 1 960 ? 8.507 21.287 -21.689 1.00 98.25 960 PHE A N 1
ATOM 7184 C CA . PHE A 1 960 ? 8.077 19.901 -21.535 1.00 98.25 960 PHE A CA 1
ATOM 7185 C C . PHE A 1 960 ? 7.727 19.287 -22.892 1.00 98.25 960 PHE A C 1
ATOM 7187 O O . PHE A 1 960 ? 8.228 18.217 -23.214 1.00 98.25 960 PHE A O 1
ATOM 7194 N N . ASN A 1 961 ? 6.922 19.970 -23.708 1.00 97.62 961 ASN A N 1
ATOM 7195 C CA . ASN A 1 961 ? 6.523 19.488 -25.027 1.00 97.62 961 ASN A CA 1
ATOM 7196 C C . ASN A 1 961 ? 7.727 19.284 -25.961 1.00 97.62 961 ASN A C 1
ATOM 7198 O O . ASN A 1 961 ? 7.764 18.312 -26.711 1.00 97.62 961 ASN A O 1
ATOM 7202 N N . ALA A 1 962 ? 8.720 20.175 -25.918 1.00 96.75 962 ALA A N 1
ATOM 7203 C CA . ALA A 1 962 ? 9.914 20.075 -26.750 1.00 96.75 962 ALA A CA 1
ATOM 7204 C C . ALA A 1 962 ? 10.895 18.997 -26.259 1.00 96.75 962 ALA A C 1
ATOM 7206 O O . ALA A 1 962 ? 11.530 18.339 -27.082 1.00 96.75 962 ALA A O 1
ATOM 7207 N N . ASP A 1 963 ? 11.040 18.822 -24.942 1.00 95.88 963 ASP A N 1
ATOM 7208 C CA . ASP A 1 963 ? 12.069 17.960 -24.354 1.00 95.88 963 ASP A CA 1
ATOM 7209 C C . ASP A 1 963 ? 11.538 16.583 -23.910 1.00 95.88 963 ASP A C 1
ATOM 7211 O O . ASP A 1 963 ? 12.308 15.635 -23.894 1.00 95.88 963 ASP A O 1
ATOM 7215 N N . LEU A 1 964 ? 10.255 16.411 -23.589 1.00 97.44 964 LEU A N 1
ATOM 7216 C CA . LEU A 1 964 ? 9.642 15.143 -23.150 1.00 97.44 964 LEU A CA 1
ATOM 7217 C C . LEU A 1 964 ? 10.465 14.407 -22.063 1.00 97.44 964 LEU A C 1
ATOM 7219 O O . LEU A 1 964 ? 11.067 13.365 -22.338 1.00 97.44 964 LEU A O 1
ATOM 7223 N N . PRO A 1 965 ? 10.547 14.939 -20.827 1.00 97.19 965 PRO A N 1
ATOM 7224 C CA . PRO A 1 965 ? 11.268 14.290 -19.716 1.00 97.19 965 PRO A CA 1
ATOM 7225 C C . PRO A 1 965 ? 10.658 12.933 -19.314 1.00 97.19 965 PRO A C 1
ATOM 7227 O O . PRO A 1 965 ? 11.332 12.047 -18.796 1.00 97.19 965 PRO A O 1
ATOM 7230 N N . ILE A 1 966 ? 9.361 12.788 -19.558 1.00 98.31 966 ILE A N 1
ATOM 7231 C CA . ILE A 1 966 ? 8.576 11.560 -19.515 1.00 98.31 966 ILE A CA 1
ATOM 7232 C C . ILE A 1 966 ? 7.608 11.626 -20.697 1.00 98.31 966 ILE A C 1
ATOM 7234 O O . ILE A 1 966 ? 7.370 12.709 -21.241 1.00 98.31 966 ILE A O 1
ATOM 7238 N N . ILE A 1 967 ? 7.029 10.493 -21.078 1.00 98.44 967 ILE A N 1
ATOM 7239 C CA . ILE A 1 967 ? 6.070 10.432 -22.183 1.00 98.44 967 ILE A CA 1
ATOM 7240 C C . ILE A 1 967 ? 4.705 10.000 -21.636 1.00 98.44 967 ILE A C 1
ATOM 7242 O O . ILE A 1 967 ? 4.535 8.815 -21.349 1.00 98.44 967 ILE A O 1
ATOM 7246 N N . PRO A 1 968 ? 3.740 10.923 -21.457 1.00 97.81 968 PRO A N 1
ATOM 7247 C CA . PRO A 1 968 ? 2.343 10.572 -21.203 1.00 97.81 968 PRO A CA 1
ATOM 7248 C C . PRO A 1 968 ? 1.850 9.527 -22.207 1.00 97.81 968 PRO A C 1
ATOM 7250 O O . PRO A 1 968 ? 1.916 9.757 -23.411 1.00 97.81 968 PRO A O 1
ATOM 7253 N N . LEU A 1 969 ? 1.395 8.368 -21.722 1.00 97.62 969 LEU A N 1
ATOM 7254 C CA . LEU A 1 969 ? 0.840 7.322 -22.585 1.00 97.62 969 LEU A CA 1
ATOM 7255 C C . LEU A 1 969 ? -0.607 7.652 -22.939 1.00 97.62 969 LEU A C 1
ATOM 7257 O O . LEU A 1 969 ? -0.993 7.567 -24.097 1.00 97.62 969 LEU A O 1
ATOM 7261 N N . PHE A 1 970 ? -1.383 8.072 -21.947 1.00 96.00 970 PHE A N 1
ATOM 7262 C CA . PHE A 1 970 ? -2.717 8.626 -22.123 1.00 96.00 970 PHE A CA 1
ATOM 7263 C C . PHE A 1 970 ? -3.122 9.402 -20.865 1.00 96.00 970 PHE A C 1
ATOM 7265 O O . PHE A 1 970 ? -2.575 9.205 -19.774 1.00 96.00 970 PHE A O 1
ATOM 7272 N N . GLU A 1 971 ? -4.093 10.286 -21.024 1.00 94.12 971 GLU A N 1
ATOM 7273 C CA . GLU A 1 971 ? -4.880 10.880 -19.957 1.00 94.12 971 GLU A CA 1
ATOM 7274 C C . GLU A 1 971 ? -5.962 9.891 -19.508 1.00 94.12 971 GLU A C 1
ATOM 7276 O O . GLU A 1 971 ? -6.698 9.318 -20.318 1.00 94.12 971 GLU A O 1
ATOM 7281 N N . ARG A 1 972 ? -6.040 9.659 -18.197 1.00 92.81 972 ARG A N 1
ATOM 7282 C CA . ARG A 1 972 ? -7.006 8.748 -17.592 1.00 92.81 972 ARG A CA 1
ATOM 7283 C C . ARG A 1 972 ? -8.274 9.513 -17.231 1.00 92.81 972 ARG A C 1
ATOM 7285 O O . ARG A 1 972 ? -8.247 10.463 -16.445 1.00 92.81 972 ARG A O 1
ATOM 7292 N N . LEU A 1 973 ? -9.399 9.051 -17.751 1.00 92.44 973 LEU A N 1
ATOM 7293 C CA . LEU A 1 973 ? -10.721 9.407 -17.253 1.00 92.44 973 LEU A CA 1
ATOM 7294 C C . LEU A 1 973 ? -11.196 8.353 -16.252 1.00 92.44 973 LEU A C 1
ATOM 7296 O O . LEU A 1 973 ? -10.671 7.237 -16.190 1.00 92.44 973 LEU A O 1
ATOM 7300 N N . GLY A 1 974 ? -12.214 8.701 -15.473 1.00 89.31 974 GLY A N 1
ATOM 7301 C CA . GLY A 1 974 ? -12.958 7.741 -14.682 1.00 89.31 974 GLY A CA 1
ATOM 7302 C C . GLY A 1 974 ? -13.456 6.595 -15.561 1.00 89.31 974 GLY A C 1
ATOM 7303 O O . GLY A 1 974 ? -13.784 6.757 -16.738 1.00 89.31 974 GLY A O 1
ATOM 7304 N N . ASN A 1 975 ? -13.462 5.404 -14.986 1.00 90.38 975 ASN A N 1
ATOM 7305 C CA . ASN A 1 975 ? -14.106 4.233 -15.562 1.00 90.38 975 ASN A CA 1
ATOM 7306 C C . ASN A 1 975 ? -15.088 3.713 -14.516 1.00 90.38 975 ASN A C 1
ATOM 7308 O O . ASN A 1 975 ? -14.951 2.594 -14.026 1.00 90.38 975 ASN A O 1
ATOM 7312 N N . SER A 1 976 ? -15.978 4.607 -14.083 1.00 92.56 976 SER A N 1
ATOM 7313 C CA . SER A 1 976 ? -16.764 4.445 -12.866 1.00 92.56 976 SER A CA 1
ATOM 7314 C C . SER A 1 976 ? -18.184 4.018 -13.236 1.00 92.56 976 SER A C 1
ATOM 7316 O O . SER A 1 976 ? -18.964 4.869 -13.673 1.00 92.56 976 SER A O 1
ATOM 7318 N N . PRO A 1 977 ? -18.550 2.727 -13.124 1.00 95.12 977 PRO A N 1
ATOM 7319 C CA . PRO A 1 977 ? -19.867 2.273 -13.539 1.00 95.12 977 PRO A CA 1
ATOM 7320 C C . PRO A 1 977 ? -20.920 2.775 -12.550 1.00 95.12 977 PRO A C 1
ATOM 7322 O O . PRO A 1 977 ? -20.729 2.666 -11.338 1.00 95.12 977 PRO A O 1
ATOM 7325 N N . ALA A 1 978 ? -22.024 3.292 -13.078 1.00 96.06 978 ALA A N 1
ATOM 7326 C CA . ALA A 1 978 ? -23.131 3.904 -12.362 1.00 96.06 978 ALA A CA 1
ATOM 7327 C C . ALA A 1 978 ? -24.471 3.295 -12.814 1.00 96.06 978 ALA A C 1
ATOM 7329 O O . ALA A 1 978 ? -24.735 3.169 -14.009 1.00 96.06 978 ALA A O 1
ATOM 7330 N N . LEU A 1 979 ? -25.315 2.881 -11.870 1.00 96.44 979 LEU A N 1
ATOM 7331 C CA . LEU A 1 979 ? -26.547 2.136 -12.135 1.00 96.44 979 LEU A CA 1
ATOM 7332 C C . LEU A 1 979 ? -27.798 2.976 -11.876 1.00 96.44 979 LEU A C 1
ATOM 7334 O O . LEU A 1 979 ? -28.211 3.172 -10.732 1.00 96.44 979 LEU A O 1
ATOM 7338 N N . ASN A 1 980 ? -28.447 3.398 -12.954 1.00 94.06 980 ASN A N 1
ATOM 7339 C CA . ASN A 1 980 ? -29.724 4.104 -12.897 1.00 94.06 980 ASN A CA 1
ATOM 7340 C C . ASN A 1 980 ? -30.903 3.143 -12.655 1.00 94.06 980 ASN A C 1
ATOM 7342 O O . ASN A 1 980 ? -30.869 1.969 -13.029 1.00 94.06 980 ASN A O 1
ATOM 7346 N N . GLY A 1 981 ? -31.978 3.651 -12.051 1.00 91.31 981 GLY A N 1
ATOM 7347 C CA . GLY A 1 981 ? -33.286 2.995 -11.961 1.00 91.31 981 GLY A CA 1
ATOM 7348 C C . GLY A 1 981 ? -33.415 1.825 -10.976 1.00 91.31 981 GLY A C 1
ATOM 7349 O O . GLY A 1 981 ? -34.508 1.276 -10.863 1.00 91.31 981 GLY A O 1
ATOM 7350 N N . VAL A 1 982 ? -32.353 1.436 -10.258 1.00 91.81 982 VAL A N 1
ATOM 7351 C CA . VAL A 1 982 ? -32.420 0.361 -9.244 1.00 91.81 982 VAL A CA 1
ATOM 7352 C C . VAL A 1 982 ? -32.621 0.927 -7.841 1.00 91.81 982 VAL A C 1
ATOM 7354 O O . VAL A 1 982 ? -33.656 0.693 -7.224 1.00 91.81 982 VAL A O 1
ATOM 7357 N N . ARG A 1 983 ? -31.645 1.683 -7.334 1.00 94.69 983 ARG A N 1
ATOM 7358 C CA . ARG A 1 983 ? -31.756 2.433 -6.069 1.00 94.69 983 ARG A CA 1
ATOM 7359 C C . ARG A 1 983 ? -31.587 3.929 -6.277 1.00 94.69 983 ARG A C 1
ATOM 7361 O O . ARG A 1 983 ? -32.248 4.709 -5.601 1.00 94.69 983 ARG A O 1
ATOM 7368 N N . VAL A 1 984 ? -30.756 4.319 -7.239 1.00 95.94 984 VAL A N 1
ATOM 7369 C CA . VAL A 1 984 ? -30.537 5.708 -7.653 1.00 95.94 984 VAL A CA 1
ATOM 7370 C C . VAL A 1 984 ? -31.387 5.999 -8.880 1.00 95.94 984 VAL A C 1
ATOM 7372 O O . VAL A 1 984 ? -31.400 5.206 -9.818 1.00 95.94 984 VAL A O 1
ATOM 7375 N N . LYS A 1 985 ? -32.111 7.119 -8.879 1.00 94.31 985 LYS A N 1
ATOM 7376 C CA . LYS A 1 985 ? -32.999 7.504 -9.980 1.00 94.31 985 LYS A CA 1
ATOM 7377 C C . LYS A 1 985 ? -32.204 7.749 -11.259 1.00 94.31 985 LYS A C 1
ATOM 7379 O O . LYS A 1 985 ? -32.367 6.987 -12.204 1.00 94.31 985 LYS A O 1
ATOM 7384 N N . ASN A 1 986 ? -31.334 8.760 -11.247 1.00 93.19 986 ASN A N 1
ATOM 7385 C CA . ASN A 1 986 ? -30.429 9.095 -12.343 1.00 93.19 986 ASN A CA 1
ATOM 7386 C C . ASN A 1 986 ? -29.101 9.626 -11.784 1.00 93.19 986 ASN A C 1
ATOM 7388 O O . ASN A 1 986 ? -29.111 10.509 -10.929 1.00 93.19 986 ASN A O 1
ATOM 7392 N N . PHE A 1 987 ? -27.984 9.115 -12.286 1.00 94.38 987 PHE A N 1
ATOM 7393 C CA . PHE A 1 987 ? -26.658 9.706 -12.158 1.00 94.38 987 PHE A CA 1
ATOM 7394 C C . PHE A 1 987 ? -26.457 10.812 -13.212 1.00 94.38 987 PHE A C 1
ATOM 7396 O O . PHE A 1 987 ? -27.160 10.816 -14.227 1.00 94.38 987 PHE A O 1
ATOM 7403 N N . PRO A 1 988 ? -25.503 11.741 -13.004 1.00 89.88 988 PRO A N 1
ATOM 7404 C CA . PRO A 1 988 ? -25.108 12.705 -14.029 1.00 89.88 988 PRO A CA 1
ATOM 7405 C C . PRO A 1 988 ? -24.629 11.999 -15.302 1.00 89.88 988 PRO A C 1
ATOM 7407 O O . PRO A 1 988 ? -23.886 11.022 -15.226 1.00 89.88 988 PRO A O 1
ATOM 7410 N N . THR A 1 989 ? -25.030 12.505 -16.467 1.00 87.62 989 THR A N 1
ATOM 7411 C CA . THR A 1 989 ? -24.567 11.996 -17.770 1.00 87.62 989 THR A CA 1
ATOM 7412 C C . THR A 1 989 ? -23.171 12.515 -18.093 1.00 87.62 989 THR A C 1
ATOM 7414 O O . THR A 1 989 ? -22.815 13.601 -17.643 1.00 87.62 989 THR A O 1
ATOM 7417 N N . ASN A 1 990 ? -22.412 11.832 -18.956 1.00 85.31 990 ASN A N 1
ATOM 7418 C CA . ASN A 1 990 ? -21.061 12.269 -19.364 1.00 85.31 990 ASN A CA 1
ATOM 7419 C C . ASN A 1 990 ? -20.967 13.676 -20.001 1.00 85.31 990 ASN A C 1
ATOM 7421 O O . ASN A 1 990 ? -19.875 14.242 -20.036 1.00 85.31 990 ASN A O 1
ATOM 7425 N N . ASP A 1 991 ? -22.086 14.255 -20.445 1.00 83.38 991 ASP A N 1
ATOM 7426 C CA . ASP A 1 991 ? -22.160 15.629 -20.965 1.00 83.38 991 ASP A CA 1
ATOM 7427 C C . ASP A 1 991 ? -22.443 16.689 -19.878 1.00 83.38 991 ASP A C 1
ATOM 7429 O O . ASP A 1 991 ? -22.428 17.892 -20.158 1.00 83.38 991 ASP A O 1
ATOM 7433 N N . ASP A 1 992 ? -22.696 16.270 -18.635 1.00 83.31 992 ASP A N 1
ATOM 7434 C CA . ASP A 1 992 ? -22.978 17.168 -17.517 1.00 83.31 992 ASP A CA 1
ATOM 7435 C C . ASP A 1 992 ? -21.734 18.019 -17.186 1.00 83.31 992 ASP A C 1
ATOM 7437 O O . ASP A 1 992 ? -20.633 17.475 -17.027 1.00 83.31 992 ASP A O 1
ATOM 7441 N N . PRO A 1 993 ? -21.862 19.354 -17.052 1.00 77.31 993 PRO A N 1
ATOM 7442 C CA . PRO A 1 993 ? -20.766 20.207 -16.607 1.00 77.31 993 PRO A CA 1
ATOM 7443 C C . PRO A 1 993 ? -20.078 19.744 -15.313 1.00 77.31 993 PRO A C 1
ATOM 7445 O O . PRO A 1 993 ? -18.865 19.920 -15.219 1.00 77.31 993 PRO A O 1
ATOM 7448 N N . LEU A 1 994 ? -20.805 19.141 -14.363 1.00 79.62 994 LEU A N 1
ATOM 7449 C CA . LEU A 1 994 ? -20.261 18.599 -13.110 1.00 79.62 994 LEU A CA 1
ATOM 7450 C C . LEU A 1 994 ? -19.370 17.368 -13.320 1.00 79.62 994 LEU A C 1
ATOM 7452 O O . LEU A 1 994 ? -18.482 17.114 -12.511 1.00 79.62 994 LEU A O 1
ATOM 7456 N N . ILE A 1 995 ? -19.541 16.610 -14.412 1.00 84.94 995 ILE A N 1
ATOM 7457 C CA . ILE A 1 995 ? -18.647 15.480 -14.718 1.00 84.94 995 ILE A CA 1
ATOM 7458 C C . ILE A 1 995 ? -17.230 15.948 -15.054 1.00 84.94 995 ILE A C 1
ATOM 7460 O O . ILE A 1 995 ? -16.308 15.148 -15.000 1.00 84.94 995 ILE A O 1
ATOM 7464 N N . GLN A 1 996 ? -17.008 17.233 -15.325 1.00 80.75 996 GLN A N 1
ATOM 7465 C CA . GLN A 1 996 ? -15.665 17.773 -15.553 1.00 80.75 996 GLN A CA 1
ATOM 7466 C C . GLN A 1 996 ? -14.864 17.997 -14.255 1.00 80.75 996 GLN A C 1
ATOM 7468 O O . GLN A 1 996 ? -13.683 18.352 -14.317 1.00 80.75 996 GLN A O 1
ATOM 7473 N N . ASP A 1 997 ? -15.466 17.768 -13.087 1.00 86.44 997 ASP A N 1
ATOM 7474 C CA . ASP A 1 997 ? -14.762 17.861 -11.811 1.00 86.44 997 ASP A CA 1
ATOM 7475 C C . ASP A 1 997 ? -13.892 16.625 -11.536 1.00 86.44 997 ASP A C 1
ATOM 7477 O O . ASP A 1 997 ? -14.113 15.527 -12.057 1.00 86.44 997 ASP A O 1
ATOM 7481 N N . SER A 1 998 ? -12.840 16.815 -10.735 1.00 86.44 998 SER A N 1
ATOM 7482 C CA . SER A 1 998 ? -11.841 15.776 -10.480 1.00 86.44 998 SER A CA 1
ATOM 7483 C C . SER A 1 998 ? -12.439 14.577 -9.752 1.00 86.44 998 SER A C 1
ATOM 7485 O O . SER A 1 998 ? -12.922 14.698 -8.627 1.00 86.44 998 SER A O 1
ATOM 7487 N N . LEU A 1 999 ? -12.280 13.378 -10.321 1.00 88.06 999 LEU A N 1
ATOM 7488 C CA . LEU A 1 999 ? -12.745 12.132 -9.701 1.00 88.06 999 LEU A CA 1
ATOM 7489 C C . LEU A 1 999 ? -12.238 11.937 -8.260 1.00 88.06 999 LEU A C 1
ATOM 7491 O O . LEU A 1 999 ? -12.955 11.348 -7.449 1.00 88.06 999 LEU A O 1
ATOM 7495 N N . TYR A 1 1000 ? -11.010 12.367 -7.964 1.00 84.38 1000 TYR A N 1
ATOM 7496 C CA . TYR A 1 1000 ? -10.318 12.083 -6.698 1.00 84.38 1000 TYR A CA 1
ATOM 7497 C C . TYR A 1 1000 ? -10.126 13.299 -5.795 1.00 84.38 1000 TYR A C 1
ATOM 7499 O O . TYR A 1 1000 ? -9.637 13.135 -4.681 1.00 84.38 1000 TYR A O 1
ATOM 7507 N N . ALA A 1 1001 ? -10.454 14.497 -6.276 1.00 82.19 1001 ALA A N 1
ATOM 7508 C CA . ALA A 1 1001 ? -10.347 15.713 -5.478 1.00 82.19 1001 ALA A CA 1
ATOM 7509 C C . ALA A 1 1001 ? -11.715 16.337 -5.194 1.00 82.19 1001 ALA A C 1
ATOM 7511 O O . ALA A 1 1001 ? -11.965 16.769 -4.082 1.00 82.19 1001 ALA A O 1
ATOM 7512 N N . ASP A 1 1002 ? -12.620 16.335 -6.173 1.00 88.12 1002 ASP A N 1
ATOM 7513 C CA . ASP A 1 1002 ? -13.921 16.995 -6.084 1.00 88.12 1002 ASP A CA 1
ATOM 7514 C C . ASP A 1 1002 ? -14.954 16.072 -6.756 1.00 88.12 1002 ASP A C 1
ATOM 7516 O O . ASP A 1 1002 ? -15.410 16.295 -7.875 1.00 88.12 1002 ASP A O 1
ATOM 7520 N N . ASN A 1 1003 ? -15.229 14.925 -6.120 1.00 90.44 1003 ASN A N 1
ATOM 7521 C CA . ASN A 1 1003 ? -15.925 13.821 -6.780 1.00 90.44 1003 ASN A CA 1
ATOM 7522 C C . ASN A 1 1003 ? -17.371 14.179 -7.159 1.00 90.44 1003 ASN A C 1
ATOM 7524 O O . ASN A 1 1003 ? -18.210 14.408 -6.288 1.00 90.44 1003 ASN A O 1
ATOM 7528 N N . VAL A 1 1004 ? -17.693 14.083 -8.451 1.00 89.81 1004 VAL A N 1
ATOM 7529 C CA . VAL A 1 1004 ? -19.016 14.429 -8.995 1.00 89.81 1004 VAL A CA 1
ATOM 7530 C C . VAL A 1 1004 ? -20.197 13.740 -8.302 1.00 89.81 1004 VAL A C 1
ATOM 7532 O O . VAL A 1 1004 ? -21.225 14.374 -8.078 1.00 89.81 1004 VAL A O 1
ATOM 7535 N N . VAL A 1 1005 ? -20.079 12.465 -7.912 1.00 92.94 1005 VAL A N 1
ATOM 7536 C CA . VAL A 1 1005 ? -21.177 11.745 -7.241 1.00 92.94 1005 VAL A CA 1
ATOM 7537 C C . VAL A 1 1005 ? -21.365 12.250 -5.812 1.00 92.94 1005 VAL A C 1
ATOM 7539 O O . VAL A 1 1005 ? -22.499 12.414 -5.369 1.00 92.94 1005 VAL A O 1
ATOM 7542 N N . ILE A 1 1006 ? -20.271 12.558 -5.113 1.00 93.31 1006 ILE A N 1
ATOM 7543 C CA . ILE A 1 1006 ? -20.311 13.151 -3.771 1.00 93.31 1006 ILE A CA 1
ATOM 7544 C C . ILE A 1 1006 ? -20.931 14.553 -3.827 1.00 93.31 1006 ILE A C 1
ATOM 7546 O O . ILE A 1 1006 ? -21.857 14.839 -3.070 1.00 93.31 1006 ILE A O 1
ATOM 7550 N N . LEU A 1 1007 ? -20.515 15.391 -4.780 1.00 92.31 1007 LEU A N 1
ATOM 7551 C CA . LEU A 1 1007 ? -21.090 16.725 -4.997 1.00 92.31 1007 LEU A CA 1
ATOM 7552 C C . LEU A 1 1007 ? -22.573 16.666 -5.387 1.00 92.31 1007 LEU A C 1
ATOM 7554 O O . LEU A 1 1007 ? -23.389 17.431 -4.870 1.00 92.31 1007 LEU A O 1
ATOM 7558 N N . SER A 1 1008 ? -22.958 15.712 -6.237 1.00 92.50 1008 SER A N 1
ATOM 7559 C CA . SER A 1 1008 ? -24.361 15.492 -6.619 1.00 92.50 1008 SER A CA 1
ATOM 7560 C C . SER A 1 1008 ? -25.216 15.053 -5.424 1.00 92.50 1008 SER A C 1
ATOM 7562 O O . SER A 1 1008 ? -26.379 15.441 -5.312 1.00 92.50 1008 SER A O 1
ATOM 7564 N N . MET A 1 1009 ? -24.660 14.264 -4.496 1.00 94.06 1009 MET A N 1
ATOM 7565 C CA . MET A 1 1009 ? -25.346 13.916 -3.246 1.00 94.06 1009 MET A CA 1
ATOM 7566 C C . MET A 1 1009 ? -25.512 15.135 -2.341 1.00 94.06 1009 MET A C 1
ATOM 7568 O O . MET A 1 1009 ? -26.621 15.405 -1.882 1.00 94.06 1009 MET A O 1
ATOM 7572 N N . LEU A 1 1010 ? -24.425 15.867 -2.091 1.00 94.00 1010 LEU A N 1
ATOM 7573 C CA . LEU A 1 1010 ? -24.393 17.011 -1.179 1.00 94.00 1010 LEU A CA 1
ATOM 7574 C C . LEU A 1 1010 ? -25.289 18.172 -1.640 1.00 94.00 1010 LEU A C 1
ATOM 7576 O O . LEU A 1 1010 ? -25.940 18.820 -0.818 1.00 94.00 1010 LEU A O 1
ATOM 7580 N N . SER A 1 1011 ? -25.370 18.401 -2.951 1.00 91.69 1011 SER A N 1
ATOM 7581 C CA . SER A 1 1011 ? -26.275 19.383 -3.563 1.00 91.69 1011 SER A CA 1
ATOM 7582 C C . SER A 1 1011 ? -27.739 18.923 -3.605 1.00 91.69 1011 SER A C 1
ATOM 7584 O O . SER A 1 1011 ? -28.630 19.730 -3.868 1.00 91.69 1011 SER A O 1
ATOM 7586 N N . GLY A 1 1012 ? -28.012 17.644 -3.323 1.00 92.31 1012 GLY A N 1
ATOM 7587 C CA . GLY A 1 1012 ? -29.348 17.052 -3.385 1.00 92.31 1012 GLY A CA 1
ATOM 7588 C C . GLY A 1 1012 ? -29.834 16.723 -4.800 1.00 92.31 1012 GLY A C 1
ATOM 7589 O O . GLY A 1 1012 ? -31.012 16.411 -4.958 1.00 92.31 1012 GLY A O 1
ATOM 7590 N N . GLN A 1 1013 ? -28.957 16.783 -5.809 1.00 91.50 1013 GLN A N 1
ATOM 7591 C CA . GLN A 1 1013 ? -29.259 16.411 -7.198 1.00 91.50 1013 GLN A CA 1
ATOM 7592 C C . GLN A 1 1013 ? -29.419 14.897 -7.381 1.00 91.50 1013 GLN A C 1
ATOM 7594 O O . GLN A 1 1013 ? -30.166 14.450 -8.250 1.00 91.50 1013 GLN A O 1
ATOM 7599 N N . LEU A 1 1014 ? -28.726 14.098 -6.563 1.00 93.31 1014 LEU A N 1
ATOM 7600 C CA . LEU A 1 1014 ? -28.830 12.645 -6.602 1.00 93.31 1014 LEU A CA 1
ATOM 7601 C C . LEU A 1 1014 ? -30.003 12.166 -5.736 1.00 93.31 1014 LEU A C 1
ATOM 7603 O O . LEU A 1 1014 ? -30.004 12.334 -4.515 1.00 93.31 1014 LEU A O 1
ATOM 7607 N N . GLU A 1 1015 ? -30.991 11.540 -6.374 1.00 93.50 1015 GLU A N 1
ATOM 7608 C CA . GLU A 1 1015 ? -32.238 11.106 -5.736 1.00 93.50 1015 GLU A CA 1
ATOM 7609 C C . GLU A 1 1015 ? -32.360 9.574 -5.695 1.00 93.50 1015 GLU A C 1
ATOM 7611 O O . GLU A 1 1015 ? -31.967 8.900 -6.658 1.00 93.50 1015 GLU A O 1
ATOM 7616 N N . PRO A 1 1016 ? -32.953 8.994 -4.634 1.00 94.56 1016 PRO A N 1
ATOM 7617 C CA . PRO A 1 1016 ? -33.362 7.600 -4.659 1.00 94.56 1016 PRO A CA 1
ATOM 7618 C C . PRO A 1 1016 ? -34.532 7.389 -5.632 1.00 94.56 1016 PRO A C 1
ATOM 7620 O O . PRO A 1 1016 ? -35.317 8.300 -5.904 1.00 94.56 1016 PRO A O 1
ATOM 7623 N N . VAL A 1 1017 ? -34.689 6.164 -6.132 1.00 90.94 1017 VAL A N 1
ATOM 7624 C CA . VAL A 1 1017 ? -35.922 5.754 -6.820 1.00 90.94 1017 VAL A CA 1
ATOM 7625 C C . VAL A 1 1017 ? -37.085 5.833 -5.823 1.00 90.94 1017 VAL A C 1
ATOM 7627 O O . VAL A 1 1017 ? -36.969 5.353 -4.693 1.00 90.94 1017 VAL A O 1
ATOM 7630 N N . ALA A 1 1018 ? -38.195 6.460 -6.223 1.00 75.62 1018 ALA A N 1
ATOM 7631 C CA . ALA A 1 1018 ? -39.396 6.535 -5.391 1.00 75.62 1018 ALA A CA 1
ATOM 7632 C C . ALA A 1 1018 ? -39.925 5.118 -5.104 1.00 75.62 1018 ALA A C 1
ATOM 7634 O O . ALA A 1 1018 ? -40.033 4.310 -6.028 1.00 75.62 1018 ALA A O 1
ATOM 7635 N N . LYS A 1 1019 ? -40.205 4.822 -3.829 1.00 57.00 1019 LYS A N 1
ATOM 7636 C CA . LYS A 1 1019 ? -40.766 3.534 -3.396 1.00 57.00 1019 LYS A CA 1
ATOM 7637 C C . LYS A 1 1019 ? -42.218 3.361 -3.814 1.00 57.00 1019 LYS A C 1
ATOM 7639 O O . LYS A 1 1019 ? -42.964 4.365 -3.745 1.00 57.00 1019 LYS A O 1
#

Organism: NCBI:txid1716077

Mean predicted aligned error: 17.5 Å

Solvent-accessible surface area (backbone atoms only — not comparable to full-atom values): 53220 Å² total; per-residue (Å²): 89,77,86,84,62,103,56,41,38,33,40,29,51,20,35,31,38,31,84,85,38,78,42,63,16,28,42,30,31,46,85,42,24,22,72,44,70,49,64,68,78,72,90,70,90,80,61,51,75,44,76,49,80,58,15,34,37,32,40,17,26,22,35,57,35,34,34,22,14,65,79,19,39,47,50,75,54,47,70,66,32,35,51,48,22,54,50,56,42,38,74,59,39,29,49,29,28,19,46,20,32,64,28,42,54,66,68,50,46,30,46,14,30,29,47,51,26,51,40,35,76,68,44,75,45,85,29,50,58,32,38,18,31,51,36,39,30,41,28,86,93,21,41,74,69,47,35,74,93,27,50,41,77,52,46,65,68,60,49,52,49,42,50,57,35,27,42,102,48,43,38,36,34,32,31,14,49,64,44,73,55,29,42,59,44,39,51,74,38,45,91,70,31,46,39,20,44,27,22,21,76,29,46,39,66,40,40,50,50,29,42,72,36,52,38,40,34,29,44,46,59,84,48,35,44,54,68,80,33,100,91,52,42,13,47,54,44,47,46,70,69,38,90,72,29,30,33,27,39,45,40,78,71,72,84,38,54,55,73,57,51,36,54,57,36,55,44,82,66,18,64,44,32,20,43,26,33,41,11,22,31,49,14,81,65,63,61,45,80,48,76,49,75,93,39,60,30,35,26,58,95,61,42,31,19,32,63,99,66,77,43,75,50,51,28,37,50,52,60,57,53,26,32,36,37,36,34,76,69,49,62,44,51,71,25,51,28,47,26,17,26,5,32,35,29,18,57,73,61,65,40,83,52,42,27,44,73,44,71,72,14,40,33,42,35,29,39,36,44,72,57,57,80,80,50,92,65,68,49,54,31,57,46,72,75,86,60,85,80,79,91,77,82,93,77,87,83,86,81,89,84,87,91,88,86,88,81,88,78,89,76,87,76,88,80,89,81,82,91,83,88,79,90,84,88,84,86,89,84,86,90,86,90,88,85,90,82,87,89,82,86,85,82,83,86,86,80,84,88,83,91,77,82,81,93,71,95,51,31,57,42,32,34,34,42,56,51,50,32,73,94,71,25,43,45,36,64,58,29,30,82,83,41,71,40,85,46,28,42,40,63,78,41,78,68,31,50,44,24,37,35,33,36,31,47,58,40,63,81,78,72,44,74,50,70,64,54,30,77,46,72,46,77,38,82,91,71,40,27,37,40,35,36,40,42,88,87,42,26,31,66,85,69,48,74,56,39,19,60,19,52,54,21,31,54,29,42,20,45,41,71,64,36,74,66,44,76,28,34,61,48,72,50,54,91,46,64,39,31,32,38,41,29,39,78,41,54,32,64,62,55,59,52,56,68,32,46,30,36,58,43,57,35,92,82,44,31,75,59,14,53,53,38,49,58,53,28,70,76,58,38,55,78,44,79,59,53,69,68,59,31,51,51,61,66,64,45,72,50,96,57,76,71,20,41,13,28,21,36,77,40,70,90,51,55,44,79,52,33,35,34,34,34,58,24,85,64,13,51,48,33,90,40,35,42,52,44,33,38,42,37,36,35,43,56,53,85,63,41,47,63,39,46,77,69,62,66,36,34,36,31,73,46,78,52,45,49,72,57,50,53,52,38,43,76,74,55,30,46,71,36,52,21,36,30,38,23,27,49,13,45,38,51,19,33,69,82,38,61,70,63,69,41,41,46,44,41,52,16,58,46,14,50,40,50,27,52,62,30,10,37,62,15,38,27,92,27,20,35,48,67,67,55,53,39,52,39,39,74,90,48,40,84,83,37,30,48,71,75,55,54,73,69,45,60,73,66,63,63,34,57,66,61,17,48,54,31,31,45,74,68,48,31,44,74,59,84,78,30,39,20,41,68,89,66,46,72,42,63,46,47,38,37,34,31,53,78,39,58,37,57,40,31,32,50,53,48,50,31,50,47,37,37,74,73,14,36,46,50,46,83,41,70,39,53,61,84,54,44,60,58,34,42,17,46,41,68,53,52,27,31,57,44,73,33,24,24,41,72,50,80,45,62,42,49,3,42,41,38,56,63,33,57,50,9,42,85,49,5,44,87,63,75,22,35,11,23,44,64,71,51,67,41,75,40,88,98,65,46,76,42,54,48,63,64,47,48,53,43,33,49,51,43,73,55,63,70,59,26,25,55,39,34,24,54,50,20,47,49,32,41,66,43,42,81,44,44,74,44,20,38,32,33,31,57,22,43,33,34,52,69,74,40,34,42,56,73,84,52,82,83,37,78,60,36,55,13,31,53,72,57,34,33,43,68,58,52,30,31,54,71,35,70,35,39,39,46,85,131

pLDDT: mean 86.63, std 18.77, range [21.36, 98.69]

InterPro domains:
  IPR000914 Solute-binding protein family 5 domain [PF00496] (517-895)
  IPR003764 N-acetylglucosamine-6-phosphate deacetylase [TIGR00221] (20-376)
  IPR003764 N-acetylglucosamine-6-phosphate deacetylase [cd00854] (11-372)
  IPR006680 Amidohydrolase-related [PF01979] (56-368)
  IPR011059 Metal-dependent hydrolase, composite domain superfamily [G3DSA:2.30.40.10] (21-376)
  IPR011059 Metal-dependent hydrolase, composite domain superfamily [SSF51338] (10-376)
  IPR032466 Metal-dependent hydrolase [SSF51556] (60-354)

Secondary structure (DSSP, 8-state):
-----SS-EEEEEEEEEETTEEEEEEEEEETTEEEEEEESS-S-S-SEEEE-TT-EEEEPEEEEEE-EETTEETTSS-HHHHHHHHHHHHTTTEEEEEEEEES--HHHHHHHHHHHHHHHHTT-STTEEEEEEE-SS--TTT-TTS-GGG-----HHHHHHHHHHH-SS-EEEEE-TTSTTHHHHHHHHTTT-EEEE-SB---HHHHHHHHHHT--EETTTTSSB----SSS-HHHHHHHH-TT-EEEEE-SSSSS-HHHHHHHHHGGGGTTEEEE--B-TTTTT-SEEEEETTEEEEEETTEEEETTT--B-SBS--HHHHHHHIIIII---HHHHHHHHTHHHHHHHT-TT-SS--TTSB-EEEEE-TTTTTS--EEEEE----PPPPP-------------------------------------------------PPPPPP-PPP--S----PEEEEEEE----TTT-BS--TTTTTSPPTTBSSTTSGGGGGTS-BSEEEETTTTEEEESSEEEEEEETTTTEEEEEE-TT-B-TTSPBP-HHHHHHHHHHHHHTT-GGGGTEEEEEEEETTEEEEEESS--THHHHHHHHSBP--HHHHHHHHHHHHHHHHHH-TTSPPPHHHHHHHHT---SS----SSEEEETTT-SSSEEEEEE-TTSTTTTT--EEEEEEEE--HHHHHHHHHTT--SEE-S---HHHHHHHHHTTEEEE--B-SEEEEEEE-TTT-GGGGSHHHHHHHHHH--HHHHHHHHHGGGEE--SS--SS-GGGHHHHS-HHHHTTPPP----HHHHHHHHHHTT-EEETTEEE-TTS-B--EEEEEETT-HHHHHHHHHHHHHHHHHT--EEEEEE-TTTHHHHHHTT--SEEEEEEE-SSS-SHHHHHHIIIIITBHHHHGGGTS-BT---SEEEETTTEEEEHHHHHHHHSSSS-HHHHHHHHHHHHHHHHHH-SSEE--EEBP-EEEEBTTTBS-PPPTTSGGGGS-TTTS-HHHHHHHTT---BPP-

Radius of gyration: 34.07 Å; Cα contacts (8 Å, |Δi|>4): 2287; chains: 1; bounding box: 89×102×93 Å

Nearest PDB structures (foldseek):
  6fv4-assembly1_A  TM=9.406E-01  e=3.158E-35  Mycolicibacterium smegmatis MC2 155
  6fv3-assembly2_C  TM=9.338E-01  e=3.136E-34  Mycolicibacterium smegmatis MC2 155
  2vhl-assembly2_B  TM=9.467E-01  e=1.449E-33  Bacillus subtilis
  1o12-assembly1_B  TM=9.445E-01  e=2.288E-28  Thermotoga maritima
  1ymy-assembly1_B  TM=9.108E-01  e=1.669E-22  Escherichia coli K-12

Foldseek 3Di:
DADDDPFKEKEAQEQEQFLPDTAHWMWIDDFFFTADIDHDDDPDPDDHYDYLNNFYKYFFFEAAAAAAAQLAGLLPLDLVSVLVRLVRQVVQRQQAYAREDAQDALVSLLSSLLSLLVCCVLCVRRHYQFHEYADLAADLVLNAQGDNVRRDADDLVSVVSNLVSNPQTQYEYEHALVGPCRLVSLLVCLVRYAYAYALYADFPVSLVSSVVSRHQEHEAQPHNYDDQDPVGRGNNNVQLPPPSHAYEHQQLCPSDPLVRVLVCCVRVNCLRYAYHQLAFSQQPVAFDWGAGNNFIWGQDPQFTAGPPPRGGRTGNDHLLSSLLSCCPQNNRDNSSSLSNGFVNSCVSSVNPQGRGSDGRHTPSIWTQGPCPPPDDDTDGHHRDDDDDDDDDDDDDDDDDDDDDDDDDDYDYDDDDDDDDDDDDDDDDDDDDDDDDDDDDDDDDDDDDDDDDDDDDQFFEAEEEDAWAFPSQAFCQQAPPPQQGLPRHTPSVFDCVCQFFPFQWFAQLLVRDTDGFQFPDWDADPVQRKIKTFGDALFAWLVGHHQFLLLLLLRVLSCLLSVNPLLVFWFDWDGPDGGMIMTTGPFDWPVNVCSRGQTGGADCVQRVVLSVVSVVVCVVVGSPDRHDPVSSCVSSVRGDPAGRGQHQWGWPPVQGGQFKTKTAGSCRHTLVVQFRHGMYIYTHDAPVNCLVCLLVVVHFKYQHQDAPVSLVSSVVVFWDFQWAFLFKAKWKAAQCPVDVLLQDLLLLLLLLLLAQLLVLQCLQRNPQWAADFQLLLIGPSCCVQQADPVLSVLFDGRHRDLPSSVVSQVVSCWDDDDQAIAHNVRHTQEFEEEEAPSRRSRVSSQVVSQVSCVNSHRHYHYDHDHPVCRLLCQLASVGGMYIDMAGHRADRALLVNLCRLPPCQAQNNSVVSVHGGSPRDQFDQFPPPGTDRNVVLSVQLGGHDPSVSNSVSSSVSSRSCSRRVSIGRSGGGIGRMIGHDDPFKPDDDDNPDSLSNDRCGHRNSVVVCSSNSVIHTDRD

Sequence (1019 aa):
MTARSDGPITFTGARMVLPDRLQQGWLTIDGDRIVALGPGTPPGPGGTHIDLGGRYLAPGLVDIHCHGADGAVVYSGSDDDLARVTTSHLRRGTTSMLASVATTPVDRMIDAASTIGSATRAGRLPNLAGVHLEGPFLSPVRRGAQLESALAAPDPSLTGRLLNAAGEIPIMMTIAPELEGAVMIIEQYASRCRFAIGHTDATFEQTMAAVGAGVRHVTHLFNGMIPLGHRSPGPITAALTDPRLSYELIADGHHIATPVLRLAAAVEGGRRAVLVTDASIAAGLGDGHYAFSGREVDVIDGVVRRSGTGSLSGSTVFLIDCVRTMITRVGVGVADGFRMASQTPAAAAGLADRGSLAVGNRADLLVLTEEFPCRKRIAVAYASRRAATPEVEPAARMPEPQPPRSAMSDQSGVSRRNLFQLVGLSSLGAVGVGALGSACAPATPKSAPGSHGAAAAGGEFHAGTLYLPPTQGNYNCAGQPFVKVPNAILFSGNYGDLVMLPSAFYHWKQQTWDLYLIDSYKLDDATKTYTVTIKSDLTWSDGKPITSQDYLTTFWCQWVLGSPLWEYIDKIAAPDDHTFTMSMNQPAPVVERYLLHSNIIPTSQYGDIAEQARKSAETGGASAKPSASLTNKLVGLQPDAYIASGPFNIDYKTLNNTQLTLVKNAKGYAADRVKFDKIVIYNGETPAVTPLMLSKTIDYATNGFPVASAKQFEAIGYEILKPPTYSGPALFMNYGAQPEFNDARVRQALNYVIDHDRNGDAALGSSGKATKYYTGFSDFLVDGWVDPAGKSKLNGYGHDPDKAAALLESAGWKRSGKKWRLPNGKPATYELLFPSDYADWSGAAKDLGEQFGGFGIPITLRGVVSTQQPTSIYKGQFQLAIQSWGNSAQPYPYFSFVAAFLNYNYTMAQSNGGKGMNYALKRTVSGFGTVDIQKLINATGSGIDQKVLIANTTKLAQIFNADLPIIPLFERLGNSPALNGVRVKNFPTNDDPLIQDSLYADNVVILSMLSGQLEPVAK